Protein 6QSS (pdb70)

Structure (mmCIF, N/CA/C/O backbone):
data_6QSS
#
_entry.id   6QSS
#
_cell.length_a   78.486
_cell.length_b   109.017
_cell.length_c   151.910
_cell.angle_alpha   90.00
_cell.angle_beta   90.00
_cell.angle_gamma   90.00
#
_symmetry.space_group_name_H-M   'P 2 21 21'
#
loop_
_entity.id
_entity.type
_entity.pdbx_description
1 polymer 'Malate dehydrogenase'
2 non-polymer Tb-Xo4
3 non-polymer 'TERBIUM(III) ION'
4 non-polymer 'CHLORIDE ION'
5 water water
#
loop_
_atom_site.group_PDB
_atom_site.id
_atom_site.type_symbol
_atom_site.label_atom_id
_atom_site.label_alt_id
_atom_site.label_comp_id
_atom_site.label_asym_id
_atom_site.label_entity_id
_atom_site.label_seq_id
_atom_site.pdbx_PDB_ins_code
_atom_site.Cartn_x
_atom_site.Cartn_y
_atom_site.Cartn_z
_atom_site.occupancy
_atom_site.B_iso_or_equiv
_atom_site.auth_seq_id
_atom_site.auth_comp_id
_atom_site.auth_asym_id
_atom_site.auth_atom_id
_atom_site.pdbx_PDB_model_num
ATOM 1 N N . ALA A 1 2 ? 13.860 30.819 42.488 1.00 25.52 2 ALA A N 1
ATOM 2 C CA . ALA A 1 2 ? 13.108 29.860 41.690 1.00 26.20 2 ALA A CA 1
ATOM 3 C C . ALA A 1 2 ? 13.333 28.417 42.121 1.00 28.08 2 ALA A C 1
ATOM 4 O O . ALA A 1 2 ? 14.312 28.124 42.802 1.00 28.56 2 ALA A O 1
ATOM 6 N N . ARG A 1 3 ? 12.406 27.519 41.698 1.00 24.36 3 ARG A N 1
ATOM 7 C CA A ARG A 1 3 ? 12.469 26.076 41.924 0.52 22.93 3 ARG A CA 1
ATOM 8 C CA B ARG A 1 3 ? 12.473 26.076 41.920 0.48 22.84 3 ARG A CA 1
ATOM 9 C C . ARG A 1 3 ? 11.977 25.424 40.641 1.00 24.97 3 ARG A C 1
ATOM 10 O O . ARG A 1 3 ? 10.762 25.491 40.321 1.00 21.18 3 ARG A O 1
ATOM 25 N N . ILE A 1 4 ? 12.922 24.830 39.877 1.00 21.54 4 ILE A N 1
ATOM 26 C CA . ILE A 1 4 ? 12.614 24.204 38.594 1.00 20.31 4 ILE A CA 1
ATOM 27 C C . ILE A 1 4 ? 12.854 22.692 38.599 1.00 23.34 4 ILE A C 1
ATOM 28 O O . ILE A 1 4 ? 13.772 22.217 39.257 1.00 22.49 4 ILE A O 1
ATOM 33 N N . PRO A 1 5 ? 12.059 21.925 37.866 1.00 22.46 5 PRO A N 1
ATOM 34 C CA . PRO A 1 5 ? 12.231 20.473 37.882 1.00 22.51 5 PRO A CA 1
ATOM 35 C C . PRO A 1 5 ? 13.190 19.895 36.815 1.00 27.09 5 PRO A C 1
ATOM 36 O O . PRO A 1 5 ? 13.333 18.667 36.729 1.00 27.77 5 PRO A O 1
ATOM 40 N N . TYR A 1 6 ? 13.872 20.752 36.037 1.00 24.22 6 TYR A N 1
ATOM 41 C CA . TYR A 1 6 ? 14.737 20.374 34.911 1.00 24.95 6 TYR A CA 1
ATOM 42 C C . TYR A 1 6 ? 16.152 19.894 35.244 1.00 26.68 6 TYR A C 1
ATOM 43 O O . TYR A 1 6 ? 16.648 20.112 36.352 1.00 26.35 6 TYR A O 1
ATOM 52 N N . LYS A 1 7 ? 16.813 19.266 34.238 1.00 22.24 7 LYS A N 1
ATOM 53 C CA . LYS A 1 7 ? 18.176 18.716 34.360 1.00 20.61 7 LYS A CA 1
ATOM 54 C C . LYS A 1 7 ? 19.140 19.538 33.520 1.00 24.15 7 LYS A C 1
ATOM 55 O O . LYS A 1 7 ? 18.835 19.842 32.367 1.00 25.30 7 LYS A O 1
ATOM 61 N N . VAL A 1 8 ? 20.300 19.882 34.091 1.00 18.12 8 VAL A N 1
ATOM 62 C CA . VAL A 1 8 ? 21.342 20.668 33.440 1.00 16.64 8 VAL A CA 1
ATOM 63 C C . VAL A 1 8 ? 22.583 19.795 33.301 1.00 22.66 8 VAL A C 1
ATOM 64 O O . VAL A 1 8 ? 23.072 19.248 34.297 1.00 22.63 8 VAL A O 1
ATOM 68 N N . ALA A 1 9 ? 23.091 19.653 32.071 1.00 21.86 9 ALA A N 1
ATOM 69 C CA . ALA A 1 9 ? 24.340 18.928 31.833 1.00 22.36 9 ALA A CA 1
ATOM 70 C C . ALA A 1 9 ? 25.503 19.913 31.748 1.00 25.69 9 ALA A C 1
ATOM 71 O O . ALA A 1 9 ? 25.342 21.030 31.234 1.00 23.51 9 ALA A O 1
ATOM 73 N N . VAL A 1 10 ? 26.671 19.499 32.283 1.00 23.38 10 VAL A N 1
ATOM 74 C CA . VAL A 1 10 ? 27.919 20.251 32.270 1.00 24.42 10 VAL A CA 1
ATOM 75 C C . VAL A 1 10 ? 28.940 19.422 31.490 1.00 29.53 10 VAL A C 1
ATOM 76 O O . VAL A 1 10 ? 29.315 18.328 31.934 1.00 29.31 10 VAL A O 1
ATOM 80 N N . ILE A 1 11 ? 29.324 19.908 30.301 1.00 27.00 11 ILE A N 1
ATOM 81 C CA . ILE A 1 11 ? 30.299 19.241 29.448 1.00 26.85 11 ILE A CA 1
ATOM 82 C C . ILE A 1 11 ? 31.634 19.921 29.673 1.00 30.62 11 ILE A C 1
ATOM 83 O O . ILE A 1 11 ? 31.889 21.033 29.170 1.00 28.39 11 ILE A O 1
ATOM 88 N N . GLY A 1 12 ? 32.461 19.242 30.446 1.00 26.46 12 GLY A N 1
ATOM 89 C CA . GLY A 1 12 ? 33.775 19.736 30.828 1.00 27.64 12 GLY A CA 1
ATOM 90 C C . GLY A 1 12 ? 33.699 20.148 32.274 1.00 32.04 12 GLY A C 1
ATOM 91 O O . GLY A 1 12 ? 32.963 21.078 32.630 1.00 31.49 12 GLY A O 1
ATOM 92 N N . THR A 1 13 ? 34.386 19.400 33.127 1.00 28.41 13 THR A N 1
ATOM 93 C CA . THR A 1 13 ? 34.341 19.661 34.554 1.00 28.62 13 THR A CA 1
ATOM 94 C C . THR A 1 13 ? 35.708 20.038 35.092 1.00 35.22 13 THR A C 1
ATOM 95 O O . THR A 1 13 ? 36.114 19.565 36.150 1.00 36.12 13 THR A O 1
ATOM 99 N N . GLY A 1 14 ? 36.393 20.918 34.364 1.00 32.96 14 GLY A N 1
ATOM 100 C CA . GLY A 1 14 ? 37.652 21.505 34.799 1.00 32.32 14 GLY A CA 1
ATOM 101 C C . GLY A 1 14 ? 37.263 22.580 35.794 1.00 34.32 14 GLY A C 1
ATOM 102 O O . GLY A 1 14 ? 36.105 22.631 36.226 1.00 32.18 14 GLY A O 1
ATOM 103 N N . ARG A 1 15 ? 38.188 23.453 36.152 1.00 29.97 15 ARG A N 1
ATOM 104 C CA . ARG A 1 15 ? 37.923 24.517 37.119 1.00 28.97 15 ARG A CA 1
ATOM 105 C C . ARG A 1 15 ? 36.584 25.279 36.931 1.00 29.54 15 ARG A C 1
ATOM 106 O O . ARG A 1 15 ? 35.876 25.475 37.909 1.00 27.77 15 ARG A O 1
ATOM 114 N N . VAL A 1 16 ? 36.251 25.703 35.689 1.00 25.86 16 VAL A N 1
ATOM 115 C CA . VAL A 1 16 ? 35.046 26.484 35.371 1.00 25.19 16 VAL A CA 1
ATOM 116 C C . VAL A 1 16 ? 33.744 25.670 35.517 1.00 27.55 16 VAL A C 1
ATOM 117 O O . VAL A 1 16 ? 32.809 26.127 36.194 1.00 24.95 16 VAL A O 1
ATOM 121 N N . GLY A 1 17 ? 33.681 24.520 34.843 1.00 23.48 17 GLY A N 1
ATOM 122 C CA . GLY A 1 17 ? 32.518 23.644 34.897 1.00 22.90 17 GLY A CA 1
ATOM 123 C C . GLY A 1 17 ? 32.214 23.152 36.308 1.00 26.92 17 GLY A C 1
ATOM 124 O O . GLY A 1 17 ? 31.042 23.083 36.711 1.00 24.06 17 GLY A O 1
ATOM 125 N N . ALA A 1 18 ? 33.276 22.829 37.086 1.00 24.06 18 ALA A N 1
ATOM 126 C CA . ALA A 1 18 ? 33.124 22.350 38.464 1.00 23.95 18 ALA A CA 1
ATOM 127 C C . ALA A 1 18 ? 32.547 23.456 39.352 1.00 27.05 18 ALA A C 1
ATOM 128 O O . ALA A 1 18 ? 31.717 23.166 40.226 1.00 25.88 18 ALA A O 1
ATOM 130 N N . THR A 1 19 ? 32.977 24.720 39.127 1.00 23.11 19 THR A N 1
ATOM 131 C CA . THR A 1 19 ? 32.458 25.874 39.890 1.00 21.99 19 THR A CA 1
ATOM 132 C C . THR A 1 19 ? 30.988 26.062 39.552 1.00 24.68 19 THR A C 1
ATOM 133 O O . THR A 1 19 ? 30.184 26.315 40.451 1.00 23.95 19 THR A O 1
ATOM 137 N N . PHE A 1 20 ? 30.630 25.920 38.245 1.00 22.51 20 PHE A N 1
ATOM 138 C CA . PHE A 1 20 ? 29.228 26.016 37.834 1.00 20.99 20 PHE A CA 1
ATOM 139 C C . PHE A 1 20 ? 28.399 24.919 38.504 1.00 22.82 20 PHE A C 1
ATOM 140 O O . PHE A 1 20 ? 27.322 25.213 39.017 1.00 22.17 20 PHE A O 1
ATOM 148 N N . ALA A 1 21 ? 28.899 23.674 38.519 1.00 20.30 21 ALA A N 1
ATOM 149 C CA . ALA A 1 21 ? 28.204 22.550 39.147 1.00 20.91 21 ALA A CA 1
ATOM 150 C C . ALA A 1 21 ? 27.970 22.818 40.661 1.00 24.81 21 ALA A C 1
ATOM 151 O O . ALA A 1 21 ? 26.885 22.558 41.187 1.00 24.82 21 ALA A O 1
ATOM 153 N N . TYR A 1 22 ? 28.964 23.381 41.324 1.00 21.45 22 TYR A N 1
ATOM 154 C CA . TYR A 1 22 ? 28.880 23.745 42.741 1.00 20.97 22 TYR A CA 1
ATOM 155 C C . TYR A 1 22 ? 27.803 24.794 42.970 1.00 25.55 22 TYR A C 1
ATOM 156 O O . TYR A 1 22 ? 26.979 24.634 43.874 1.00 24.29 22 TYR A O 1
ATOM 165 N N . THR A 1 23 ? 27.804 25.857 42.131 1.00 23.27 23 THR A N 1
ATOM 166 C CA . THR A 1 23 ? 26.832 26.953 42.174 1.00 22.09 23 THR A CA 1
ATOM 167 C C . THR A 1 23 ? 25.418 26.344 42.133 1.00 22.88 23 THR A C 1
ATOM 168 O O . THR A 1 23 ? 24.627 26.602 43.034 1.00 21.58 23 THR A O 1
ATOM 172 N N . MET A 1 24 ? 25.157 25.450 41.171 1.00 19.10 24 MET A N 1
ATOM 173 C CA . MET A 1 24 ? 23.866 24.742 41.032 1.00 18.58 24 MET A CA 1
ATOM 174 C C . MET A 1 24 ? 23.492 23.900 42.271 1.00 24.34 24 MET A C 1
ATOM 175 O O . MET A 1 24 ? 22.307 23.816 42.633 1.00 22.65 24 MET A O 1
ATOM 180 N N . ALA A 1 25 ? 24.509 23.275 42.917 1.00 22.90 25 ALA A N 1
ATOM 181 C CA . ALA A 1 25 ? 24.295 22.446 44.111 1.00 23.64 25 ALA A CA 1
ATOM 182 C C . ALA A 1 25 ? 23.940 23.260 45.366 1.00 29.19 25 ALA A C 1
ATOM 183 O O . ALA A 1 25 ? 23.289 22.719 46.268 1.00 30.53 25 ALA A O 1
ATOM 185 N N . VAL A 1 26 ? 24.376 24.531 45.443 1.00 25.38 26 VAL A N 1
ATOM 186 C CA . VAL A 1 26 ? 24.253 25.312 46.681 1.00 23.40 26 VAL A CA 1
ATOM 187 C C . VAL A 1 26 ? 23.276 26.507 46.623 1.00 27.86 26 VAL A C 1
ATOM 188 O O . VAL A 1 26 ? 22.900 27.006 47.694 1.00 28.10 26 VAL A O 1
ATOM 192 N N . VAL A 1 27 ? 22.881 26.984 45.424 1.00 24.30 27 VAL A N 1
ATOM 193 C CA . VAL A 1 27 ? 21.947 28.119 45.362 1.00 24.30 27 VAL A CA 1
ATOM 194 C C . VAL A 1 27 ? 20.558 27.636 44.892 1.00 26.42 27 VAL A C 1
ATOM 195 O O . VAL A 1 27 ? 20.495 26.625 44.193 1.00 25.64 27 VAL A O 1
ATOM 199 N N . PRO A 1 28 ? 19.431 28.288 45.264 1.00 22.96 28 PRO A N 1
ATOM 200 C CA . PRO A 1 28 ? 18.127 27.771 44.819 1.00 22.59 28 PRO A CA 1
ATOM 201 C C . PRO A 1 28 ? 18.004 27.749 43.302 1.00 26.82 28 PRO A C 1
ATOM 202 O O . PRO A 1 28 ? 18.628 28.552 42.603 1.00 28.20 28 PRO A O 1
ATOM 206 N N . GLY A 1 29 ? 17.191 26.836 42.813 1.00 22.29 29 GLY A N 1
ATOM 207 C CA . GLY A 1 29 ? 16.919 26.718 41.390 1.00 21.97 29 GLY A CA 1
ATOM 208 C C . GLY A 1 29 ? 16.908 25.306 40.863 1.00 25.51 29 GLY A C 1
ATOM 209 O O . GLY A 1 29 ? 15.848 24.742 40.576 1.00 25.97 29 GLY A O 1
ATOM 210 N N . ILE A 1 30 ? 18.107 24.745 40.696 1.00 22.48 30 ILE A N 1
ATOM 211 C CA . ILE A 1 30 ? 18.322 23.453 40.041 1.00 21.93 30 ILE A CA 1
ATOM 212 C C . ILE A 1 30 ? 18.624 22.331 41.023 1.00 24.68 30 ILE A C 1
ATOM 213 O O . ILE A 1 30 ? 19.405 22.508 41.943 1.00 25.13 30 ILE A O 1
ATOM 218 N N . ALA A 1 31 ? 18.006 21.176 40.812 1.00 22.77 31 ALA A N 1
ATOM 219 C CA . ALA A 1 31 ? 18.228 20.008 41.652 1.00 23.65 31 ALA A CA 1
ATOM 220 C C . ALA A 1 31 ? 18.561 18.741 40.865 1.00 26.86 31 ALA A C 1
ATOM 221 O O . ALA A 1 31 ? 18.618 17.678 41.472 1.00 27.45 31 ALA A O 1
ATOM 223 N N . ARG A 1 32 ? 18.773 18.835 39.534 1.00 22.02 32 ARG A N 1
ATOM 224 C CA . ARG A 1 32 ? 19.155 17.684 38.733 1.00 22.46 32 ARG A CA 1
ATOM 225 C C . ARG A 1 32 ? 20.296 18.074 37.812 1.00 25.88 32 ARG A C 1
ATOM 226 O O . ARG A 1 32 ? 20.179 19.049 37.081 1.00 24.86 32 ARG A O 1
ATOM 234 N N . MET A 1 33 ? 21.429 17.368 37.890 1.00 25.01 33 MET A N 1
ATOM 235 C CA . MET A 1 33 ? 22.553 17.720 37.032 1.00 25.51 33 MET A CA 1
ATOM 236 C C . MET A 1 33 ? 23.354 16.491 36.573 1.00 26.36 33 MET A C 1
ATOM 237 O O . MET A 1 33 ? 23.304 15.433 37.208 1.00 24.01 33 MET A O 1
ATOM 242 N N . THR A 1 34 ? 24.007 16.631 35.410 1.00 24.45 34 THR A N 1
ATOM 243 C CA . THR A 1 34 ? 24.824 15.622 34.735 1.00 24.76 34 THR A CA 1
ATOM 244 C C . THR A 1 34 ? 26.193 16.248 34.473 1.00 27.47 34 THR A C 1
ATOM 245 O O . THR A 1 34 ? 26.289 17.286 33.825 1.00 26.53 34 THR A O 1
ATOM 249 N N . LEU A 1 35 ? 27.233 15.629 34.999 1.00 24.26 35 LEU A N 1
ATOM 250 C CA . LEU A 1 35 ? 28.609 16.092 34.870 1.00 23.64 35 LEU A CA 1
ATOM 251 C C . LEU A 1 35 ? 29.374 15.179 33.949 1.00 27.66 35 LEU A C 1
ATOM 252 O O . LEU A 1 35 ? 29.364 13.953 34.135 1.00 24.92 35 LEU A O 1
ATOM 257 N N . VAL A 1 36 ? 30.044 15.770 32.953 1.00 25.27 36 VAL A N 1
ATOM 258 C CA . VAL A 1 36 ? 30.820 15.013 31.975 1.00 26.64 36 VAL A CA 1
ATOM 259 C C . VAL A 1 36 ? 32.228 15.578 31.844 1.00 31.08 36 VAL A C 1
ATOM 260 O O . VAL A 1 36 ? 32.412 16.798 31.806 1.00 27.50 36 VAL A O 1
ATOM 264 N N . ASP A 1 37 ? 33.210 14.672 31.747 1.00 28.84 37 ASP A N 1
ATOM 265 C CA . ASP A 1 37 ? 34.608 14.959 31.456 1.00 29.53 37 ASP A CA 1
ATOM 266 C C . ASP A 1 37 ? 35.327 13.729 30.942 1.00 35.60 37 ASP A C 1
ATOM 267 O O . ASP A 1 37 ? 35.180 12.649 31.510 1.00 33.52 37 ASP A O 1
ATOM 272 N N . VAL A 1 38 ? 36.111 13.904 29.854 1.00 35.97 38 VAL A N 1
ATOM 273 C CA . VAL A 1 38 ? 36.876 12.821 29.223 1.00 37.14 38 VAL A CA 1
ATOM 274 C C . VAL A 1 38 ? 37.976 12.280 30.161 1.00 39.69 38 VAL A C 1
ATOM 275 O O . VAL A 1 38 ? 38.281 11.084 30.091 1.00 38.88 38 VAL A O 1
ATOM 279 N N . VAL A 1 39 ? 38.536 13.144 31.052 1.00 35.82 39 VAL A N 1
ATOM 280 C CA . VAL A 1 39 ? 39.587 12.771 32.022 1.00 35.42 39 VAL A CA 1
ATOM 281 C C . VAL A 1 39 ? 39.001 11.718 33.007 1.00 38.56 39 VAL A C 1
ATOM 282 O O . VAL A 1 39 ? 37.996 11.991 33.672 1.00 38.20 39 VAL A O 1
ATOM 286 N N . PRO A 1 40 ? 39.553 10.492 33.068 1.00 37.03 40 PRO A N 1
ATOM 287 C CA . PRO A 1 40 ? 38.966 9.480 33.971 1.00 36.27 40 PRO A CA 1
ATOM 288 C C . PRO A 1 40 ? 38.847 9.923 35.430 1.00 38.08 40 PRO A C 1
ATOM 289 O O . PRO A 1 40 ? 39.747 10.566 35.956 1.00 36.54 40 PRO A O 1
ATOM 293 N N . GLY A 1 41 ? 37.681 9.675 36.017 1.00 34.56 41 GLY A N 1
ATOM 294 C CA . GLY A 1 41 ? 37.383 9.978 37.414 1.00 33.39 41 GLY A CA 1
ATOM 295 C C . GLY A 1 41 ? 37.111 11.420 37.808 1.00 33.94 41 GLY A C 1
ATOM 296 O O . GLY A 1 41 ? 36.603 11.654 38.915 1.00 31.35 41 GLY A O 1
ATOM 297 N N . LEU A 1 42 ? 37.427 12.406 36.923 1.00 29.77 42 LEU A N 1
ATOM 298 C CA . LEU A 1 42 ? 37.259 13.826 37.221 1.00 28.09 42 LEU A CA 1
ATOM 299 C C . LEU A 1 42 ? 35.807 14.231 37.505 1.00 30.22 42 LEU A C 1
ATOM 300 O O . LEU A 1 42 ? 35.565 14.841 38.544 1.00 28.78 42 LEU A O 1
ATOM 305 N N . ALA A 1 43 ? 34.860 13.901 36.598 1.00 26.41 43 ALA A N 1
ATOM 306 C CA . ALA A 1 43 ? 33.444 14.240 36.775 1.00 26.55 43 ALA A CA 1
ATOM 307 C C . ALA A 1 43 ? 32.851 13.535 38.015 1.00 28.41 43 ALA A C 1
ATOM 308 O O . ALA A 1 43 ? 32.019 14.132 38.711 1.00 27.11 43 ALA A O 1
ATOM 310 N N . LYS A 1 44 ? 33.271 12.283 38.283 1.00 25.49 44 LYS A N 1
ATOM 311 C CA . LYS A 1 44 ? 32.804 11.542 39.457 1.00 24.62 44 LYS A CA 1
ATOM 312 C C . LYS A 1 44 ? 33.256 12.251 40.739 1.00 27.02 44 LYS A C 1
ATOM 313 O O . LYS A 1 44 ? 32.452 12.387 41.645 1.00 25.15 44 LYS A O 1
ATOM 319 N N . GLY A 1 45 ? 34.530 12.653 40.779 1.00 24.38 45 GLY A N 1
ATOM 320 C CA . GLY A 1 45 ? 35.160 13.366 41.883 1.00 24.54 45 GLY A CA 1
ATOM 321 C C . GLY A 1 45 ? 34.456 14.669 42.195 1.00 28.30 45 GLY A C 1
ATOM 322 O O . GLY A 1 45 ? 34.100 14.920 43.357 1.00 28.97 45 GLY A O 1
ATOM 323 N N . VAL A 1 46 ? 34.200 15.486 41.145 1.00 22.72 46 VAL A N 1
ATOM 324 C CA . VAL A 1 46 ? 33.453 16.741 41.254 1.00 22.10 46 VAL A CA 1
ATOM 325 C C . VAL A 1 46 ? 32.060 16.452 41.839 1.00 25.40 46 VAL A C 1
ATOM 326 O O . VAL A 1 46 ? 31.650 17.107 42.804 1.00 23.98 46 VAL A O 1
ATOM 330 N N . MET A 1 47 ? 31.392 15.409 41.327 1.00 22.69 47 MET A N 1
ATOM 331 C CA . MET A 1 47 ? 30.057 15.002 41.791 1.00 22.21 47 MET A CA 1
ATOM 332 C C . MET A 1 47 ? 30.024 14.642 43.277 1.00 22.04 47 MET A C 1
ATOM 333 O O . MET A 1 47 ? 29.130 15.103 43.971 1.00 20.78 47 MET A O 1
ATOM 338 N N . GLU A 1 48 ? 30.942 13.772 43.750 1.00 18.96 48 GLU A N 1
ATOM 339 C CA . GLU A 1 48 ? 30.936 13.368 45.163 1.00 19.75 48 GLU A CA 1
ATOM 340 C C . GLU A 1 48 ? 31.162 14.561 46.111 1.00 22.87 48 GLU A C 1
ATOM 341 O O . GLU A 1 48 ? 30.497 14.668 47.135 1.00 20.66 48 GLU A O 1
ATOM 347 N N . ASP A 1 49 ? 32.061 15.475 45.730 1.00 21.58 49 ASP A N 1
ATOM 348 C CA . ASP A 1 49 ? 32.370 16.675 46.511 1.00 21.45 49 ASP A CA 1
ATOM 349 C C . ASP A 1 49 ? 31.191 17.681 46.598 1.00 24.40 49 ASP A C 1
ATOM 350 O O . ASP A 1 49 ? 30.885 18.168 47.699 1.00 22.29 49 ASP A O 1
ATOM 355 N N . ILE A 1 50 ? 30.518 17.974 45.465 1.00 21.12 50 ILE A N 1
ATOM 356 C CA . ILE A 1 50 ? 29.377 18.901 45.481 1.00 21.85 50 ILE A CA 1
ATOM 357 C C . ILE A 1 50 ? 28.154 18.318 46.247 1.00 24.80 50 ILE A C 1
ATOM 358 O O . ILE A 1 50 ? 27.351 19.093 46.764 1.00 24.53 50 ILE A O 1
ATOM 363 N N . LYS A 1 51 ? 28.012 16.972 46.298 1.00 21.02 51 LYS A N 1
ATOM 364 C CA . LYS A 1 51 ? 26.960 16.262 47.041 1.00 18.50 51 LYS A CA 1
ATOM 365 C C . LYS A 1 51 ? 27.203 16.512 48.542 1.00 22.36 51 LYS A C 1
ATOM 366 O O . LYS A 1 51 ? 26.247 16.717 49.310 1.00 19.71 51 LYS A O 1
ATOM 372 N N . HIS A 1 52 ? 28.493 16.557 48.940 1.00 18.30 52 HIS A N 1
ATOM 373 C CA . HIS A 1 52 ? 28.890 16.871 50.310 1.00 17.81 52 HIS A CA 1
ATOM 374 C C . HIS A 1 52 ? 28.480 18.298 50.657 1.00 25.11 52 HIS A C 1
ATOM 375 O O . HIS A 1 52 ? 27.976 18.506 51.754 1.00 23.99 52 HIS A O 1
ATOM 382 N N . ALA A 1 53 ? 28.605 19.259 49.694 1.00 22.38 53 ALA A N 1
ATOM 383 C CA . ALA A 1 53 ? 28.176 20.655 49.881 1.00 21.84 53 ALA A CA 1
ATOM 384 C C . ALA A 1 53 ? 26.634 20.748 49.904 1.00 24.21 53 ALA A C 1
ATOM 385 O O . ALA A 1 53 ? 26.083 21.494 50.719 1.00 23.08 53 ALA A O 1
ATOM 387 N N . ALA A 1 54 ? 25.932 19.973 49.045 1.00 19.85 54 ALA A N 1
ATOM 388 C CA . ALA A 1 54 ? 24.461 19.984 49.066 1.00 18.73 54 ALA A CA 1
ATOM 389 C C . ALA A 1 54 ? 23.962 19.515 50.434 1.00 21.74 54 ALA A C 1
ATOM 390 O O . ALA A 1 54 ? 23.018 20.121 50.947 1.00 21.20 54 ALA A O 1
ATOM 392 N N . ALA A 1 55 ? 24.635 18.499 51.052 1.00 16.78 55 ALA A N 1
ATOM 393 C CA . ALA A 1 55 ? 24.292 18.020 52.400 1.00 18.22 55 ALA A CA 1
ATOM 394 C C . ALA A 1 55 ? 24.401 19.148 53.439 1.00 24.35 55 ALA A C 1
ATOM 395 O O . ALA A 1 55 ? 23.595 19.193 54.373 1.00 25.93 55 ALA A O 1
ATOM 397 N N . VAL A 1 56 ? 25.403 20.047 53.292 1.00 21.69 56 VAL A N 1
ATOM 398 C CA . VAL A 1 56 ? 25.581 21.181 54.234 1.00 22.34 56 VAL A CA 1
ATOM 399 C C . VAL A 1 56 ? 24.374 22.114 54.108 1.00 26.35 56 VAL A C 1
ATOM 400 O O . VAL A 1 56 ? 23.722 22.423 55.109 1.00 25.89 56 VAL A O 1
ATOM 404 N N . PHE A 1 57 ? 24.082 22.551 52.868 1.00 22.02 57 PHE A N 1
ATOM 405 C CA . PHE A 1 57 ? 22.987 23.456 52.546 1.00 21.82 57 PHE A CA 1
ATOM 406 C C . PHE A 1 57 ? 21.610 22.795 52.644 1.00 24.48 57 PHE A C 1
ATOM 407 O O . PHE A 1 57 ? 20.618 23.487 52.424 1.00 23.57 57 PHE A O 1
ATOM 415 N N . ARG A 1 58 ? 21.534 21.463 52.955 1.00 21.45 58 ARG A N 1
ATOM 416 C CA . ARG A 1 58 ? 20.248 20.739 53.089 1.00 20.56 58 ARG A CA 1
ATOM 417 C C . ARG A 1 58 ? 19.448 20.807 51.781 1.00 23.44 58 ARG A C 1
ATOM 418 O O . ARG A 1 58 ? 18.231 21.055 51.797 1.00 23.13 58 ARG A O 1
ATOM 426 N N . ARG A 1 59 ? 20.137 20.620 50.636 1.00 19.17 59 ARG A N 1
ATOM 427 C CA . ARG A 1 59 ? 19.481 20.650 49.332 1.00 19.85 59 ARG A CA 1
ATOM 428 C C . ARG A 1 59 ? 19.463 19.244 48.736 1.00 24.15 59 ARG A C 1
ATOM 429 O O . ARG A 1 59 ? 20.522 18.702 48.430 1.00 23.07 59 ARG A O 1
ATOM 437 N N . SER A 1 60 ? 18.269 18.661 48.599 1.00 21.61 60 SER A N 1
ATOM 438 C CA . SER A 1 60 ? 18.079 17.318 48.041 1.00 22.52 60 SER A CA 1
ATOM 439 C C . SER A 1 60 ? 18.267 17.411 46.527 1.00 26.58 60 SER A C 1
ATOM 440 O O . SER A 1 60 ? 17.387 17.937 45.846 1.00 27.43 60 SER A O 1
ATOM 443 N N . ILE A 1 61 ? 19.443 17.001 46.024 1.00 21.81 61 ILE A N 1
ATOM 444 C CA . ILE A 1 61 ? 19.763 17.043 44.589 1.00 21.90 61 ILE A CA 1
ATOM 445 C C . ILE A 1 61 ? 20.076 15.638 44.039 1.00 26.05 61 ILE A C 1
ATOM 446 O O . ILE A 1 61 ? 20.325 14.723 44.825 1.00 25.92 61 ILE A O 1
ATOM 451 N N . THR A 1 62 ? 20.092 15.492 42.694 1.00 21.70 62 THR A N 1
ATOM 452 C CA . THR A 1 62 ? 20.414 14.253 41.953 1.00 21.53 62 THR A CA 1
ATOM 453 C C . THR A 1 62 ? 21.504 14.624 40.982 1.00 26.02 62 THR A C 1
ATOM 454 O O . THR A 1 62 ? 21.306 15.514 40.151 1.00 26.71 62 THR A O 1
ATOM 458 N N . VAL A 1 63 ? 22.662 13.965 41.097 1.00 22.15 63 VAL A N 1
ATOM 459 C CA . VAL A 1 63 ? 23.786 14.210 40.203 1.00 22.21 63 VAL A CA 1
ATOM 460 C C . VAL A 1 63 ? 24.242 12.879 39.615 1.00 27.01 63 VAL A C 1
ATOM 461 O O . VAL A 1 63 ? 24.398 11.918 40.369 1.00 26.83 63 VAL A O 1
ATOM 465 N N . GLU A 1 64 ? 24.481 12.839 38.292 1.00 23.33 64 GLU A N 1
ATOM 466 C CA . GLU A 1 64 ? 25.082 11.692 37.584 1.00 23.78 64 GLU A CA 1
ATOM 467 C C . GLU A 1 64 ? 26.401 12.169 36.936 1.00 28.19 64 GLU A C 1
ATOM 468 O O . GLU A 1 64 ? 26.537 13.361 36.595 1.00 28.60 64 GLU A O 1
ATOM 474 N N . ALA A 1 65 ? 27.396 11.279 36.850 1.00 23.35 65 ALA A N 1
ATOM 475 C CA . ALA A 1 65 ? 28.681 11.645 36.248 1.00 23.86 65 ALA A CA 1
ATOM 476 C C . ALA A 1 65 ? 29.103 10.633 35.195 1.00 29.64 65 ALA A C 1
ATOM 477 O O . ALA A 1 65 ? 28.975 9.420 35.414 1.00 29.08 65 ALA A O 1
ATOM 479 N N . PHE A 1 66 ? 29.570 11.130 34.046 1.00 26.99 66 PHE A N 1
ATOM 480 C CA . PHE A 1 66 ? 29.982 10.293 32.918 1.00 28.11 66 PHE A CA 1
ATOM 481 C C . PHE A 1 66 ? 31.349 10.686 32.341 1.00 33.85 66 PHE A C 1
ATOM 482 O O . PHE A 1 66 ? 31.814 11.813 32.544 1.00 31.91 66 PHE A O 1
ATOM 490 N N . GLU A 1 67 ? 31.975 9.745 31.605 1.00 31.98 67 GLU A N 1
ATOM 491 C CA . GLU A 1 67 ? 33.244 9.952 30.895 1.00 33.55 67 GLU A CA 1
ATOM 492 C C . GLU A 1 67 ? 33.018 10.045 29.378 1.00 39.72 67 GLU A C 1
ATOM 493 O O . GLU A 1 67 ? 33.929 10.422 28.636 1.00 39.86 67 GLU A O 1
ATOM 499 N N . ASP A 1 68 ? 31.795 9.714 28.932 1.00 36.40 68 ASP A N 1
ATOM 500 C CA . ASP A 1 68 ? 31.384 9.762 27.536 1.00 36.45 68 ASP A CA 1
ATOM 501 C C . ASP A 1 68 ? 30.184 10.705 27.402 1.00 37.42 68 ASP A C 1
ATOM 502 O O . ASP A 1 68 ? 29.158 10.513 28.061 1.00 35.04 68 ASP A O 1
ATOM 507 N N . VAL A 1 69 ? 30.340 11.743 26.558 1.00 33.73 69 VAL A N 1
ATOM 508 C CA . VAL A 1 69 ? 29.325 12.757 26.276 1.00 33.44 69 VAL A CA 1
ATOM 509 C C . VAL A 1 69 ? 28.034 12.102 25.704 1.00 36.83 69 VAL A C 1
ATOM 510 O O . VAL A 1 69 ? 26.940 12.591 25.977 1.00 35.16 69 VAL A O 1
ATOM 514 N N . SER A 1 70 ? 28.168 10.943 25.007 1.00 34.44 70 SER A N 1
ATOM 515 C CA . SER A 1 70 ? 27.050 10.180 24.435 1.00 34.26 70 SER A CA 1
ATOM 516 C C . SER A 1 70 ? 26.052 9.652 25.486 1.00 37.90 70 SER A C 1
ATOM 517 O O . SER A 1 70 ? 24.949 9.245 25.119 1.00 39.75 70 SER A O 1
ATOM 520 N N . LYS A 1 71 ? 26.419 9.684 26.777 1.00 31.23 71 LYS A N 1
ATOM 521 C CA . LYS A 1 71 ? 25.566 9.202 27.866 1.00 30.45 71 LYS A CA 1
ATOM 522 C C . LYS A 1 71 ? 24.585 10.252 28.376 1.00 33.46 71 LYS A C 1
ATOM 523 O O . LYS A 1 71 ? 23.690 9.915 29.150 1.00 34.42 71 LYS A O 1
ATOM 529 N N . VAL A 1 72 ? 24.756 11.527 27.960 1.00 29.18 72 VAL A N 1
ATOM 530 C CA . VAL A 1 72 ? 23.867 12.627 28.342 1.00 27.91 72 VAL A CA 1
ATOM 531 C C . VAL A 1 72 ? 22.557 12.452 27.571 1.00 32.83 72 VAL A C 1
ATOM 532 O O . VAL A 1 72 ? 22.569 12.390 26.336 1.00 32.76 72 VAL A O 1
ATOM 536 N N . GLU A 1 73 ? 21.439 12.356 28.293 1.00 29.39 73 GLU A N 1
ATOM 537 C CA . GLU A 1 73 ? 20.123 12.173 27.676 1.00 30.31 73 GLU A CA 1
ATOM 538 C C . GLU A 1 73 ? 19.080 12.985 28.427 1.00 33.92 73 GLU A C 1
ATOM 539 O O . GLU A 1 73 ? 19.142 13.072 29.649 1.00 32.80 73 GLU A O 1
ATOM 545 N N . ASN A 1 74 ? 18.108 13.558 27.703 1.00 31.10 74 ASN A N 1
ATOM 546 C CA . ASN A 1 74 ? 16.985 14.316 28.271 1.00 30.65 74 ASN A CA 1
ATOM 547 C C . ASN A 1 74 ? 17.430 15.480 29.188 1.00 31.81 74 ASN A C 1
ATOM 548 O O . ASN A 1 74 ? 16.787 15.771 30.203 1.00 30.29 74 ASN A O 1
ATOM 553 N N . ALA A 1 75 ? 18.538 16.144 28.816 1.00 27.96 75 ALA A N 1
ATOM 554 C CA . ALA A 1 75 ? 19.002 17.309 29.545 1.00 27.50 75 ALA A CA 1
ATOM 555 C C . ALA A 1 75 ? 18.204 18.505 28.974 1.00 29.97 75 ALA A C 1
ATOM 556 O O . ALA A 1 75 ? 17.835 18.512 27.797 1.00 28.28 75 ALA A O 1
ATOM 558 N N . ASP A 1 76 ? 17.886 19.474 29.820 1.00 26.40 76 ASP A N 1
ATOM 559 C CA . ASP A 1 76 ? 17.111 20.634 29.395 1.00 25.58 76 ASP A CA 1
ATOM 560 C C . ASP A 1 76 ? 17.999 21.817 29.040 1.00 26.83 76 ASP A C 1
ATOM 561 O O . ASP A 1 76 ? 17.582 22.701 28.279 1.00 23.17 76 ASP A O 1
ATOM 566 N N . ALA A 1 77 ? 19.237 21.816 29.568 1.00 23.40 77 ALA A N 1
ATOM 567 C CA . ALA A 1 77 ? 20.263 22.818 29.276 1.00 22.02 77 ALA A CA 1
ATOM 568 C C . ALA A 1 77 ? 21.598 22.119 29.365 1.00 25.36 77 ALA A C 1
ATOM 569 O O . ALA A 1 77 ? 21.762 21.215 30.186 1.00 23.09 77 ALA A O 1
ATOM 571 N N . ILE A 1 78 ? 22.517 22.452 28.454 1.00 21.85 78 ILE A N 1
ATOM 572 C CA . ILE A 1 78 ? 23.831 21.813 28.374 1.00 21.53 78 ILE A CA 1
ATOM 573 C C . ILE A 1 78 ? 24.887 22.927 28.233 1.00 25.37 78 ILE A C 1
ATOM 574 O O . ILE A 1 78 ? 24.895 23.618 27.201 1.00 26.98 78 ILE A O 1
ATOM 579 N N . VAL A 1 79 ? 25.728 23.121 29.266 1.00 21.46 79 VAL A N 1
ATOM 580 C CA . VAL A 1 79 ? 26.805 24.134 29.281 1.00 21.72 79 VAL A CA 1
ATOM 581 C C . VAL A 1 79 ? 28.106 23.465 28.824 1.00 25.79 79 VAL A C 1
ATOM 582 O O . VAL A 1 79 ? 28.522 22.460 29.420 1.00 26.65 79 VAL A O 1
ATOM 586 N N . ILE A 1 80 ? 28.700 23.980 27.735 1.00 22.65 80 ILE A N 1
ATOM 587 C CA . ILE A 1 80 ? 29.885 23.394 27.130 1.00 23.55 80 ILE A CA 1
ATOM 588 C C . ILE A 1 80 ? 31.137 24.205 27.421 1.00 28.22 80 ILE A C 1
ATOM 589 O O . ILE A 1 80 ? 31.323 25.282 26.853 1.00 25.33 80 ILE A O 1
ATOM 594 N N . THR A 1 81 ? 32.018 23.661 28.270 1.00 26.62 81 THR A N 1
ATOM 595 C CA . THR A 1 81 ? 33.269 24.325 28.635 1.00 28.66 81 THR A CA 1
ATOM 596 C C . THR A 1 81 ? 34.493 23.668 27.971 1.00 38.14 81 THR A C 1
ATOM 597 O O . THR A 1 81 ? 35.614 24.149 28.144 1.00 37.96 81 THR A O 1
ATOM 601 N N . ALA A 1 82 ? 34.273 22.584 27.205 1.00 39.14 82 ALA A N 1
ATOM 602 C CA . ALA A 1 82 ? 35.316 21.805 26.521 1.00 41.33 82 ALA A CA 1
ATOM 603 C C . ALA A 1 82 ? 36.116 22.608 25.476 1.00 46.59 82 ALA A C 1
ATOM 604 O O . ALA A 1 82 ? 35.736 23.725 25.153 1.00 45.94 82 ALA A O 1
ATOM 606 N N . GLY A 1 83 ? 37.245 22.060 25.023 1.00 45.09 83 GLY A N 1
ATOM 607 C CA . GLY A 1 83 ? 38.124 22.703 24.047 1.00 45.39 83 GLY A CA 1
ATOM 608 C C . GLY A 1 83 ? 39.438 23.230 24.605 1.00 50.85 83 GLY A C 1
ATOM 609 O O . GLY A 1 83 ? 39.664 23.219 25.821 1.00 49.59 83 GLY A O 1
ATOM 610 N N . LYS A 1 84 ? 40.320 23.688 23.700 1.00 48.53 84 LYS A N 1
ATOM 611 C CA . LYS A 1 84 ? 41.636 24.266 24.012 1.00 49.42 84 LYS A CA 1
ATOM 612 C C . LYS A 1 84 ? 41.449 25.711 24.541 1.00 55.81 84 LYS A C 1
ATOM 613 O O . LYS A 1 84 ? 40.620 26.439 23.983 1.00 55.72 84 LYS A O 1
ATOM 619 N N . PRO A 1 85 ? 42.201 26.167 25.577 1.00 53.81 85 PRO A N 1
ATOM 620 C CA . PRO A 1 85 ? 42.016 27.554 26.051 1.00 58.53 85 PRO A CA 1
ATOM 621 C C . PRO A 1 85 ? 42.694 28.604 25.170 1.00 92.96 85 PRO A C 1
ATOM 622 O O . PRO A 1 85 ? 43.518 28.276 24.320 1.00 61.69 85 PRO A O 1
ATOM 626 N N . MET A 1 90 ? 48.422 32.378 20.354 1.00 72.82 90 MET A N 1
ATOM 627 C CA . MET A 1 90 ? 47.555 31.842 19.305 1.00 72.10 90 MET A CA 1
ATOM 628 C C . MET A 1 90 ? 46.564 32.900 18.795 1.00 71.84 90 MET A C 1
ATOM 629 O O . MET A 1 90 ? 46.078 33.728 19.571 1.00 71.99 90 MET A O 1
ATOM 634 N N . SER A 1 91 ? 46.257 32.852 17.491 1.00 64.45 91 SER A N 1
ATOM 635 C CA . SER A 1 91 ? 45.290 33.742 16.846 1.00 62.58 91 SER A CA 1
ATOM 636 C C . SER A 1 91 ? 43.893 33.113 16.869 1.00 63.21 91 SER A C 1
ATOM 637 O O . SER A 1 91 ? 43.762 31.888 16.969 1.00 62.36 91 SER A O 1
ATOM 640 N N . ARG A 1 92 ? 42.858 33.956 16.734 1.00 58.12 92 ARG A N 1
ATOM 641 C CA . ARG A 1 92 ? 41.440 33.571 16.716 1.00 57.42 92 ARG A CA 1
ATOM 642 C C . ARG A 1 92 ? 41.136 32.538 15.614 1.00 57.48 92 ARG A C 1
ATOM 643 O O . ARG A 1 92 ? 40.322 31.638 15.841 1.00 56.04 92 ARG A O 1
ATOM 651 N N . ARG A 1 93 ? 41.826 32.656 14.443 1.00 50.82 93 ARG A N 1
ATOM 652 C CA . ARG A 1 93 ? 41.718 31.752 13.289 1.00 49.77 93 ARG A CA 1
ATOM 653 C C . ARG A 1 93 ? 42.206 30.335 13.628 1.00 53.57 93 ARG A C 1
ATOM 654 O O . ARG A 1 93 ? 41.499 29.371 13.333 1.00 53.16 93 ARG A O 1
ATOM 662 N N . ASP A 1 94 ? 43.414 30.212 14.222 1.00 48.50 94 ASP A N 1
ATOM 663 C CA . ASP A 1 94 ? 43.986 28.916 14.591 1.00 47.25 94 ASP A CA 1
ATOM 664 C C . ASP A 1 94 ? 43.217 28.230 15.711 1.00 50.60 94 ASP A C 1
ATOM 665 O O . ASP A 1 94 ? 43.012 27.019 15.640 1.00 49.95 94 ASP A O 1
ATOM 670 N N . LEU A 1 95 ? 42.745 29.005 16.706 1.00 48.13 95 LEU A N 1
ATOM 671 C CA . LEU A 1 95 ? 41.939 28.487 17.818 1.00 47.97 95 LEU A CA 1
ATOM 672 C C . LEU A 1 95 ? 40.590 27.969 17.305 1.00 49.82 95 LEU A C 1
ATOM 673 O O . LEU A 1 95 ? 40.125 26.934 17.769 1.00 48.43 95 LEU A O 1
ATOM 678 N N . ALA A 1 96 ? 39.992 28.675 16.321 1.00 46.17 96 ALA A N 1
ATOM 679 C CA . ALA A 1 96 ? 38.722 28.311 15.688 1.00 45.76 96 ALA A CA 1
ATOM 680 C C . ALA A 1 96 ? 38.792 26.930 15.029 1.00 48.52 96 ALA A C 1
ATOM 681 O O . ALA A 1 96 ? 37.932 26.098 15.300 1.00 46.56 96 ALA A O 1
ATOM 683 N N . ASN A 1 97 ? 39.831 26.677 14.199 1.00 45.36 97 ASN A N 1
ATOM 684 C CA . ASN A 1 97 ? 39.996 25.402 13.494 1.00 45.54 97 ASN A CA 1
ATOM 685 C C . ASN A 1 97 ? 40.161 24.205 14.429 1.00 49.09 97 ASN A C 1
ATOM 686 O O . ASN A 1 97 ? 39.534 23.169 14.191 1.00 48.77 97 ASN A O 1
ATOM 691 N N . VAL A 1 98 ? 40.962 24.351 15.505 1.00 45.82 98 VAL A N 1
ATOM 692 C CA . VAL A 1 98 ? 41.184 23.255 16.453 1.00 45.35 98 VAL A CA 1
ATOM 693 C C . VAL A 1 98 ? 39.910 22.947 17.262 1.00 46.50 98 VAL A C 1
ATOM 694 O O . VAL A 1 98 ? 39.544 21.780 17.378 1.00 46.87 98 VAL A O 1
ATOM 698 N N . ASN A 1 99 ? 39.208 23.992 17.745 1.00 40.75 99 ASN A N 1
ATOM 699 C CA . ASN A 1 99 ? 38.009 23.875 18.585 1.00 38.88 99 ASN A CA 1
ATOM 700 C C . ASN A 1 99 ? 36.689 23.610 17.837 1.00 42.10 99 ASN A C 1
ATOM 701 O O . ASN A 1 99 ? 35.759 23.096 18.459 1.00 41.23 99 ASN A O 1
ATOM 706 N N . ALA A 1 100 ? 36.584 23.970 16.532 1.00 38.74 100 ALA A N 1
ATOM 707 C CA . ALA A 1 100 ? 35.362 23.739 15.733 1.00 38.46 100 ALA A CA 1
ATOM 708 C C . ALA A 1 100 ? 35.023 22.247 15.688 1.00 42.54 100 ALA A C 1
ATOM 709 O O . ALA A 1 100 ? 33.866 21.875 15.869 1.00 41.89 100 ALA A O 1
ATOM 711 N N . GLN A 1 101 ? 36.049 21.405 15.474 1.00 39.50 101 GLN A N 1
ATOM 712 C CA . GLN A 1 101 ? 35.930 19.952 15.414 1.00 39.91 101 GLN A CA 1
ATOM 713 C C . GLN A 1 101 ? 35.549 19.372 16.788 1.00 41.49 101 GLN A C 1
ATOM 714 O O . GLN A 1 101 ? 34.787 18.398 16.835 1.00 41.26 101 GLN A O 1
ATOM 720 N N . ILE A 1 102 ? 36.046 19.986 17.896 1.00 36.09 102 ILE A N 1
ATOM 721 C CA . ILE A 1 102 ? 35.722 19.572 19.274 1.00 36.23 102 ILE A CA 1
ATOM 722 C C . ILE A 1 102 ? 34.219 19.795 19.532 1.00 40.21 102 ILE A C 1
ATOM 723 O O . ILE A 1 102 ? 33.542 18.912 20.059 1.00 40.45 102 ILE A O 1
ATOM 728 N N . ILE A 1 103 ? 33.701 20.946 19.087 1.00 36.33 103 ILE A N 1
ATOM 729 C CA . ILE A 1 103 ? 32.302 21.337 19.231 1.00 36.29 103 ILE A CA 1
ATOM 730 C C . ILE A 1 103 ? 31.387 20.520 18.326 1.00 41.61 103 ILE A C 1
ATOM 731 O O . ILE A 1 103 ? 30.320 20.096 18.784 1.00 42.29 103 ILE A O 1
ATOM 736 N N . ARG A 1 104 ? 31.809 20.276 17.072 1.00 37.98 104 ARG A N 1
ATOM 737 C CA . ARG A 1 104 ? 31.059 19.462 16.115 1.00 38.12 104 ARG A CA 1
ATOM 738 C C . ARG A 1 104 ? 30.845 18.048 16.666 1.00 42.96 104 ARG A C 1
ATOM 739 O O . ARG A 1 104 ? 29.713 17.567 16.652 1.00 43.13 104 ARG A O 1
ATOM 747 N N . ASP A 1 105 ? 31.912 17.416 17.205 1.00 39.88 105 ASP A N 1
ATOM 748 C CA . ASP A 1 105 ? 31.845 16.073 17.801 1.00 39.98 105 ASP A CA 1
ATOM 749 C C . ASP A 1 105 ? 30.885 16.011 18.998 1.00 42.20 105 ASP A C 1
ATOM 750 O O . ASP A 1 105 ? 30.061 15.104 19.058 1.00 41.77 105 ASP A O 1
ATOM 755 N N . ILE A 1 106 ? 30.947 17.013 19.899 1.00 37.30 106 ILE A N 1
ATOM 756 C CA . ILE A 1 106 ? 30.061 17.148 21.061 1.00 36.44 106 ILE A CA 1
ATOM 757 C C . ILE A 1 106 ? 28.606 17.319 20.584 1.00 40.22 106 ILE A C 1
ATOM 758 O O . ILE A 1 106 ? 27.712 16.665 21.117 1.00 40.52 106 ILE A O 1
ATOM 763 N N . GLY A 1 107 ? 28.405 18.148 19.557 1.00 36.89 107 GLY A N 1
ATOM 764 C CA . GLY A 1 107 ? 27.095 18.395 18.967 1.00 36.06 107 GLY A CA 1
ATOM 765 C C . GLY A 1 107 ? 26.417 17.163 18.403 1.00 39.38 107 GLY A C 1
ATOM 766 O O . GLY A 1 107 ? 25.244 16.918 18.700 1.00 38.37 107 GLY A O 1
ATOM 767 N N . ASP A 1 108 ? 27.149 16.397 17.564 1.00 36.67 108 ASP A N 1
ATOM 768 C CA . ASP A 1 108 ? 26.660 15.164 16.929 1.00 37.32 108 ASP A CA 1
ATOM 769 C C . ASP A 1 108 ? 26.233 14.096 17.942 1.00 40.06 108 ASP A C 1
ATOM 770 O O . ASP A 1 108 ? 25.259 13.380 17.691 1.00 41.63 108 ASP A O 1
ATOM 775 N N . LYS A 1 109 ? 26.938 14.000 19.091 1.00 34.08 109 LYS A N 1
ATOM 776 C CA . LYS A 1 109 ? 26.649 13.003 20.136 1.00 33.30 109 LYS A CA 1
ATOM 777 C C . LYS A 1 109 ? 25.495 13.408 21.080 1.00 37.40 109 LYS A C 1
ATOM 778 O O . LYS A 1 109 ? 24.943 12.546 21.762 1.00 38.16 109 LYS A O 1
ATOM 784 N N . LEU A 1 110 ? 25.122 14.715 21.103 1.00 33.83 110 LEU A N 1
ATOM 785 C CA . LEU A 1 110 ? 24.069 15.241 21.976 1.00 32.85 110 LEU A CA 1
ATOM 786 C C . LEU A 1 110 ? 22.725 15.488 21.316 1.00 37.67 110 LEU A C 1
ATOM 787 O O . LEU A 1 110 ? 21.695 15.365 21.976 1.00 36.78 110 LEU A O 1
ATOM 792 N N . ARG A 1 111 ? 22.741 15.875 20.031 1.00 37.23 111 ARG A N 1
ATOM 793 C CA . ARG A 1 111 ? 21.587 16.264 19.220 1.00 37.52 111 ARG A CA 1
ATOM 794 C C . ARG A 1 111 ? 20.311 15.398 19.405 1.00 42.66 111 ARG A C 1
ATOM 795 O O . ARG A 1 111 ? 19.310 15.911 19.909 1.00 42.65 111 ARG A O 1
ATOM 803 N N . ASP A 1 112 ? 20.346 14.117 18.993 1.00 40.75 112 ASP A N 1
ATOM 804 C CA . ASP A 1 112 ? 19.178 13.232 19.004 1.00 42.25 112 ASP A CA 1
ATOM 805 C C . ASP A 1 112 ? 18.644 12.842 20.385 1.00 46.96 112 ASP A C 1
ATOM 806 O O . ASP A 1 112 ? 17.436 12.646 20.521 1.00 46.92 112 ASP A O 1
ATOM 811 N N . ARG A 1 113 ? 19.517 12.733 21.397 1.00 44.14 113 ARG A N 1
ATOM 812 C CA . ARG A 1 113 ? 19.124 12.294 22.746 1.00 44.08 113 ARG A CA 1
ATOM 813 C C . ARG A 1 113 ? 18.757 13.432 23.717 1.00 45.42 113 ARG A C 1
ATOM 814 O O . ARG A 1 113 ? 18.354 13.163 24.852 1.00 45.47 113 ARG A O 1
ATOM 822 N N . ASN A 1 114 ? 18.865 14.687 23.273 1.00 40.38 114 ASN A N 1
ATOM 823 C CA . ASN A 1 114 ? 18.517 15.849 24.094 1.00 39.18 114 ASN A CA 1
ATOM 824 C C . ASN A 1 114 ? 17.589 16.795 23.320 1.00 41.01 114 ASN A C 1
ATOM 825 O O . ASN A 1 114 ? 18.012 17.907 22.995 1.00 41.28 114 ASN A O 1
ATOM 830 N N . PRO A 1 115 ? 16.325 16.380 23.003 1.00 36.07 115 PRO A N 1
ATOM 831 C CA . PRO A 1 115 ? 15.433 17.265 22.216 1.00 35.35 115 PRO A CA 1
ATOM 832 C C . PRO A 1 115 ? 14.991 18.517 22.962 1.00 37.53 115 PRO A C 1
ATOM 833 O O . PRO A 1 115 ? 14.676 18.439 24.156 1.00 37.57 115 PRO A O 1
ATOM 837 N N . GLY A 1 116 ? 15.002 19.652 22.253 1.00 31.50 116 GLY A N 1
ATOM 838 C CA . GLY A 1 116 ? 14.637 20.956 22.790 1.00 30.21 116 GLY A CA 1
ATOM 839 C C . GLY A 1 116 ? 15.564 21.531 23.854 1.00 31.34 116 GLY A C 1
ATOM 840 O O . GLY A 1 116 ? 15.192 22.496 24.523 1.00 31.39 116 GLY A O 1
ATOM 841 N N . ALA A 1 117 ? 16.777 20.972 24.022 1.00 25.79 117 ALA A N 1
ATOM 842 C CA . ALA A 1 117 ? 17.734 21.475 25.015 1.00 25.21 117 ALA A CA 1
ATOM 843 C C . ALA A 1 117 ? 18.336 22.831 24.617 1.00 27.47 117 ALA A C 1
ATOM 844 O O . ALA A 1 117 ? 18.555 23.087 23.438 1.00 25.77 117 ALA A O 1
ATOM 846 N N . LEU A 1 118 ? 18.651 23.672 25.617 1.00 24.77 118 LEU A N 1
ATOM 847 C CA . LEU A 1 118 ? 19.352 24.929 25.385 1.00 23.83 118 LEU A CA 1
ATOM 848 C C . LEU A 1 118 ? 20.839 24.591 25.504 1.00 26.67 118 LEU A C 1
ATOM 849 O O . LEU A 1 118 ? 21.251 24.055 26.519 1.00 26.05 118 LEU A O 1
ATOM 854 N N . TYR A 1 119 ? 21.628 24.871 24.473 1.00 24.78 119 TYR A N 1
ATOM 855 C CA . TYR A 1 119 ? 23.073 24.622 24.461 1.00 24.25 119 TYR A CA 1
ATOM 856 C C . TYR A 1 119 ? 23.748 25.958 24.748 1.00 28.13 119 TYR A C 1
ATOM 857 O O . TYR A 1 119 ? 23.356 26.962 24.156 1.00 29.75 119 TYR A O 1
ATOM 866 N N . VAL A 1 120 ? 24.699 25.996 25.693 1.00 24.63 120 VAL A N 1
ATOM 867 C CA . VAL A 1 120 ? 25.397 27.228 26.069 1.00 23.69 120 VAL A CA 1
ATOM 868 C C . VAL A 1 120 ? 26.871 26.971 25.812 1.00 26.54 120 VAL A C 1
ATOM 869 O O . VAL A 1 120 ? 27.521 26.260 26.573 1.00 24.37 120 VAL A O 1
ATOM 873 N N . VAL A 1 121 ? 27.375 27.534 24.706 1.00 23.48 121 VAL A N 1
ATOM 874 C CA . VAL A 1 121 ? 28.749 27.368 24.258 1.00 23.84 121 VAL A CA 1
ATOM 875 C C . VAL A 1 121 ? 29.663 28.331 25.004 1.00 28.29 121 VAL A C 1
ATOM 876 O O . VAL A 1 121 ? 29.454 29.550 24.948 1.00 27.53 121 VAL A O 1
ATOM 880 N N . VAL A 1 122 ? 30.656 27.783 25.736 1.00 25.26 122 VAL A N 1
ATOM 881 C CA . VAL A 1 122 ? 31.629 28.634 26.441 1.00 26.25 122 VAL A CA 1
ATOM 882 C C . VAL A 1 122 ? 32.969 28.652 25.671 1.00 29.37 122 VAL A C 1
ATOM 883 O O . VAL A 1 122 ? 33.691 29.656 25.712 1.00 28.11 122 VAL A O 1
ATOM 887 N N . THR A 1 123 ? 33.273 27.540 24.959 1.00 26.13 123 THR A N 1
ATOM 888 C CA . THR A 1 123 ? 34.477 27.317 24.120 1.00 26.90 123 THR A CA 1
ATOM 889 C C . THR A 1 123 ? 34.806 28.556 23.263 1.00 30.39 123 THR A C 1
ATOM 890 O O . THR A 1 123 ? 33.900 29.137 22.673 1.00 28.09 123 THR A O 1
ATOM 894 N N . ASN A 1 124 ? 36.090 28.965 23.207 1.00 28.61 124 ASN A N 1
ATOM 895 C CA . ASN A 1 124 ? 36.480 30.148 22.426 1.00 29.12 124 ASN A CA 1
ATOM 896 C C . ASN A 1 124 ? 37.021 29.826 21.023 1.00 32.65 124 ASN A C 1
ATOM 897 O O . ASN A 1 124 ? 37.599 28.747 20.863 1.00 31.88 124 ASN A O 1
ATOM 902 N N . PRO A 1 125 ? 36.909 30.721 19.992 1.00 29.34 125 PRO A N 1
ATOM 903 C CA . PRO A 1 125 ? 36.219 32.038 19.926 1.00 28.31 125 PRO A CA 1
ATOM 904 C C . PRO A 1 125 ? 34.715 31.779 19.968 1.00 29.06 125 PRO A C 1
ATOM 905 O O . PRO A 1 125 ? 34.163 31.141 19.067 1.00 28.09 125 PRO A O 1
ATOM 909 N N . VAL A 1 126 ? 34.083 32.217 21.057 1.00 24.61 126 VAL A N 1
ATOM 910 C CA . VAL A 1 126 ? 32.706 31.879 21.452 1.00 23.07 126 VAL A CA 1
ATOM 911 C C . VAL A 1 126 ? 31.646 32.215 20.380 1.00 25.65 126 VAL A C 1
ATOM 912 O O . VAL A 1 126 ? 30.815 31.351 20.095 1.00 23.56 126 VAL A O 1
ATOM 916 N N . ASP A 1 127 ? 31.700 33.391 19.751 1.00 24.83 127 ASP A N 1
ATOM 917 C CA . ASP A 1 127 ? 30.714 33.722 18.725 1.00 25.81 127 ASP A CA 1
ATOM 918 C C . ASP A 1 127 ? 30.808 32.742 17.546 1.00 29.93 127 ASP A C 1
ATOM 919 O O . ASP A 1 127 ? 29.775 32.256 17.060 1.00 29.10 127 ASP A O 1
ATOM 924 N N . VAL A 1 128 ? 32.054 32.362 17.193 1.00 24.78 128 VAL A N 1
ATOM 925 C CA . VAL A 1 128 ? 32.356 31.428 16.113 1.00 24.83 128 VAL A CA 1
ATOM 926 C C . VAL A 1 128 ? 31.911 30.010 16.496 1.00 30.42 128 VAL A C 1
ATOM 927 O O . VAL A 1 128 ? 31.154 29.395 15.739 1.00 32.84 128 VAL A O 1
ATOM 931 N N . MET A 1 129 ? 32.312 29.528 17.679 1.00 25.50 129 MET A N 1
ATOM 932 C CA . MET A 1 129 ? 31.891 28.211 18.183 1.00 25.38 129 MET A CA 1
ATOM 933 C C . MET A 1 129 ? 30.363 28.110 18.302 1.00 28.50 129 MET A C 1
ATOM 934 O O . MET A 1 129 ? 29.802 27.050 18.018 1.00 27.86 129 MET A O 1
ATOM 939 N N . THR A 1 130 ? 29.683 29.230 18.640 1.00 25.87 130 THR A N 1
ATOM 940 C CA . THR A 1 130 ? 28.214 29.260 18.692 1.00 25.91 130 THR A CA 1
ATOM 941 C C . THR A 1 130 ? 27.614 28.918 17.315 1.00 29.95 130 THR A C 1
ATOM 942 O O . THR A 1 130 ? 26.692 28.099 17.248 1.00 29.33 130 THR A O 1
ATOM 946 N N . MET A 1 131 ? 28.166 29.514 16.229 1.00 27.08 131 MET A N 1
ATOM 947 C CA . MET A 1 131 ? 27.716 29.283 14.856 1.00 26.34 131 MET A CA 1
ATOM 948 C C . MET A 1 131 ? 27.926 27.839 14.458 1.00 30.85 131 MET A C 1
ATOM 949 O O . MET A 1 131 ? 27.017 27.253 13.874 1.00 30.34 131 MET A O 1
ATOM 954 N N . VAL A 1 132 ? 29.107 27.264 14.797 1.00 29.44 132 VAL A N 1
ATOM 955 C CA . VAL A 1 132 ? 29.493 25.865 14.513 1.00 29.86 132 VAL A CA 1
ATOM 956 C C . VAL A 1 132 ? 28.471 24.881 15.093 1.00 35.42 132 VAL A C 1
ATOM 957 O O . VAL A 1 132 ? 27.985 24.004 14.371 1.00 36.34 132 VAL A O 1
ATOM 961 N N . LEU A 1 133 ? 28.128 25.043 16.381 1.00 30.67 133 LEU A N 1
ATOM 962 C CA . LEU A 1 133 ? 27.178 24.153 17.029 1.00 30.00 133 LEU A CA 1
ATOM 963 C C . LEU A 1 133 ? 25.769 24.334 16.473 1.00 35.50 133 LEU A C 1
ATOM 964 O O . LEU A 1 133 ? 25.081 23.341 16.244 1.00 34.80 133 LEU A O 1
ATOM 969 N N . ASP A 1 134 ? 25.367 25.590 16.213 1.00 33.29 134 ASP A N 1
ATOM 970 C CA . ASP A 1 134 ? 24.053 25.930 15.665 1.00 33.91 134 ASP A CA 1
ATOM 971 C C . ASP A 1 134 ? 23.762 25.160 14.359 1.00 38.26 134 ASP A C 1
ATOM 972 O O . ASP A 1 134 ? 22.624 24.710 14.172 1.00 35.74 134 ASP A O 1
ATOM 977 N N . ASP A 1 135 ? 24.807 25.006 13.476 1.00 36.18 135 ASP A N 1
ATOM 978 C CA A ASP A 1 135 ? 24.718 24.277 12.201 0.50 36.12 135 ASP A CA 1
ATOM 979 C CA B ASP A 1 135 ? 24.700 24.273 12.213 0.50 35.67 135 ASP A CA 1
ATOM 980 C C . ASP A 1 135 ? 24.429 22.799 12.458 1.00 39.55 135 ASP A C 1
ATOM 981 O O . ASP A 1 135 ? 23.593 22.213 11.772 1.00 40.03 135 ASP A O 1
ATOM 990 N N . VAL A 1 136 ? 25.131 22.208 13.450 1.00 34.87 136 VAL A N 1
ATOM 991 C CA . VAL A 1 136 ? 25.015 20.803 13.848 1.00 34.40 136 VAL A CA 1
ATOM 992 C C . VAL A 1 136 ? 23.650 20.519 14.487 1.00 38.11 136 VAL A C 1
ATOM 993 O O . VAL A 1 136 ? 22.950 19.600 14.047 1.00 39.41 136 VAL A O 1
ATOM 997 N N . ILE A 1 137 ? 23.281 21.303 15.515 1.00 32.37 137 ILE A N 1
ATOM 998 C CA . ILE A 1 137 ? 22.034 21.148 16.261 1.00 32.70 137 ILE A CA 1
ATOM 999 C C . ILE A 1 137 ? 20.777 21.454 15.423 1.00 38.37 137 ILE A C 1
ATOM 1000 O O . ILE A 1 137 ? 19.826 20.665 15.465 1.00 37.58 137 ILE A O 1
ATOM 1005 N N . GLY A 1 138 ? 20.794 22.574 14.692 1.00 36.09 138 GLY A N 1
ATOM 1006 C CA . GLY A 1 138 ? 19.672 23.016 13.873 1.00 36.64 138 GLY A CA 1
ATOM 1007 C C . GLY A 1 138 ? 18.440 23.305 14.709 1.00 42.22 138 GLY A C 1
ATOM 1008 O O . GLY A 1 138 ? 18.531 23.952 15.760 1.00 41.19 138 GLY A O 1
ATOM 1009 N N . SER A 1 139 ? 17.296 22.765 14.283 1.00 40.64 139 SER A N 1
ATOM 1010 C CA . SER A 1 139 ? 16.013 22.953 14.960 1.00 40.80 139 SER A CA 1
ATOM 1011 C C . SER A 1 139 ? 15.745 21.971 16.130 1.00 44.76 139 SER A C 1
ATOM 1012 O O . SER A 1 139 ? 14.707 22.094 16.783 1.00 43.98 139 SER A O 1
ATOM 1015 N N . LYS A 1 140 ? 16.673 21.026 16.407 1.00 40.91 140 LYS A N 1
ATOM 1016 C CA . LYS A 1 140 ? 16.527 20.024 17.478 1.00 41.38 140 LYS A CA 1
ATOM 1017 C C . LYS A 1 140 ? 16.852 20.547 18.902 1.00 44.74 140 LYS A C 1
ATOM 1018 O O . LYS A 1 140 ? 16.789 19.786 19.872 1.00 45.92 140 LYS A O 1
ATOM 1024 N N . GLY A 1 141 ? 17.167 21.835 19.002 1.00 38.82 141 GLY A N 1
ATOM 1025 C CA . GLY A 1 141 ? 17.508 22.515 20.250 1.00 37.10 141 GLY A CA 1
ATOM 1026 C C . GLY A 1 141 ? 17.826 23.978 19.993 1.00 37.26 141 GLY A C 1
ATOM 1027 O O . GLY A 1 141 ? 17.792 24.424 18.844 1.00 34.86 141 GLY A O 1
ATOM 1028 N N . THR A 1 142 ? 18.101 24.750 21.053 1.00 31.30 142 THR A N 1
ATOM 1029 C CA . THR A 1 142 ? 18.426 26.164 20.878 1.00 29.66 142 THR A CA 1
ATOM 1030 C C . THR A 1 142 ? 19.884 26.364 21.231 1.00 30.08 142 THR A C 1
ATOM 1031 O O . THR A 1 142 ? 20.274 26.068 22.362 1.00 27.73 142 THR A O 1
ATOM 1035 N N . VAL A 1 143 ? 20.674 26.892 20.293 1.00 24.30 143 VAL A N 1
ATOM 1036 C CA . VAL A 1 143 ? 22.089 27.114 20.541 1.00 23.97 143 VAL A CA 1
ATOM 1037 C C . VAL A 1 143 ? 22.406 28.574 20.800 1.00 27.70 143 VAL A C 1
ATOM 1038 O O . VAL A 1 143 ? 22.040 29.452 20.001 1.00 26.53 143 VAL A O 1
ATOM 1042 N N . ILE A 1 144 ? 23.096 28.835 21.928 1.00 24.61 144 ILE A N 1
ATOM 1043 C CA . ILE A 1 144 ? 23.583 30.182 22.295 1.00 24.07 144 ILE A CA 1
ATOM 1044 C C . ILE A 1 144 ? 25.041 30.077 22.750 1.00 27.34 144 ILE A C 1
ATOM 1045 O O . ILE A 1 144 ? 25.565 28.973 22.911 1.00 25.91 144 ILE A O 1
ATOM 1050 N N . GLY A 1 145 ? 25.669 31.230 22.930 1.00 24.05 145 GLY A N 1
ATOM 1051 C CA . GLY A 1 145 ? 27.028 31.343 23.429 1.00 24.76 145 GLY A CA 1
ATOM 1052 C C . GLY A 1 145 ? 27.060 32.384 24.520 1.00 28.10 145 GLY A C 1
ATOM 1053 O O . GLY A 1 145 ? 26.221 33.284 24.516 1.00 27.58 145 GLY A O 1
ATOM 1054 N N . THR A 1 146 ? 28.016 32.278 25.466 1.00 23.25 146 THR A N 1
ATOM 1055 C CA . THR A 1 146 ? 28.095 33.251 26.565 1.00 22.56 146 THR A CA 1
ATOM 1056 C C . THR A 1 146 ? 28.347 34.691 26.063 1.00 23.54 146 THR A C 1
ATOM 1057 O O . THR A 1 146 ? 27.998 35.640 26.750 1.00 23.33 146 THR A O 1
ATOM 1061 N N . GLY A 1 147 ? 28.950 34.825 24.893 1.00 19.32 147 GLY A N 1
ATOM 1062 C CA . GLY A 1 147 ? 29.222 36.117 24.273 1.00 20.25 147 GLY A CA 1
ATOM 1063 C C . GLY A 1 147 ? 29.799 37.143 25.225 1.00 24.78 147 GLY A C 1
ATOM 1064 O O . GLY A 1 147 ? 30.772 36.853 25.913 1.00 25.32 147 GLY A O 1
ATOM 1065 N N . THR A 1 148 ? 29.165 38.317 25.321 1.00 20.85 148 THR A N 1
ATOM 1066 C CA . THR A 1 148 ? 29.644 39.405 26.181 1.00 19.92 148 THR A CA 1
ATOM 1067 C C . THR A 1 148 ? 28.905 39.516 27.510 1.00 21.65 148 THR A C 1
ATOM 1068 O O . THR A 1 148 ? 28.909 40.601 28.095 1.00 20.81 148 THR A O 1
ATOM 1072 N N . SER A 1 149 ? 28.296 38.409 28.008 1.00 17.69 149 SER A N 1
ATOM 1073 C CA . SER A 1 149 ? 27.563 38.441 29.281 1.00 17.37 149 SER A CA 1
ATOM 1074 C C . SER A 1 149 ? 28.499 38.736 30.444 1.00 21.89 149 SER A C 1
ATOM 1075 O O . SER A 1 149 ? 28.187 39.610 31.254 1.00 22.40 149 SER A O 1
ATOM 1078 N N . LEU A 1 150 ? 29.660 38.072 30.504 1.00 18.70 150 LEU A N 1
ATOM 1079 C CA . LEU A 1 150 ? 30.601 38.367 31.600 1.00 20.71 150 LEU A CA 1
ATOM 1080 C C . LEU A 1 150 ? 31.233 39.736 31.426 1.00 23.89 150 LEU A C 1
ATOM 1081 O O . LEU A 1 150 ? 31.295 40.509 32.381 1.00 23.88 150 LEU A O 1
ATOM 1086 N N . ASP A 1 151 ? 31.614 40.066 30.199 1.00 22.09 151 ASP A N 1
ATOM 1087 C CA . ASP A 1 151 ? 32.108 41.399 29.854 1.00 22.25 151 ASP A CA 1
ATOM 1088 C C . ASP A 1 151 ? 31.192 42.479 30.441 1.00 23.46 151 ASP A C 1
ATOM 1089 O O . ASP A 1 151 ? 31.693 43.439 31.034 1.00 21.50 151 ASP A O 1
ATOM 1094 N N . THR A 1 152 ? 29.848 42.267 30.348 1.00 19.12 152 THR A N 1
ATOM 1095 C CA . THR A 1 152 ? 28.795 43.176 30.820 1.00 18.33 152 THR A CA 1
ATOM 1096 C C . THR A 1 152 ? 28.884 43.361 32.354 1.00 22.45 152 THR A C 1
ATOM 1097 O O . THR A 1 152 ? 29.018 44.501 32.813 1.00 22.25 152 THR A O 1
ATOM 1101 N N . PHE A 1 153 ? 28.851 42.250 33.136 1.00 20.62 153 PHE A N 1
ATOM 1102 C CA . PHE A 1 153 ? 28.968 42.299 34.598 1.00 19.59 153 PHE A CA 1
ATOM 1103 C C . PHE A 1 153 ? 30.313 42.855 35.072 1.00 23.88 153 PHE A C 1
ATOM 1104 O O . PHE A 1 153 ? 30.327 43.586 36.064 1.00 23.82 153 PHE A O 1
ATOM 1112 N N . ARG A 1 154 ? 31.416 42.578 34.327 1.00 18.59 154 ARG A N 1
ATOM 1113 C CA . ARG A 1 154 ? 32.758 43.081 34.654 1.00 19.21 154 ARG A CA 1
ATOM 1114 C C . ARG A 1 154 ? 32.772 44.609 34.519 1.00 22.92 154 ARG A C 1
ATOM 1115 O O . ARG A 1 154 ? 33.367 45.318 35.340 1.00 22.47 154 ARG A O 1
ATOM 1123 N N . PHE A 1 155 ? 32.098 45.101 33.496 1.00 19.88 155 PHE A N 1
ATOM 1124 C CA . PHE A 1 155 ? 31.970 46.527 33.258 1.00 20.54 155 PHE A CA 1
ATOM 1125 C C . PHE A 1 155 ? 31.131 47.171 34.357 1.00 25.48 155 PHE A C 1
ATOM 1126 O O . PHE A 1 155 ? 31.550 48.200 34.881 1.00 26.43 155 PHE A O 1
ATOM 1134 N N . ARG A 1 156 ? 29.958 46.584 34.706 1.00 21.67 156 ARG A N 1
ATOM 1135 C CA . ARG A 1 156 ? 29.124 47.135 35.779 1.00 21.45 156 ARG A CA 1
ATOM 1136 C C . ARG A 1 156 ? 29.890 47.180 37.102 1.00 26.43 156 ARG A C 1
ATOM 1137 O O . ARG A 1 156 ? 29.779 48.183 37.822 1.00 25.50 156 ARG A O 1
ATOM 1145 N N . ALA A 1 157 ? 30.678 46.098 37.417 1.00 24.50 157 ALA A N 1
ATOM 1146 C CA . ALA A 1 157 ? 31.523 46.009 38.618 1.00 24.66 157 ALA A CA 1
ATOM 1147 C C . ALA A 1 157 ? 32.524 47.166 38.644 1.00 29.75 157 ALA A C 1
ATOM 1148 O O . ALA A 1 157 ? 32.729 47.758 39.707 1.00 30.42 157 ALA A O 1
ATOM 1150 N N . ALA A 1 158 ? 33.073 47.535 37.463 1.00 26.51 158 ALA A N 1
ATOM 1151 C CA . ALA A 1 158 ? 34.026 48.642 37.335 1.00 26.67 158 ALA A CA 1
ATOM 1152 C C . ALA A 1 158 ? 33.350 50.001 37.597 1.00 28.73 158 ALA A C 1
ATOM 1153 O O . ALA A 1 158 ? 33.864 50.815 38.359 1.00 28.10 158 ALA A O 1
ATOM 1155 N N . VAL A 1 159 ? 32.166 50.199 37.048 1.00 25.44 159 VAL A N 1
ATOM 1156 C CA . VAL A 1 159 ? 31.396 51.420 37.258 1.00 25.24 159 VAL A CA 1
ATOM 1157 C C . VAL A 1 159 ? 31.037 51.585 38.759 1.00 29.44 159 VAL A C 1
ATOM 1158 O O . VAL A 1 159 ? 31.230 52.677 39.314 1.00 31.02 159 VAL A O 1
ATOM 1162 N N . SER A 1 160 ? 30.540 50.502 39.401 1.00 23.83 160 SER A N 1
ATOM 1163 C CA . SER A 1 160 ? 30.151 50.485 40.814 1.00 23.72 160 SER A CA 1
ATOM 1164 C C . SER A 1 160 ? 31.329 50.890 41.704 1.00 28.41 160 SER A C 1
ATOM 1165 O O . SER A 1 160 ? 31.150 51.660 42.645 1.00 25.32 160 SER A O 1
ATOM 1168 N N . GLU A 1 161 ? 32.534 50.385 41.379 1.00 28.06 161 GLU A N 1
ATOM 1169 C CA . GLU A 1 161 ? 33.734 50.690 42.142 1.00 29.77 161 GLU A CA 1
ATOM 1170 C C . GLU A 1 161 ? 34.224 52.126 41.901 1.00 34.05 161 GLU A C 1
ATOM 1171 O O . GLU A 1 161 ? 34.502 52.826 42.874 1.00 34.89 161 GLU A O 1
ATOM 1177 N N . LEU A 1 162 ? 34.334 52.573 40.628 1.00 30.78 162 LEU A N 1
ATOM 1178 C CA . LEU A 1 162 ? 34.820 53.932 40.307 1.00 30.37 162 LEU A CA 1
ATOM 1179 C C . LEU A 1 162 ? 33.882 55.042 40.721 1.00 31.31 162 LEU A C 1
ATOM 1180 O O . LEU A 1 162 ? 34.333 56.093 41.167 1.00 30.06 162 LEU A O 1
ATOM 1185 N N . LEU A 1 163 ? 32.585 54.842 40.529 1.00 27.40 163 LEU A N 1
ATOM 1186 C CA . LEU A 1 163 ? 31.636 55.884 40.867 1.00 28.14 163 LEU A CA 1
ATOM 1187 C C . LEU A 1 163 ? 31.260 55.836 42.342 1.00 31.45 163 LEU A C 1
ATOM 1188 O O . LEU A 1 163 ? 30.655 56.784 42.812 1.00 31.41 163 LEU A O 1
ATOM 1193 N N . ASN A 1 164 ? 31.660 54.762 43.078 1.00 27.38 164 ASN A N 1
ATOM 1194 C CA . ASN A 1 164 ? 31.321 54.523 44.491 1.00 27.50 164 ASN A CA 1
ATOM 1195 C C . ASN A 1 164 ? 29.796 54.500 44.679 1.00 30.54 164 ASN A C 1
ATOM 1196 O O . ASN A 1 164 ? 29.234 55.260 45.487 1.00 29.26 164 ASN A O 1
ATOM 1201 N N . VAL A 1 165 ? 29.137 53.686 43.834 1.00 26.80 165 VAL A N 1
ATOM 1202 C CA . VAL A 1 165 ? 27.690 53.454 43.831 1.00 25.58 165 VAL A CA 1
ATOM 1203 C C . VAL A 1 165 ? 27.414 51.990 44.125 1.00 29.33 165 VAL A C 1
ATOM 1204 O O . VAL A 1 165 ? 28.236 51.170 43.732 1.00 29.12 165 VAL A O 1
ATOM 1208 N N . PRO A 1 166 ? 26.288 51.591 44.765 1.00 27.55 166 PRO A N 1
ATOM 1209 C CA . PRO A 1 166 ? 26.037 50.141 44.944 1.00 27.33 166 PRO A CA 1
ATOM 1210 C C . PRO A 1 166 ? 25.938 49.375 43.602 1.00 27.40 166 PRO A C 1
ATOM 1211 O O . PRO A 1 166 ? 25.523 49.947 42.590 1.00 25.60 166 PRO A O 1
ATOM 1215 N N . ILE A 1 167 ? 26.363 48.091 43.572 1.00 24.03 167 ILE A N 1
ATOM 1216 C CA . ILE A 1 167 ? 26.342 47.301 42.340 1.00 23.54 167 ILE A CA 1
ATOM 1217 C C . ILE A 1 167 ? 24.923 47.236 41.746 1.00 25.58 167 ILE A C 1
ATOM 1218 O O . ILE A 1 167 ? 24.792 47.367 40.537 1.00 24.91 167 ILE A O 1
ATOM 1223 N N . VAL A 1 168 ? 23.875 47.179 42.603 1.00 24.18 168 VAL A N 1
ATOM 1224 C CA . VAL A 1 168 ? 22.477 47.048 42.159 1.00 26.56 168 VAL A CA 1
ATOM 1225 C C . VAL A 1 168 ? 21.933 48.311 41.435 1.00 29.90 168 VAL A C 1
ATOM 1226 O O . VAL A 1 168 ? 20.898 48.228 40.769 1.00 27.59 168 VAL A O 1
ATOM 1230 N N . ALA A 1 169 ? 22.652 49.442 41.534 1.00 25.82 169 ALA A N 1
ATOM 1231 C CA . ALA A 1 169 ? 22.302 50.717 40.906 1.00 26.08 169 ALA A CA 1
ATOM 1232 C C . ALA A 1 169 ? 22.728 50.833 39.451 1.00 28.43 169 ALA A C 1
ATOM 1233 O O . ALA A 1 169 ? 22.212 51.688 38.731 1.00 27.95 169 ALA A O 1
ATOM 1235 N N . VAL A 1 170 ? 23.655 49.970 39.006 1.00 25.04 170 VAL A N 1
ATOM 1236 C CA . VAL A 1 170 ? 24.269 50.066 37.682 1.00 23.01 170 VAL A CA 1
ATOM 1237 C C . VAL A 1 170 ? 23.572 49.216 36.653 1.00 24.68 170 VAL A C 1
ATOM 1238 O O . VAL A 1 170 ? 23.284 48.049 36.911 1.00 23.40 170 VAL A O 1
ATOM 1242 N N . ASP A 1 171 ? 23.334 49.812 35.473 1.00 20.62 171 ASP A N 1
ATOM 1243 C CA . ASP A 1 171 ? 22.806 49.158 34.293 1.00 20.04 171 ASP A CA 1
ATOM 1244 C C . ASP A 1 171 ? 23.708 49.519 33.112 1.00 24.41 171 ASP A C 1
ATOM 1245 O O . ASP A 1 171 ? 24.483 50.477 33.190 1.00 25.02 171 ASP A O 1
ATOM 1250 N N . GLY A 1 172 ? 23.649 48.732 32.050 1.00 20.38 172 GLY A N 1
ATOM 1251 C CA . GLY A 1 172 ? 24.498 48.952 30.883 1.00 19.04 172 GLY A CA 1
ATOM 1252 C C . GLY A 1 172 ? 24.959 47.645 30.276 1.00 22.63 172 GLY A C 1
ATOM 1253 O O . GLY A 1 172 ? 24.914 46.598 30.936 1.00 22.67 172 GLY A O 1
ATOM 1254 N N . TYR A 1 173 ? 25.379 47.681 28.997 1.00 18.48 173 TYR A N 1
ATOM 1255 C CA . TYR A 1 173 ? 25.738 46.466 28.274 1.00 18.80 173 TYR A CA 1
ATOM 1256 C C . TYR A 1 173 ? 27.002 46.562 27.471 1.00 21.39 173 TYR A C 1
ATOM 1257 O O . TYR A 1 173 ? 27.233 47.572 26.821 1.00 21.90 173 TYR A O 1
ATOM 1266 N N . VAL A 1 174 ? 27.783 45.475 27.457 1.00 15.94 174 VAL A N 1
ATOM 1267 C CA . VAL A 1 174 ? 28.953 45.351 26.593 1.00 17.11 174 VAL A CA 1
ATOM 1268 C C . VAL A 1 174 ? 28.427 44.464 25.475 1.00 22.13 174 VAL A C 1
ATOM 1269 O O . VAL A 1 174 ? 27.724 43.508 25.772 1.00 22.11 174 VAL A O 1
ATOM 1273 N N . VAL A 1 175 ? 28.698 44.814 24.207 1.00 19.56 175 VAL A N 1
ATOM 1274 C CA . VAL A 1 175 ? 28.156 44.108 23.032 1.00 18.79 175 VAL A CA 1
ATOM 1275 C C . VAL A 1 175 ? 29.182 43.752 21.961 1.00 23.29 175 VAL A C 1
ATOM 1276 O O . VAL A 1 175 ? 30.320 44.195 22.015 1.00 25.00 175 VAL A O 1
ATOM 1280 N N . GLY A 1 176 ? 28.727 43.031 20.945 1.00 22.08 176 GLY A N 1
ATOM 1281 C CA . GLY A 1 176 ? 29.527 42.697 19.775 1.00 22.86 176 GLY A CA 1
ATOM 1282 C C . GLY A 1 176 ? 30.258 41.374 19.838 1.00 27.98 176 GLY A C 1
ATOM 1283 O O . GLY A 1 176 ? 29.652 40.338 20.077 1.00 27.82 176 GLY A O 1
ATOM 1284 N N . GLU A 1 177 ? 31.568 41.406 19.569 1.00 25.25 177 GLU A N 1
ATOM 1285 C CA . GLU A 1 177 ? 32.411 40.222 19.534 1.00 24.90 177 GLU A CA 1
ATOM 1286 C C . GLU A 1 177 ? 33.138 40.080 20.862 1.00 29.88 177 GLU A C 1
ATOM 1287 O O . GLU A 1 177 ? 33.932 40.953 21.222 1.00 30.54 177 GLU A O 1
ATOM 1293 N N . HIS A 1 178 ? 32.901 38.963 21.570 1.00 26.71 178 HIS A N 1
ATOM 1294 C CA . HIS A 1 178 ? 33.591 38.673 22.823 1.00 26.88 178 HIS A CA 1
ATOM 1295 C C . HIS A 1 178 ? 35.092 38.645 22.531 1.00 33.41 178 HIS A C 1
ATOM 1296 O O . HIS A 1 178 ? 35.526 38.000 21.577 1.00 33.24 178 HIS A O 1
ATOM 1303 N N . GLY A 1 179 ? 35.844 39.397 23.319 1.00 30.48 179 GLY A N 1
ATOM 1304 C CA . GLY A 1 179 ? 37.285 39.536 23.178 1.00 30.52 179 GLY A CA 1
ATOM 1305 C C . GLY A 1 179 ? 37.710 40.993 23.174 1.00 36.21 179 GLY A C 1
ATOM 1306 O O . GLY A 1 179 ? 36.997 41.865 23.686 1.00 33.79 179 GLY A O 1
ATOM 1307 N N . GLU A 1 180 ? 38.865 41.272 22.571 1.00 36.98 180 GLU A N 1
ATOM 1308 C CA . GLU A 1 180 ? 39.416 42.624 22.510 1.00 38.34 180 GLU A CA 1
ATOM 1309 C C . GLU A 1 180 ? 38.511 43.674 21.839 1.00 43.61 180 GLU A C 1
ATOM 1310 O O . GLU A 1 180 ? 38.608 44.850 22.205 1.00 44.68 180 GLU A O 1
ATOM 1316 N N . GLU A 1 181 ? 37.641 43.275 20.877 1.00 38.84 181 GLU A N 1
ATOM 1317 C CA . GLU A 1 181 ? 36.774 44.238 20.155 1.00 36.65 181 GLU A CA 1
ATOM 1318 C C . GLU A 1 181 ? 35.404 44.474 20.805 1.00 34.95 181 GLU A C 1
ATOM 1319 O O . GLU A 1 181 ? 34.615 45.268 20.283 1.00 33.26 181 GLU A O 1
ATOM 1325 N N . ALA A 1 182 ? 35.128 43.808 21.942 1.00 27.41 182 ALA A N 1
ATOM 1326 C CA . ALA A 1 182 ? 33.867 43.953 22.692 1.00 26.42 182 ALA A CA 1
ATOM 1327 C C . ALA A 1 182 ? 33.730 45.417 23.086 1.00 28.39 182 ALA A C 1
ATOM 1328 O O . ALA A 1 182 ? 34.735 46.020 23.480 1.00 27.70 182 ALA A O 1
ATOM 1330 N N . PHE A 1 183 ? 32.545 46.022 22.891 1.00 22.80 183 PHE A N 1
ATOM 1331 C CA . PHE A 1 183 ? 32.452 47.448 23.185 1.00 21.42 183 PHE A CA 1
ATOM 1332 C C . PHE A 1 183 ? 31.286 47.816 24.063 1.00 25.32 183 PHE A C 1
ATOM 1333 O O . PHE A 1 183 ? 30.209 47.202 23.978 1.00 24.15 183 PHE A O 1
ATOM 1341 N N . VAL A 1 184 ? 31.488 48.870 24.879 1.00 23.04 184 VAL A N 1
ATOM 1342 C CA . VAL A 1 184 ? 30.456 49.374 25.792 1.00 22.51 184 VAL A CA 1
ATOM 1343 C C . VAL A 1 184 ? 29.415 50.110 24.975 1.00 27.53 184 VAL A C 1
ATOM 1344 O O . VAL A 1 184 ? 29.760 51.045 24.270 1.00 26.98 184 VAL A O 1
ATOM 1348 N N . ALA A 1 185 ? 28.145 49.743 25.129 1.00 24.97 185 ALA A N 1
ATOM 1349 C CA . ALA A 1 185 ? 27.055 50.460 24.494 1.00 22.74 185 ALA A CA 1
ATOM 1350 C C . ALA A 1 185 ? 26.731 51.583 25.480 1.00 25.04 185 ALA A C 1
ATOM 1351 O O . ALA A 1 185 ? 25.828 51.443 26.294 1.00 23.43 185 ALA A O 1
ATOM 1353 N N . TRP A 1 186 ? 27.506 52.702 25.428 1.00 22.60 186 TRP A N 1
ATOM 1354 C CA . TRP A 1 186 ? 27.391 53.828 26.368 1.00 22.94 186 TRP A CA 1
ATOM 1355 C C . TRP A 1 186 ? 25.992 54.461 26.495 1.00 28.10 186 TRP A C 1
ATOM 1356 O O . TRP A 1 186 ? 25.698 55.028 27.552 1.00 28.79 186 TRP A O 1
ATOM 1367 N N . SER A 1 187 ? 25.128 54.346 25.455 1.00 24.33 187 SER A N 1
ATOM 1368 C CA . SER A 1 187 ? 23.762 54.881 25.494 1.00 23.38 187 SER A CA 1
ATOM 1369 C C . SER A 1 187 ? 22.880 54.123 26.529 1.00 26.46 187 SER A C 1
ATOM 1370 O O . SER A 1 187 ? 21.923 54.698 27.054 1.00 25.60 187 SER A O 1
ATOM 1373 N N . THR A 1 188 ? 23.240 52.847 26.843 1.00 22.92 188 THR A N 1
ATOM 1374 C CA . THR A 1 188 ? 22.516 51.966 27.773 1.00 22.79 188 THR A CA 1
ATOM 1375 C C . THR A 1 188 ? 23.035 52.056 29.222 1.00 26.12 188 THR A C 1
ATOM 1376 O O . THR A 1 188 ? 22.416 51.489 30.122 1.00 25.67 188 THR A O 1
ATOM 1380 N N . VAL A 1 189 ? 24.153 52.755 29.452 1.00 22.10 189 VAL A N 1
ATOM 1381 C CA . VAL A 1 189 ? 24.781 52.803 30.788 1.00 21.00 189 VAL A CA 1
ATOM 1382 C C . VAL A 1 189 ? 24.085 53.825 31.688 1.00 25.04 189 VAL A C 1
ATOM 1383 O O . VAL A 1 189 ? 24.063 55.007 31.354 1.00 25.31 189 VAL A O 1
ATOM 1387 N N . THR A 1 190 ? 23.467 53.349 32.800 1.00 22.01 190 THR A N 1
ATOM 1388 C CA . THR A 1 190 ? 22.726 54.191 33.745 1.00 22.07 190 THR A CA 1
ATOM 1389 C C . THR A 1 190 ? 23.036 53.897 35.218 1.00 25.42 190 THR A C 1
ATOM 1390 O O . THR A 1 190 ? 23.342 52.755 35.583 1.00 26.02 190 THR A O 1
ATOM 1394 N N . ILE A 1 191 ? 22.903 54.928 36.071 1.00 22.67 191 ILE A N 1
ATOM 1395 C CA . ILE A 1 191 ? 23.077 54.813 37.529 1.00 23.34 191 ILE A CA 1
ATOM 1396 C C . ILE A 1 191 ? 21.723 55.196 38.122 1.00 27.10 191 ILE A C 1
ATOM 1397 O O . ILE A 1 191 ? 21.342 56.376 38.077 1.00 25.78 191 ILE A O 1
ATOM 1402 N N . LYS A 1 192 ? 21.006 54.212 38.665 1.00 22.26 192 LYS A N 1
ATOM 1403 C CA . LYS A 1 192 ? 19.667 54.385 39.240 1.00 23.02 192 LYS A CA 1
ATOM 1404 C C . LYS A 1 192 ? 18.741 55.123 38.225 1.00 25.93 192 LYS A C 1
ATOM 1405 O O . LYS A 1 192 ? 18.144 56.165 38.539 1.00 25.28 192 LYS A O 1
ATOM 1411 N N . GLY A 1 193 ? 18.728 54.614 36.994 1.00 21.79 193 GLY A N 1
ATOM 1412 C CA . GLY A 1 193 ? 17.953 55.181 35.885 1.00 22.73 193 GLY A CA 1
ATOM 1413 C C . GLY A 1 193 ? 18.413 56.504 35.299 1.00 28.45 193 GLY A C 1
ATOM 1414 O O . GLY A 1 193 ? 17.745 57.034 34.407 1.00 29.89 193 GLY A O 1
ATOM 1415 N N . ILE A 1 194 ? 19.541 57.057 35.775 1.00 25.44 194 ILE A N 1
ATOM 1416 C CA . ILE A 1 194 ? 20.095 58.316 35.255 1.00 24.56 194 ILE A CA 1
ATOM 1417 C C . ILE A 1 194 ? 21.246 57.978 34.320 1.00 27.25 194 ILE A C 1
ATOM 1418 O O . ILE A 1 194 ? 22.158 57.252 34.732 1.00 25.89 194 ILE A O 1
ATOM 1423 N N . HIS A 1 195 ? 21.234 58.519 33.080 1.00 23.41 195 HIS A N 1
ATOM 1424 C CA . HIS A 1 195 ? 22.329 58.268 32.145 1.00 24.26 195 HIS A CA 1
ATOM 1425 C C . HIS A 1 195 ? 23.681 58.630 32.788 1.00 26.24 195 HIS A C 1
ATOM 1426 O O . HIS A 1 195 ? 23.776 59.647 33.481 1.00 24.78 195 HIS A O 1
ATOM 1433 N N . ILE A 1 196 ? 24.675 57.757 32.634 1.00 23.95 196 ILE A N 1
ATOM 1434 C CA . ILE A 1 196 ? 25.986 57.871 33.300 1.00 25.15 196 ILE A CA 1
ATOM 1435 C C . ILE A 1 196 ? 26.684 59.249 33.081 1.00 32.57 196 ILE A C 1
ATOM 1436 O O . ILE A 1 196 ? 27.155 59.825 34.068 1.00 32.52 196 ILE A O 1
ATOM 1441 N N . ASP A 1 197 ? 26.707 59.792 31.837 1.00 30.82 197 ASP A N 1
ATOM 1442 C CA . ASP A 1 197 ? 27.329 61.089 31.543 1.00 30.73 197 ASP A CA 1
ATOM 1443 C C . ASP A 1 197 ? 26.751 62.207 32.416 1.00 33.30 197 ASP A C 1
ATOM 1444 O O . ASP A 1 197 ? 27.510 62.936 33.070 1.00 30.48 197 ASP A O 1
ATOM 1449 N N . GLN A 1 198 ? 25.404 62.261 32.497 1.00 29.98 198 GLN A N 1
ATOM 1450 C CA . GLN A 1 198 ? 24.653 63.210 33.305 1.00 30.09 198 GLN A CA 1
ATOM 1451 C C . GLN A 1 198 ? 24.948 62.990 34.803 1.00 34.36 198 GLN A C 1
ATOM 1452 O O . GLN A 1 198 ? 25.184 63.966 35.522 1.00 33.95 198 GLN A O 1
ATOM 1458 N N . TYR A 1 199 ? 24.952 61.706 35.258 1.00 29.36 199 TYR A N 1
ATOM 1459 C CA . TYR A 1 199 ? 25.234 61.317 36.636 1.00 28.03 199 TYR A CA 1
ATOM 1460 C C . TYR A 1 199 ? 26.609 61.846 37.075 1.00 32.50 199 TYR A C 1
ATOM 1461 O O . TYR A 1 199 ? 26.701 62.473 38.128 1.00 33.35 199 TYR A O 1
ATOM 1470 N N . ILE A 1 200 ? 27.661 61.581 36.288 1.00 28.20 200 ILE A N 1
ATOM 1471 C CA . ILE A 1 200 ? 29.035 62.015 36.583 1.00 29.07 200 ILE A CA 1
ATOM 1472 C C . ILE A 1 200 ? 29.147 63.558 36.630 1.00 36.23 200 ILE A C 1
ATOM 1473 O O . ILE A 1 200 ? 29.723 64.099 37.574 1.00 36.25 200 ILE A O 1
ATOM 1478 N N . LYS A 1 201 ? 28.566 64.247 35.638 1.00 35.41 201 LYS A N 1
ATOM 1479 C CA . LYS A 1 201 ? 28.627 65.715 35.524 1.00 36.65 201 LYS A CA 1
ATOM 1480 C C . LYS A 1 201 ? 27.886 66.455 36.654 1.00 44.09 201 LYS A C 1
ATOM 1481 O O . LYS A 1 201 ? 28.396 67.458 37.162 1.00 44.97 201 LYS A O 1
ATOM 1487 N N . GLU A 1 202 ? 26.687 65.981 37.029 1.00 40.41 202 GLU A N 1
ATOM 1488 C CA . GLU A 1 202 ? 25.897 66.623 38.081 1.00 40.89 202 GLU A CA 1
ATOM 1489 C C . GLU A 1 202 ? 26.556 66.473 39.430 1.00 44.59 202 GLU A C 1
ATOM 1490 O O . GLU A 1 202 ? 26.345 67.310 40.307 1.00 44.73 202 GLU A O 1
ATOM 1496 N N . ARG A 1 203 ? 27.364 65.413 39.596 1.00 41.04 203 ARG A N 1
ATOM 1497 C CA . ARG A 1 203 ? 28.023 65.102 40.867 1.00 39.96 203 ARG A CA 1
ATOM 1498 C C . ARG A 1 203 ? 29.538 65.398 40.919 1.00 42.06 203 ARG A C 1
ATOM 1499 O O . ARG A 1 203 ? 30.158 65.135 41.957 1.00 42.39 203 ARG A O 1
ATOM 1507 N N . ASN A 1 204 ? 30.119 65.972 39.833 1.00 37.17 204 ASN A N 1
ATOM 1508 C CA . ASN A 1 204 ? 31.548 66.328 39.706 1.00 36.50 204 ASN A CA 1
ATOM 1509 C C . ASN A 1 204 ? 32.500 65.146 39.996 1.00 39.46 204 ASN A C 1
ATOM 1510 O O . ASN A 1 204 ? 33.570 65.329 40.584 1.00 38.14 204 ASN A O 1
ATOM 1515 N N . ILE A 1 205 ? 32.124 63.946 39.512 1.00 35.42 205 ILE A N 1
ATOM 1516 C CA . ILE A 1 205 ? 32.862 62.697 39.706 1.00 34.66 205 ILE A CA 1
ATOM 1517 C C . ILE A 1 205 ? 34.185 62.703 38.909 1.00 36.77 205 ILE A C 1
ATOM 1518 O O . ILE A 1 205 ? 35.167 62.095 39.360 1.00 34.51 205 ILE A O 1
ATOM 1523 N N . ASN A 1 206 ? 34.233 63.469 37.799 1.00 33.01 206 ASN A N 1
ATOM 1524 C CA . ASN A 1 206 ? 35.443 63.725 36.992 1.00 32.48 206 ASN A CA 1
ATOM 1525 C C . ASN A 1 206 ? 36.166 62.470 36.509 1.00 36.82 206 ASN A C 1
ATOM 1526 O O . ASN A 1 206 ? 37.397 62.390 36.525 1.00 37.33 206 ASN A O 1
ATOM 1531 N N . ILE A 1 207 ? 35.382 61.507 36.047 1.00 32.30 207 ILE A N 1
ATOM 1532 C CA . ILE A 1 207 ? 35.875 60.252 35.507 1.00 31.60 207 ILE A CA 1
ATOM 1533 C C . ILE A 1 207 ? 35.483 60.195 34.040 1.00 32.97 207 ILE A C 1
ATOM 1534 O O . ILE A 1 207 ? 34.365 60.572 33.709 1.00 30.99 207 ILE A O 1
ATOM 1539 N N . SER A 1 208 ? 36.412 59.774 33.158 1.00 29.43 208 SER A N 1
ATOM 1540 C CA . SER A 1 208 ? 36.127 59.653 31.725 1.00 28.18 208 SER A CA 1
ATOM 1541 C C . SER A 1 208 ? 35.677 58.222 31.396 1.00 30.43 208 SER A C 1
ATOM 1542 O O . SER A 1 208 ? 35.952 57.278 32.160 1.00 28.43 208 SER A O 1
ATOM 1545 N N . ARG A 1 209 ? 34.978 58.067 30.254 1.00 27.11 209 ARG A N 1
ATOM 1546 C CA . ARG A 1 209 ? 34.530 56.770 29.736 1.00 26.70 209 ARG A CA 1
ATOM 1547 C C . ARG A 1 209 ? 35.808 55.928 29.515 1.00 29.32 209 ARG A C 1
ATOM 1548 O O . ARG A 1 209 ? 35.852 54.735 29.806 1.00 28.30 209 ARG A O 1
ATOM 1556 N N . GLU A 1 210 ? 36.871 56.601 29.041 1.00 26.29 210 GLU A N 1
ATOM 1557 C CA . GLU A 1 210 ? 38.185 56.035 28.768 1.00 25.76 210 GLU A CA 1
ATOM 1558 C C . GLU A 1 210 ? 38.849 55.475 30.038 1.00 31.15 210 GLU A C 1
ATOM 1559 O O . GLU A 1 210 ? 39.419 54.383 29.968 1.00 31.37 210 GLU A O 1
ATOM 1565 N N . GLN A 1 211 ? 38.742 56.175 31.200 1.00 26.65 211 GLN A N 1
ATOM 1566 C CA . GLN A 1 211 ? 39.317 55.675 32.469 1.00 26.19 211 GLN A CA 1
ATOM 1567 C C . GLN A 1 211 ? 38.580 54.406 32.920 1.00 29.46 211 GLN A C 1
ATOM 1568 O O . GLN A 1 211 ? 39.226 53.470 33.402 1.00 28.15 211 GLN A O 1
ATOM 1574 N N . ILE A 1 212 ? 37.234 54.355 32.736 1.00 25.04 212 ILE A N 1
ATOM 1575 C CA . ILE A 1 212 ? 36.447 53.161 33.098 1.00 24.70 212 ILE A CA 1
ATOM 1576 C C . ILE A 1 212 ? 36.877 51.952 32.250 1.00 28.49 212 ILE A C 1
ATOM 1577 O O . ILE A 1 212 ? 37.168 50.877 32.797 1.00 27.10 212 ILE A O 1
ATOM 1582 N N . GLU A 1 213 ? 36.936 52.141 30.929 1.00 27.27 213 GLU A N 1
ATOM 1583 C CA . GLU A 1 213 ? 37.354 51.116 29.973 1.00 28.09 213 GLU A CA 1
ATOM 1584 C C . GLU A 1 213 ? 38.774 50.610 30.278 1.00 30.11 213 GLU A C 1
ATOM 1585 O O . GLU A 1 213 ? 38.997 49.403 30.234 1.00 28.45 213 GLU A O 1
ATOM 1591 N N . LYS A 1 214 ? 39.713 51.522 30.615 1.00 24.20 214 LYS A N 1
ATOM 1592 C CA . LYS A 1 214 ? 41.085 51.141 30.991 1.00 24.69 214 LYS A CA 1
ATOM 1593 C C . LYS A 1 214 ? 41.059 50.315 32.284 1.00 29.68 214 LYS A C 1
ATOM 1594 O O . LYS A 1 214 ? 41.729 49.279 32.369 1.00 28.65 214 LYS A O 1
ATOM 1600 N N . TYR A 1 215 ? 40.252 50.750 33.273 1.00 28.50 215 TYR A N 1
ATOM 1601 C CA . TYR A 1 215 ? 40.122 50.047 34.560 1.00 28.59 215 TYR A CA 1
ATOM 1602 C C . TYR A 1 215 ? 39.649 48.595 34.353 1.00 29.65 215 TYR A C 1
ATOM 1603 O O . TYR A 1 215 ? 40.201 47.698 34.978 1.00 29.08 215 TYR A O 1
ATOM 1612 N N . VAL A 1 216 ? 38.651 48.370 33.462 1.00 24.48 216 VAL A N 1
ATOM 1613 C CA . VAL A 1 216 ? 38.124 47.037 33.145 1.00 24.72 216 VAL A CA 1
ATOM 1614 C C . VAL A 1 216 ? 39.254 46.130 32.638 1.00 28.84 216 VAL A C 1
ATOM 1615 O O . VAL A 1 216 ? 39.377 44.979 33.090 1.00 28.53 216 VAL A O 1
ATOM 1619 N N . LYS A 1 217 ? 40.046 46.640 31.688 1.00 26.35 217 LYS A N 1
ATOM 1620 C CA . LYS A 1 217 ? 41.157 45.891 31.106 1.00 27.04 217 LYS A CA 1
ATOM 1621 C C . LYS A 1 217 ? 42.225 45.560 32.136 1.00 31.07 217 LYS A C 1
ATOM 1622 O O . LYS A 1 217 ? 42.684 44.425 32.149 1.00 30.92 217 LYS A O 1
ATOM 1628 N N . ASP A 1 218 ? 42.613 46.531 33.002 1.00 27.14 218 ASP A N 1
ATOM 1629 C CA . ASP A 1 218 ? 43.608 46.301 34.063 1.00 27.05 218 ASP A CA 1
ATOM 1630 C C . ASP A 1 218 ? 43.123 45.248 35.085 1.00 30.55 218 ASP A C 1
ATOM 1631 O O . ASP A 1 218 ? 43.914 44.408 35.537 1.00 29.38 218 ASP A O 1
ATOM 1636 N N . VAL A 1 219 ? 41.819 45.285 35.433 1.00 28.75 219 VAL A N 1
ATOM 1637 C CA . VAL A 1 219 ? 41.238 44.313 36.367 1.00 28.62 219 VAL A CA 1
ATOM 1638 C C . VAL A 1 219 ? 41.283 42.917 35.740 1.00 33.57 219 VAL A C 1
ATOM 1639 O O . VAL A 1 219 ? 41.770 41.981 36.384 1.00 33.35 219 VAL A O 1
ATOM 1643 N N . ALA A 1 220 ? 40.839 42.797 34.467 1.00 30.68 220 ALA A N 1
ATOM 1644 C CA . ALA A 1 220 ? 40.849 41.534 33.716 1.00 30.95 220 ALA A CA 1
ATOM 1645 C C . ALA A 1 220 ? 42.263 40.943 33.625 1.00 35.09 220 ALA A C 1
ATOM 1646 O O . ALA A 1 220 ? 42.421 39.732 33.863 1.00 35.09 220 ALA A O 1
ATOM 1648 N N . ALA A 1 221 ? 43.283 41.808 33.350 1.00 29.98 221 ALA A N 1
ATOM 1649 C CA . ALA A 1 221 ? 44.701 41.422 33.287 1.00 30.77 221 ALA A CA 1
ATOM 1650 C C . ALA A 1 221 ? 45.184 40.874 34.620 1.00 35.98 221 ALA A C 1
ATOM 1651 O O . ALA A 1 221 ? 45.930 39.891 34.625 1.00 36.10 221 ALA A O 1
ATOM 1653 N N . SER A 1 222 ? 44.767 41.498 35.754 1.00 32.74 222 SER A N 1
ATOM 1654 C CA . SER A 1 222 ? 45.177 41.045 37.097 1.00 33.04 222 SER A CA 1
ATOM 1655 C C . SER A 1 222 ? 44.692 39.634 37.392 1.00 36.43 222 SER A C 1
ATOM 1656 O O . SER A 1 222 ? 45.391 38.898 38.079 1.00 37.93 222 SER A O 1
ATOM 1659 N N . ILE A 1 223 ? 43.496 39.265 36.891 1.00 31.64 223 ILE A N 1
ATOM 1660 C CA . ILE A 1 223 ? 42.905 37.933 37.098 1.00 30.53 223 ILE A CA 1
ATOM 1661 C C . ILE A 1 223 ? 43.712 36.847 36.357 1.00 34.92 223 ILE A C 1
ATOM 1662 O O . ILE A 1 223 ? 43.946 35.767 36.911 1.00 32.32 223 ILE A O 1
ATOM 1667 N N . ILE A 1 224 ? 44.136 37.146 35.118 1.00 33.91 224 ILE A N 1
ATOM 1668 C CA . ILE A 1 224 ? 44.926 36.244 34.267 1.00 35.10 224 ILE A CA 1
ATOM 1669 C C . ILE A 1 224 ? 46.315 35.972 34.848 1.00 38.43 224 ILE A C 1
ATOM 1670 O O . ILE A 1 224 ? 46.696 34.814 34.971 1.00 37.26 224 ILE A O 1
ATOM 1675 N N . ALA A 1 225 ? 47.063 37.031 35.188 1.00 35.02 225 ALA A N 1
ATOM 1676 C CA . ALA A 1 225 ? 48.426 36.932 35.721 1.00 35.24 225 ALA A CA 1
ATOM 1677 C C . ALA A 1 225 ? 48.523 36.146 37.030 1.00 39.43 225 ALA A C 1
ATOM 1678 O O . ALA A 1 225 ? 49.557 35.521 37.274 1.00 39.95 225 ALA A O 1
ATOM 1680 N N . SER A 1 226 ? 47.440 36.140 37.841 1.00 36.84 226 SER A N 1
ATOM 1681 C CA . SER A 1 226 ? 47.381 35.427 39.124 1.00 37.37 226 SER A CA 1
ATOM 1682 C C . SER A 1 226 ? 46.763 33.997 39.061 1.00 43.40 226 SER A C 1
ATOM 1683 O O . SER A 1 226 ? 47.341 33.090 39.665 1.00 43.67 226 SER A O 1
ATOM 1686 N N . GLN A 1 227 ? 45.610 33.789 38.378 1.00 39.92 227 GLN A N 1
ATOM 1687 C CA . GLN A 1 227 ? 45.028 32.439 38.357 1.00 40.77 227 GLN A CA 1
ATOM 1688 C C . GLN A 1 227 ? 44.925 31.798 36.943 1.00 46.93 227 GLN A C 1
ATOM 1689 O O . GLN A 1 227 ? 44.482 30.652 36.830 1.00 47.90 227 GLN A O 1
ATOM 1695 N N . GLY A 1 228 ? 45.431 32.473 35.918 1.00 44.02 228 GLY A N 1
ATOM 1696 C CA . GLY A 1 228 ? 45.442 31.937 34.555 1.00 44.05 228 GLY A CA 1
ATOM 1697 C C . GLY A 1 228 ? 44.200 32.186 33.724 1.00 47.85 228 GLY A C 1
ATOM 1698 O O . GLY A 1 228 ? 44.289 32.324 32.502 1.00 49.29 228 GLY A O 1
ATOM 1699 N N . ALA A 1 229 ? 43.032 32.226 34.371 1.00 42.12 229 ALA A N 1
ATOM 1700 C CA . ALA A 1 229 ? 41.734 32.472 33.731 1.00 40.40 229 ALA A CA 1
ATOM 1701 C C . ALA A 1 229 ? 40.721 32.891 34.790 1.00 39.22 229 ALA A C 1
ATOM 1702 O O . ALA A 1 229 ? 40.981 32.733 35.986 1.00 37.80 229 ALA A O 1
ATOM 1704 N N . THR A 1 230 ? 39.576 33.428 34.347 1.00 33.45 230 THR A N 1
ATOM 1705 C CA . THR A 1 230 ? 38.439 33.793 35.202 1.00 32.16 230 THR A CA 1
ATOM 1706 C C . THR A 1 230 ? 37.695 32.498 35.533 1.00 34.48 230 THR A C 1
ATOM 1707 O O . THR A 1 230 ? 37.616 31.607 34.684 1.00 34.44 230 THR A O 1
ATOM 1711 N N . ILE A 1 231 ? 37.157 32.386 36.758 1.00 30.14 231 ILE A N 1
ATOM 1712 C CA . ILE A 1 231 ? 36.495 31.168 37.239 1.00 29.63 231 ILE A CA 1
ATOM 1713 C C . ILE A 1 231 ? 35.159 31.452 37.864 1.00 30.78 231 ILE A C 1
ATOM 1714 O O . ILE A 1 231 ? 34.142 30.893 37.449 1.00 31.49 231 ILE A O 1
ATOM 1719 N N . TRP A 1 232 ? 35.172 32.299 38.882 1.00 24.74 232 TRP A N 1
ATOM 1720 C CA . TRP A 1 232 ? 34.009 32.653 39.692 1.00 23.19 232 TRP A CA 1
ATOM 1721 C C . TRP A 1 232 ? 32.978 33.453 38.917 1.00 24.40 232 TRP A C 1
ATOM 1722 O O . TRP A 1 232 ? 31.814 33.064 38.921 1.00 22.14 232 TRP A O 1
ATOM 1733 N N . GLY A 1 233 ? 33.400 34.561 38.276 1.00 21.50 233 GLY A N 1
ATOM 1734 C CA . GLY A 1 233 ? 32.535 35.357 37.418 1.00 20.04 233 GLY A CA 1
ATOM 1735 C C . GLY A 1 233 ? 31.848 34.530 36.331 1.00 22.61 233 GLY A C 1
ATOM 1736 O O . GLY A 1 233 ? 30.609 34.528 36.267 1.00 20.46 233 GLY A O 1
ATOM 1737 N N . PRO A 1 234 ? 32.584 33.737 35.502 1.00 21.68 234 PRO A N 1
ATOM 1738 C CA . PRO A 1 234 ? 31.904 32.945 34.444 1.00 22.58 234 PRO A CA 1
ATOM 1739 C C . PRO A 1 234 ? 30.877 31.935 34.985 1.00 24.57 234 PRO A C 1
ATOM 1740 O O . PRO A 1 234 ? 29.753 31.848 34.480 1.00 23.96 234 PRO A O 1
ATOM 1744 N N . ALA A 1 235 ? 31.236 31.205 36.037 1.00 21.23 235 ALA A N 1
ATOM 1745 C CA . ALA A 1 235 ? 30.297 30.231 36.624 1.00 19.87 235 ALA A CA 1
ATOM 1746 C C . ALA A 1 235 ? 28.978 30.877 37.069 1.00 23.97 235 ALA A C 1
ATOM 1747 O O . ALA A 1 235 ? 27.909 30.326 36.774 1.00 24.34 235 ALA A O 1
ATOM 1749 N N . ALA A 1 236 ? 29.047 32.053 37.740 1.00 19.55 236 ALA A N 1
ATOM 1750 C CA . ALA A 1 236 ? 27.841 32.807 38.146 1.00 19.89 236 ALA A CA 1
ATOM 1751 C C . ALA A 1 236 ? 26.966 33.160 36.927 1.00 24.66 236 ALA A C 1
ATOM 1752 O O . ALA A 1 236 ? 25.734 33.096 37.024 1.00 23.65 236 ALA A O 1
ATOM 1754 N N . THR A 1 237 ? 27.606 33.551 35.781 1.00 22.21 237 THR A N 1
ATOM 1755 C CA . THR A 1 237 ? 26.886 33.920 34.552 1.00 21.66 237 THR A CA 1
ATOM 1756 C C . THR A 1 237 ? 26.165 32.743 33.925 1.00 23.79 237 THR A C 1
ATOM 1757 O O . THR A 1 237 ? 25.071 32.950 33.418 1.00 23.64 237 THR A O 1
ATOM 1761 N N . PHE A 1 238 ? 26.731 31.511 33.987 1.00 21.13 238 PHE A N 1
ATOM 1762 C CA . PHE A 1 238 ? 26.057 30.323 33.443 1.00 20.76 238 PHE A CA 1
ATOM 1763 C C . PHE A 1 238 ? 24.785 30.060 34.218 1.00 24.60 238 PHE A C 1
ATOM 1764 O O . PHE A 1 238 ? 23.772 29.704 33.610 1.00 23.38 238 PHE A O 1
ATOM 1772 N N . GLN A 1 239 ? 24.845 30.228 35.570 1.00 21.26 239 GLN A N 1
ATOM 1773 C CA . GLN A 1 239 ? 23.691 30.032 36.455 1.00 20.75 239 GLN A CA 1
ATOM 1774 C C . GLN A 1 239 ? 22.594 31.031 36.040 1.00 23.59 239 GLN A C 1
ATOM 1775 O O . GLN A 1 239 ? 21.448 30.632 35.818 1.00 24.17 239 GLN A O 1
ATOM 1781 N N . GLU A 1 240 ? 22.969 32.305 35.905 1.00 21.03 240 GLU A N 1
ATOM 1782 C CA . GLU A 1 240 ? 22.045 33.366 35.525 1.00 20.80 240 GLU A CA 1
ATOM 1783 C C . GLU A 1 240 ? 21.317 33.071 34.230 1.00 22.92 240 GLU A C 1
ATOM 1784 O O . GLU A 1 240 ? 20.088 33.156 34.189 1.00 22.26 240 GLU A O 1
ATOM 1790 N N . ILE A 1 241 ? 22.079 32.704 33.192 1.00 18.71 241 ILE A N 1
ATOM 1791 C CA . ILE A 1 241 ? 21.577 32.432 31.843 1.00 18.94 241 ILE A CA 1
ATOM 1792 C C . ILE A 1 241 ? 20.657 31.208 31.811 1.00 21.53 241 ILE A C 1
ATOM 1793 O O . ILE A 1 241 ? 19.507 31.320 31.372 1.00 20.25 241 ILE A O 1
ATOM 1798 N N . VAL A 1 242 ? 21.150 30.046 32.282 1.00 20.24 242 VAL A N 1
ATOM 1799 C CA . VAL A 1 242 ? 20.408 28.795 32.286 1.00 18.69 242 VAL A CA 1
ATOM 1800 C C . VAL A 1 242 ? 19.056 28.900 33.039 1.00 22.37 242 VAL A C 1
ATOM 1801 O O . VAL A 1 242 ? 18.023 28.451 32.514 1.00 20.82 242 VAL A O 1
ATOM 1805 N N . VAL A 1 243 ? 19.066 29.523 34.231 1.00 19.13 243 VAL A N 1
ATOM 1806 C CA . VAL A 1 243 ? 17.885 29.684 35.059 1.00 20.06 243 VAL A CA 1
ATOM 1807 C C . VAL A 1 243 ? 16.899 30.645 34.398 1.00 25.05 243 VAL A C 1
ATOM 1808 O O . VAL A 1 243 ? 15.716 30.304 34.329 1.00 24.50 243 VAL A O 1
ATOM 1812 N N . SER A 1 244 ? 17.390 31.803 33.850 1.00 19.94 244 SER A N 1
ATOM 1813 C CA . SER A 1 244 ? 16.496 32.725 33.152 1.00 20.42 244 SER A CA 1
ATOM 1814 C C . SER A 1 244 ? 15.786 32.018 32.012 1.00 24.32 244 SER A C 1
ATOM 1815 O O . SER A 1 244 ? 14.591 32.206 31.856 1.00 24.98 244 SER A O 1
ATOM 1818 N N . HIS A 1 245 ? 16.483 31.115 31.301 1.00 21.67 245 HIS A N 1
ATOM 1819 C CA . HIS A 1 245 ? 15.862 30.358 30.214 1.00 21.70 245 HIS A CA 1
ATOM 1820 C C . HIS A 1 245 ? 14.829 29.323 30.724 1.00 25.49 245 HIS A C 1
ATOM 1821 O O . HIS A 1 245 ? 13.668 29.388 30.310 1.00 26.74 245 HIS A O 1
ATOM 1828 N N . LEU A 1 246 ? 15.258 28.378 31.602 1.00 23.45 246 LEU A N 1
ATOM 1829 C CA . LEU A 1 246 ? 14.423 27.285 32.119 1.00 22.36 246 LEU A CA 1
ATOM 1830 C C . LEU A 1 246 ? 13.277 27.740 33.041 1.00 26.79 246 LEU A C 1
ATOM 1831 O O . LEU A 1 246 ? 12.285 27.016 33.144 1.00 27.67 246 LEU A O 1
ATOM 1836 N N . ALA A 1 247 ? 13.379 28.929 33.671 1.00 23.57 247 ALA A N 1
ATOM 1837 C CA . ALA A 1 247 ? 12.292 29.436 34.522 1.00 24.26 247 ALA A CA 1
ATOM 1838 C C . ALA A 1 247 ? 11.516 30.536 33.812 1.00 27.33 247 ALA A C 1
ATOM 1839 O O . ALA A 1 247 ? 10.687 31.195 34.441 1.00 27.28 247 ALA A O 1
ATOM 1841 N N . ASN A 1 248 ? 11.769 30.727 32.505 1.00 22.67 248 ASN A N 1
ATOM 1842 C CA . ASN A 1 248 ? 11.120 31.775 31.673 1.00 22.71 248 ASN A CA 1
ATOM 1843 C C . ASN A 1 248 ? 11.098 33.155 32.374 1.00 26.09 248 ASN A C 1
ATOM 1844 O O . ASN A 1 248 ? 10.045 33.812 32.459 1.00 24.16 248 ASN A O 1
ATOM 1849 N N . GLU A 1 249 ? 12.250 33.551 32.939 1.00 23.80 249 GLU A N 1
ATOM 1850 C CA . GLU A 1 249 ? 12.386 34.816 33.685 1.00 24.24 249 GLU A CA 1
ATOM 1851 C C . GLU A 1 249 ? 12.383 36.057 32.840 1.00 28.67 249 GLU A C 1
ATOM 1852 O O . GLU A 1 249 ? 12.120 37.142 33.372 1.00 29.06 249 GLU A O 1
ATOM 1858 N N . SER A 1 250 ? 12.719 35.934 31.540 1.00 24.38 250 SER A N 1
ATOM 1859 C CA . SER A 1 250 ? 12.812 37.065 30.614 1.00 22.70 250 SER A CA 1
ATOM 1860 C C . SER A 1 250 ? 13.729 38.190 31.115 1.00 25.98 250 SER A C 1
ATOM 1861 O O . SER A 1 250 ? 13.385 39.372 31.055 1.00 24.52 250 SER A O 1
ATOM 1864 N N . LYS A 1 251 ? 14.907 37.819 31.592 1.00 25.01 251 LYS A N 1
ATOM 1865 C CA . LYS A 1 251 ? 15.957 38.799 31.965 1.00 24.42 251 LYS A CA 1
ATOM 1866 C C . LYS A 1 251 ? 16.706 39.257 30.701 1.00 25.56 251 LYS A C 1
ATOM 1867 O O . LYS A 1 251 ? 16.899 38.445 29.817 1.00 23.74 251 LYS A O 1
ATOM 1873 N N . ILE A 1 252 ? 17.171 40.501 30.676 1.00 19.07 252 ILE A N 1
ATOM 1874 C CA . ILE A 1 252 ? 17.936 40.986 29.534 1.00 19.02 252 ILE A CA 1
ATOM 1875 C C . ILE A 1 252 ? 19.408 40.765 29.799 1.00 23.07 252 ILE A C 1
ATOM 1876 O O . ILE A 1 252 ? 19.974 41.396 30.694 1.00 24.53 252 ILE A O 1
ATOM 1881 N N . ILE A 1 253 ? 20.032 39.871 29.027 1.00 19.31 253 ILE A N 1
ATOM 1882 C CA . ILE A 1 253 ? 21.464 39.598 29.129 1.00 19.25 253 ILE A CA 1
ATOM 1883 C C . ILE A 1 253 ? 22.095 39.542 27.717 1.00 25.08 253 ILE A C 1
ATOM 1884 O O . ILE A 1 253 ? 21.581 38.814 26.865 1.00 25.98 253 ILE A O 1
ATOM 1889 N N . PRO A 1 254 ? 23.205 40.273 27.440 1.00 22.09 254 PRO A N 1
ATOM 1890 C CA . PRO A 1 254 ? 23.858 40.134 26.121 1.00 22.16 254 PRO A CA 1
ATOM 1891 C C . PRO A 1 254 ? 24.488 38.744 26.043 1.00 27.41 254 PRO A C 1
ATOM 1892 O O . PRO A 1 254 ? 25.244 38.343 26.937 1.00 29.87 254 PRO A O 1
ATOM 1896 N N . ILE A 1 255 ? 24.09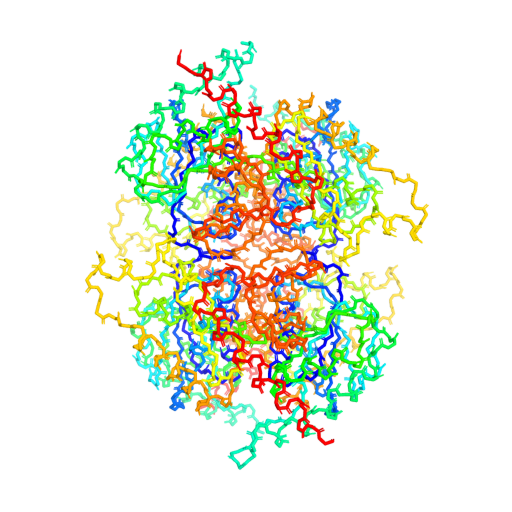7 37.975 25.043 1.00 21.16 255 ILE A N 1
ATOM 1897 C CA . ILE A 1 255 ? 24.600 36.615 24.827 1.00 20.11 255 ILE A CA 1
ATOM 1898 C C . ILE A 1 255 ? 24.864 36.486 23.332 1.00 22.63 255 ILE A C 1
ATOM 1899 O O . ILE A 1 255 ? 24.282 37.249 22.577 1.00 21.35 255 ILE A O 1
ATOM 1904 N N . SER A 1 256 ? 25.705 35.521 22.919 1.00 21.15 256 SER A N 1
ATOM 1905 C CA . SER A 1 256 ? 26.027 35.218 21.516 1.00 21.65 256 SER A CA 1
ATOM 1906 C C . SER A 1 256 ? 24.845 34.421 20.924 1.00 26.59 256 SER A C 1
ATOM 1907 O O . SER A 1 256 ? 24.595 33.284 21.330 1.00 23.71 256 SER A O 1
ATOM 1910 N N . LEU A 1 257 ? 24.084 35.045 20.003 1.00 25.46 257 LEU A N 1
ATOM 1911 C CA . LEU A 1 257 ? 22.910 34.407 19.406 1.00 24.51 257 LEU A CA 1
ATOM 1912 C C . LEU A 1 257 ? 22.927 34.440 17.885 1.00 28.84 257 LEU A C 1
ATOM 1913 O O . LEU A 1 257 ? 23.051 35.532 17.324 1.00 28.10 257 LEU A O 1
ATOM 1918 N N . PRO A 1 258 ? 22.787 33.279 17.192 1.00 26.22 258 PRO A N 1
ATOM 1919 C CA . PRO A 1 258 ? 22.705 33.308 15.725 1.00 26.70 258 PRO A CA 1
ATOM 1920 C C . PRO A 1 258 ? 21.468 34.106 15.331 1.00 32.10 258 PRO A C 1
ATOM 1921 O O . PRO A 1 258 ? 20.344 33.809 15.766 1.00 32.08 258 PRO A O 1
ATOM 1925 N N . GLN A 1 259 ? 21.717 35.228 14.658 1.00 27.26 259 GLN A N 1
ATOM 1926 C CA . GLN A 1 259 ? 20.662 36.136 14.257 1.00 27.93 259 GLN A CA 1
ATOM 1927 C C . GLN A 1 259 ? 20.928 36.714 12.873 1.00 35.63 259 GLN A C 1
ATOM 1928 O O . GLN A 1 259 ? 22.084 36.759 12.433 1.00 35.30 259 GLN A O 1
ATOM 1934 N N . ASN A 1 260 ? 19.863 37.173 12.189 1.00 35.52 260 ASN A N 1
ATOM 1935 C CA . ASN A 1 260 ? 20.030 37.817 10.894 1.00 36.89 260 ASN A CA 1
ATOM 1936 C C . ASN A 1 260 ? 20.416 39.269 11.152 1.00 42.13 260 ASN A C 1
ATOM 1937 O O . ASN A 1 260 ? 19.683 40.001 11.828 1.00 42.01 260 ASN A O 1
ATOM 1942 N N . ILE A 1 261 ? 21.605 39.655 10.664 1.00 38.79 261 ILE A N 1
ATOM 1943 C CA . ILE A 1 261 ? 22.163 40.992 10.817 1.00 38.65 261 ILE A CA 1
ATOM 1944 C C . ILE A 1 261 ? 22.145 41.652 9.447 1.00 43.80 261 ILE A C 1
ATOM 1945 O O . ILE A 1 261 ? 22.771 41.147 8.514 1.00 42.05 261 ILE A O 1
ATOM 1950 N N . GLU A 1 262 ? 21.392 42.759 9.334 1.00 43.66 262 GLU A N 1
ATOM 1951 C CA . GLU A 1 262 ? 21.211 43.558 8.117 1.00 44.99 262 GLU A CA 1
ATOM 1952 C C . GLU A 1 262 ? 22.544 43.838 7.397 1.00 50.19 262 GLU A C 1
ATOM 1953 O O . GLU A 1 262 ? 23.456 44.416 7.987 1.00 49.35 262 GLU A O 1
ATOM 1959 N N . GLY A 1 263 ? 22.653 43.354 6.162 1.00 49.19 263 GLY A N 1
ATOM 1960 C CA . GLY A 1 263 ? 23.827 43.533 5.309 1.00 49.80 263 GLY A CA 1
ATOM 1961 C C . GLY A 1 263 ? 25.018 42.641 5.612 1.00 54.03 263 GLY A C 1
ATOM 1962 O O . GLY A 1 263 ? 26.093 42.845 5.040 1.00 54.10 263 GLY A O 1
ATOM 1963 N N . VAL A 1 264 ? 24.847 41.655 6.521 1.00 49.82 264 VAL A N 1
ATOM 1964 C CA . VAL A 1 264 ? 25.896 40.695 6.911 1.00 49.16 264 VAL A CA 1
ATOM 1965 C C . VAL A 1 264 ? 25.380 39.256 6.762 1.00 51.13 264 VAL A C 1
ATOM 1966 O O . VAL A 1 264 ? 26.134 38.382 6.332 1.00 52.60 264 VAL A O 1
ATOM 1970 N N . GLY A 1 265 ? 24.118 39.031 7.121 1.00 44.39 265 GLY A N 1
ATOM 1971 C CA . GLY A 1 265 ? 23.490 37.711 7.100 1.00 43.39 265 GLY A CA 1
ATOM 1972 C C . GLY A 1 265 ? 23.354 37.103 8.493 1.00 44.52 265 GLY A C 1
ATOM 1973 O O . GLY A 1 265 ? 23.415 37.825 9.495 1.00 42.19 265 GLY A O 1
ATOM 1974 N N . ARG A 1 266 ? 23.179 35.763 8.565 1.00 40.43 266 ARG A N 1
ATOM 1975 C CA . ARG A 1 266 ? 23.048 35.026 9.808 1.00 40.65 266 ARG A CA 1
ATOM 1976 C C . ARG A 1 266 ? 24.405 34.854 10.521 1.00 42.60 266 ARG A C 1
ATOM 1977 O O . ARG A 1 266 ? 25.309 34.197 10.003 1.00 43.65 266 ARG A O 1
ATOM 1985 N N . VAL A 1 267 ? 24.534 35.455 11.711 1.00 36.49 267 VAL A N 1
ATOM 1986 C CA . VAL A 1 267 ? 25.754 35.413 12.522 1.00 35.23 267 VAL A CA 1
ATOM 1987 C C . VAL A 1 267 ? 25.423 35.435 14.027 1.00 35.56 267 VAL A C 1
ATOM 1988 O O . VAL A 1 267 ? 24.424 36.038 14.433 1.00 34.59 267 VAL A O 1
ATOM 1992 N N . ALA A 1 268 ? 26.250 34.753 14.839 1.00 29.07 268 ALA A N 1
ATOM 1993 C CA . ALA A 1 268 ? 26.121 34.757 16.289 1.00 28.71 268 ALA A CA 1
ATOM 1994 C C . ALA A 1 268 ? 26.969 35.918 16.778 1.00 34.55 268 ALA A C 1
ATOM 1995 O O . ALA A 1 268 ? 28.175 35.965 16.514 1.00 37.10 268 ALA A O 1
ATOM 1997 N N . VAL A 1 269 ? 26.318 36.916 17.362 1.00 27.66 269 VAL A N 1
ATOM 1998 C CA . VAL A 1 269 ? 26.949 38.140 17.862 1.00 25.33 269 VAL A CA 1
ATOM 1999 C C . VAL A 1 269 ? 26.234 38.494 19.153 1.00 26.64 269 VAL A C 1
ATOM 2000 O O . VAL A 1 269 ? 25.081 38.078 19.344 1.00 26.42 269 VAL A O 1
ATOM 2004 N N . SER A 1 270 ? 26.875 39.283 20.025 1.00 23.59 270 SER A N 1
ATOM 2005 C CA . SER A 1 270 ? 26.202 39.698 21.268 1.00 24.14 270 SER A CA 1
ATOM 2006 C C . SER A 1 270 ? 25.486 41.046 21.185 1.00 29.24 270 SER A C 1
ATOM 2007 O O . SER A 1 270 ? 26.091 42.047 20.803 1.00 29.89 270 SER A O 1
ATOM 2010 N N . VAL A 1 271 ? 24.199 41.059 21.572 1.00 26.81 271 VAL A N 1
ATOM 2011 C CA . VAL A 1 271 ? 23.329 42.234 21.745 1.00 25.68 271 VAL A CA 1
ATOM 2012 C C . VAL A 1 271 ? 22.466 41.975 22.982 1.00 28.35 271 VAL A C 1
ATOM 2013 O O . VAL A 1 271 ? 22.187 40.798 23.222 1.00 28.37 271 VAL A O 1
ATOM 2017 N N . PRO A 1 272 ? 21.953 42.992 23.743 1.00 25.01 272 PRO A N 1
ATOM 2018 C CA . PRO A 1 272 ? 21.063 42.662 24.887 1.00 24.59 272 PRO A CA 1
ATOM 2019 C C . PRO A 1 272 ? 19.869 41.840 24.403 1.00 26.58 272 PRO A C 1
ATOM 2020 O O . PRO A 1 272 ? 19.172 42.229 23.462 1.00 26.81 272 PRO A O 1
ATOM 2024 N N . THR A 1 273 ? 19.744 40.630 24.950 1.00 23.78 273 THR A N 1
ATOM 2025 C CA . THR A 1 273 ? 18.776 39.631 24.529 1.00 23.21 273 THR A CA 1
ATOM 2026 C C . THR A 1 273 ? 17.833 39.250 25.643 1.00 23.89 273 THR A C 1
ATOM 2027 O O . THR A 1 273 ? 18.282 39.065 26.773 1.00 22.65 273 THR A O 1
ATOM 2031 N N . ILE A 1 274 ? 16.530 39.095 25.317 1.00 19.27 274 ILE A N 1
ATOM 2032 C CA . ILE A 1 274 ? 15.560 38.581 26.294 1.00 19.01 274 ILE A CA 1
ATOM 2033 C C . ILE A 1 274 ? 15.868 37.070 26.462 1.00 22.52 274 ILE A C 1
ATOM 2034 O O . ILE A 1 274 ? 15.769 36.313 25.485 1.00 23.06 274 ILE A O 1
ATOM 2039 N N . ILE A 1 275 ? 16.201 36.649 27.686 1.00 18.49 275 ILE A N 1
ATOM 2040 C CA . ILE A 1 275 ? 16.488 35.244 28.014 1.00 18.53 275 ILE A CA 1
ATOM 2041 C C . ILE A 1 275 ? 15.243 34.603 28.612 1.00 22.39 275 ILE A C 1
ATOM 2042 O O . ILE A 1 275 ? 14.998 34.753 29.804 1.00 23.68 275 ILE A O 1
ATOM 2047 N N . SER A 1 276 ? 14.458 33.908 27.783 1.00 17.92 276 SER A N 1
ATOM 2048 C CA . SER A 1 276 ? 13.274 33.166 28.215 1.00 17.53 276 SER A CA 1
ATOM 2049 C C . SER A 1 276 ? 13.230 31.812 27.494 1.00 23.13 276 SER A C 1
ATOM 2050 O O . SER A 1 276 ? 14.269 31.380 26.998 1.00 23.78 276 SER A O 1
ATOM 2053 N N . GLY A 1 277 ? 12.067 31.137 27.466 1.00 21.05 277 GLY A N 1
ATOM 2054 C CA . GLY A 1 277 ? 11.895 29.896 26.711 1.00 21.42 277 GLY A CA 1
ATOM 2055 C C . GLY A 1 277 ? 12.363 30.109 25.276 1.00 25.96 277 GLY A C 1
ATOM 2056 O O . GLY A 1 277 ? 13.148 29.306 24.761 1.00 24.77 277 GLY A O 1
ATOM 2057 N N . ARG A 1 278 ? 11.926 31.228 24.637 1.00 23.34 278 ARG A N 1
ATOM 2058 C CA . ARG A 1 278 ? 12.465 31.651 23.339 1.00 24.39 278 ARG A CA 1
ATOM 2059 C C . ARG A 1 278 ? 13.434 32.802 23.634 1.00 30.17 278 ARG A C 1
ATOM 2060 O O . ARG A 1 278 ? 13.244 33.531 24.619 1.00 28.80 278 ARG A O 1
ATOM 2068 N N . LEU A 1 279 ? 14.484 32.944 22.815 1.00 29.29 279 LEU A N 1
ATOM 2069 C CA . LEU A 1 279 ? 15.459 34.027 22.956 1.00 29.85 279 LEU A CA 1
ATOM 2070 C C . LEU A 1 279 ? 15.224 35.052 21.869 1.00 33.09 279 LEU A C 1
ATOM 2071 O O . LEU A 1 279 ? 15.064 34.693 20.694 1.00 33.75 279 LEU A O 1
ATOM 2076 N N . LYS A 1 280 ? 15.164 36.326 22.277 1.00 27.63 280 LYS A N 1
ATOM 2077 C CA . LYS A 1 280 ? 14.886 37.441 21.373 1.00 26.72 280 LYS A CA 1
ATOM 2078 C C . LYS A 1 280 ? 15.946 38.541 21.476 1.00 29.96 280 LYS A C 1
ATOM 2079 O O . LYS A 1 280 ? 16.061 39.186 22.527 1.00 28.25 280 LYS A O 1
ATOM 2085 N N . PRO A 1 281 ? 16.734 38.760 20.392 1.00 26.05 281 PRO A N 1
ATOM 2086 C CA . PRO A 1 281 ? 17.747 39.819 20.446 1.00 25.99 281 PRO A CA 1
ATOM 2087 C C . PRO A 1 281 ? 17.050 41.178 20.313 1.00 27.95 281 PRO A C 1
ATOM 2088 O O . PRO A 1 281 ? 16.034 41.277 19.629 1.00 27.60 281 PRO A O 1
ATOM 2092 N N . LEU A 1 282 ? 17.555 42.195 21.013 1.00 23.49 282 LEU A N 1
ATOM 2093 C CA . LEU A 1 282 ? 16.980 43.528 20.982 1.00 23.95 282 LEU A CA 1
ATOM 2094 C C . LEU A 1 282 ? 17.998 44.545 20.467 1.00 27.12 282 LEU A C 1
ATOM 2095 O O . LEU A 1 282 ? 18.447 45.414 21.219 1.00 25.42 282 LEU A O 1
ATOM 2100 N N . VAL A 1 283 ? 18.338 44.456 19.162 1.00 25.42 283 VAL A N 1
ATOM 2101 C CA . VAL A 1 283 ? 19.278 45.395 18.514 1.00 26.49 283 VAL A CA 1
ATOM 2102 C C . VAL A 1 283 ? 18.840 46.885 18.700 1.00 30.30 283 VAL A C 1
ATOM 2103 O O . VAL A 1 283 ? 19.700 47.774 18.758 1.00 30.30 283 VAL A O 1
ATOM 2107 N N . GLN A 1 284 ? 17.508 47.137 18.808 1.00 25.76 284 GLN A N 1
ATOM 2108 C CA . GLN A 1 284 ? 16.906 48.462 18.987 1.00 26.30 284 GLN A CA 1
ATOM 2109 C C . GLN A 1 284 ? 17.271 49.116 20.343 1.00 29.63 284 GLN A C 1
ATOM 2110 O O . GLN A 1 284 ? 17.072 50.321 20.495 1.00 30.80 284 GLN A O 1
ATOM 2116 N N . LEU A 1 285 ? 17.834 48.354 21.299 1.00 23.80 285 LEU A N 1
ATOM 2117 C CA . LEU A 1 285 ? 18.311 48.945 22.558 1.00 24.57 285 LEU A CA 1
ATOM 2118 C C . LEU A 1 285 ? 19.596 49.766 22.315 1.00 30.04 285 LEU A C 1
ATOM 2119 O O . LEU A 1 285 ? 19.957 50.631 23.122 1.00 29.81 285 LEU A O 1
ATOM 2124 N N . LEU A 1 286 ? 20.270 49.492 21.192 1.00 26.96 286 LEU A N 1
ATOM 2125 C CA . LEU A 1 286 ? 21.469 50.210 20.777 1.00 27.11 286 LEU A CA 1
ATOM 2126 C C . LEU A 1 286 ? 21.095 51.416 19.917 1.00 31.04 286 LEU A C 1
ATOM 2127 O O . LEU A 1 286 ? 20.128 51.350 19.145 1.00 31.05 286 LEU A O 1
ATOM 2132 N N . ASN A 1 287 ? 21.872 52.513 20.018 1.00 26.88 287 ASN A N 1
ATOM 2133 C CA . ASN A 1 287 ? 21.607 53.703 19.197 1.00 25.52 287 ASN A CA 1
ATOM 2134 C C . ASN A 1 287 ? 22.142 53.472 17.776 1.00 30.02 287 ASN A C 1
ATOM 2135 O O . ASN A 1 287 ? 22.760 52.431 17.532 1.00 29.60 287 ASN A O 1
ATOM 2140 N N . GLU A 1 288 ? 21.939 54.440 16.854 1.00 26.33 288 GLU A N 1
ATOM 2141 C CA . GLU A 1 288 ? 22.394 54.355 15.459 1.00 27.42 288 GLU A CA 1
ATOM 2142 C C . GLU A 1 288 ? 23.873 53.979 15.310 1.00 33.53 288 GLU A C 1
ATOM 2143 O O . GLU A 1 288 ? 24.177 53.044 14.582 1.00 35.02 288 GLU A O 1
ATOM 2149 N N . GLU A 1 289 ? 24.776 54.702 15.992 1.00 30.44 289 GLU A N 1
ATOM 2150 C CA . GLU A 1 289 ? 26.223 54.504 15.922 1.00 31.00 289 GLU A CA 1
ATOM 2151 C C . GLU A 1 289 ? 26.653 53.160 16.539 1.00 33.16 289 GLU A C 1
ATOM 2152 O O . GLU A 1 289 ? 27.573 52.521 16.021 1.00 33.67 289 GLU A O 1
ATOM 2158 N N . GLU A 1 290 ? 26.014 52.737 17.641 1.00 27.53 290 GLU A N 1
ATOM 2159 C CA . GLU A 1 290 ? 26.349 51.443 18.276 1.00 26.57 290 GLU A CA 1
ATOM 2160 C C . GLU A 1 290 ? 25.979 50.293 17.337 1.00 32.27 290 GLU A C 1
ATOM 2161 O O . GLU A 1 290 ? 26.685 49.284 17.275 1.00 33.07 290 GLU A O 1
ATOM 2167 N N . GLN A 1 291 ? 24.882 50.474 16.589 1.00 29.50 291 GLN A N 1
ATOM 2168 C CA . GLN A 1 291 ? 24.396 49.532 15.581 1.00 28.86 291 GLN A CA 1
ATOM 2169 C C . GLN A 1 291 ? 25.345 49.384 14.414 1.00 32.18 291 GLN A C 1
ATOM 2170 O O . GLN A 1 291 ? 25.478 48.272 13.918 1.00 31.35 291 GLN A O 1
ATOM 2176 N N . GLU A 1 292 ? 26.041 50.477 14.002 1.00 29.25 292 GLU A N 1
ATOM 2177 C CA . GLU A 1 292 ? 27.025 50.392 12.916 1.00 30.21 292 GLU A CA 1
ATOM 2178 C C . GLU A 1 292 ? 28.248 49.583 13.361 1.00 33.10 292 GLU A C 1
ATOM 2179 O O . GLU A 1 292 ? 28.729 48.730 12.615 1.00 32.94 292 GLU A O 1
ATOM 2185 N N . ARG A 1 293 ? 28.689 49.784 14.606 1.00 28.88 293 ARG A N 1
ATOM 2186 C CA . ARG A 1 293 ? 29.797 49.017 15.187 1.00 27.89 293 ARG A CA 1
ATOM 2187 C C . ARG A 1 293 ? 29.424 47.553 15.356 1.00 32.11 293 ARG A C 1
ATOM 2188 O O . ARG A 1 293 ? 30.283 46.676 15.252 1.00 31.87 293 ARG A O 1
ATOM 2196 N N . LEU A 1 294 ? 28.132 47.285 15.603 1.00 28.70 294 LEU A N 1
ATOM 2197 C CA . LEU A 1 294 ? 27.650 45.912 15.774 1.00 27.57 294 LEU A CA 1
ATOM 2198 C C . LEU A 1 294 ? 27.724 45.168 14.430 1.00 31.41 294 LEU A C 1
ATOM 2199 O O . LEU A 1 294 ? 28.156 44.011 14.386 1.00 31.45 294 LEU A O 1
ATOM 2204 N N . LYS A 1 295 ? 27.341 45.847 13.343 1.00 29.81 295 LYS A N 1
ATOM 2205 C CA . LYS A 1 295 ? 27.418 45.306 11.984 1.00 30.15 295 LYS A CA 1
ATOM 2206 C C . LYS A 1 295 ? 28.878 44.932 11.692 1.00 35.78 295 LYS A C 1
ATOM 2207 O O . LYS A 1 295 ? 29.134 43.852 11.155 1.00 37.04 295 LYS A O 1
ATOM 2213 N N . ARG A 1 296 ? 29.827 45.814 12.090 1.00 31.58 296 ARG A N 1
ATOM 2214 C CA . ARG A 1 296 ? 31.275 45.635 11.936 1.00 31.04 296 ARG A CA 1
ATOM 2215 C C . ARG A 1 296 ? 31.797 44.453 12.754 1.00 34.07 296 ARG A C 1
ATOM 2216 O O . ARG A 1 296 ? 32.621 43.695 12.242 1.00 33.21 296 ARG A O 1
ATOM 2224 N N . ALA A 1 297 ? 31.284 44.261 14.006 1.00 31.41 297 ALA A N 1
ATOM 2225 C CA . ALA A 1 297 ? 31.635 43.115 14.860 1.00 29.87 297 ALA A CA 1
ATOM 2226 C C . ALA A 1 297 ? 31.090 41.830 14.237 1.00 33.04 297 ALA A C 1
ATOM 2227 O O . ALA A 1 297 ? 31.784 40.815 14.228 1.00 32.12 297 ALA A O 1
ATOM 2229 N N . ALA A 1 298 ? 29.857 41.887 13.698 1.00 29.97 298 ALA A N 1
ATOM 2230 C CA . ALA A 1 298 ? 29.194 40.765 13.036 1.00 30.32 298 ALA A CA 1
ATOM 2231 C C . ALA A 1 298 ? 29.985 40.276 11.805 1.00 34.11 298 ALA A C 1
ATOM 2232 O O . ALA A 1 298 ? 30.097 39.065 11.606 1.00 34.77 298 ALA A O 1
ATOM 2234 N N . LYS A 1 299 ? 30.585 41.210 11.024 1.00 30.33 299 LYS A N 1
ATOM 2235 C CA . LYS A 1 299 ? 31.412 40.882 9.854 1.00 29.80 299 LYS A CA 1
ATOM 2236 C C . LYS A 1 299 ? 32.688 40.157 10.281 1.00 34.20 299 LYS A C 1
ATOM 2237 O O . LYS A 1 299 ? 33.044 39.148 9.670 1.00 33.24 299 LYS A O 1
ATOM 2243 N N . ALA A 1 300 ? 33.336 40.653 11.362 1.00 30.83 300 ALA A N 1
ATOM 2244 C CA . ALA A 1 300 ? 34.569 40.124 11.955 1.00 29.80 300 ALA A CA 1
ATOM 2245 C C . ALA A 1 300 ? 34.410 38.662 12.413 1.00 30.89 300 ALA A C 1
ATOM 2246 O O . ALA A 1 300 ? 35.320 37.856 12.226 1.00 28.56 300 ALA A O 1
ATOM 2248 N N . ILE A 1 301 ? 33.236 38.320 12.982 1.00 27.27 301 ILE A N 1
ATOM 2249 C CA . ILE A 1 301 ? 32.919 36.969 13.447 1.00 26.43 301 ILE A CA 1
ATOM 2250 C C . ILE A 1 301 ? 32.716 36.067 12.231 1.00 31.03 301 ILE A C 1
ATOM 2251 O O . ILE A 1 301 ? 33.243 34.955 12.192 1.00 29.66 301 ILE A O 1
ATOM 2256 N N . ARG A 1 302 ? 31.970 36.561 11.235 1.00 29.38 302 ARG A N 1
ATOM 2257 C CA . ARG A 1 302 ? 31.693 35.851 9.990 1.00 30.28 302 ARG A CA 1
ATOM 2258 C C . ARG A 1 302 ? 33.024 35.523 9.272 1.00 33.41 302 ARG A C 1
ATOM 2259 O O . ARG A 1 302 ? 33.204 34.393 8.818 1.00 32.17 302 ARG A O 1
ATOM 2267 N N . ASN A 1 303 ? 33.968 36.480 9.244 1.00 29.82 303 ASN A N 1
ATOM 2268 C CA . ASN A 1 303 ? 35.287 36.275 8.626 1.00 30.23 303 ASN A CA 1
ATOM 2269 C C . ASN A 1 303 ? 36.051 35.120 9.259 1.00 32.07 303 ASN A C 1
ATOM 2270 O O . ASN A 1 303 ? 36.535 34.255 8.531 1.00 29.68 303 ASN A O 1
ATOM 2275 N N . VAL A 1 304 ? 36.088 35.070 10.611 1.00 30.32 304 VAL A N 1
ATOM 2276 C CA . VAL A 1 304 ? 36.748 34.006 11.386 1.00 31.21 304 VAL A CA 1
ATOM 2277 C C . VAL A 1 304 ? 36.034 32.681 11.115 1.00 35.12 304 VAL A C 1
ATOM 2278 O O . VAL A 1 304 ? 36.702 31.684 10.842 1.00 35.30 304 VAL A O 1
ATOM 2282 N N . TYR A 1 305 ? 34.690 32.697 11.100 1.00 31.19 305 TYR A N 1
ATOM 2283 C CA . TYR A 1 305 ? 33.869 31.514 10.819 1.00 31.50 305 TYR A CA 1
ATOM 2284 C C . TYR A 1 305 ? 34.195 30.952 9.435 1.00 35.05 305 TYR A C 1
ATOM 2285 O O . TYR A 1 305 ? 34.287 29.741 9.266 1.00 33.58 305 TYR A O 1
ATOM 2294 N N . GLU A 1 306 ? 34.353 31.842 8.450 1.00 32.37 306 GLU A N 1
ATOM 2295 C CA . GLU A 1 306 ? 34.664 31.476 7.067 1.00 31.98 306 GLU A CA 1
ATOM 2296 C C . GLU A 1 306 ? 36.041 30.858 6.868 1.00 37.33 306 GLU A C 1
ATOM 2297 O O . GLU A 1 306 ? 36.258 30.220 5.836 1.00 38.19 306 GLU A O 1
ATOM 2303 N N . SER A 1 307 ? 36.959 31.040 7.839 1.00 34.13 307 SER A N 1
ATOM 2304 C CA . SER A 1 307 ? 38.330 30.519 7.782 1.00 35.14 307 SER A CA 1
ATOM 2305 C C . SER A 1 307 ? 38.486 29.059 8.266 1.00 41.66 307 SER A C 1
ATOM 2306 O O . SER A 1 307 ? 39.583 28.514 8.150 1.00 43.13 307 SER A O 1
ATOM 2309 N N . ILE A 1 308 ? 37.414 28.431 8.799 1.00 39.06 308 ILE A N 1
ATOM 2310 C CA . ILE A 1 308 ? 37.440 27.039 9.277 1.00 41.20 308 ILE A CA 1
ATOM 2311 C C . ILE A 1 308 ? 37.319 26.116 8.061 1.00 71.76 308 ILE A C 1
ATOM 2312 O O . ILE A 1 308 ? 36.320 26.190 7.343 1.00 43.11 308 ILE A O 1
ATOM 2317 N N . ARG B 1 3 ? 21.344 38.492 56.181 1.00 61.02 3 ARG B N 1
ATOM 2318 C CA . ARG B 1 3 ? 21.878 39.857 56.210 1.00 60.64 3 ARG B CA 1
ATOM 2319 C C . ARG B 1 3 ? 22.784 40.094 57.443 1.00 63.46 3 ARG B C 1
ATOM 2320 O O . ARG B 1 3 ? 22.283 40.478 58.507 1.00 63.25 3 ARG B O 1
ATOM 2328 N N . ILE B 1 4 ? 24.111 39.853 57.316 1.00 58.86 4 ILE B N 1
ATOM 2329 C CA . ILE B 1 4 ? 24.999 40.052 58.468 1.00 57.92 4 ILE B CA 1
ATOM 2330 C C . ILE B 1 4 ? 26.088 41.116 58.157 1.00 57.25 4 ILE B C 1
ATOM 2331 O O . ILE B 1 4 ? 26.819 41.003 57.164 1.00 56.00 4 ILE B O 1
ATOM 2336 N N . PRO B 1 5 ? 26.154 42.188 58.999 1.00 50.99 5 PRO B N 1
ATOM 2337 C CA . PRO B 1 5 ? 27.098 43.286 58.732 1.00 49.71 5 PRO B CA 1
ATOM 2338 C C . PRO B 1 5 ? 28.525 43.081 59.253 1.00 50.80 5 PRO B C 1
ATOM 2339 O O . PRO B 1 5 ? 29.198 44.052 59.556 1.00 52.05 5 PRO B O 1
ATOM 2343 N N . TYR B 1 6 ? 28.999 41.837 59.334 1.00 45.31 6 TYR B N 1
ATOM 2344 C CA . TYR B 1 6 ? 30.343 41.543 59.825 1.00 43.43 6 TYR B CA 1
ATOM 2345 C C . TYR B 1 6 ? 31.386 41.390 58.709 1.00 47.15 6 TYR B C 1
ATOM 2346 O O . TYR B 1 6 ? 31.071 41.538 57.525 1.00 46.29 6 TYR B O 1
ATOM 2355 N N . LYS B 1 7 ? 32.639 41.133 59.104 1.00 43.19 7 LYS B N 1
ATOM 2356 C CA . LYS B 1 7 ? 33.763 40.949 58.199 1.00 42.04 7 LYS B CA 1
ATOM 2357 C C . LYS B 1 7 ? 34.370 39.590 58.473 1.00 44.32 7 LYS B C 1
ATOM 2358 O O . LYS B 1 7 ? 34.581 39.236 59.638 1.00 43.60 7 LYS B O 1
ATOM 2364 N N . VAL B 1 8 ? 34.657 38.830 57.395 1.00 39.55 8 VAL B N 1
ATOM 2365 C CA . VAL B 1 8 ? 35.296 37.519 57.475 1.00 38.51 8 VAL B CA 1
ATOM 2366 C C . VAL B 1 8 ? 36.613 37.562 56.708 1.00 41.60 8 VAL B C 1
ATOM 2367 O O . VAL B 1 8 ? 36.636 37.980 55.554 1.00 41.25 8 VAL B O 1
ATOM 2371 N N . ALA B 1 9 ? 37.705 37.168 57.374 1.00 38.78 9 ALA B N 1
ATOM 2372 C CA . ALA B 1 9 ? 39.060 37.107 56.827 1.00 38.42 9 ALA B CA 1
ATOM 2373 C C . ALA B 1 9 ? 39.385 35.671 56.424 1.00 43.53 9 ALA B C 1
ATOM 2374 O O . ALA B 1 9 ? 38.942 34.719 57.078 1.00 45.26 9 ALA B O 1
ATOM 2376 N N . VAL B 1 10 ? 40.125 35.516 55.310 1.00 37.22 10 VAL B N 1
ATOM 2377 C CA . VAL B 1 10 ? 40.517 34.218 54.773 1.00 34.77 10 VAL B CA 1
ATOM 2378 C C . VAL B 1 10 ? 42.040 34.207 54.668 1.00 37.80 10 VAL B C 1
ATOM 2379 O O . VAL B 1 10 ? 42.616 35.020 53.941 1.00 38.29 10 VAL B O 1
ATOM 2383 N N . ILE B 1 11 ? 42.683 33.293 55.406 1.00 33.43 11 ILE B N 1
ATOM 2384 C CA . ILE B 1 11 ? 44.136 33.165 55.438 1.00 33.30 11 ILE B CA 1
ATOM 2385 C C . ILE B 1 11 ? 44.551 31.978 54.604 1.00 36.85 11 ILE B C 1
ATOM 2386 O O . ILE B 1 11 ? 44.498 30.832 55.060 1.00 36.37 11 ILE B O 1
ATOM 2391 N N . GLY B 1 12 ? 44.959 32.283 53.379 1.00 34.01 12 GLY B N 1
ATOM 2392 C CA . GLY B 1 12 ? 45.330 31.317 52.358 1.00 33.60 12 GLY B CA 1
ATOM 2393 C C . GLY B 1 12 ? 44.194 31.272 51.363 1.00 40.19 12 GLY B C 1
ATOM 2394 O O . GLY B 1 12 ? 43.104 30.797 51.697 1.00 40.33 12 GLY B O 1
ATOM 2395 N N . THR B 1 13 ? 44.407 31.842 50.166 1.00 37.42 13 THR B N 1
ATOM 2396 C CA . THR B 1 13 ? 43.359 31.873 49.146 1.00 36.89 13 THR B CA 1
ATOM 2397 C C . THR B 1 13 ? 43.693 30.922 48.029 1.00 40.45 13 THR B C 1
ATOM 2398 O O . THR B 1 13 ? 43.616 31.289 46.849 1.00 40.78 13 THR B O 1
ATOM 2402 N N . GLY B 1 14 ? 44.034 29.686 48.405 1.00 36.42 14 GLY B N 1
ATOM 2403 C CA . GLY B 1 14 ? 44.265 28.594 47.455 1.00 35.48 14 GLY B CA 1
ATOM 2404 C C . GLY B 1 14 ? 42.910 28.097 46.982 1.00 37.43 14 GLY B C 1
ATOM 2405 O O . GLY B 1 14 ? 41.933 28.839 47.089 1.00 36.61 14 GLY B O 1
ATOM 2406 N N . ARG B 1 15 ? 42.804 26.848 46.501 1.00 33.75 15 ARG B N 1
ATOM 2407 C CA . ARG B 1 15 ? 41.514 26.300 46.034 1.00 33.00 15 ARG B CA 1
ATOM 2408 C C . ARG B 1 15 ? 40.392 26.374 47.089 1.00 35.71 15 ARG B C 1
ATOM 2409 O O . ARG B 1 15 ? 39.349 26.971 46.820 1.00 35.64 15 ARG B O 1
ATOM 2417 N N . VAL B 1 16 ? 40.641 25.836 48.298 1.00 31.46 16 VAL B N 1
ATOM 2418 C CA . VAL B 1 16 ? 39.695 25.847 49.431 1.00 31.03 16 VAL B CA 1
ATOM 2419 C C . VAL B 1 16 ? 39.348 27.291 49.873 1.00 31.64 16 VAL B C 1
ATOM 2420 O O . VAL B 1 16 ? 38.168 27.616 49.996 1.00 27.64 16 VAL B O 1
ATOM 2424 N N . GLY B 1 17 ? 40.364 28.135 50.044 1.00 30.07 17 GLY B N 1
ATOM 2425 C CA . GLY B 1 17 ? 40.206 29.528 50.457 1.00 30.35 17 GLY B CA 1
ATOM 2426 C C . GLY B 1 17 ? 39.379 30.358 49.495 1.00 33.39 17 GLY B C 1
ATOM 2427 O O . GLY B 1 17 ? 38.458 31.069 49.921 1.00 32.81 17 GLY B O 1
ATOM 2428 N N . ALA B 1 18 ? 39.705 30.272 48.189 1.00 29.86 18 ALA B N 1
ATOM 2429 C CA . ALA B 1 18 ? 38.989 30.997 47.133 1.00 28.89 18 ALA B CA 1
ATOM 2430 C C . ALA B 1 18 ? 37.537 30.503 46.962 1.00 30.70 18 ALA B C 1
ATOM 2431 O O . ALA B 1 18 ? 36.640 31.337 46.790 1.00 29.29 18 ALA B O 1
ATOM 2433 N N . THR B 1 19 ? 37.302 29.166 47.071 1.00 26.31 19 THR B N 1
ATOM 2434 C CA . THR B 1 19 ? 35.956 28.566 46.985 1.00 25.15 19 THR B CA 1
ATOM 2435 C C . THR B 1 19 ? 35.126 29.056 48.184 1.00 25.73 19 THR B C 1
ATOM 2436 O O . THR B 1 19 ? 33.960 29.424 48.019 1.00 22.25 19 THR B O 1
ATOM 2440 N N . PHE B 1 20 ? 35.749 29.102 49.377 1.00 23.54 20 PHE B N 1
ATOM 2441 C CA . PHE B 1 20 ? 35.074 29.621 50.567 1.00 23.82 20 PHE B CA 1
ATOM 2442 C C . PHE B 1 20 ? 34.679 31.091 50.397 1.00 28.75 20 PHE B C 1
ATOM 2443 O O . PHE B 1 20 ? 33.544 31.441 50.717 1.00 27.09 20 PHE B O 1
ATOM 2451 N N . ALA B 1 21 ? 35.570 31.912 49.813 1.00 27.49 21 ALA B N 1
ATOM 2452 C CA . ALA B 1 21 ? 35.336 33.335 49.557 1.00 27.78 21 ALA B CA 1
ATOM 2453 C C . ALA B 1 21 ? 34.180 33.517 48.547 1.00 30.70 21 ALA B C 1
ATOM 2454 O O . ALA B 1 21 ? 33.315 34.378 48.750 1.00 30.90 21 ALA B O 1
ATOM 2456 N N . TYR B 1 22 ? 34.122 32.656 47.524 1.00 27.05 22 TYR B N 1
ATOM 2457 C CA . TYR B 1 22 ? 33.044 32.646 46.527 1.00 25.81 22 TYR B CA 1
ATOM 2458 C C . TYR B 1 22 ? 31.695 32.327 47.160 1.00 30.60 22 TYR B C 1
ATOM 2459 O O . TYR B 1 22 ? 30.687 32.915 46.766 1.00 28.91 22 TYR B O 1
ATOM 2468 N N . THR B 1 23 ? 31.679 31.347 48.093 1.00 29.02 23 THR B N 1
ATOM 2469 C CA . THR B 1 23 ? 30.480 30.870 48.795 1.00 28.46 23 THR B CA 1
ATOM 2470 C C . THR B 1 23 ? 29.874 32.030 49.589 1.00 32.89 23 THR B C 1
ATOM 2471 O O . THR B 1 23 ? 28.657 32.244 49.567 1.00 30.89 23 THR B O 1
ATOM 2475 N N . MET B 1 24 ? 30.759 32.788 50.258 1.00 30.86 24 MET B N 1
ATOM 2476 C CA A MET B 1 24 ? 30.379 33.942 51.073 0.50 31.35 24 MET B CA 1
ATOM 2477 C CA B MET B 1 24 ? 30.422 33.957 51.068 0.50 31.45 24 MET B CA 1
ATOM 2478 C C . MET B 1 24 ? 29.771 35.056 50.219 1.00 37.04 24 MET B C 1
ATOM 2479 O O . MET B 1 24 ? 28.790 35.668 50.633 1.00 37.61 24 MET B O 1
ATOM 2488 N N . ALA B 1 25 ? 30.324 35.284 49.028 1.00 37.52 25 ALA B N 1
ATOM 2489 C CA . ALA B 1 25 ? 29.907 36.285 48.052 1.00 39.86 25 ALA B CA 1
ATOM 2490 C C . ALA B 1 25 ? 28.551 36.062 47.398 1.00 47.20 25 ALA B C 1
ATOM 2491 O O . ALA B 1 25 ? 27.867 37.051 47.112 1.00 49.28 25 ALA B O 1
ATOM 2493 N N . VAL B 1 26 ? 28.201 34.796 47.086 1.00 42.81 26 VAL B N 1
ATOM 2494 C CA . VAL B 1 26 ? 27.007 34.424 46.317 1.00 43.40 26 VAL B CA 1
ATOM 2495 C C . VAL B 1 26 ? 25.853 33.832 47.138 1.00 47.11 26 VAL B C 1
ATOM 2496 O O . VAL B 1 26 ? 24.740 33.771 46.616 1.00 46.88 26 VAL B O 1
ATOM 2500 N N . VAL B 1 27 ? 26.127 33.316 48.350 1.00 42.56 27 VAL B N 1
ATOM 2501 C CA . VAL B 1 27 ? 25.106 32.709 49.206 1.00 42.92 27 VAL B CA 1
ATOM 2502 C C . VAL B 1 27 ? 24.678 33.769 50.231 1.00 47.49 27 VAL B C 1
ATOM 2503 O O . VAL B 1 27 ? 25.545 34.502 50.695 1.00 48.39 27 VAL B O 1
ATOM 2507 N N . PRO B 1 28 ? 23.370 33.936 50.543 0.71 44.88 28 PRO B N 1
ATOM 2508 C CA . PRO B 1 28 ? 22.974 34.982 51.501 0.71 45.37 28 PRO B CA 1
ATOM 2509 C C . PRO B 1 28 ? 23.736 34.971 52.827 0.71 50.75 28 PRO B C 1
ATOM 2510 O O . PRO B 1 28 ? 24.050 33.903 53.360 0.71 50.81 28 PRO B O 1
ATOM 2514 N N . GLY B 1 29 ? 24.081 36.161 53.299 1.00 47.33 29 GLY B N 1
ATOM 2515 C CA . GLY B 1 29 ? 24.782 36.325 54.567 1.00 48.23 29 GLY B CA 1
ATOM 2516 C C . GLY B 1 29 ? 25.718 37.509 54.698 1.00 53.75 29 GLY B C 1
ATOM 2517 O O . GLY B 1 29 ? 25.298 38.601 55.101 1.00 54.66 29 GLY B O 1
ATOM 2518 N N . ILE B 1 30 ? 27.003 37.267 54.392 1.00 50.81 30 ILE B N 1
ATOM 2519 C CA . ILE B 1 30 ? 28.157 38.162 54.543 1.00 51.77 30 ILE B CA 1
ATOM 2520 C C . ILE B 1 30 ? 28.190 39.353 53.581 1.00 56.52 30 ILE B C 1
ATOM 2521 O O . ILE B 1 30 ? 27.814 39.234 52.414 1.00 56.09 30 ILE B O 1
ATOM 2526 N N . ALA B 1 31 ? 28.722 40.483 54.103 1.00 53.61 31 ALA B N 1
ATOM 2527 C CA . ALA B 1 31 ? 28.883 41.781 53.464 1.00 53.74 31 ALA B CA 1
ATOM 2528 C C . ALA B 1 31 ? 30.353 42.167 53.245 1.00 56.09 31 ALA B C 1
ATOM 2529 O O . ALA B 1 31 ? 30.666 42.661 52.169 1.00 56.93 31 ALA B O 1
ATOM 2531 N N . ARG B 1 32 ? 31.233 42.017 54.271 1.00 49.47 32 ARG B N 1
ATOM 2532 C CA . ARG B 1 32 ? 32.654 42.371 54.155 1.00 47.04 32 ARG B CA 1
ATOM 2533 C C . ARG B 1 32 ? 33.588 41.161 54.173 1.00 45.13 32 ARG B C 1
ATOM 2534 O O . ARG B 1 32 ? 33.375 40.214 54.932 1.00 41.66 32 ARG B O 1
ATOM 2542 N N . MET B 1 33 ? 34.649 41.229 53.348 1.00 40.85 33 MET B N 1
ATOM 2543 C CA . MET B 1 33 ? 35.633 40.165 53.181 1.00 40.31 33 MET B CA 1
ATOM 2544 C C . MET B 1 33 ? 37.060 40.669 53.084 1.00 42.59 33 MET B C 1
ATOM 2545 O O . MET B 1 33 ? 37.308 41.702 52.454 1.00 43.77 33 MET B O 1
ATOM 2550 N N . THR B 1 34 ? 38.003 39.906 53.671 1.00 37.25 34 THR B N 1
ATOM 2551 C CA . THR B 1 34 ? 39.447 40.168 53.639 1.00 36.41 34 THR B CA 1
ATOM 2552 C C . THR B 1 34 ? 40.114 38.899 53.146 1.00 38.97 34 THR B C 1
ATOM 2553 O O . THR B 1 34 ? 39.941 37.848 53.752 1.00 37.98 34 THR B O 1
ATOM 2557 N N . LEU B 1 35 ? 40.868 38.995 52.050 1.00 35.32 35 LEU B N 1
ATOM 2558 C CA . LEU B 1 35 ? 41.537 37.847 51.451 1.00 35.35 35 LEU B CA 1
ATOM 2559 C C . LEU B 1 35 ? 43.049 38.030 51.566 1.00 38.60 35 LEU B C 1
ATOM 2560 O O . LEU B 1 35 ? 43.566 39.088 51.209 1.00 37.62 35 LEU B O 1
ATOM 2565 N N . VAL B 1 36 ? 43.747 37.027 52.122 1.00 35.69 36 VAL B N 1
ATOM 2566 C CA . VAL B 1 36 ? 45.199 37.094 52.319 1.00 35.56 36 VAL B CA 1
ATOM 2567 C C . VAL B 1 36 ? 45.864 35.815 51.798 1.00 41.31 36 VAL B C 1
ATOM 2568 O O . VAL B 1 36 ? 45.376 34.721 52.057 1.00 40.30 36 VAL B O 1
ATOM 2572 N N . ASP B 1 37 ? 46.988 35.968 51.080 1.00 40.52 37 ASP B N 1
ATOM 2573 C CA . ASP B 1 37 ? 47.847 34.890 50.576 1.00 41.21 37 ASP B CA 1
ATOM 2574 C C . ASP B 1 37 ? 49.251 35.440 50.345 1.00 46.10 37 ASP B C 1
ATOM 2575 O O . ASP B 1 37 ? 49.390 36.549 49.826 1.00 44.90 37 ASP B O 1
ATOM 2580 N N . VAL B 1 38 ? 50.285 34.665 50.731 1.00 45.00 38 VAL B N 1
ATOM 2581 C CA . VAL B 1 38 ? 51.709 35.030 50.617 1.00 45.61 38 VAL B CA 1
ATOM 2582 C C . VAL B 1 38 ? 52.142 35.219 49.137 1.00 51.81 38 VAL B C 1
ATOM 2583 O O . VAL B 1 38 ? 52.903 36.147 48.848 1.00 51.62 38 VAL B O 1
ATOM 2587 N N . VAL B 1 39 ? 51.604 34.378 48.214 1.00 49.33 39 VAL B N 1
ATOM 2588 C CA . VAL B 1 39 ? 51.874 34.403 46.770 1.00 49.67 39 VAL B CA 1
ATOM 2589 C C . VAL B 1 39 ? 51.486 35.784 46.191 1.00 53.96 39 VAL B C 1
ATOM 2590 O O . VAL B 1 39 ? 50.303 36.134 46.232 1.00 52.57 39 VAL B O 1
ATOM 2594 N N . PRO B 1 40 ? 52.465 36.590 45.692 1.00 51.42 40 PRO B N 1
ATOM 2595 C CA . PRO B 1 40 ? 52.125 37.922 45.152 1.00 51.16 40 PRO B CA 1
ATOM 2596 C C . PRO B 1 40 ? 51.100 37.921 44.018 1.00 53.25 40 PRO B C 1
ATOM 2597 O O . PRO B 1 40 ? 51.241 37.163 43.054 1.00 53.43 40 PRO B O 1
ATOM 2601 N N . GLY B 1 41 ? 50.063 38.744 44.184 1.00 47.33 41 GLY B N 1
ATOM 2602 C CA . GLY B 1 41 ? 48.975 38.926 43.228 1.00 45.75 41 GLY B CA 1
ATOM 2603 C C . GLY B 1 41 ? 47.812 37.957 43.306 1.00 46.49 41 GLY B C 1
ATOM 2604 O O . GLY B 1 41 ? 46.741 38.261 42.767 1.00 44.60 41 GLY B O 1
ATOM 2605 N N . LEU B 1 42 ? 48.005 36.784 43.962 1.00 42.36 42 LEU B N 1
ATOM 2606 C CA . LEU B 1 42 ? 46.987 35.726 44.072 1.00 42.10 42 LEU B CA 1
ATOM 2607 C C . LEU B 1 42 ? 45.688 36.168 44.760 1.00 44.80 42 LEU B C 1
ATOM 2608 O O . LEU B 1 42 ? 44.623 35.953 44.178 1.00 43.86 42 LEU B O 1
ATOM 2613 N N . ALA B 1 43 ? 45.761 36.761 45.983 1.00 40.44 43 ALA B N 1
ATOM 2614 C CA . ALA B 1 43 ? 44.558 37.215 46.698 1.00 39.87 43 ALA B CA 1
ATOM 2615 C C . ALA B 1 43 ? 43.801 38.293 45.922 1.00 42.68 43 ALA B C 1
ATOM 2616 O O . ALA B 1 43 ? 42.563 38.265 45.889 1.00 41.10 43 ALA B O 1
ATOM 2618 N N . LYS B 1 44 ? 44.548 39.213 45.266 1.00 39.32 44 LYS B N 1
ATOM 2619 C CA . LYS B 1 44 ? 43.979 40.295 44.459 1.00 38.98 44 LYS B CA 1
ATOM 2620 C C . LYS B 1 44 ? 43.143 39.753 43.298 1.00 39.97 44 LYS B C 1
ATOM 2621 O O . LYS B 1 44 ? 42.000 40.175 43.146 1.00 39.12 44 LYS B O 1
ATOM 2627 N N . GLY B 1 45 ? 43.694 38.805 42.535 1.00 35.14 45 GLY B N 1
ATOM 2628 C CA . GLY B 1 45 ? 43.005 38.172 41.407 1.00 33.30 45 GLY B CA 1
ATOM 2629 C C . GLY B 1 45 ? 41.745 37.418 41.798 1.00 34.36 45 GLY B C 1
ATOM 2630 O O . GLY B 1 45 ? 40.720 37.498 41.106 1.00 31.74 45 GLY B O 1
ATOM 2631 N N . VAL B 1 46 ? 41.821 36.673 42.919 1.00 31.60 46 VAL B N 1
ATOM 2632 C CA . VAL B 1 46 ? 40.706 35.904 43.500 1.00 32.41 46 VAL B CA 1
ATOM 2633 C C . VAL B 1 46 ? 39.571 36.885 43.922 1.00 35.29 46 VAL B C 1
ATOM 2634 O O . VAL B 1 46 ? 38.383 36.602 43.732 1.00 33.53 46 VAL B O 1
ATOM 2638 N N . MET B 1 47 ? 39.962 38.047 44.451 1.00 32.41 47 MET B N 1
ATOM 2639 C CA . MET B 1 47 ? 39.056 39.108 44.877 1.00 31.57 47 MET B CA 1
ATOM 2640 C C . MET B 1 47 ? 38.309 39.713 43.685 1.00 31.53 47 MET B C 1
ATOM 2641 O O . MET B 1 47 ? 37.089 39.845 43.756 1.00 29.29 47 MET B O 1
ATOM 2646 N N . GLU B 1 48 ? 39.042 40.102 42.612 1.00 27.59 48 GLU B N 1
ATOM 2647 C CA . GLU B 1 48 ? 38.459 40.750 41.427 1.00 27.35 48 GLU B CA 1
ATOM 2648 C C . GLU B 1 48 ? 37.432 39.860 40.722 1.00 30.13 48 GLU B C 1
ATOM 2649 O O . GLU B 1 48 ? 36.386 40.355 40.286 1.00 29.82 48 GLU B O 1
ATOM 2655 N N . ASP B 1 49 ? 37.727 38.551 40.628 1.00 25.32 49 ASP B N 1
ATOM 2656 C CA . ASP B 1 49 ? 36.847 37.558 40.003 1.00 23.79 49 ASP B CA 1
ATOM 2657 C C . ASP 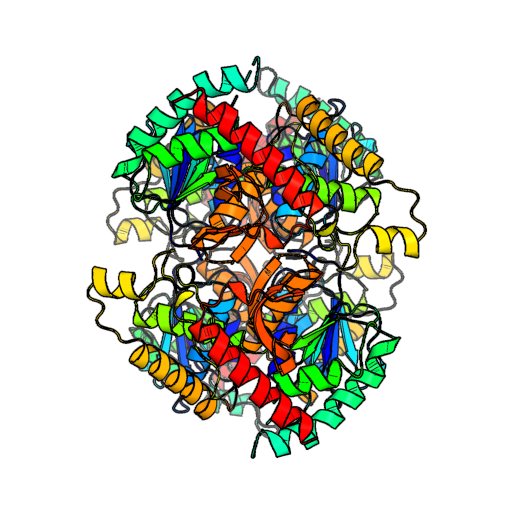B 1 49 ? 35.546 37.386 40.800 1.00 29.32 49 ASP B C 1
ATOM 2658 O O . ASP B 1 49 ? 34.466 37.313 40.207 1.00 29.48 49 ASP B O 1
ATOM 2663 N N . ILE B 1 50 ? 35.660 37.288 42.145 1.00 28.47 50 ILE B N 1
ATOM 2664 C CA . ILE B 1 50 ? 34.538 37.138 43.077 1.00 29.82 50 ILE B CA 1
ATOM 2665 C C . ILE B 1 50 ? 33.639 38.393 43.030 1.00 32.01 50 ILE B C 1
ATOM 2666 O O . ILE B 1 50 ? 32.422 38.270 43.115 1.00 31.62 50 ILE B O 1
ATOM 2671 N N . LYS B 1 51 ? 34.240 39.583 42.823 1.00 27.13 51 LYS B N 1
ATOM 2672 C CA . LYS B 1 51 ? 33.493 40.840 42.675 1.00 26.48 51 LYS B CA 1
ATOM 2673 C C . LYS B 1 51 ? 32.626 40.756 41.422 1.00 27.16 51 LYS B C 1
ATOM 2674 O O . LYS B 1 51 ? 31.466 41.150 41.458 1.00 26.22 51 LYS B O 1
ATOM 2680 N N . HIS B 1 52 ? 33.160 40.170 40.331 1.00 24.50 52 HIS B N 1
ATOM 2681 C CA . HIS B 1 52 ? 32.399 39.998 39.109 1.00 23.85 52 HIS B CA 1
ATOM 2682 C C . HIS B 1 52 ? 31.223 39.047 39.361 1.00 26.23 52 HIS B C 1
ATOM 2683 O O . HIS B 1 52 ? 30.107 39.352 38.944 1.00 24.71 52 HIS B O 1
ATOM 2690 N N . ALA B 1 53 ? 31.451 37.945 40.118 1.00 24.40 53 ALA B N 1
ATOM 2691 C CA . ALA B 1 53 ? 30.389 36.985 40.464 1.00 24.48 53 ALA B CA 1
ATOM 2692 C C . ALA B 1 53 ? 29.322 37.658 41.344 1.00 29.13 53 ALA B C 1
ATOM 2693 O O . ALA B 1 53 ? 28.146 37.389 41.143 1.00 29.67 53 ALA B O 1
ATOM 2695 N N . ALA B 1 54 ? 29.716 38.552 42.278 1.00 27.80 54 ALA B N 1
ATOM 2696 C CA . ALA B 1 54 ? 28.742 39.269 43.124 1.00 27.91 54 ALA B CA 1
ATOM 2697 C C . ALA B 1 54 ? 27.897 40.224 42.290 1.00 30.40 54 ALA B C 1
ATOM 2698 O O . ALA B 1 54 ? 26.712 40.365 42.570 1.00 30.07 54 ALA B O 1
ATOM 2700 N N . ALA B 1 55 ? 28.495 40.836 41.236 1.00 26.67 55 ALA B N 1
ATOM 2701 C CA . ALA B 1 55 ? 27.807 41.699 40.273 1.00 26.55 55 ALA B CA 1
ATOM 2702 C C . ALA B 1 55 ? 26.672 40.912 39.602 1.00 30.32 55 ALA B C 1
ATOM 2703 O O . ALA B 1 55 ? 25.568 41.446 39.461 1.00 30.07 55 ALA B O 1
ATOM 2705 N N . VAL B 1 56 ? 26.931 39.616 39.256 1.00 24.92 56 VAL B N 1
ATOM 2706 C CA . VAL B 1 56 ? 25.958 38.700 38.654 1.00 24.01 56 VAL B CA 1
ATOM 2707 C C . VAL B 1 56 ? 24.781 38.439 39.605 1.00 26.42 56 VAL B C 1
ATOM 2708 O O . VAL B 1 56 ? 23.637 38.543 39.171 1.00 25.38 56 VAL B O 1
ATOM 2712 N N . PHE B 1 57 ? 25.041 38.101 40.878 1.00 22.97 57 PHE B N 1
ATOM 2713 C CA . PHE B 1 57 ? 23.927 37.818 41.790 1.00 25.05 57 PHE B CA 1
ATOM 2714 C C . PHE B 1 57 ? 23.331 39.079 42.426 1.00 30.28 57 PHE B C 1
ATOM 2715 O O . PHE B 1 57 ? 22.345 38.990 43.183 1.00 29.95 57 PHE B O 1
ATOM 2723 N N . ARG B 1 58 ? 23.874 40.260 42.038 1.00 29.12 58 ARG B N 1
ATOM 2724 C CA . ARG B 1 58 ? 23.511 41.593 42.539 1.00 30.62 58 ARG B CA 1
ATOM 2725 C C . ARG B 1 58 ? 23.626 41.664 44.042 1.00 37.51 58 ARG B C 1
ATOM 2726 O O . ARG B 1 58 ? 22.706 42.093 44.746 1.00 36.87 58 ARG B O 1
ATOM 2734 N N . ARG B 1 59 ? 24.762 41.192 44.527 1.00 37.03 59 ARG B N 1
ATOM 2735 C CA . ARG B 1 59 ? 25.074 41.180 45.933 1.00 38.80 59 ARG B CA 1
ATOM 2736 C C . ARG B 1 59 ? 26.103 42.267 46.162 1.00 43.24 59 ARG B C 1
ATOM 2737 O O . ARG B 1 59 ? 27.161 42.255 45.539 1.00 41.71 59 ARG B O 1
ATOM 2745 N N . SER B 1 60 ? 25.748 43.265 46.977 1.00 41.76 60 SER B N 1
ATOM 2746 C CA . SER B 1 60 ? 26.651 44.366 47.291 1.00 42.37 60 SER B CA 1
ATOM 2747 C C . SER B 1 60 ? 27.614 43.881 48.379 1.00 47.14 60 SER B C 1
ATOM 2748 O O . SER B 1 60 ? 27.194 43.627 49.507 1.00 47.95 60 SER B O 1
ATOM 2751 N N . ILE B 1 61 ? 28.878 43.643 48.003 1.00 44.15 61 ILE B N 1
ATOM 2752 C CA . ILE B 1 61 ? 29.926 43.178 48.921 1.00 44.67 61 ILE B CA 1
ATOM 2753 C C . ILE B 1 61 ? 31.157 44.081 48.852 1.00 47.85 61 ILE B C 1
ATOM 2754 O O . ILE B 1 61 ? 31.394 44.722 47.826 1.00 47.62 61 ILE B O 1
ATOM 2759 N N . THR B 1 62 ? 31.937 44.123 49.940 1.00 43.98 62 THR B N 1
ATOM 2760 C CA . THR B 1 62 ? 33.166 44.902 50.005 1.00 43.72 62 THR B CA 1
ATOM 2761 C C . THR B 1 62 ? 34.316 43.951 50.266 1.00 47.38 62 THR B C 1
ATOM 2762 O O . THR B 1 62 ? 34.334 43.265 51.290 1.00 47.90 62 THR B O 1
ATOM 2766 N N . VAL B 1 63 ? 35.265 43.897 49.326 1.00 42.98 63 VAL B N 1
ATOM 2767 C CA . VAL B 1 63 ? 36.408 42.991 49.419 1.00 42.28 63 VAL B CA 1
ATOM 2768 C C . VAL B 1 63 ? 37.729 43.732 49.475 1.00 44.88 63 VAL B C 1
ATOM 2769 O O . VAL B 1 63 ? 37.929 44.707 48.748 1.00 45.20 63 VAL B O 1
ATOM 2773 N N . GLU B 1 64 ? 38.643 43.223 50.310 1.00 40.66 64 GLU B N 1
ATOM 2774 C CA . GLU B 1 64 ? 40.006 43.725 50.470 1.00 40.30 64 GLU B CA 1
ATOM 2775 C C . GLU B 1 64 ? 40.959 42.562 50.278 1.00 44.97 64 GLU B C 1
ATOM 2776 O O . GLU B 1 64 ? 40.686 41.452 50.742 1.00 45.60 64 GLU B O 1
ATOM 2782 N N . ALA B 1 65 ? 42.056 42.795 49.573 1.00 42.00 65 ALA B N 1
ATOM 2783 C CA . ALA B 1 65 ? 43.047 41.749 49.355 1.00 42.57 65 ALA B CA 1
ATOM 2784 C C . ALA B 1 65 ? 44.426 42.237 49.752 1.00 48.84 65 ALA B C 1
ATOM 2785 O O . ALA B 1 65 ? 44.780 43.381 49.461 1.00 48.15 65 ALA B O 1
ATOM 2787 N N . PHE B 1 66 ? 45.179 41.381 50.460 1.00 47.25 66 PHE B N 1
ATOM 2788 C CA . PHE B 1 66 ? 46.526 41.695 50.945 1.00 47.93 66 PHE B CA 1
ATOM 2789 C C . PHE B 1 66 ? 47.468 40.490 50.747 1.00 53.43 66 PHE B C 1
ATOM 2790 O O . PHE B 1 66 ? 47.011 39.378 50.460 1.00 52.25 66 PHE B O 1
ATOM 2798 N N . GLU B 1 67 ? 48.781 40.732 50.893 1.00 50.59 67 GLU B N 1
ATOM 2799 C CA . GLU B 1 67 ? 49.844 39.732 50.804 1.00 50.78 67 GLU B CA 1
ATOM 2800 C C . GLU B 1 67 ? 50.460 39.486 52.194 1.00 54.83 67 GLU B C 1
ATOM 2801 O O . GLU B 1 67 ? 51.273 38.573 52.359 1.00 54.74 67 GLU B O 1
ATOM 2807 N N . ASP B 1 68 ? 50.067 40.302 53.186 1.00 50.55 68 ASP B N 1
ATOM 2808 C CA . ASP B 1 68 ? 50.550 40.193 54.557 1.00 50.73 68 ASP B CA 1
ATOM 2809 C C . ASP B 1 68 ? 49.395 39.995 55.529 1.00 53.61 68 ASP B C 1
ATOM 2810 O O . ASP B 1 68 ? 48.438 40.769 55.524 1.00 52.65 68 ASP B O 1
ATOM 2815 N N . VAL B 1 69 ? 49.517 38.969 56.383 1.00 50.58 69 VAL B N 1
ATOM 2816 C CA . VAL B 1 69 ? 48.571 38.603 57.441 1.00 51.00 69 VAL B CA 1
ATOM 2817 C C . VAL B 1 69 ? 48.370 39.762 58.446 1.00 54.95 69 VAL B C 1
ATOM 2818 O O . VAL B 1 69 ? 47.245 39.982 58.904 1.00 53.87 69 VAL B O 1
ATOM 2822 N N . SER B 1 70 ? 49.446 40.545 58.723 1.00 52.60 70 SER B N 1
ATOM 2823 C CA . SER B 1 70 ? 49.434 41.693 59.644 1.00 52.52 70 SER B CA 1
ATOM 2824 C C . SER B 1 70 ? 48.451 42.803 59.235 1.00 57.66 70 SER B C 1
ATOM 2825 O O . SER B 1 70 ? 48.088 43.632 60.066 1.00 57.74 70 SER B O 1
ATOM 2828 N N . LYS B 1 71 ? 48.023 42.814 57.962 1.00 55.03 71 LYS B N 1
ATOM 2829 C CA . LYS B 1 71 ? 47.087 43.802 57.420 1.00 54.50 71 LYS B CA 1
ATOM 2830 C C . LYS B 1 71 ? 45.630 43.516 57.835 1.00 56.63 71 LYS B C 1
ATOM 2831 O O . LYS B 1 71 ? 44.770 44.386 57.671 1.00 55.77 71 LYS B O 1
ATOM 2837 N N . VAL B 1 72 ? 45.355 42.304 58.374 1.00 52.17 72 VAL B N 1
ATOM 2838 C CA . VAL B 1 72 ? 44.021 41.915 58.847 1.00 51.24 72 VAL B CA 1
ATOM 2839 C C . VAL B 1 72 ? 43.725 42.585 60.205 1.00 55.17 72 VAL B C 1
ATOM 2840 O O . VAL B 1 72 ? 44.434 42.360 61.193 1.00 55.51 72 VAL B O 1
ATOM 2844 N N . GLU B 1 73 ? 42.653 43.382 60.245 1.00 50.97 73 GLU B N 1
ATOM 2845 C CA . GLU B 1 73 ? 42.185 44.068 61.446 1.00 49.98 73 GLU B CA 1
ATOM 2846 C C . GLU B 1 73 ? 40.668 44.211 61.460 1.00 51.87 73 GLU B C 1
ATOM 2847 O O . GLU B 1 73 ? 40.050 44.365 60.405 1.00 52.08 73 GLU B O 1
ATOM 2853 N N . ASN B 1 74 ? 40.071 44.125 62.662 1.00 46.06 74 ASN B N 1
ATOM 2854 C CA . ASN B 1 74 ? 38.629 44.194 62.932 1.00 44.33 74 ASN B CA 1
ATOM 2855 C C . ASN B 1 74 ? 37.826 43.073 62.260 1.00 44.18 74 ASN B C 1
ATOM 2856 O O . ASN B 1 74 ? 36.641 43.265 61.962 1.00 44.23 74 ASN B O 1
ATOM 2861 N N . ALA B 1 75 ? 38.444 41.898 62.049 1.00 37.83 75 ALA B N 1
ATOM 2862 C CA . ALA B 1 75 ? 37.707 40.763 61.469 1.00 36.78 75 ALA B CA 1
ATOM 2863 C C . ALA B 1 75 ? 36.873 40.078 62.552 1.00 37.48 75 ALA B C 1
ATOM 2864 O O . ALA B 1 75 ? 37.329 39.918 63.680 1.00 34.74 75 ALA B O 1
ATOM 2866 N N . ASP B 1 76 ? 35.647 39.690 62.206 1.00 35.08 76 ASP B N 1
ATOM 2867 C CA . ASP B 1 76 ? 34.708 39.031 63.117 1.00 34.42 76 ASP B CA 1
ATOM 2868 C C . ASP B 1 76 ? 34.823 37.507 63.055 1.00 36.73 76 ASP B C 1
ATOM 2869 O O . ASP B 1 76 ? 34.470 36.806 64.007 1.00 35.58 76 ASP B O 1
ATOM 2874 N N . ALA B 1 77 ? 35.358 37.004 61.939 1.00 32.04 77 ALA B N 1
ATOM 2875 C CA . ALA B 1 77 ? 35.613 35.586 61.701 1.00 31.76 77 ALA B CA 1
ATOM 2876 C C . ALA B 1 77 ? 36.848 35.458 60.824 1.00 32.97 77 ALA B C 1
ATOM 2877 O O . ALA B 1 77 ? 37.014 36.222 59.876 1.00 30.16 77 ALA B O 1
ATOM 2879 N N . ILE B 1 78 ? 37.767 34.576 61.206 1.00 31.50 78 ILE B N 1
ATOM 2880 C CA . ILE B 1 78 ? 39.023 34.389 60.476 1.00 32.33 78 ILE B CA 1
ATOM 2881 C C . ILE B 1 78 ? 39.198 32.901 60.174 1.00 35.24 78 ILE B C 1
ATOM 2882 O O . ILE B 1 78 ? 39.414 32.125 61.104 1.00 35.34 78 ILE B O 1
ATOM 2887 N N . VAL B 1 79 ? 39.146 32.517 58.890 1.00 31.50 79 VAL B N 1
ATOM 2888 C CA . VAL B 1 79 ? 39.295 31.101 58.471 1.00 31.78 79 VAL B CA 1
ATOM 2889 C C . VAL B 1 79 ? 40.707 30.864 57.931 1.00 36.88 79 VAL B C 1
ATOM 2890 O O . VAL B 1 79 ? 41.164 31.585 57.044 1.00 38.01 79 VAL B O 1
ATOM 2894 N N . ILE B 1 80 ? 41.427 29.927 58.545 1.00 33.86 80 ILE B N 1
ATOM 2895 C CA . ILE B 1 80 ? 42.830 29.673 58.222 1.00 34.62 80 ILE B CA 1
ATOM 2896 C C . ILE B 1 80 ? 43.011 28.354 57.515 1.00 40.90 80 ILE B C 1
ATOM 2897 O O . ILE B 1 80 ? 42.893 27.290 58.126 1.00 38.95 80 ILE B O 1
ATOM 2902 N N . THR B 1 81 ? 43.333 28.445 56.221 1.00 41.54 81 THR B N 1
ATOM 2903 C CA . THR B 1 81 ? 43.564 27.310 55.332 1.00 42.22 81 THR B CA 1
ATOM 2904 C C . THR B 1 81 ? 45.058 27.133 55.039 1.00 50.71 81 THR B C 1
ATOM 2905 O O . THR B 1 81 ? 45.441 26.124 54.449 1.00 52.29 81 THR B O 1
ATOM 2909 N N . ALA B 1 82 ? 45.902 28.076 55.508 1.00 50.00 82 ALA B N 1
ATOM 2910 C CA . ALA B 1 82 ? 47.362 28.042 55.370 1.00 51.45 82 ALA B CA 1
ATOM 2911 C C . ALA B 1 82 ? 47.947 26.784 56.032 1.00 59.23 82 ALA B C 1
ATOM 2912 O O . ALA B 1 82 ? 47.288 26.156 56.857 1.00 59.40 82 ALA B O 1
ATOM 2914 N N . GLY B 1 83 ? 49.162 26.423 55.648 1.00 57.56 83 GLY B N 1
ATOM 2915 C CA . GLY B 1 83 ? 49.833 25.240 56.167 1.00 57.92 83 GLY B CA 1
ATOM 2916 C C . GLY B 1 83 ? 50.328 24.344 55.058 1.00 62.78 83 GLY B C 1
ATOM 2917 O O . GLY B 1 83 ? 49.953 24.523 53.897 1.00 62.36 83 GLY B O 1
ATOM 2918 N N . LYS B 1 84 ? 51.184 23.385 55.407 1.00 60.67 84 LYS B N 1
ATOM 2919 C CA . LYS B 1 84 ? 51.762 22.453 54.442 1.00 61.42 84 LYS B CA 1
ATOM 2920 C C . LYS B 1 84 ? 50.956 21.146 54.401 1.00 65.89 84 LYS B C 1
ATOM 2921 O O . LYS B 1 84 ? 50.467 20.713 55.447 1.00 64.82 84 LYS B O 1
ATOM 2927 N N . PRO B 1 85 ? 50.782 20.498 53.225 1.00 64.31 85 PRO B N 1
ATOM 2928 C CA . PRO B 1 85 ? 50.035 19.229 53.211 1.00 64.49 85 PRO B CA 1
ATOM 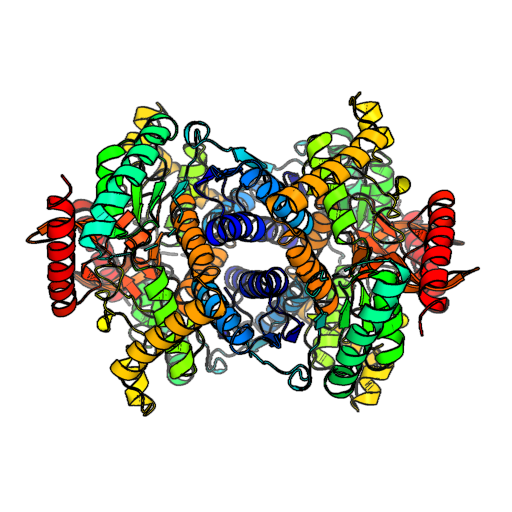2929 C C . PRO B 1 85 ? 50.888 18.084 53.758 1.00 69.63 85 PRO B C 1
ATOM 2930 O O . PRO B 1 85 ? 52.118 18.185 53.763 1.00 68.80 85 PRO B O 1
ATOM 2934 N N . ARG B 1 86 ? 50.245 17.004 54.226 1.00 67.83 86 ARG B N 1
ATOM 2935 C CA . ARG B 1 86 ? 50.971 15.842 54.730 1.00 68.45 86 ARG B CA 1
ATOM 2936 C C . ARG B 1 86 ? 51.560 15.051 53.561 1.00 75.67 86 ARG B C 1
ATOM 2937 O O . ARG B 1 86 ? 50.824 14.625 52.662 1.00 75.73 86 ARG B O 1
ATOM 2945 N N . LYS B 1 87 ? 52.896 14.897 53.561 1.00 74.11 87 LYS B N 1
ATOM 2946 C CA . LYS B 1 87 ? 53.618 14.119 52.554 1.00 74.79 87 LYS B CA 1
ATOM 2947 C C . LYS B 1 87 ? 53.553 12.650 52.981 1.00 81.29 87 LYS B C 1
ATOM 2948 O O . LYS B 1 87 ? 53.470 12.368 54.181 1.00 81.12 87 LYS B O 1
ATOM 2954 N N . ALA B 1 88 ? 53.585 11.725 52.007 1.00 79.85 88 ALA B N 1
ATOM 2955 C CA . ALA B 1 88 ? 53.510 10.269 52.209 1.00 80.66 88 ALA B CA 1
ATOM 2956 C C . ALA B 1 88 ? 54.492 9.708 53.252 1.00 86.83 88 ALA B C 1
ATOM 2957 O O . ALA B 1 88 ? 54.139 8.769 53.969 1.00 86.87 88 ALA B O 1
ATOM 2959 N N . ASP B 1 89 ? 55.706 10.290 53.337 1.00 84.48 89 ASP B N 1
ATOM 2960 C CA . ASP B 1 89 ? 56.770 9.890 54.266 1.00 84.48 89 ASP B CA 1
ATOM 2961 C C . ASP B 1 89 ? 56.552 10.392 55.700 1.00 87.39 89 ASP B C 1
ATOM 2962 O O . ASP B 1 89 ? 56.840 9.661 56.650 1.00 87.44 89 ASP B O 1
ATOM 2967 N N . MET B 1 90 ? 56.076 11.643 55.848 1.00 82.21 90 MET B N 1
ATOM 2968 C CA . MET B 1 90 ? 55.851 12.328 57.125 1.00 81.03 90 MET B CA 1
ATOM 2969 C C . MET B 1 90 ? 54.846 11.657 58.060 1.00 81.67 90 MET B C 1
ATOM 2970 O O . MET B 1 90 ? 53.789 11.197 57.618 1.00 81.22 90 MET B O 1
ATOM 2975 N N . SER B 1 91 ? 55.167 11.669 59.368 1.00 75.54 91 SER B N 1
ATOM 2976 C CA . SER B 1 91 ? 54.325 11.167 60.456 1.00 73.89 91 SER B CA 1
ATOM 2977 C C . SER B 1 91 ? 53.381 12.299 60.892 1.00 73.90 91 SER B C 1
ATOM 2978 O O . SER B 1 91 ? 53.620 13.461 60.547 1.00 72.83 91 SER B O 1
ATOM 2981 N N . ARG B 1 92 ? 52.325 11.961 61.664 1.00 68.31 92 ARG B N 1
ATOM 2982 C CA . ARG B 1 92 ? 51.368 12.926 62.215 1.00 67.24 92 ARG B CA 1
ATOM 2983 C C . ARG B 1 92 ? 52.086 13.912 63.152 1.00 68.08 92 ARG B C 1
ATOM 2984 O O . ARG B 1 92 ? 51.624 15.042 63.329 1.00 67.25 92 ARG B O 1
ATOM 2992 N N . ARG B 1 93 ? 53.226 13.472 63.728 1.00 62.22 93 ARG B N 1
ATOM 2993 C CA . ARG B 1 93 ? 54.084 14.263 64.605 1.00 61.22 93 ARG B CA 1
ATOM 2994 C C . ARG B 1 93 ? 54.889 15.253 63.774 1.00 61.78 93 ARG B C 1
ATOM 2995 O O . ARG B 1 93 ? 55.021 16.412 64.168 1.00 61.13 93 ARG B O 1
ATOM 3003 N N . ASP B 1 94 ? 55.406 14.798 62.618 1.00 56.28 94 ASP B N 1
ATOM 3004 C CA . ASP B 1 94 ? 56.198 15.607 61.692 1.00 55.59 94 ASP B CA 1
ATOM 3005 C C . ASP B 1 94 ? 55.388 16.767 61.123 1.00 57.47 94 ASP B C 1
ATOM 3006 O O . ASP B 1 94 ? 55.910 17.879 61.041 1.00 57.15 94 ASP B O 1
ATOM 3011 N N . LEU B 1 95 ? 54.107 16.520 60.766 1.00 52.93 95 LEU B N 1
ATOM 3012 C CA . LEU B 1 95 ? 53.196 17.549 60.253 1.00 52.24 95 LEU B CA 1
ATOM 3013 C C . LEU B 1 95 ? 52.838 18.531 61.371 1.00 55.19 95 LEU B C 1
ATOM 3014 O O . LEU B 1 95 ? 52.818 19.742 61.135 1.00 55.10 95 LEU B O 1
ATOM 3019 N N . ALA B 1 96 ? 52.584 18.008 62.590 1.00 50.64 96 ALA B N 1
ATOM 3020 C CA . ALA B 1 96 ? 52.273 18.822 63.766 1.00 50.07 96 ALA B CA 1
ATOM 3021 C C . ALA B 1 96 ? 53.415 19.798 64.032 1.00 52.74 96 ALA B C 1
ATOM 3022 O O . ALA B 1 96 ? 53.148 20.977 64.229 1.00 51.69 96 ALA B O 1
ATOM 3024 N N . ASN B 1 97 ? 54.678 19.331 63.932 1.00 49.73 97 ASN B N 1
ATOM 3025 C CA . ASN B 1 97 ? 55.871 20.163 64.129 1.00 50.07 97 ASN B CA 1
ATOM 3026 C C . ASN B 1 97 ? 56.013 21.266 63.069 1.00 55.22 97 ASN B C 1
ATOM 3027 O O . ASN B 1 97 ? 56.347 22.397 63.420 1.00 56.16 97 ASN B O 1
ATOM 3032 N N . VAL B 1 98 ? 55.749 20.943 61.789 1.00 52.03 98 VAL B N 1
ATOM 3033 C CA . VAL B 1 98 ? 55.852 21.890 60.670 1.00 51.77 98 VAL B CA 1
ATOM 3034 C C . VAL B 1 98 ? 54.748 22.962 60.753 1.00 53.58 98 VAL B C 1
ATOM 3035 O O . VAL B 1 98 ? 55.054 24.156 60.761 1.00 52.46 98 VAL B O 1
ATOM 3039 N N . ASN B 1 99 ? 53.477 22.531 60.833 1.00 48.99 99 ASN B N 1
ATOM 3040 C CA . ASN B 1 99 ? 52.334 23.436 60.877 1.00 48.39 99 ASN B CA 1
ATOM 3041 C C . ASN B 1 99 ? 52.157 24.185 62.209 1.00 51.81 99 ASN B C 1
ATOM 3042 O O . ASN B 1 99 ? 51.533 25.251 62.202 1.00 50.56 99 ASN B O 1
ATOM 3047 N N . ALA B 1 100 ? 52.710 23.662 63.331 1.00 49.16 100 ALA B N 1
ATOM 3048 C CA . ALA B 1 100 ? 52.610 24.331 64.640 1.00 49.42 100 ALA B CA 1
ATOM 3049 C C . ALA B 1 100 ? 53.208 25.743 64.628 1.00 51.84 100 ALA B C 1
ATOM 3050 O O . ALA B 1 100 ? 52.601 26.657 65.181 1.00 49.74 100 ALA B O 1
ATOM 3052 N N . GLN B 1 101 ? 54.377 25.915 63.975 1.00 49.68 101 GLN B N 1
ATOM 3053 C CA . GLN B 1 101 ? 55.074 27.197 63.850 1.00 50.24 101 GLN B CA 1
ATOM 3054 C C . GLN B 1 101 ? 54.283 28.135 62.931 1.00 53.56 101 GLN B C 1
ATOM 3055 O O . GLN B 1 101 ? 54.131 29.318 63.251 1.00 52.92 101 GLN B O 1
ATOM 3061 N N . ILE B 1 102 ? 53.750 27.592 61.811 1.00 49.65 102 ILE B N 1
ATOM 3062 C CA . ILE B 1 102 ? 52.945 28.327 60.831 1.00 49.28 102 ILE B CA 1
ATOM 3063 C C . ILE B 1 102 ? 51.716 28.957 61.514 1.00 51.69 102 ILE B C 1
ATOM 3064 O O . ILE B 1 102 ? 51.517 30.165 61.399 1.00 50.36 102 ILE B O 1
ATOM 3069 N N . ILE B 1 103 ? 50.948 28.142 62.270 1.00 48.06 103 ILE B N 1
ATOM 3070 C CA . ILE B 1 103 ? 49.763 28.540 63.040 1.00 47.83 103 ILE B CA 1
ATOM 3071 C C . ILE B 1 103 ? 50.139 29.547 64.146 1.00 52.76 103 ILE B C 1
ATOM 3072 O O . ILE B 1 103 ? 49.389 30.497 64.401 1.00 52.61 103 ILE B O 1
ATOM 3077 N N . ARG B 1 104 ? 51.307 29.343 64.784 1.00 49.22 104 ARG B N 1
ATOM 3078 C CA . ARG B 1 104 ? 51.804 30.240 65.821 1.00 48.95 104 ARG B CA 1
ATOM 3079 C C . ARG B 1 104 ? 52.132 31.612 65.244 1.00 52.76 104 ARG B C 1
ATOM 3080 O O . ARG B 1 104 ? 51.701 32.615 65.811 1.00 51.89 104 ARG B O 1
ATOM 3088 N N . ASP B 1 105 ? 52.828 31.657 64.083 1.00 49.72 105 ASP B N 1
ATOM 3089 C CA . ASP B 1 105 ? 53.210 32.918 63.440 1.00 49.94 105 ASP B CA 1
ATOM 3090 C C . ASP B 1 105 ? 52.008 33.696 62.925 1.00 53.12 105 ASP B C 1
ATOM 3091 O O . ASP B 1 105 ? 51.971 34.916 63.091 1.00 53.8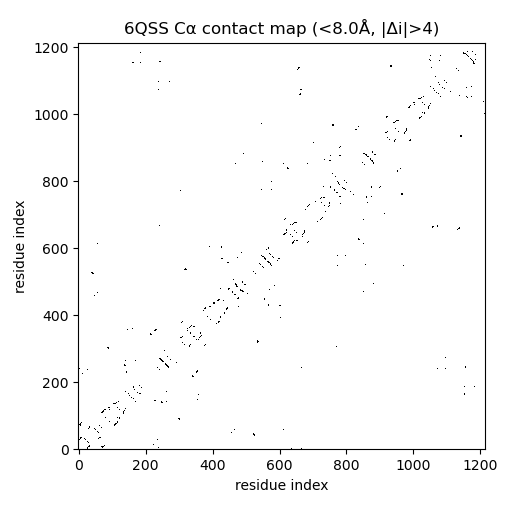2 105 ASP B O 1
ATOM 3096 N N . ILE B 1 106 ? 50.986 32.988 62.404 1.00 47.61 106 ILE B N 1
ATOM 3097 C CA . ILE B 1 106 ? 49.745 33.615 61.950 1.00 46.76 106 ILE B CA 1
ATOM 3098 C C . ILE B 1 106 ? 48.978 34.187 63.170 1.00 50.85 106 ILE B C 1
ATOM 3099 O O . ILE B 1 106 ? 48.565 35.350 63.146 1.00 49.97 106 ILE B O 1
ATOM 3104 N N . GLY B 1 107 ? 48.865 33.390 64.235 1.00 48.43 107 GLY B N 1
ATOM 3105 C CA . GLY B 1 107 ? 48.209 33.798 65.472 1.00 49.51 107 GLY B CA 1
ATOM 3106 C C . GLY B 1 107 ? 48.836 35.024 66.102 1.00 55.83 107 GLY B C 1
ATOM 3107 O O . GLY B 1 107 ? 48.123 35.928 66.544 1.00 55.66 107 GLY B O 1
ATOM 3108 N N . ASP B 1 108 ? 50.178 35.080 66.096 1.00 53.65 108 ASP B N 1
ATOM 3109 C CA . ASP B 1 108 ? 50.962 36.189 66.633 1.00 54.00 108 ASP B CA 1
ATOM 3110 C C . ASP B 1 108 ? 50.724 37.519 65.891 1.00 58.74 108 ASP B C 1
ATOM 3111 O O . ASP B 1 108 ? 50.708 38.571 66.533 1.00 59.29 108 ASP B O 1
ATOM 3116 N N . LYS B 1 109 ? 50.512 37.462 64.556 1.00 54.93 109 LYS B N 1
ATOM 3117 C CA . LYS B 1 109 ? 50.266 38.627 63.688 1.00 53.98 109 LYS B CA 1
ATOM 3118 C C . LYS B 1 109 ? 48.806 39.104 63.712 1.00 56.73 109 LYS B C 1
ATOM 3119 O O . LYS B 1 109 ? 48.548 40.280 63.434 1.00 56.86 109 LYS B O 1
ATOM 3125 N N . LEU B 1 110 ? 47.856 38.194 64.027 1.00 50.98 110 LEU B N 1
ATOM 3126 C CA . LEU B 1 110 ? 46.427 38.510 64.102 1.00 49.58 110 LEU B CA 1
ATOM 3127 C C . LEU B 1 110 ? 45.917 38.904 65.490 1.00 54.34 110 LEU B C 1
ATOM 3128 O O . LEU B 1 110 ? 44.955 39.664 65.572 1.00 54.16 110 LEU B O 1
ATOM 3133 N N . ARG B 1 111 ? 46.498 38.307 66.554 1.00 51.45 111 ARG B N 1
ATOM 3134 C CA . ARG B 1 111 ? 46.143 38.418 67.974 1.00 51.66 111 ARG B CA 1
ATOM 3135 C C . ARG B 1 111 ? 45.591 39.784 68.398 1.00 56.56 111 ARG B C 1
ATOM 3136 O O . ARG B 1 111 ? 44.408 39.890 68.720 1.00 55.31 111 ARG B O 1
ATOM 3144 N N . ASP B 1 112 ? 46.441 40.815 68.365 1.00 55.62 112 ASP B N 1
ATOM 3145 C CA . ASP B 1 112 ? 46.160 42.179 68.820 1.00 56.97 112 ASP B CA 1
ATOM 3146 C C . ASP B 1 112 ? 45.161 42.989 67.983 1.00 61.49 112 ASP B C 1
ATOM 3147 O O . ASP B 1 112 ? 44.453 43.835 68.540 1.00 62.08 112 ASP B O 1
ATOM 3152 N N . ARG B 1 113 ? 45.135 42.767 66.660 1.00 56.97 113 ARG B N 1
ATOM 3153 C CA . ARG B 1 113 ? 44.281 43.514 65.732 1.00 55.97 113 ARG B CA 1
ATOM 3154 C C . ARG B 1 113 ? 42.875 42.969 65.567 1.00 57.03 113 ARG B C 1
ATOM 3155 O O . ARG B 1 113 ? 42.016 43.672 65.025 1.00 57.09 113 ARG B O 1
ATOM 3163 N N . ASN B 1 114 ? 42.626 41.727 66.001 1.00 51.50 114 ASN B N 1
ATOM 3164 C CA . ASN B 1 114 ? 41.315 41.098 65.787 1.00 50.60 114 ASN B CA 1
ATOM 3165 C C . ASN B 1 114 ? 40.679 40.592 67.096 1.00 54.03 114 ASN B C 1
ATOM 3166 O O . ASN B 1 114 ? 40.556 39.372 67.290 1.00 53.23 114 ASN B O 1
ATOM 3171 N N . PRO B 1 115 ? 40.274 41.514 68.012 1.00 50.23 115 PRO B N 1
ATOM 3172 C CA . PRO B 1 115 ? 39.670 41.060 69.271 1.00 49.71 115 PRO B CA 1
ATOM 3173 C C . PRO B 1 115 ? 38.220 40.631 69.111 1.00 54.03 115 PRO B C 1
ATOM 3174 O O . PRO B 1 115 ? 37.462 41.243 68.352 1.00 54.13 115 PRO B O 1
ATOM 3178 N N . GLY B 1 116 ? 37.874 39.543 69.796 1.00 49.76 116 GLY B N 1
ATOM 3179 C CA . GLY B 1 116 ? 36.536 38.972 69.802 1.00 48.85 116 GLY B CA 1
ATOM 3180 C C . GLY B 1 116 ? 36.179 38.161 68.573 1.00 51.14 116 GLY B C 1
ATOM 3181 O O . GLY B 1 116 ? 35.016 37.781 68.418 1.00 50.57 116 GLY B O 1
ATOM 3182 N N . ALA B 1 117 ? 37.174 37.881 67.703 1.00 45.88 117 ALA B N 1
ATOM 3183 C CA . ALA B 1 117 ? 36.994 37.115 66.469 1.00 45.05 117 ALA B CA 1
ATOM 3184 C C . ALA B 1 117 ? 37.042 35.628 66.701 1.00 45.26 117 ALA B C 1
ATOM 3185 O O . ALA B 1 117 ? 37.776 35.140 67.574 1.00 43.78 117 ALA B O 1
ATOM 3187 N N . LEU B 1 118 ? 36.258 34.907 65.892 1.00 39.60 118 LEU B N 1
ATOM 3188 C CA . LEU B 1 118 ? 36.222 33.465 65.883 1.00 38.15 118 LEU B CA 1
ATOM 3189 C C . LEU B 1 118 ? 37.287 33.023 64.874 1.00 41.82 118 LEU B C 1
ATOM 3190 O O . LEU B 1 118 ? 37.193 33.337 63.681 1.00 43.05 118 LEU B O 1
ATOM 3195 N N . TYR B 1 119 ? 38.314 32.333 65.367 1.00 36.11 119 TYR B N 1
ATOM 3196 C CA . TYR B 1 119 ? 39.391 31.789 64.550 1.00 35.85 119 TYR B CA 1
ATOM 3197 C C . TYR B 1 119 ? 38.975 30.358 64.249 1.00 38.45 119 TYR B C 1
ATOM 3198 O O . TYR B 1 119 ? 38.645 29.624 65.188 1.00 38.34 119 TYR B O 1
ATOM 3207 N N . VAL B 1 120 ? 38.903 29.991 62.949 1.00 33.53 120 VAL B N 1
ATOM 3208 C CA . VAL B 1 120 ? 38.523 28.647 62.483 1.00 32.49 120 VAL B CA 1
ATOM 3209 C C . VAL B 1 120 ? 39.743 28.035 61.815 1.00 37.01 120 VAL B C 1
ATOM 3210 O O . VAL B 1 120 ? 40.106 28.429 60.707 1.00 36.58 120 VAL B O 1
ATOM 3214 N N . VAL B 1 121 ? 40.395 27.102 62.508 1.00 35.19 121 VAL B N 1
ATOM 3215 C CA . VAL B 1 121 ? 41.591 26.416 62.009 1.00 35.21 121 VAL B CA 1
ATOM 3216 C C . VAL B 1 121 ? 41.152 25.251 61.119 1.00 39.13 121 VAL B C 1
ATOM 3217 O O . VAL B 1 121 ? 40.356 24.423 61.554 1.00 38.51 121 VAL B O 1
ATOM 3221 N N . VAL B 1 122 ? 41.703 25.171 59.895 1.00 37.22 122 VAL B N 1
ATOM 3222 C CA . VAL B 1 122 ? 41.459 24.082 58.944 1.00 37.38 122 VAL B CA 1
ATOM 3223 C C . VAL B 1 122 ? 42.718 23.196 58.879 1.00 42.88 122 VAL B C 1
ATOM 3224 O O . VAL B 1 122 ? 42.619 21.978 58.755 1.00 42.28 122 VAL B O 1
ATOM 3228 N N . THR B 1 123 ? 43.894 23.828 59.000 1.00 41.38 123 THR B N 1
ATOM 3229 C CA . THR B 1 123 ? 45.239 23.240 58.998 1.00 41.53 123 THR B CA 1
ATOM 3230 C C . THR B 1 123 ? 45.319 21.955 59.835 1.00 45.41 123 THR B C 1
ATOM 3231 O O . THR B 1 123 ? 44.864 21.951 60.985 1.00 44.69 123 THR B O 1
ATOM 3235 N N . ASN B 1 124 ? 45.946 20.895 59.268 1.00 41.32 124 ASN B N 1
ATOM 3236 C CA . ASN B 1 124 ? 46.100 19.585 59.905 1.00 40.93 124 ASN B CA 1
ATOM 3237 C C . ASN B 1 124 ? 47.427 19.386 60.712 1.00 45.76 124 ASN B C 1
ATOM 3238 O O . ASN B 1 124 ? 48.441 19.988 60.349 1.00 45.52 124 ASN B O 1
ATOM 3243 N N . PRO B 1 125 ? 47.465 18.533 61.784 1.00 42.36 125 PRO B N 1
ATOM 3244 C CA . PRO B 1 125 ? 46.338 17.804 62.421 1.00 41.66 125 PRO B CA 1
ATOM 3245 C C . PRO B 1 125 ? 45.450 18.839 63.114 1.00 42.74 125 PRO B C 1
ATOM 3246 O O . PRO B 1 125 ? 45.910 19.533 64.026 1.00 42.32 125 PRO B O 1
ATOM 3250 N N . VAL B 1 126 ? 44.208 18.991 62.614 1.00 37.31 126 VAL B N 1
ATOM 3251 C CA . VAL B 1 126 ? 43.231 20.023 62.965 1.00 35.95 126 VAL B CA 1
ATOM 3252 C C . VAL B 1 126 ? 43.015 20.203 64.488 1.00 36.17 126 VAL B C 1
ATOM 3253 O O . VAL B 1 126 ? 43.034 21.353 64.920 1.00 34.24 126 VAL B O 1
ATOM 3257 N N . ASP B 1 127 ? 42.853 19.118 65.283 1.00 32.14 127 ASP B N 1
ATOM 3258 C CA . ASP B 1 127 ? 42.650 19.218 66.748 1.00 31.96 127 ASP B CA 1
ATOM 3259 C C . ASP B 1 127 ? 43.871 19.772 67.467 1.00 36.73 127 ASP B C 1
ATOM 3260 O O . ASP B 1 127 ? 43.725 20.602 68.372 1.00 35.39 127 ASP B O 1
ATOM 3265 N N . VAL B 1 128 ? 45.075 19.307 67.073 1.00 35.01 128 VAL B N 1
ATOM 3266 C CA . VAL B 1 128 ? 46.352 19.738 67.658 1.00 34.99 128 VAL B CA 1
ATOM 3267 C C . VAL B 1 128 ? 46.615 21.206 67.304 1.00 40.92 128 VAL B C 1
ATOM 3268 O O . VAL B 1 128 ? 47.055 21.972 68.167 1.00 42.13 128 VAL B O 1
ATOM 3272 N N . MET B 1 129 ? 46.340 21.592 66.045 1.00 37.87 129 MET B N 1
ATOM 3273 C CA . MET B 1 129 ? 46.522 22.959 65.552 1.00 37.40 129 MET B CA 1
ATOM 3274 C C . MET B 1 129 ? 45.598 23.952 66.243 1.00 40.67 129 MET B C 1
ATOM 3275 O O . MET B 1 129 ? 46.010 25.084 66.505 1.00 39.70 129 MET B O 1
ATOM 3280 N N . THR B 1 130 ? 44.364 23.512 66.567 1.00 37.79 130 THR B N 1
ATOM 3281 C CA . THR B 1 130 ? 43.365 24.303 67.286 1.00 37.37 130 THR B CA 1
ATOM 3282 C C . THR B 1 130 ? 43.892 24.595 68.699 1.00 42.89 130 THR B C 1
ATOM 3283 O O . THR B 1 130 ? 43.767 25.727 69.165 1.00 41.19 130 THR B O 1
ATOM 3287 N N . MET B 1 131 ? 44.538 23.594 69.338 1.00 41.81 131 MET B N 1
ATOM 3288 C CA . MET B 1 131 ? 45.150 23.725 70.671 1.00 42.83 131 MET B CA 1
ATOM 3289 C C . MET B 1 131 ? 46.330 24.686 70.642 1.00 48.98 131 MET B C 1
ATOM 3290 O O . MET B 1 131 ? 46.568 25.376 71.628 1.00 49.45 131 MET B O 1
ATOM 3295 N N . VAL B 1 132 ? 47.076 24.721 69.518 1.00 46.94 132 VAL B N 1
ATOM 3296 C CA . VAL B 1 132 ? 48.241 25.602 69.334 1.00 46.84 132 VAL B CA 1
ATOM 3297 C C . VAL B 1 132 ? 47.743 27.047 69.206 1.00 48.60 132 VAL B C 1
ATOM 3298 O O . VAL B 1 132 ? 48.204 27.909 69.956 1.00 47.34 132 VAL B O 1
ATOM 3302 N N . LEU B 1 133 ? 46.770 27.298 68.290 1.00 43.79 133 LEU B N 1
ATOM 3303 C CA . LEU B 1 133 ? 46.208 28.638 68.092 1.00 42.50 133 LEU B CA 1
ATOM 3304 C C . LEU B 1 133 ? 45.499 29.170 69.348 1.00 47.17 133 LEU B C 1
ATOM 3305 O O . LEU B 1 133 ? 45.657 30.354 69.667 1.00 45.78 133 LEU B O 1
ATOM 3310 N N . ASP B 1 134 ? 44.786 28.282 70.087 1.00 44.92 134 ASP B N 1
ATOM 3311 C CA . ASP B 1 134 ? 44.094 28.615 71.334 1.00 45.14 134 ASP B CA 1
ATOM 3312 C C . ASP B 1 134 ? 45.067 29.127 72.423 1.00 51.24 134 ASP B C 1
ATOM 3313 O O . ASP B 1 134 ? 44.698 30.033 73.178 1.00 51.52 134 ASP B O 1
ATOM 3318 N N . ASP B 1 135 ? 46.311 28.582 72.472 1.00 48.60 135 ASP B N 1
ATOM 3319 C CA . ASP B 1 135 ? 47.347 29.028 73.426 1.00 49.09 135 ASP B CA 1
ATOM 3320 C C . ASP B 1 135 ? 47.796 30.452 73.113 1.00 53.76 135 ASP B C 1
ATOM 3321 O O . ASP B 1 135 ? 47.980 31.264 74.029 1.00 52.33 135 ASP B O 1
ATOM 3326 N N . VAL B 1 136 ? 48.028 30.724 71.812 1.00 50.77 136 VAL B N 1
ATOM 3327 C CA . VAL B 1 136 ? 48.499 32.007 71.290 1.00 50.33 136 VAL B CA 1
ATOM 3328 C C . VAL B 1 136 ? 47.425 33.081 71.493 1.00 52.17 136 VAL B C 1
ATOM 3329 O O . VAL B 1 136 ? 47.719 34.119 72.075 1.00 50.14 136 VAL B O 1
ATOM 3333 N N . ILE B 1 137 ? 46.186 32.814 71.046 1.00 48.19 137 ILE B N 1
ATOM 3334 C CA . ILE B 1 137 ? 45.081 33.771 71.144 1.00 48.17 137 ILE B CA 1
ATOM 3335 C C . ILE B 1 137 ? 44.608 33.982 72.603 1.00 52.28 137 ILE B C 1
ATOM 3336 O O . ILE B 1 137 ? 44.443 35.125 73.013 1.00 50.74 137 ILE B O 1
ATOM 3341 N N . GLY B 1 138 ? 44.371 32.896 73.341 1.00 50.59 138 GLY B N 1
ATOM 3342 C CA . GLY B 1 138 ? 43.876 32.960 74.714 1.00 50.93 138 GLY B CA 1
ATOM 3343 C C . GLY B 1 138 ? 42.480 33.548 74.792 1.00 55.86 138 GLY B C 1
ATOM 3344 O O . GLY B 1 138 ? 41.587 33.110 74.069 1.00 55.02 138 GLY B O 1
ATOM 3345 N N . SER B 1 139 ? 42.308 34.595 75.624 1.00 54.10 139 SER B N 1
ATOM 3346 C CA . SER B 1 139 ? 41.037 35.299 75.848 1.00 54.34 139 SER B CA 1
ATOM 3347 C C . SER B 1 139 ? 40.709 36.374 74.787 1.00 58.58 139 SER B C 1
ATOM 3348 O O . SER B 1 139 ? 39.587 36.891 74.770 1.00 58.72 139 SER B O 1
ATOM 3351 N N . LYS B 1 140 ? 41.676 36.702 73.905 1.00 53.90 140 LYS B N 1
ATOM 3352 C CA . LYS B 1 140 ? 41.535 37.718 72.856 1.00 52.64 140 LYS B CA 1
ATOM 3353 C C . LYS B 1 140 ? 40.575 37.314 71.702 1.00 54.56 140 LYS B C 1
ATOM 3354 O O . LYS B 1 140 ? 40.318 38.121 70.807 1.00 53.92 140 LYS B O 1
ATOM 3360 N N . GLY B 1 141 ? 40.051 36.090 71.752 1.00 49.80 141 GLY B N 1
ATOM 3361 C CA . GLY B 1 141 ? 39.119 35.567 70.761 1.00 49.43 141 GLY B CA 1
ATOM 3362 C C . GLY B 1 141 ? 38.649 34.165 71.085 1.00 51.51 141 GLY B C 1
ATOM 3363 O O . GLY B 1 141 ? 38.917 33.651 72.178 1.00 52.41 141 GLY B O 1
ATOM 3364 N N . THR B 1 142 ? 37.934 33.550 70.142 1.00 45.29 142 THR B N 1
ATOM 3365 C CA . THR B 1 142 ? 37.430 32.179 70.277 1.00 43.56 142 THR B CA 1
ATOM 3366 C C . THR B 1 142 ? 38.094 31.303 69.223 1.00 44.38 142 THR B C 1
ATOM 3367 O O . THR B 1 142 ? 37.918 31.531 68.027 1.00 43.33 142 THR B O 1
ATOM 3371 N N . VAL B 1 143 ? 38.885 30.326 69.661 1.00 38.20 143 VAL B N 1
ATOM 3372 C CA . VAL B 1 143 ? 39.541 29.453 68.710 1.00 37.18 143 VAL B CA 1
ATOM 3373 C C . VAL B 1 143 ? 38.777 28.139 68.581 1.00 37.79 143 VAL B C 1
ATOM 3374 O O . VAL B 1 143 ? 38.397 27.531 69.584 1.00 36.23 143 VAL B O 1
ATOM 3378 N N . ILE B 1 144 ? 38.504 27.747 67.329 1.00 32.87 144 ILE B N 1
ATOM 3379 C CA . ILE B 1 144 ? 37.885 26.481 66.945 1.00 31.89 144 ILE B CA 1
ATOM 3380 C C . ILE B 1 144 ? 38.610 25.911 65.735 1.00 36.11 144 ILE B C 1
ATOM 3381 O O . ILE B 1 144 ? 39.434 26.588 65.104 1.00 37.24 144 ILE B O 1
ATOM 3386 N N . GLY B 1 145 ? 38.335 24.650 65.470 1.00 30.21 145 GLY B N 1
ATOM 3387 C CA . GLY B 1 145 ? 38.863 23.928 64.331 1.00 29.54 145 GLY B CA 1
ATOM 3388 C C . GLY B 1 145 ? 37.690 23.305 63.622 1.00 32.15 145 GLY B C 1
ATOM 3389 O O . GLY B 1 145 ? 36.636 23.109 64.233 1.00 31.39 145 GLY B O 1
ATOM 3390 N N . THR B 1 146 ? 37.843 23.004 62.337 1.00 29.54 146 THR B N 1
ATOM 3391 C CA . THR B 1 146 ? 36.757 22.358 61.591 1.00 28.60 146 THR B CA 1
ATOM 3392 C C . THR B 1 146 ? 36.410 20.980 62.172 1.00 31.82 146 THR B C 1
ATOM 3393 O O . THR B 1 146 ? 35.253 20.573 62.100 1.00 31.19 146 THR B O 1
ATOM 3397 N N . GLY B 1 147 ? 37.398 20.312 62.773 1.00 26.27 147 GLY B N 1
ATOM 3398 C CA . GLY B 1 147 ? 37.238 19.006 63.397 1.00 25.20 147 GLY B CA 1
ATOM 3399 C C . GLY B 1 147 ? 36.600 17.974 62.496 1.00 28.17 147 GLY B C 1
ATOM 3400 O O . GLY B 1 147 ? 37.055 17.776 61.368 1.00 27.72 147 GLY B O 1
ATOM 3401 N N . THR B 1 148 ? 35.497 17.372 62.956 1.00 23.88 148 THR B N 1
ATOM 3402 C CA . THR B 1 148 ? 34.772 16.346 62.166 1.00 23.23 148 THR B CA 1
ATOM 3403 C C . THR B 1 148 ? 33.476 16.902 61.525 1.00 26.43 148 THR B C 1
ATOM 3404 O O . THR B 1 148 ? 32.537 16.129 61.273 1.00 24.21 148 THR B O 1
ATOM 3408 N N . SER B 1 149 ? 33.416 18.248 61.303 1.00 24.85 149 SER B N 1
ATOM 3409 C CA . SER B 1 149 ? 32.249 18.909 60.699 1.00 23.97 149 SER B CA 1
ATOM 3410 C C . SER B 1 149 ? 32.000 18.345 59.295 1.00 27.32 149 SER B C 1
ATOM 3411 O O . SER B 1 149 ? 30.932 17.796 59.060 1.00 25.57 149 SER B O 1
ATOM 3414 N N . LEU B 1 150 ? 33.004 18.388 58.407 1.00 26.12 150 LEU B N 1
ATOM 3415 C CA . LEU B 1 150 ? 32.827 17.811 57.075 1.00 26.23 150 LEU B CA 1
ATOM 3416 C C . LEU B 1 150 ? 32.666 16.285 57.118 1.00 29.29 150 LEU B C 1
ATOM 3417 O O . LEU B 1 150 ? 31.798 15.772 56.416 1.00 27.67 150 LEU B O 1
ATOM 3422 N N . ASP B 1 151 ? 33.405 15.574 58.005 1.00 25.72 151 ASP B N 1
ATOM 3423 C CA . ASP B 1 151 ? 33.249 14.109 58.143 1.00 25.49 151 ASP B CA 1
ATOM 3424 C C . ASP B 1 151 ? 31.781 13.738 58.426 1.00 27.15 151 ASP B C 1
ATOM 3425 O O . ASP B 1 151 ? 31.303 12.705 57.965 1.00 25.62 151 ASP B O 1
ATOM 3430 N N . THR B 1 152 ? 31.073 14.607 59.163 1.00 22.36 152 THR B N 1
ATOM 3431 C CA . THR B 1 152 ? 29.656 14.441 59.481 1.00 21.56 152 THR B CA 1
ATOM 3432 C C . THR B 1 152 ? 28.800 14.542 58.208 1.00 22.02 152 THR B C 1
ATOM 3433 O O . THR B 1 152 ? 27.991 13.666 57.994 1.00 19.27 152 THR B O 1
ATOM 3437 N N . PHE B 1 153 ? 28.985 15.590 57.379 1.00 19.07 153 PHE B N 1
ATOM 3438 C CA . PHE B 1 153 ? 28.230 15.772 56.142 1.00 18.94 153 PHE B CA 1
ATOM 3439 C C . PHE B 1 153 ? 28.546 14.678 55.103 1.00 25.07 153 PHE B C 1
ATOM 3440 O O . PHE B 1 153 ? 27.636 14.257 54.381 1.00 23.76 153 PHE B O 1
ATOM 3448 N N . ARG B 1 154 ? 29.813 14.174 55.070 1.00 21.75 154 ARG B N 1
ATOM 3449 C CA . ARG B 1 154 ? 30.201 13.072 54.160 1.00 21.19 154 ARG B CA 1
ATOM 3450 C C . ARG B 1 154 ? 29.527 11.780 54.598 1.00 23.99 154 ARG B C 1
ATOM 3451 O O . ARG B 1 154 ? 29.015 11.047 53.742 1.00 23.32 154 ARG B O 1
ATOM 3459 N N . PHE B 1 155 ? 29.461 11.524 55.935 1.00 21.11 155 PHE B N 1
ATOM 3460 C CA . PHE B 1 155 ? 28.752 10.352 56.481 1.00 21.31 155 PHE B CA 1
ATOM 3461 C C . PHE B 1 155 ? 27.250 10.395 56.118 1.00 23.71 155 PHE B C 1
ATOM 3462 O O . PHE B 1 155 ? 26.729 9.388 55.634 1.00 23.49 155 PHE B O 1
ATOM 3470 N N . ARG B 1 156 ? 26.560 11.551 56.357 1.00 20.52 156 ARG B N 1
ATOM 3471 C CA . ARG B 1 156 ? 25.125 11.699 56.054 1.00 19.36 156 ARG B CA 1
ATOM 3472 C C . ARG B 1 156 ? 24.839 11.489 54.555 1.00 23.20 156 ARG B C 1
ATOM 3473 O O . ARG B 1 156 ? 23.859 10.841 54.210 1.00 22.19 156 ARG B O 1
ATOM 3481 N N . ALA B 1 157 ? 25.695 12.043 53.678 1.00 22.03 157 ALA B N 1
ATOM 3482 C CA . ALA B 1 157 ? 25.608 11.894 52.217 1.00 22.30 157 ALA B CA 1
ATOM 3483 C C . ALA B 1 157 ? 25.745 10.429 51.794 1.00 25.15 157 ALA B C 1
ATOM 3484 O O . ALA B 1 157 ? 25.023 9.986 50.896 1.00 24.33 157 ALA B O 1
ATOM 3486 N N . ALA B 1 158 ? 26.580 9.647 52.499 1.00 21.90 158 ALA B N 1
ATOM 3487 C CA . ALA B 1 158 ? 26.723 8.204 52.183 1.00 20.71 158 ALA B CA 1
ATOM 3488 C C . ALA B 1 158 ? 25.486 7.432 52.645 1.00 25.43 158 ALA B C 1
ATOM 3489 O O . ALA B 1 158 ? 25.084 6.487 51.975 1.00 23.76 158 ALA B O 1
ATOM 3491 N N . VAL B 1 159 ? 24.873 7.840 53.772 1.00 24.23 159 VAL B N 1
ATOM 3492 C CA . VAL B 1 159 ? 23.652 7.200 54.304 1.00 23.97 159 VAL B CA 1
ATOM 3493 C C . VAL B 1 159 ? 22.490 7.431 53.332 1.00 25.37 159 VAL B C 1
ATOM 3494 O O . VAL B 1 159 ? 21.724 6.506 53.023 1.00 22.97 159 VAL B O 1
ATOM 3498 N N . SER B 1 160 ? 22.349 8.695 52.901 1.00 22.66 160 SER B N 1
ATOM 3499 C CA . SER B 1 160 ? 21.347 9.142 51.938 1.00 22.11 160 SER B CA 1
ATOM 3500 C C . SER B 1 160 ? 21.433 8.320 50.623 1.00 27.68 160 SER B C 1
ATOM 3501 O O . SER B 1 160 ? 20.405 7.892 50.072 1.00 26.39 160 SER B O 1
ATOM 3504 N N . GLU B 1 161 ? 22.664 8.085 50.133 1.00 26.73 161 GLU B N 1
ATOM 3505 C CA . GLU B 1 161 ? 22.908 7.309 48.913 1.00 27.28 161 GLU B CA 1
ATOM 3506 C C . GLU B 1 161 ? 22.572 5.847 49.122 1.00 29.97 161 GLU B C 1
ATOM 3507 O O . GLU B 1 161 ? 21.849 5.247 48.314 1.00 27.90 161 GLU B O 1
ATOM 3513 N N . LEU B 1 162 ? 23.105 5.258 50.200 1.00 27.71 162 LEU B N 1
ATOM 3514 C CA . LEU B 1 162 ? 22.930 3.825 50.454 1.00 27.28 162 LEU B CA 1
ATOM 3515 C C . LEU B 1 162 ? 21.517 3.397 50.864 1.00 29.16 162 LEU B C 1
ATOM 3516 O O . LEU B 1 162 ? 21.138 2.267 50.550 1.00 27.66 162 LEU B O 1
ATOM 3521 N N . LEU B 1 163 ? 20.739 4.279 51.527 1.00 23.70 163 LEU B N 1
ATOM 3522 C CA . LEU B 1 163 ? 19.383 3.953 51.981 1.00 22.79 163 LEU B CA 1
ATOM 3523 C C . LEU B 1 163 ? 18.297 4.501 51.059 1.00 26.46 163 LEU B C 1
ATOM 3524 O O . LEU B 1 163 ? 17.115 4.232 51.289 1.00 26.83 163 LEU B O 1
ATOM 3529 N N . ASN B 1 164 ? 18.704 5.210 49.989 1.00 22.52 164 ASN B N 1
ATOM 3530 C CA . ASN B 1 164 ? 17.835 5.826 48.990 1.00 22.66 164 ASN B CA 1
ATOM 3531 C C . ASN B 1 164 ? 16.858 6.826 49.625 1.00 25.90 164 ASN B C 1
ATOM 3532 O O . ASN B 1 164 ? 15.653 6.796 49.364 1.00 25.74 164 ASN B O 1
ATOM 3537 N N . VAL B 1 165 ? 17.382 7.687 50.484 1.00 20.33 165 VAL B N 1
ATOM 3538 C CA . VAL B 1 165 ? 16.584 8.721 51.137 1.00 20.96 165 VAL B CA 1
ATOM 3539 C C . VAL B 1 165 ? 17.171 10.095 50.793 1.00 24.97 165 VAL B C 1
ATOM 3540 O O . VAL B 1 165 ? 18.389 10.179 50.612 1.00 24.53 165 VAL B O 1
ATOM 3544 N N . PRO B 1 166 ? 16.360 11.184 50.711 1.00 23.29 166 PRO B N 1
ATOM 3545 C CA . PRO B 1 166 ? 16.947 12.503 50.433 1.00 23.25 166 PRO B CA 1
ATOM 3546 C C . PRO B 1 166 ? 17.888 12.935 51.558 1.00 23.70 166 PRO B C 1
ATOM 3547 O O . PRO B 1 166 ? 17.737 12.502 52.718 1.00 19.27 166 PRO B O 1
ATOM 3551 N N . ILE B 1 167 ? 18.902 13.730 51.211 1.00 22.34 167 ILE B N 1
ATOM 3552 C CA . ILE B 1 167 ? 19.861 14.188 52.216 1.00 23.49 167 ILE B CA 1
ATOM 3553 C C . ILE B 1 167 ? 19.170 14.886 53.425 1.00 25.77 167 ILE B C 1
ATOM 3554 O O . ILE B 1 167 ? 19.602 14.668 54.551 1.00 24.99 167 ILE B O 1
ATOM 3559 N N . VAL B 1 168 ? 18.064 15.635 53.199 1.00 22.12 168 VAL B N 1
ATOM 3560 C CA . VAL B 1 168 ? 17.331 16.368 54.263 1.00 22.30 168 VAL B CA 1
ATOM 3561 C C . VAL B 1 168 ? 16.817 15.472 55.418 1.00 24.79 168 VAL B C 1
ATOM 3562 O O . VAL B 1 168 ? 16.569 15.976 56.509 1.00 23.08 168 VAL B O 1
ATOM 3566 N N . ALA B 1 169 ? 16.673 14.152 55.171 1.00 22.30 169 ALA B N 1
ATOM 3567 C CA . ALA B 1 169 ? 16.117 13.193 56.123 1.00 22.03 169 ALA B CA 1
ATOM 3568 C C . ALA B 1 169 ? 17.098 12.616 57.128 1.00 24.41 169 ALA B C 1
ATOM 3569 O O . ALA B 1 169 ? 16.671 12.001 58.092 1.00 25.72 169 ALA B O 1
ATOM 3571 N N . VAL B 1 170 ? 18.389 12.790 56.901 1.00 20.94 170 VAL B N 1
ATOM 3572 C CA . VAL B 1 170 ? 19.446 12.167 57.686 1.00 20.36 170 VAL B CA 1
ATOM 3573 C C . VAL B 1 170 ? 20.034 13.088 58.756 1.00 23.98 170 VAL B C 1
ATOM 3574 O O . VAL B 1 170 ? 20.312 14.271 58.501 1.00 24.60 170 VAL B O 1
ATOM 3578 N N . ASP B 1 171 ? 20.216 12.523 59.962 1.00 20.02 171 ASP B N 1
ATOM 3579 C CA . ASP B 1 171 ? 20.832 13.194 61.121 1.00 19.13 171 ASP B CA 1
ATOM 3580 C C . ASP B 1 171 ? 21.831 12.219 61.721 1.00 25.25 171 ASP B C 1
ATOM 3581 O O . ASP B 1 171 ? 21.769 11.012 61.440 1.00 24.63 171 ASP B O 1
ATOM 3586 N N . GLY B 1 172 ? 22.792 12.752 62.469 1.00 22.58 172 GLY B N 1
ATOM 3587 C CA . GLY B 1 172 ? 23.845 11.947 63.070 1.00 22.57 172 GLY B CA 1
ATOM 3588 C C . GLY B 1 172 ? 25.183 12.634 62.967 1.00 26.33 172 GLY B C 1
ATOM 3589 O O . GLY B 1 172 ? 25.379 13.499 62.108 1.00 26.00 172 GLY B O 1
ATOM 3590 N N . TYR B 1 173 ? 26.121 12.238 63.813 1.00 22.32 173 TYR B N 1
ATOM 3591 C CA . TYR B 1 173 ? 27.404 12.944 63.861 1.00 21.92 173 TYR B CA 1
ATOM 3592 C C . TYR B 1 173 ? 28.601 12.043 63.823 1.00 25.07 173 TYR B C 1
ATOM 3593 O O . TYR B 1 173 ? 28.544 10.926 64.332 1.00 23.10 173 TYR B O 1
ATOM 3602 N N . VAL B 1 174 ? 29.706 12.567 63.273 1.00 21.62 174 VAL B N 1
ATOM 3603 C CA . VAL B 1 174 ? 31.012 11.922 63.302 1.00 21.95 174 VAL B CA 1
ATOM 3604 C C . VAL B 1 174 ? 31.740 12.784 64.325 1.00 27.19 174 VAL B C 1
ATOM 3605 O O . VAL B 1 174 ? 31.617 14.003 64.272 1.00 27.82 174 VAL B O 1
ATOM 3609 N N . VAL B 1 175 ? 32.382 12.156 65.318 1.00 25.55 175 VAL B N 1
ATOM 3610 C CA . VAL B 1 175 ? 33.024 12.831 66.452 1.00 26.57 175 VAL B CA 1
ATOM 3611 C C . VAL B 1 175 ? 34.466 12.322 66.687 1.00 31.53 175 VAL B C 1
ATOM 3612 O O . VAL B 1 175 ? 34.932 11.414 65.999 1.00 31.78 175 VAL B O 1
ATOM 3616 N N . GLY B 1 176 ? 35.127 12.889 67.679 1.00 29.83 176 GLY B N 1
ATOM 3617 C CA . GLY B 1 176 ? 36.476 12.511 68.069 1.00 29.72 176 GLY B CA 1
ATOM 3618 C C . GLY B 1 176 ? 37.576 13.238 67.332 1.00 33.31 176 GLY B C 1
ATOM 3619 O O . GLY B 1 176 ? 37.459 14.432 67.033 1.00 33.60 176 GLY B O 1
ATOM 3620 N N . GLU B 1 177 ? 38.660 12.509 67.068 1.00 28.67 177 GLU B N 1
ATOM 3621 C CA . GLU B 1 177 ? 39.872 12.998 66.421 1.00 29.77 177 GLU B CA 1
ATOM 3622 C C . GLU B 1 177 ? 39.680 12.935 64.912 1.00 35.62 177 GLU B C 1
ATOM 3623 O O . GLU B 1 177 ? 39.461 11.849 64.376 1.00 33.26 177 GLU B O 1
ATOM 3629 N N . HIS B 1 178 ? 39.721 14.110 64.236 1.00 34.84 178 HIS B N 1
ATOM 3630 C CA . HIS B 1 178 ? 39.563 14.203 62.777 1.00 34.54 178 HIS B CA 1
ATOM 3631 C C . HIS B 1 178 ? 40.679 13.419 62.099 1.00 40.98 178 HIS B C 1
ATOM 3632 O O . HIS B 1 178 ? 41.850 13.549 62.469 1.00 41.51 178 HIS B O 1
ATOM 3639 N N . GLY B 1 179 ? 40.287 12.619 61.121 1.00 38.17 179 GLY B N 1
ATOM 3640 C CA . GLY B 1 179 ? 41.182 11.757 60.370 1.00 38.57 179 GLY B CA 1
ATOM 3641 C C . GLY B 1 179 ? 40.692 10.328 60.394 1.00 42.45 179 GLY B C 1
ATOM 3642 O O . GLY B 1 179 ? 39.493 10.087 60.572 1.00 42.88 179 GLY B O 1
ATOM 3643 N N . GLU B 1 180 ? 41.627 9.374 60.231 1.00 38.92 180 GLU B N 1
ATOM 3644 C CA . GLU B 1 180 ? 41.394 7.923 60.189 1.00 38.78 180 GLU B CA 1
ATOM 3645 C C . GLU B 1 180 ? 40.727 7.343 61.450 1.00 41.63 180 GLU B C 1
ATOM 3646 O O . GLU B 1 180 ? 40.138 6.269 61.372 1.00 39.93 180 GLU B O 1
ATOM 3652 N N . GLU B 1 181 ? 40.848 8.033 62.605 1.00 39.24 181 GLU B N 1
ATOM 3653 C CA . GLU B 1 181 ? 40.289 7.552 63.872 1.00 39.24 181 GLU B CA 1
ATOM 3654 C C . GLU B 1 181 ? 38.924 8.161 64.234 1.00 40.20 181 GLU B C 1
ATOM 3655 O O . GLU B 1 181 ? 38.320 7.703 65.208 1.00 41.19 181 GLU B O 1
ATOM 3661 N N . ALA B 1 182 ? 38.420 9.153 63.451 1.00 33.39 182 ALA B N 1
ATOM 3662 C CA . ALA B 1 182 ? 37.101 9.778 63.667 1.00 32.53 182 ALA B CA 1
ATOM 3663 C C . ALA B 1 182 ? 36.021 8.686 63.606 1.00 34.34 182 ALA B C 1
ATOM 3664 O O . ALA B 1 182 ? 36.079 7.819 62.731 1.00 32.22 182 ALA B O 1
ATOM 3666 N N . PHE B 1 183 ? 35.099 8.675 64.579 1.00 30.13 183 PHE B N 1
ATOM 3667 C CA . PHE B 1 183 ? 34.104 7.608 64.661 1.00 29.21 183 PHE B CA 1
ATOM 3668 C C . PHE B 1 183 ? 32.684 8.087 64.608 1.00 30.94 183 PHE B C 1
ATOM 3669 O O . PHE B 1 183 ? 32.367 9.155 65.147 1.00 29.58 183 PHE B O 1
ATOM 3677 N N . VAL B 1 184 ? 31.810 7.264 63.984 1.00 26.48 184 VAL B N 1
ATOM 3678 C CA . VAL B 1 184 ? 30.378 7.554 63.914 1.00 24.53 184 VAL B CA 1
ATOM 3679 C C . VAL B 1 184 ? 29.771 7.341 65.308 1.00 27.83 184 VAL B C 1
ATOM 3680 O O . VAL B 1 184 ? 29.994 6.294 65.924 1.00 27.49 184 VAL B O 1
ATOM 3684 N N . ALA B 1 185 ? 28.976 8.315 65.773 1.00 22.40 185 ALA B N 1
ATOM 3685 C CA . ALA B 1 185 ? 28.200 8.203 66.998 1.00 22.27 185 ALA B CA 1
ATOM 3686 C C . ALA B 1 185 ? 26.863 7.608 66.534 1.00 27.32 185 ALA B C 1
ATOM 3687 O O . ALA B 1 185 ? 25.901 8.346 66.304 1.00 26.22 185 ALA B O 1
ATOM 3689 N N . TRP B 1 186 ? 26.812 6.272 66.360 1.00 26.54 186 TRP B N 1
ATOM 3690 C CA . TRP B 1 186 ? 25.636 5.566 65.827 1.00 26.92 186 TRP B CA 1
ATOM 3691 C C . TRP B 1 186 ? 24.326 5.807 66.579 1.00 28.46 186 TRP B C 1
ATOM 3692 O O . TRP B 1 186 ? 23.263 5.775 65.955 1.00 27.47 186 TRP B O 1
ATOM 3703 N N . SER B 1 187 ? 24.395 6.081 67.881 1.00 25.88 187 SER B N 1
ATOM 3704 C CA . SER B 1 187 ? 23.214 6.370 68.703 1.00 25.81 187 SER B CA 1
ATOM 3705 C C . SER B 1 187 ? 22.476 7.668 68.293 1.00 28.91 187 SER B C 1
ATOM 3706 O O . SER B 1 187 ? 21.298 7.818 68.634 1.00 28.17 187 SER B O 1
ATOM 3709 N N . THR B 1 188 ? 23.171 8.599 67.587 1.00 25.56 188 THR B N 1
ATOM 3710 C CA . THR B 1 188 ? 22.631 9.897 67.110 1.00 24.46 188 THR B CA 1
ATOM 3711 C C . THR B 1 188 ? 22.114 9.792 65.631 1.00 25.56 188 THR B C 1
ATOM 3712 O O . THR B 1 188 ? 21.562 10.757 65.105 1.00 22.78 188 THR B O 1
ATOM 3716 N N . VAL B 1 189 ? 22.358 8.653 64.945 1.00 22.25 189 VAL B N 1
ATOM 3717 C CA . VAL B 1 189 ? 22.012 8.502 63.532 1.00 21.48 189 VAL B CA 1
ATOM 3718 C C . VAL B 1 189 ? 20.519 8.170 63.306 1.00 25.93 189 VAL B C 1
ATOM 3719 O O . VAL B 1 189 ? 20.077 7.081 63.659 1.00 26.04 189 VAL B O 1
ATOM 3723 N N . THR B 1 190 ? 19.766 9.094 62.678 1.00 22.27 190 THR B N 1
ATOM 3724 C CA . THR B 1 190 ? 18.333 8.893 62.406 1.00 22.09 190 THR B CA 1
ATOM 3725 C C . THR B 1 190 ? 17.941 9.203 60.956 1.00 25.57 190 THR B C 1
ATOM 3726 O O . THR B 1 190 ? 18.612 9.991 60.294 1.00 25.52 190 THR B O 1
ATOM 3730 N N . ILE B 1 191 ? 16.819 8.604 60.484 1.00 24.37 191 ILE B N 1
ATOM 3731 C CA . ILE B 1 191 ? 16.228 8.820 59.156 1.00 24.32 191 ILE B CA 1
ATOM 3732 C C . ILE B 1 191 ? 14.788 9.210 59.404 1.00 27.03 191 ILE B C 1
ATOM 3733 O O . ILE B 1 191 ? 14.040 8.418 59.967 1.00 24.16 191 ILE B O 1
ATOM 3738 N N . LYS B 1 192 ? 14.423 10.471 59.076 1.00 27.55 192 LYS B N 1
ATOM 3739 C CA . LYS B 1 192 ? 13.092 11.050 59.344 1.00 28.60 192 LYS B CA 1
ATOM 3740 C C . LYS B 1 192 ? 12.762 10.855 60.850 1.00 34.91 192 LYS B C 1
ATOM 3741 O O . LYS B 1 192 ? 11.640 10.464 61.201 1.00 35.38 192 LYS B O 1
ATOM 3747 N N . GLY B 1 193 ? 13.781 11.042 61.697 1.00 31.29 193 GLY B N 1
ATOM 3748 C CA . GLY B 1 193 ? 13.701 10.867 63.145 1.00 31.06 193 GLY B CA 1
ATOM 3749 C C . GLY B 1 193 ? 13.628 9.439 63.667 1.00 33.52 193 GLY B C 1
ATOM 3750 O O . GLY B 1 193 ? 13.433 9.242 64.867 1.00 34.14 193 GLY B O 1
ATOM 3751 N N . ILE B 1 194 ? 13.785 8.429 62.793 1.00 28.77 194 ILE B N 1
ATOM 3752 C CA . ILE B 1 194 ? 13.787 7.021 63.201 1.00 27.77 194 ILE B CA 1
ATOM 3753 C C . ILE B 1 194 ? 15.252 6.590 63.308 1.00 31.77 194 ILE B C 1
ATOM 3754 O O . ILE B 1 194 ? 15.992 6.716 62.328 1.00 29.98 194 ILE B O 1
ATOM 3759 N N . HIS B 1 195 ? 15.672 6.059 64.473 1.00 30.26 195 HIS B N 1
ATOM 3760 C CA . HIS B 1 195 ? 17.055 5.595 64.628 1.00 30.69 195 HIS B CA 1
ATOM 3761 C C . HIS B 1 195 ? 17.381 4.603 63.497 1.00 33.86 195 HIS B C 1
ATOM 3762 O O . HIS B 1 195 ? 16.530 3.779 63.142 1.00 32.74 195 HIS B O 1
ATOM 3769 N N . ILE B 1 196 ? 18.564 4.764 62.872 1.00 30.25 196 ILE B N 1
ATOM 3770 C CA . ILE B 1 196 ? 18.994 4.009 61.684 1.00 31.05 196 ILE B CA 1
ATOM 3771 C C . ILE B 1 196 ? 18.827 2.458 61.786 1.00 36.80 196 ILE B C 1
ATOM 3772 O O . ILE B 1 196 ? 18.497 1.870 60.770 1.00 36.51 196 ILE B O 1
ATOM 3777 N N . ASP B 1 197 ? 19.041 1.814 62.956 1.00 36.13 197 ASP B N 1
ATOM 3778 C CA . ASP B 1 197 ? 18.894 0.351 63.084 1.00 37.61 197 ASP B CA 1
ATOM 3779 C C . ASP B 1 197 ? 17.462 -0.118 62.776 1.00 43.50 197 ASP B C 1
ATOM 3780 O O . ASP B 1 197 ? 17.279 -1.100 62.047 1.00 43.08 197 ASP B O 1
ATOM 3785 N N . GLN B 1 198 ? 16.454 0.633 63.275 1.00 41.54 198 GLN B N 1
ATOM 3786 C CA . GLN B 1 198 ? 15.035 0.352 63.047 1.00 41.07 198 GLN B CA 1
ATOM 3787 C C . GLN B 1 198 ? 14.654 0.690 61.610 1.00 42.15 198 GLN B C 1
ATOM 3788 O O . GLN B 1 198 ? 13.956 -0.110 60.979 1.00 41.10 198 GLN B O 1
ATOM 3794 N N . TYR B 1 199 ? 15.114 1.864 61.084 1.00 36.24 199 TYR B N 1
ATOM 3795 C CA . TYR B 1 199 ? 14.806 2.240 59.708 1.00 35.31 199 TYR B CA 1
ATOM 3796 C C . TYR B 1 199 ? 15.222 1.147 58.696 1.00 38.93 199 TYR B C 1
ATOM 3797 O O . TYR B 1 199 ? 14.439 0.852 57.792 1.00 37.56 199 TYR B O 1
ATOM 3806 N N . ILE B 1 200 ? 16.429 0.556 58.860 1.00 35.65 200 ILE B N 1
ATOM 3807 C CA . ILE B 1 200 ? 16.962 -0.497 57.971 1.00 35.22 200 ILE B CA 1
ATOM 3808 C C . ILE B 1 200 ? 16.136 -1.801 58.038 1.00 43.52 200 ILE B C 1
ATOM 3809 O O . ILE B 1 200 ? 15.654 -2.272 56.995 1.00 43.71 200 ILE B O 1
ATOM 3814 N N . LYS B 1 201 ? 16.000 -2.396 59.248 1.00 42.88 201 LYS B N 1
ATOM 3815 C CA . LYS B 1 201 ? 15.286 -3.669 59.449 1.00 43.49 201 LYS B CA 1
ATOM 3816 C C . LYS B 1 201 ? 13.795 -3.604 59.069 1.00 46.06 201 LYS B C 1
ATOM 3817 O O . LYS B 1 201 ? 13.246 -4.600 58.581 1.00 44.18 201 LYS B O 1
ATOM 3823 N N . GLU B 1 202 ? 13.165 -2.427 59.244 1.00 41.39 202 GLU B N 1
ATOM 3824 C CA . GLU B 1 202 ? 11.760 -2.245 58.899 1.00 40.74 202 GLU B CA 1
ATOM 3825 C C . GLU B 1 202 ? 11.530 -2.091 57.389 1.00 43.64 202 GLU B C 1
ATOM 3826 O O . GLU B 1 202 ? 10.384 -2.185 56.947 1.00 43.09 202 GLU B O 1
ATOM 3832 N N . ARG B 1 203 ? 12.616 -1.916 56.595 1.00 38.81 203 ARG B N 1
ATOM 3833 C CA . ARG B 1 203 ? 12.526 -1.780 55.134 1.00 37.73 203 ARG B CA 1
ATOM 3834 C C . ARG B 1 203 ? 13.284 -2.876 54.367 1.00 42.41 203 ARG B C 1
ATOM 3835 O O . ARG B 1 203 ? 13.464 -2.768 53.143 1.00 42.26 203 ARG B O 1
ATOM 3843 N N . ASN B 1 204 ? 13.704 -3.946 55.089 1.00 38.25 204 ASN B N 1
ATOM 3844 C CA . ASN B 1 204 ? 14.466 -5.084 54.568 1.00 38.62 204 ASN B CA 1
ATOM 3845 C C . ASN B 1 204 ? 15.751 -4.642 53.823 1.00 44.02 204 ASN B C 1
ATOM 3846 O O . ASN B 1 204 ? 16.234 -5.349 52.937 1.00 44.78 204 ASN B O 1
ATOM 3851 N N . ILE B 1 205 ? 16.292 -3.467 54.181 1.00 40.58 205 ILE B N 1
ATOM 3852 C CA . ILE B 1 205 ? 17.495 -2.931 53.553 1.00 40.91 205 ILE B CA 1
ATOM 3853 C C . ILE B 1 205 ? 18.683 -3.841 53.926 1.00 47.18 205 ILE B C 1
ATOM 3854 O O . ILE B 1 205 ? 18.782 -4.278 55.075 1.00 47.40 205 ILE B O 1
ATOM 3859 N N . ASN B 1 206 ? 19.496 -4.220 52.921 1.00 44.45 206 ASN B N 1
ATOM 3860 C CA . ASN B 1 206 ? 20.666 -5.075 53.094 1.00 43.70 206 ASN B CA 1
ATOM 3861 C C . ASN B 1 206 ? 21.916 -4.201 53.185 1.00 44.58 206 ASN B C 1
ATOM 3862 O O . ASN B 1 206 ? 22.819 -4.293 52.356 1.00 44.74 206 ASN B O 1
ATOM 3867 N N . ILE B 1 207 ? 21.943 -3.306 54.180 1.00 39.37 207 ILE B N 1
ATOM 3868 C CA . ILE B 1 207 ? 23.076 -2.404 54.406 1.00 37.75 207 ILE B CA 1
ATOM 3869 C C . ILE B 1 207 ? 23.493 -2.482 55.881 1.00 40.81 207 ILE B C 1
ATOM 3870 O O . ILE B 1 207 ? 22.643 -2.342 56.757 1.00 40.54 207 ILE B O 1
ATOM 3875 N N . SER B 1 208 ? 24.788 -2.725 56.147 1.00 35.43 208 SER B N 1
ATOM 3876 C CA . SER B 1 208 ? 25.321 -2.796 57.509 1.00 34.67 208 SER B CA 1
ATOM 3877 C C . SER B 1 208 ? 26.070 -1.502 57.884 1.00 38.19 208 SER B C 1
ATOM 3878 O O . SER B 1 208 ? 26.339 -0.668 57.015 1.00 36.89 208 SER B O 1
ATOM 3881 N N . ARG B 1 209 ? 26.408 -1.337 59.180 1.00 35.60 209 ARG B N 1
ATOM 3882 C CA . ARG B 1 209 ? 27.178 -0.189 59.659 1.00 34.43 209 ARG B CA 1
ATOM 3883 C C . ARG B 1 209 ? 28.558 -0.148 58.983 1.00 39.97 209 ARG B C 1
ATOM 3884 O O . ARG B 1 209 ? 28.947 0.917 58.506 1.00 39.95 209 ARG B O 1
ATOM 3892 N N . GLU B 1 210 ? 29.260 -1.318 58.882 1.00 36.53 210 GLU B N 1
ATOM 3893 C CA . GLU B 1 210 ? 30.583 -1.443 58.241 1.00 36.96 210 GLU B CA 1
ATOM 3894 C C . GLU B 1 210 ? 30.530 -1.063 56.751 1.00 38.05 210 GLU B C 1
ATOM 3895 O O . GLU B 1 210 ? 31.450 -0.405 56.264 1.00 38.16 210 GLU B O 1
ATOM 3901 N N . GLN B 1 211 ? 29.442 -1.446 56.046 1.00 31.86 211 GLN B N 1
ATOM 3902 C CA . GLN B 1 211 ? 29.226 -1.098 54.637 1.00 30.54 211 GLN B CA 1
ATOM 3903 C C . GLN B 1 211 ? 29.099 0.431 54.469 1.00 30.44 211 GLN B C 1
ATOM 3904 O O . GLN B 1 211 ? 29.671 0.989 53.534 1.00 29.43 211 GLN B O 1
ATOM 3910 N N . ILE B 1 212 ? 28.390 1.107 55.388 1.00 26.12 212 ILE B N 1
ATOM 3911 C CA . ILE B 1 212 ? 28.257 2.566 55.334 1.00 26.13 212 ILE B CA 1
ATOM 3912 C C . ILE B 1 212 ? 29.647 3.217 55.526 1.00 30.92 212 ILE B C 1
ATOM 3913 O O . ILE B 1 212 ? 30.027 4.085 54.738 1.00 31.63 212 ILE B O 1
ATOM 3918 N N . GLU B 1 213 ? 30.398 2.780 56.557 1.00 26.31 213 GLU B N 1
ATOM 3919 C CA . GLU B 1 213 ? 31.699 3.357 56.905 1.00 26.21 213 GLU B CA 1
ATOM 3920 C C . GLU B 1 213 ? 32.756 3.192 55.806 1.00 28.60 213 GLU B C 1
ATOM 3921 O O . GLU B 1 213 ? 33.493 4.138 55.540 1.00 27.18 213 GLU B O 1
ATOM 3927 N N . LYS B 1 214 ? 32.787 2.028 55.126 1.00 25.00 214 LYS B N 1
ATOM 3928 C CA . LYS B 1 214 ? 33.698 1.754 54.015 1.00 24.33 214 LYS B CA 1
ATOM 3929 C C . LYS B 1 214 ? 33.348 2.631 52.788 1.00 29.39 214 LYS B C 1
ATOM 3930 O O . LYS B 1 214 ? 34.262 3.161 52.145 1.00 29.29 214 LYS B O 1
ATOM 3936 N N . TYR B 1 215 ? 32.036 2.819 52.495 1.00 25.31 215 TYR B N 1
ATOM 3937 C CA . TYR B 1 215 ? 31.577 3.642 51.368 1.00 26.64 215 TYR B CA 1
ATOM 3938 C C . TYR B 1 215 ? 32.031 5.104 51.540 1.00 28.59 215 TYR B C 1
ATOM 3939 O O . TYR B 1 215 ? 32.489 5.708 50.570 1.00 27.52 215 TYR B O 1
ATOM 3948 N N . VAL B 1 216 ? 31.956 5.639 52.776 1.00 24.29 216 VAL B N 1
ATOM 3949 C CA . VAL B 1 216 ? 32.441 6.993 53.129 1.00 23.86 216 VAL B CA 1
ATOM 3950 C C . VAL B 1 216 ? 33.947 7.075 52.758 1.00 28.49 216 VAL B C 1
ATOM 3951 O O . VAL B 1 216 ? 34.385 8.057 52.144 1.00 28.63 216 VAL B O 1
ATOM 3955 N N . LYS B 1 217 ? 34.735 6.067 53.177 1.00 25.32 217 LYS B N 1
ATOM 3956 C CA . LYS B 1 217 ? 36.188 6.064 52.942 1.00 26.63 217 LYS B CA 1
ATOM 3957 C C . LYS B 1 217 ? 36.500 5.985 51.446 1.00 30.99 217 LYS B C 1
ATOM 3958 O O . LYS B 1 217 ? 37.334 6.737 50.936 1.00 29.65 217 LYS B O 1
ATOM 3964 N N . ASP B 1 218 ? 35.770 5.119 50.746 1.00 27.73 218 ASP B N 1
ATOM 3965 C CA . ASP B 1 218 ? 35.901 4.912 49.311 1.00 27.22 218 ASP B CA 1
ATOM 3966 C C . ASP B 1 218 ? 35.550 6.186 48.528 1.00 28.69 218 ASP B C 1
ATOM 3967 O O . ASP B 1 218 ? 36.325 6.590 47.658 1.00 26.58 218 ASP B O 1
ATOM 3972 N N . VAL B 1 219 ? 34.432 6.858 48.891 1.00 24.93 219 VAL B N 1
ATOM 3973 C CA . VAL B 1 219 ? 34.031 8.130 48.279 1.00 24.62 219 VAL B CA 1
ATOM 3974 C C . VAL B 1 219 ? 35.122 9.194 48.486 1.00 27.63 219 VAL B C 1
ATOM 3975 O O . VAL B 1 219 ? 35.509 9.849 47.517 1.00 27.19 219 VAL B O 1
ATOM 3979 N N . ALA B 1 220 ? 35.659 9.318 49.717 1.00 25.83 220 ALA B N 1
ATOM 3980 C CA . ALA B 1 220 ? 36.704 10.317 50.035 1.00 25.38 220 ALA B CA 1
ATOM 3981 C C . ALA B 1 220 ? 37.958 10.078 49.207 1.00 26.11 220 ALA B C 1
ATOM 3982 O O . ALA B 1 220 ? 38.530 11.020 48.649 1.00 24.71 220 ALA B O 1
ATOM 3984 N N . ALA B 1 221 ? 38.364 8.813 49.110 1.00 24.18 221 ALA B N 1
ATOM 3985 C CA . ALA B 1 221 ? 39.518 8.369 48.319 1.00 23.85 221 ALA B CA 1
ATOM 3986 C C . ALA B 1 221 ? 39.320 8.652 46.812 1.00 27.44 221 ALA B C 1
ATOM 3987 O O . ALA B 1 221 ? 40.287 9.022 46.145 1.00 26.70 221 ALA B O 1
ATOM 3989 N N . SER B 1 222 ? 38.067 8.543 46.281 1.00 24.47 222 SER B N 1
ATOM 3990 C CA . SER B 1 222 ? 37.843 8.834 44.846 1.00 24.14 222 SER B CA 1
ATOM 3991 C C . SER B 1 222 ? 38.001 10.344 44.565 1.00 26.88 222 SER B C 1
ATOM 3992 O O . SER B 1 222 ? 38.580 10.705 43.541 1.00 26.86 222 SER B O 1
ATOM 3995 N N . ILE B 1 223 ? 37.575 11.214 45.519 1.00 21.59 223 ILE B N 1
ATOM 3996 C CA . ILE B 1 223 ? 37.763 12.679 45.413 1.00 22.24 223 ILE B CA 1
ATOM 3997 C C . ILE B 1 223 ? 39.285 13.013 45.441 1.00 27.69 223 ILE B C 1
ATOM 3998 O O . ILE B 1 223 ? 39.746 13.757 44.576 1.00 27.11 223 ILE B O 1
ATOM 4003 N N . ILE B 1 224 ? 40.052 12.423 46.395 1.00 25.09 224 ILE B N 1
ATOM 4004 C CA . ILE B 1 224 ? 41.511 12.635 46.527 1.00 24.77 224 ILE B CA 1
ATOM 4005 C C . ILE B 1 224 ? 42.229 12.226 45.257 1.00 30.04 224 ILE B C 1
ATOM 4006 O O . ILE B 1 224 ? 43.040 12.990 44.757 1.00 30.90 224 ILE B O 1
ATOM 4011 N N . ALA B 1 225 ? 41.897 11.045 44.708 1.00 27.47 225 ALA B N 1
ATOM 4012 C CA . ALA B 1 225 ? 42.517 10.517 43.496 1.00 27.63 225 ALA B CA 1
ATOM 4013 C C . ALA B 1 225 ? 42.290 11.399 42.255 1.00 34.53 225 ALA B C 1
ATOM 4014 O O . ALA B 1 225 ? 43.225 11.590 41.482 1.00 34.11 225 ALA B O 1
ATOM 4016 N N . SER B 1 226 ? 41.079 11.987 42.091 1.00 31.58 226 SER B N 1
ATOM 4017 C CA . SER B 1 226 ? 40.765 12.745 40.876 1.00 31.59 226 SER B CA 1
ATOM 4018 C C . SER B 1 226 ? 41.026 14.254 40.916 1.00 37.11 226 SER B C 1
ATOM 4019 O O . SER B 1 226 ? 41.413 14.824 39.890 1.00 37.14 226 SER B O 1
ATOM 4022 N N . GLN B 1 227 ? 40.786 14.914 42.050 1.00 34.91 227 GLN B N 1
ATOM 4023 C CA . GLN B 1 227 ? 41.020 16.358 42.077 1.00 34.84 227 GLN B CA 1
ATOM 4024 C C . GLN B 1 227 ? 42.089 16.778 43.096 1.00 39.65 227 GLN B C 1
ATOM 4025 O O . GLN B 1 227 ? 42.398 17.962 43.183 1.00 39.45 227 GLN B O 1
ATOM 4031 N N . GLY B 1 228 ? 42.724 15.813 43.764 1.00 36.30 228 GLY B N 1
ATOM 4032 C CA . GLY B 1 228 ? 43.819 16.092 44.692 1.00 35.66 228 GLY B CA 1
ATOM 4033 C C . GLY B 1 228 ? 43.450 16.407 46.125 1.00 38.06 228 GLY B C 1
ATOM 4034 O O . GLY B 1 228 ? 44.272 16.208 47.022 1.00 36.54 228 GLY B O 1
ATOM 4035 N N . ALA B 1 229 ? 42.224 16.941 46.355 1.00 35.15 229 ALA B N 1
ATOM 4036 C CA . ALA B 1 229 ? 41.714 17.323 47.672 1.00 34.68 229 ALA B CA 1
ATOM 4037 C C . ALA B 1 229 ? 40.227 17.567 47.588 1.00 36.70 229 ALA B C 1
ATOM 4038 O O . ALA B 1 229 ? 39.714 17.745 46.486 1.00 36.27 229 ALA B O 1
ATOM 4040 N N . THR B 1 230 ? 39.535 17.591 48.753 1.00 32.15 230 THR B N 1
ATOM 4041 C CA . THR B 1 230 ? 38.120 17.955 48.874 1.00 30.49 230 THR B CA 1
ATOM 4042 C C . THR B 1 230 ? 38.139 19.493 48.881 1.00 32.52 230 THR B C 1
ATOM 4043 O O . THR B 1 230 ? 38.929 20.095 49.611 1.00 32.78 230 THR B O 1
ATOM 4047 N N . ILE B 1 231 ? 37.335 20.116 48.023 1.00 28.67 231 ILE B N 1
ATOM 4048 C CA . ILE B 1 231 ? 37.280 21.567 47.823 1.00 28.57 231 ILE B CA 1
ATOM 4049 C C . ILE B 1 231 ? 35.897 22.155 48.136 1.00 31.42 231 ILE B C 1
ATOM 4050 O O . ILE B 1 231 ? 35.806 23.155 48.843 1.00 32.37 231 ILE B O 1
ATOM 4055 N N . TRP B 1 232 ? 34.843 21.560 47.560 1.00 26.62 232 TRP B N 1
ATOM 4056 C CA . TRP B 1 232 ? 33.471 22.050 47.596 1.00 26.03 232 TRP B CA 1
ATOM 4057 C C . TRP B 1 232 ? 32.785 21.820 48.945 1.00 26.38 232 TRP B C 1
ATOM 4058 O O . TRP B 1 232 ? 32.220 22.767 49.508 1.00 22.51 232 TRP B O 1
ATOM 4069 N N . GLY B 1 233 ? 32.870 20.592 49.457 1.00 23.15 233 GLY B N 1
ATOM 4070 C CA . GLY B 1 233 ? 32.326 20.226 50.764 1.00 23.79 233 GLY B CA 1
ATOM 4071 C C . GLY B 1 233 ? 32.889 21.077 51.885 1.00 30.38 233 GLY B C 1
ATOM 4072 O O . GLY B 1 233 ? 32.102 21.691 52.613 1.00 29.86 233 GLY B O 1
ATOM 4073 N N . PRO B 1 234 ? 34.248 21.175 52.028 1.00 27.52 234 PRO B N 1
ATOM 4074 C CA . PRO B 1 234 ? 34.811 22.003 53.107 1.00 27.23 234 PRO B CA 1
ATOM 4075 C C . PRO B 1 234 ? 34.447 23.477 53.004 1.00 29.01 234 PRO B C 1
ATOM 4076 O O . PRO B 1 234 ? 34.128 24.060 54.038 1.00 26.25 234 PRO B O 1
ATOM 4080 N N . ALA B 1 235 ? 34.390 24.055 51.774 1.00 25.18 235 ALA B N 1
ATOM 4081 C CA . ALA B 1 235 ? 34.022 25.467 51.633 1.00 24.97 235 ALA B CA 1
ATOM 4082 C C . ALA B 1 235 ? 32.599 25.698 52.159 1.00 28.65 235 ALA B C 1
ATOM 4083 O O . ALA B 1 235 ? 32.402 26.617 52.977 1.00 28.27 235 ALA B O 1
ATOM 4085 N N . ALA B 1 236 ? 31.669 24.766 51.840 1.00 23.61 236 ALA B N 1
ATOM 4086 C CA . ALA B 1 236 ? 30.290 24.823 52.352 1.00 23.48 236 ALA B CA 1
ATOM 4087 C C . ALA B 1 236 ? 30.261 24.732 53.873 1.00 25.87 236 ALA B C 1
ATOM 4088 O O . ALA B 1 236 ? 29.535 25.503 54.503 1.00 22.27 236 ALA B O 1
ATOM 4090 N N . THR B 1 237 ? 31.065 23.824 54.472 1.00 26.05 237 THR B N 1
ATOM 4091 C CA . THR B 1 237 ? 31.090 23.700 55.942 1.00 27.55 237 THR B CA 1
ATOM 4092 C C . THR B 1 237 ? 31.601 24.951 56.666 1.00 32.10 237 THR B C 1
ATOM 4093 O O . THR B 1 237 ? 31.092 25.247 57.743 1.00 31.76 237 THR B O 1
ATOM 4097 N N . PHE B 1 238 ? 32.616 25.665 56.113 1.00 28.51 238 PHE B N 1
ATOM 4098 C CA . PHE B 1 238 ? 33.121 26.858 56.790 1.00 28.42 238 PHE B CA 1
ATOM 4099 C C . PHE B 1 238 ? 32.061 27.934 56.825 1.00 31.57 238 PHE B C 1
ATOM 4100 O O . PHE B 1 238 ? 31.836 28.506 57.886 1.00 29.28 238 PHE B O 1
ATOM 4108 N N . GLN B 1 239 ? 31.342 28.137 55.698 1.00 29.26 239 GLN B N 1
ATOM 4109 C CA . GLN B 1 239 ? 30.243 29.103 55.589 1.00 29.17 239 GLN B CA 1
ATOM 4110 C C . GLN B 1 239 ? 29.161 28.795 56.649 1.00 32.74 239 GLN B C 1
ATOM 4111 O O . GLN B 1 239 ? 28.676 29.709 57.318 1.00 32.81 239 GLN B O 1
ATOM 4117 N N . GLU B 1 240 ? 28.801 27.506 56.791 1.00 29.32 240 GLU B N 1
ATOM 4118 C CA . GLU B 1 240 ? 27.807 27.015 57.750 1.00 27.94 240 GLU B CA 1
ATOM 4119 C C . GLU B 1 240 ? 28.261 27.313 59.184 1.00 29.40 240 GLU B C 1
ATOM 4120 O O . GLU B 1 240 ? 27.445 27.758 59.999 1.00 25.80 240 GLU B O 1
ATOM 4126 N N . ILE B 1 241 ? 29.555 27.064 59.487 1.00 26.27 241 ILE B N 1
ATOM 4127 C CA . ILE B 1 241 ? 30.111 27.333 60.821 1.00 25.57 241 ILE B CA 1
ATOM 4128 C C . ILE B 1 241 ? 30.124 28.823 61.099 1.00 30.80 241 ILE B C 1
ATOM 4129 O O . ILE B 1 241 ? 29.558 29.244 62.106 1.00 30.37 241 ILE B O 1
ATOM 4134 N N . VAL B 1 242 ? 30.698 29.617 60.176 1.00 27.98 242 VAL B N 1
ATOM 4135 C CA . VAL B 1 242 ? 30.853 31.070 60.321 1.00 28.44 242 VAL B CA 1
ATOM 4136 C C . VAL B 1 242 ? 29.490 31.769 60.478 1.00 32.23 242 VAL B C 1
ATOM 4137 O O . VAL B 1 242 ? 29.319 32.495 61.463 1.00 32.49 242 VAL B O 1
ATOM 4141 N N . VAL B 1 243 ? 28.531 31.509 59.559 1.00 28.52 243 VAL B N 1
ATOM 4142 C CA . VAL B 1 243 ? 27.175 32.076 59.566 1.00 28.39 243 VAL B CA 1
ATOM 4143 C C . VAL B 1 243 ? 26.418 31.686 60.857 1.00 31.20 243 VAL B C 1
ATOM 4144 O O . VAL B 1 243 ? 25.845 32.572 61.483 1.00 30.11 243 VAL B O 1
ATOM 4148 N N . SER B 1 244 ? 26.435 30.392 61.270 1.00 27.73 244 SER B N 1
ATOM 4149 C CA . SER B 1 244 ? 25.755 29.979 62.504 1.00 27.83 244 SER B CA 1
ATOM 4150 C C . SER B 1 244 ? 26.280 30.753 63.728 1.00 31.28 244 SER B C 1
ATOM 4151 O O . SER B 1 244 ? 25.480 31.166 64.573 1.00 30.18 244 SER B O 1
ATOM 4154 N N . HIS B 1 245 ? 27.600 31.026 63.766 1.00 28.96 245 HIS B N 1
ATOM 4155 C CA . HIS B 1 245 ? 28.221 31.808 64.837 1.00 29.53 245 HIS B CA 1
ATOM 4156 C C . HIS B 1 245 ? 27.816 33.285 64.752 1.00 35.41 245 HIS B C 1
ATOM 4157 O O . HIS B 1 245 ? 27.269 33.816 65.720 1.00 34.53 245 HIS B O 1
ATOM 4164 N N . LEU B 1 246 ? 28.051 33.935 63.588 1.00 33.01 246 LEU B N 1
ATOM 4165 C CA . LEU B 1 246 ? 27.789 35.375 63.416 1.00 32.76 246 LEU B CA 1
ATOM 4166 C C . LEU B 1 246 ? 26.313 35.771 63.392 1.00 33.55 246 LEU B C 1
ATOM 4167 O O . LEU B 1 246 ? 25.990 36.905 63.749 1.00 31.71 246 LEU B O 1
ATOM 4172 N N . ALA B 1 247 ? 25.422 34.854 62.989 1.00 29.10 247 ALA B N 1
ATOM 4173 C CA . ALA B 1 247 ? 23.988 35.134 62.930 1.00 27.84 247 ALA B CA 1
ATOM 4174 C C . ALA B 1 247 ? 23.205 34.514 64.076 1.00 31.02 247 ALA B C 1
ATOM 4175 O O . ALA B 1 247 ? 21.983 34.647 64.109 1.00 31.60 247 ALA B O 1
ATOM 4177 N N . ASN B 1 248 ? 23.910 33.913 65.065 1.00 28.35 248 ASN B N 1
ATOM 4178 C CA . ASN B 1 248 ? 23.342 33.330 66.291 1.00 27.79 248 ASN B CA 1
ATOM 4179 C C . ASN B 1 248 ? 22.215 32.343 65.968 1.00 33.76 248 ASN B C 1
ATOM 4180 O O . ASN B 1 248 ? 21.116 32.415 66.526 1.00 34.15 248 ASN B O 1
ATOM 4185 N N . GLU B 1 249 ? 22.513 31.417 65.055 1.00 30.87 249 GLU B N 1
ATOM 4186 C CA . GLU B 1 249 ? 21.576 30.424 64.547 1.00 30.29 249 GLU B CA 1
ATOM 4187 C C . GLU B 1 249 ? 21.371 29.238 65.483 1.00 34.73 249 GLU B C 1
ATOM 4188 O O . GLU B 1 249 ? 20.316 28.609 65.430 1.00 36.25 249 GLU B O 1
ATOM 4194 N N . SER B 1 250 ? 22.359 28.941 66.345 1.00 30.20 250 SER B N 1
ATOM 4195 C CA . SER B 1 250 ? 22.325 27.835 67.314 1.00 29.87 250 SER B CA 1
ATOM 4196 C C . SER B 1 250 ? 22.027 26.482 66.636 1.00 32.35 250 SER B C 1
ATOM 4197 O O . SER B 1 250 ? 21.098 25.748 66.995 1.00 32.18 250 SER B O 1
ATOM 4200 N N . LYS B 1 251 ? 22.853 26.179 65.627 1.00 26.75 251 LYS B N 1
ATOM 4201 C CA . LYS B 1 251 ? 22.827 24.931 64.889 1.00 25.19 251 LYS B CA 1
ATOM 4202 C C . LYS B 1 251 ? 23.813 24.013 65.583 1.00 28.25 251 LYS B C 1
ATOM 4203 O O . LYS B 1 251 ? 24.831 24.489 66.086 1.00 28.00 251 LYS B O 1
ATOM 4209 N N . ILE B 1 252 ? 23.511 22.709 65.626 1.00 25.40 252 ILE B N 1
ATOM 4210 C CA . ILE B 1 252 ? 24.403 21.693 66.189 1.00 24.72 252 ILE B CA 1
ATOM 4211 C C . ILE B 1 252 ? 25.335 21.221 65.074 1.00 29.30 252 ILE B C 1
ATOM 4212 O O . ILE B 1 252 ? 24.882 20.652 64.061 1.00 31.09 252 ILE B O 1
ATOM 4217 N N . ILE B 1 253 ? 26.628 21.467 65.242 1.00 25.08 253 ILE B N 1
ATOM 4218 C CA . ILE B 1 253 ? 27.647 21.055 64.267 1.00 25.70 253 ILE B CA 1
ATOM 4219 C C . ILE B 1 253 ? 28.870 20.512 65.036 1.00 28.25 253 ILE B C 1
ATOM 4220 O O . ILE B 1 253 ? 29.340 21.200 65.921 1.00 26.92 253 ILE B O 1
ATOM 4225 N N . PRO B 1 254 ? 29.431 19.318 64.726 1.00 26.29 254 PRO B N 1
ATOM 4226 C CA . PRO B 1 254 ? 30.657 18.899 65.431 1.00 26.06 254 PRO B CA 1
ATOM 4227 C C . PRO B 1 254 ? 31.843 19.723 64.921 1.00 30.26 254 PRO B C 1
ATOM 4228 O O . PRO B 1 254 ? 32.016 19.895 63.720 1.00 29.77 254 PRO B O 1
ATOM 4232 N N . ILE B 1 255 ? 32.575 20.321 65.837 1.00 27.77 255 ILE B N 1
ATOM 4233 C CA . ILE B 1 255 ? 33.749 21.158 65.567 1.00 26.96 255 ILE B CA 1
ATOM 4234 C C . ILE B 1 255 ? 34.824 20.810 66.574 1.00 31.76 255 ILE B C 1
ATOM 4235 O O . ILE B 1 255 ? 34.500 20.355 67.673 1.00 31.05 255 ILE B O 1
ATOM 4240 N N . SER B 1 256 ? 36.088 21.102 66.245 1.00 29.90 256 SER B N 1
ATOM 4241 C CA . SER B 1 256 ? 37.172 20.898 67.191 1.00 30.20 256 SER B CA 1
ATOM 4242 C C . SER B 1 256 ? 37.159 22.104 68.152 1.00 35.13 256 SER B C 1
ATOM 4243 O O . SER B 1 256 ? 37.308 23.248 67.718 1.00 34.85 256 SER B O 1
ATOM 4246 N N . LEU B 1 257 ? 36.873 21.853 69.431 1.00 31.68 257 LEU B N 1
ATOM 4247 C CA . LEU B 1 257 ? 36.753 22.920 70.424 1.00 32.06 257 LEU B CA 1
ATOM 4248 C C . LEU B 1 257 ? 37.527 22.585 71.698 1.00 36.19 257 LEU B C 1
ATOM 4249 O O . LEU B 1 257 ? 37.259 21.535 72.285 1.00 35.31 257 LEU B O 1
ATOM 4254 N N . PRO B 1 258 ? 38.479 23.448 72.153 1.00 34.75 258 PRO B N 1
ATOM 4255 C CA . PRO B 1 258 ? 39.176 23.168 73.426 1.00 34.53 258 PRO B CA 1
ATOM 4256 C C . PRO B 1 258 ? 38.152 23.124 74.566 1.00 37.22 258 PRO B C 1
ATOM 4257 O O . PRO B 1 258 ? 37.329 24.030 74.702 1.00 34.96 258 PRO B O 1
ATOM 4261 N N . GLN B 1 259 ? 38.133 22.015 75.308 1.00 34.24 259 GLN B N 1
ATOM 4262 C CA . GLN B 1 259 ? 37.152 21.806 76.375 1.00 34.40 259 GLN B CA 1
ATOM 4263 C C . GLN B 1 259 ? 37.686 20.842 77.428 1.00 41.04 259 GLN B C 1
ATOM 4264 O O . GLN B 1 259 ? 38.656 20.119 77.175 1.00 40.96 259 GLN B O 1
ATOM 4270 N N . ASN B 1 260 ? 37.009 20.794 78.579 1.00 38.89 260 ASN B N 1
ATOM 4271 C CA . ASN B 1 260 ? 37.380 19.902 79.666 1.00 39.52 260 ASN B CA 1
ATOM 4272 C C . ASN B 1 260 ? 36.736 18.531 79.496 1.00 44.70 260 ASN B C 1
ATOM 4273 O O . ASN B 1 260 ? 35.520 18.392 79.638 1.00 45.00 260 ASN B O 1
ATOM 4278 N N . ILE B 1 261 ? 37.558 17.532 79.140 1.00 41.29 261 ILE B N 1
ATOM 4279 C CA . ILE B 1 261 ? 37.139 16.138 78.935 1.00 42.08 261 ILE B CA 1
ATOM 4280 C C . ILE B 1 261 ? 37.449 15.362 80.225 1.00 49.10 261 ILE B C 1
ATOM 4281 O O . ILE B 1 261 ? 38.597 15.365 80.683 1.00 47.64 261 ILE B O 1
ATOM 4286 N N . GLU B 1 262 ? 36.419 14.708 80.802 1.00 49.01 262 GLU B N 1
ATOM 4287 C CA . GLU B 1 262 ? 36.494 13.914 82.036 1.00 50.57 262 GLU B CA 1
ATOM 4288 C C . GLU B 1 262 ? 37.640 12.901 82.008 1.00 54.48 262 GLU B C 1
ATOM 4289 O O . GLU B 1 262 ? 37.691 12.040 81.126 1.00 54.30 262 GLU B O 1
ATOM 4295 N N . GLY B 1 263 ? 38.557 13.044 82.958 1.00 50.47 263 GLY B N 1
ATOM 4296 C CA . GLY B 1 263 ? 39.717 12.175 83.118 1.00 50.24 263 GLY B CA 1
ATOM 4297 C C . GLY B 1 263 ? 40.860 12.388 82.144 1.00 53.79 263 GLY B C 1
ATOM 4298 O O . GLY B 1 263 ? 41.876 11.694 82.247 1.00 54.98 263 GLY B O 1
ATOM 4299 N N . VAL B 1 264 ? 40.719 13.336 81.189 1.00 48.01 264 VAL B N 1
ATOM 4300 C CA . VAL B 1 264 ? 41.750 13.607 80.169 1.00 46.35 264 VAL B CA 1
ATOM 4301 C C . VAL B 1 264 ? 42.315 15.029 80.285 1.00 48.94 264 VAL B C 1
ATOM 4302 O O . VAL B 1 264 ? 43.518 15.219 80.114 1.00 47.83 264 VAL B O 1
ATOM 4306 N N . GLY B 1 265 ? 41.441 15.997 80.553 1.00 45.62 265 GLY B N 1
ATOM 4307 C CA . GLY B 1 265 ? 41.809 17.400 80.708 1.00 44.86 265 GLY B CA 1
ATOM 4308 C C . GLY B 1 265 ? 41.307 18.307 79.600 1.00 46.24 265 GLY B C 1
ATOM 4309 O O . GLY B 1 265 ? 40.269 18.031 78.990 1.00 44.41 265 GLY B O 1
ATOM 4310 N N . ARG B 1 266 ? 42.043 19.410 79.352 1.00 41.16 266 ARG B N 1
ATOM 4311 C CA . ARG B 1 266 ? 41.706 20.395 78.326 1.00 40.06 266 ARG B CA 1
ATOM 4312 C C . ARG B 1 266 ? 42.319 20.037 76.982 1.00 42.21 266 ARG B C 1
ATOM 4313 O O . ARG B 1 266 ? 43.518 20.210 76.759 1.00 42.70 266 ARG B O 1
ATOM 4321 N N . VAL B 1 267 ? 41.471 19.538 76.083 1.00 36.79 267 VAL B N 1
ATOM 4322 C CA . VAL B 1 267 ? 41.851 19.091 74.737 1.00 35.94 267 VAL B CA 1
ATOM 4323 C C . VAL B 1 267 ? 40.820 19.597 73.746 1.00 36.68 267 VAL B C 1
ATOM 4324 O O . VAL B 1 267 ? 39.632 19.628 74.070 1.00 34.33 267 VAL B O 1
ATOM 4328 N N . ALA B 1 268 ? 41.268 19.964 72.529 1.00 34.07 268 ALA B N 1
ATOM 4329 C CA . ALA B 1 268 ? 40.371 20.314 71.426 1.00 32.84 268 ALA B CA 1
ATOM 4330 C C . ALA B 1 268 ? 39.999 18.999 70.777 1.00 36.22 268 ALA B C 1
ATOM 4331 O O . ALA B 1 268 ? 40.876 18.263 70.327 1.00 36.68 268 ALA B O 1
ATOM 4333 N N . VAL B 1 269 ? 38.710 18.657 70.817 1.00 31.75 269 VAL B N 1
ATOM 4334 C CA . VAL B 1 269 ? 38.145 17.422 70.250 1.00 30.45 269 VAL B CA 1
ATOM 4335 C C . VAL B 1 269 ? 36.760 17.749 69.699 1.00 31.63 269 VAL B C 1
ATOM 4336 O O . VAL B 1 269 ? 36.159 18.741 70.113 1.00 30.07 269 VAL B O 1
ATOM 4340 N N . SER B 1 270 ? 36.275 16.954 68.721 1.00 28.06 270 SER B N 1
ATOM 4341 C CA . SER B 1 270 ? 34.977 17.211 68.124 1.00 27.74 270 SER B CA 1
ATOM 4342 C C . SER B 1 270 ? 33.861 16.476 68.820 1.00 31.37 270 SER B C 1
ATOM 4343 O O . SER B 1 270 ? 33.907 15.251 68.923 1.00 30.05 270 SER B O 1
ATOM 4346 N N . VAL B 1 271 ? 32.853 17.226 69.291 1.00 28.25 271 VAL B N 1
ATOM 4347 C CA . VAL B 1 271 ? 31.610 16.670 69.851 1.00 28.32 271 VAL B CA 1
ATOM 4348 C C . VAL B 1 271 ? 30.480 17.468 69.208 1.00 29.01 271 VAL B C 1
ATOM 4349 O O . VAL B 1 271 ? 30.778 18.568 68.741 1.00 28.04 271 VAL B O 1
ATOM 4353 N N . PRO B 1 272 ? 29.197 17.018 69.180 1.00 26.76 272 PRO B N 1
ATOM 4354 C CA . PRO B 1 272 ? 28.146 17.893 68.622 1.00 26.02 272 PRO B CA 1
ATOM 4355 C C . PRO B 1 272 ? 28.087 19.149 69.510 1.00 27.65 272 PRO B C 1
ATOM 4356 O O . PRO B 1 272 ? 28.006 19.018 70.728 1.00 26.04 272 PRO B O 1
ATOM 4360 N N . THR B 1 273 ? 28.281 20.341 68.911 1.00 24.86 273 THR B N 1
ATOM 4361 C CA . THR B 1 273 ? 28.397 21.644 69.615 1.00 24.61 273 THR B CA 1
ATOM 4362 C C . THR B 1 273 ? 27.372 22.674 69.115 1.00 29.94 273 THR B C 1
ATOM 4363 O O . THR B 1 273 ? 27.100 22.745 67.914 1.00 29.65 273 THR B O 1
ATOM 4367 N N . ILE B 1 274 ? 26.832 23.496 70.029 1.00 28.43 274 ILE B N 1
ATOM 4368 C CA . ILE B 1 274 ? 25.889 24.548 69.642 1.00 28.89 274 ILE B CA 1
ATOM 4369 C C . ILE B 1 274 ? 26.715 25.680 69.026 1.00 30.82 274 ILE B C 1
ATOM 4370 O O . ILE B 1 274 ? 27.598 26.219 69.698 1.00 30.32 274 ILE B O 1
ATOM 4375 N N . ILE B 1 275 ? 26.443 26.028 67.757 1.00 27.47 275 ILE B N 1
ATOM 4376 C CA . ILE B 1 275 ? 27.170 27.122 67.103 1.00 27.36 275 ILE B CA 1
ATOM 4377 C C . ILE B 1 275 ? 26.329 28.383 67.162 1.00 30.63 275 ILE B C 1
ATOM 4378 O O . ILE B 1 275 ? 25.291 28.478 66.525 1.00 29.58 275 ILE B O 1
ATOM 4383 N N . SER B 1 276 ? 26.764 29.337 67.954 1.00 28.66 276 SER B N 1
ATOM 4384 C CA . SER B 1 276 ? 26.049 30.601 68.123 1.00 28.51 276 SER B CA 1
ATOM 4385 C C . SER B 1 276 ? 27.081 31.601 68.614 1.00 31.69 276 SER B C 1
ATOM 4386 O O . SER B 1 276 ? 28.278 31.327 68.453 1.00 33.06 276 SER B O 1
ATOM 4389 N N . GLY B 1 277 ? 26.635 32.755 69.128 1.00 26.98 277 GLY B N 1
ATOM 4390 C CA . GLY B 1 277 ? 27.514 33.781 69.703 1.00 28.08 277 GLY B CA 1
ATOM 4391 C C . GLY B 1 277 ? 28.539 33.148 70.625 1.00 34.41 277 GLY B C 1
ATOM 4392 O O . GLY B 1 277 ? 29.736 33.403 70.497 1.00 35.43 277 GLY B O 1
ATOM 4393 N N . ARG B 1 278 ? 28.060 32.268 71.523 1.00 32.41 278 ARG B N 1
ATOM 4394 C CA . ARG B 1 278 ? 28.852 31.403 72.385 1.00 33.11 278 ARG B CA 1
ATOM 4395 C C . ARG B 1 278 ? 28.780 29.979 71.820 1.00 37.59 278 ARG B C 1
ATOM 4396 O O . ARG B 1 278 ? 27.812 29.624 71.132 1.00 35.67 278 ARG B O 1
ATOM 4404 N N . LEU B 1 279 ? 29.799 29.165 72.120 1.00 35.87 279 LEU B N 1
ATOM 4405 C CA . LEU B 1 279 ? 29.876 27.777 71.663 1.00 36.35 279 LEU B CA 1
ATOM 4406 C C . LEU B 1 279 ? 29.721 26.813 72.831 1.00 40.05 279 LEU B C 1
ATOM 4407 O O . LEU B 1 279 ? 30.350 27.021 73.874 1.00 40.53 279 LEU B O 1
ATOM 4412 N N . LYS B 1 280 ? 28.806 25.822 72.704 1.00 34.44 280 LYS B N 1
ATOM 4413 C CA . LYS B 1 280 ? 28.536 24.874 73.791 1.00 32.92 280 LYS B CA 1
ATOM 4414 C C . LYS B 1 280 ? 28.600 23.417 73.357 1.00 35.58 280 LYS B C 1
ATOM 4415 O O . LYS B 1 280 ? 27.707 22.934 72.651 1.00 34.47 280 LYS B O 1
ATOM 4421 N N . PRO B 1 281 ? 29.628 22.701 73.858 1.00 33.31 281 PRO B N 1
ATOM 4422 C CA . PRO B 1 281 ? 29.779 21.288 73.489 1.00 33.38 281 PRO B CA 1
ATOM 4423 C C . PRO B 1 281 ? 28.788 20.421 74.258 1.00 36.27 281 PRO B C 1
ATOM 4424 O O . PRO B 1 281 ? 28.629 20.570 75.470 1.00 35.49 281 PRO B O 1
ATOM 4428 N N . LEU B 1 282 ? 28.095 19.552 73.536 1.00 31.84 282 LEU B N 1
ATOM 4429 C CA . LEU B 1 282 ? 27.086 18.673 74.117 1.00 31.61 282 LEU B CA 1
ATOM 4430 C C . LEU B 1 282 ? 27.542 17.215 74.086 1.00 33.88 282 LEU B C 1
ATOM 4431 O O . LEU B 1 282 ? 27.131 16.443 73.210 1.00 28.74 282 LEU B O 1
ATOM 4436 N N . VAL B 1 283 ? 28.387 16.838 75.073 1.00 32.27 283 VAL B N 1
ATOM 4437 C CA . VAL B 1 283 ? 28.897 15.468 75.222 1.00 33.75 283 VAL B CA 1
ATOM 4438 C C . VAL B 1 283 ? 27.767 14.470 75.554 1.00 37.42 283 VAL B C 1
ATOM 4439 O O . VAL B 1 283 ? 27.868 13.299 75.192 1.00 37.94 283 VAL B O 1
ATOM 4443 N N . GLN B 1 284 ? 26.683 14.955 76.198 1.00 32.75 284 GLN B N 1
ATOM 4444 C CA . GLN B 1 284 ? 25.521 14.169 76.610 1.00 32.28 284 GLN B CA 1
ATOM 4445 C C . GLN B 1 284 ? 24.717 13.601 75.468 1.00 36.68 284 GLN B C 1
ATOM 4446 O O . GLN B 1 284 ? 23.976 12.641 75.690 1.00 35.79 284 GLN B O 1
ATOM 4452 N N . LEU B 1 285 ? 24.888 14.144 74.240 1.00 33.53 285 LEU B N 1
ATOM 4453 C CA . LEU B 1 285 ? 24.222 13.627 73.041 1.00 33.28 285 LEU B CA 1
ATOM 4454 C C . LEU B 1 285 ? 24.836 12.265 72.653 1.00 35.21 285 LEU B C 1
ATOM 4455 O O . LEU B 1 285 ? 24.200 11.484 71.937 1.00 35.10 285 LEU B O 1
ATOM 4460 N N . LEU B 1 286 ? 26.077 11.993 73.133 1.00 30.26 286 LEU B N 1
ATOM 4461 C CA . LEU B 1 286 ? 26.784 10.728 72.929 1.00 29.65 286 LEU B CA 1
ATOM 4462 C C . LEU B 1 286 ? 26.432 9.790 74.083 1.00 33.39 286 LEU B C 1
ATOM 4463 O O . LEU B 1 286 ? 26.297 10.250 75.224 1.00 31.95 286 LEU B O 1
ATOM 4468 N N . ASN B 1 287 ? 26.290 8.484 73.805 1.00 30.63 287 ASN B N 1
ATOM 4469 C CA . ASN B 1 287 ? 25.979 7.515 74.861 1.00 30.91 287 ASN B CA 1
ATOM 4470 C C . ASN B 1 287 ? 27.243 7.199 75.675 1.00 36.12 287 ASN B C 1
ATOM 4471 O O . ASN B 1 287 ? 28.326 7.711 75.347 1.00 32.72 287 ASN B O 1
ATOM 4476 N N . GLU B 1 288 ? 27.110 6.388 76.746 1.00 37.46 288 GLU B N 1
ATOM 4477 C CA . GLU B 1 288 ? 28.226 6.068 77.657 1.00 38.32 288 GLU B CA 1
ATOM 4478 C C . GLU B 1 288 ? 29.413 5.417 76.933 1.00 41.71 288 GLU B C 1
ATOM 4479 O O . GLU B 1 288 ? 30.556 5.777 77.204 1.00 40.78 288 GLU B O 1
ATOM 4485 N N . GLU B 1 289 ? 29.131 4.505 75.984 1.00 38.09 289 GLU B N 1
ATOM 4486 C CA . GLU B 1 289 ? 30.131 3.825 75.165 1.00 37.85 289 GLU B CA 1
ATOM 4487 C C . GLU B 1 289 ? 30.875 4.828 74.251 1.00 38.85 289 GLU B C 1
ATOM 4488 O O . GLU B 1 289 ? 32.108 4.812 74.204 1.00 36.90 289 GLU B O 1
ATOM 4494 N N . GLU B 1 290 ? 30.121 5.678 73.523 1.00 34.90 290 GLU B N 1
ATOM 4495 C 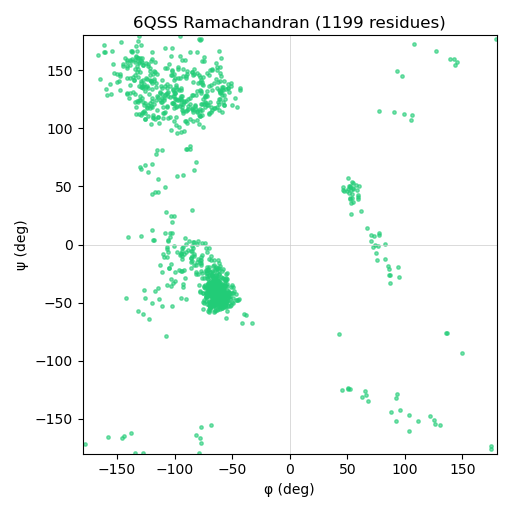CA . GLU B 1 290 ? 30.660 6.688 72.603 1.00 34.30 290 GLU B CA 1
ATOM 4496 C C . GLU B 1 290 ? 31.523 7.725 73.327 1.00 38.19 290 GLU B C 1
ATOM 4497 O O . GLU B 1 290 ? 32.555 8.141 72.785 1.00 37.53 290 GLU B O 1
ATOM 4503 N N . GLN B 1 291 ? 31.115 8.105 74.566 1.00 35.65 291 GLN B N 1
ATOM 4504 C CA . GLN B 1 291 ? 31.836 9.033 75.451 1.00 35.49 291 GLN B CA 1
ATOM 4505 C C . GLN B 1 291 ? 33.179 8.437 75.888 1.00 41.66 291 GLN B C 1
ATOM 4506 O O . GLN B 1 291 ? 34.163 9.167 76.005 1.00 41.71 291 GLN B O 1
ATOM 4512 N N . GLU B 1 292 ? 33.218 7.113 76.139 1.00 39.48 292 GLU B N 1
ATOM 4513 C CA . GLU B 1 292 ? 34.443 6.412 76.531 1.00 40.15 292 GLU B CA 1
ATOM 4514 C C . GLU B 1 292 ? 35.434 6.414 75.353 1.00 42.66 292 GLU B C 1
ATOM 4515 O O . GLU B 1 292 ? 36.638 6.572 75.567 1.00 42.32 292 GLU B O 1
ATOM 4521 N N . ARG B 1 293 ? 34.916 6.285 74.111 1.00 37.48 293 ARG B N 1
ATOM 4522 C CA . ARG B 1 293 ? 35.727 6.336 72.890 1.00 36.81 293 ARG B CA 1
ATOM 4523 C C . ARG B 1 293 ? 36.220 7.765 72.640 1.00 39.51 293 ARG B C 1
ATOM 4524 O O . ARG B 1 293 ? 37.338 7.956 72.161 1.00 38.82 293 ARG B O 1
ATOM 4532 N N . LEU B 1 294 ? 35.402 8.765 73.001 1.00 36.00 294 LEU B N 1
ATOM 4533 C CA . LEU B 1 294 ? 35.772 10.165 72.861 1.00 36.57 294 LEU B CA 1
ATOM 4534 C C . LEU B 1 294 ? 37.006 10.494 73.753 1.00 40.88 294 LEU B C 1
ATOM 4535 O O . LEU B 1 294 ? 37.885 11.244 73.322 1.00 41.97 294 LEU B O 1
ATOM 4540 N N . LYS B 1 295 ? 37.074 9.900 74.967 1.00 35.94 295 LYS B N 1
ATOM 4541 C CA . LYS B 1 295 ? 38.171 10.069 75.925 1.00 35.90 295 LYS B CA 1
ATOM 4542 C C . LYS B 1 295 ? 39.491 9.534 75.379 1.00 40.85 295 LYS B C 1
ATOM 4543 O O . LYS B 1 295 ? 40.538 10.151 75.590 1.00 40.64 295 LYS B O 1
ATOM 4549 N N . ARG B 1 296 ? 39.437 8.396 74.668 1.00 37.92 296 ARG B N 1
ATOM 4550 C CA . ARG B 1 296 ? 40.600 7.780 74.024 1.00 38.27 296 ARG B CA 1
ATOM 4551 C C . ARG B 1 296 ? 41.131 8.700 72.915 1.00 41.98 296 ARG B C 1
ATOM 4552 O O . ARG B 1 296 ? 42.346 8.863 72.792 1.00 40.61 296 ARG B O 1
ATOM 4560 N N . ALA B 1 297 ? 40.207 9.324 72.138 1.00 39.42 297 ALA B N 1
ATOM 4561 C CA . ALA B 1 297 ? 40.522 10.294 71.084 1.00 39.21 297 ALA B CA 1
ATOM 4562 C C . ALA B 1 297 ? 41.244 11.512 71.674 1.00 43.38 297 ALA B C 1
ATOM 4563 O O . ALA B 1 297 ? 42.269 11.927 71.131 1.00 43.17 297 ALA B O 1
ATOM 4565 N N . ALA B 1 298 ? 40.717 12.067 72.795 1.00 40.01 298 ALA B N 1
ATOM 4566 C CA . ALA B 1 298 ? 41.297 13.216 73.495 1.00 39.83 298 ALA B CA 1
ATOM 4567 C C . ALA B 1 298 ? 42.725 12.931 73.990 1.00 43.06 298 ALA B C 1
ATOM 4568 O O . ALA B 1 298 ? 43.596 13.794 73.849 1.00 42.01 298 ALA B O 1
ATOM 4570 N N . LYS B 1 299 ? 42.970 11.708 74.525 1.00 40.33 299 LYS B N 1
ATOM 4571 C CA . LYS B 1 299 ? 44.287 11.268 75.016 1.00 40.54 299 LYS B CA 1
ATOM 4572 C C . LYS B 1 299 ? 45.257 11.177 73.853 1.00 43.71 299 LYS B C 1
ATOM 4573 O O . LYS B 1 299 ? 46.417 11.533 74.008 1.00 41.44 299 LYS B O 1
ATOM 4579 N N . ALA B 1 300 ? 44.774 10.699 72.683 1.00 40.95 300 ALA B N 1
ATOM 4580 C CA . ALA B 1 300 ? 45.585 10.581 71.477 1.00 40.60 300 ALA B CA 1
ATOM 4581 C C . ALA B 1 300 ? 45.996 11.970 70.977 1.00 43.92 300 ALA B C 1
ATOM 4582 O O . ALA B 1 300 ? 47.172 12.177 70.680 1.00 43.27 300 ALA B O 1
ATOM 4584 N N . ILE B 1 301 ? 45.043 12.931 70.953 1.00 40.43 301 ILE B N 1
ATOM 4585 C CA . ILE B 1 301 ? 45.262 14.315 70.524 1.00 39.96 301 ILE B CA 1
ATOM 4586 C C . ILE B 1 301 ? 46.332 14.993 71.377 1.00 45.14 301 ILE B C 1
ATOM 4587 O O . ILE B 1 301 ? 47.258 15.596 70.821 1.00 44.56 301 ILE B O 1
ATOM 4592 N N . ARG B 1 302 ? 46.206 14.879 72.724 1.00 42.58 302 ARG B N 1
ATOM 4593 C CA . ARG B 1 302 ? 47.142 15.428 73.702 1.00 42.25 302 ARG B CA 1
ATOM 4594 C C . ARG B 1 302 ? 48.540 14.843 73.474 1.00 45.12 302 ARG B C 1
ATOM 4595 O O . ARG B 1 302 ? 49.501 15.602 73.454 1.00 44.50 302 ARG B O 1
ATOM 4603 N N . ASN B 1 303 ? 48.642 13.511 73.286 1.00 41.27 303 ASN B N 1
ATOM 4604 C CA . ASN B 1 303 ? 49.900 12.797 73.029 1.00 41.68 303 ASN B CA 1
ATOM 4605 C C . ASN B 1 303 ? 50.696 13.417 71.870 1.00 45.27 303 ASN B C 1
ATOM 4606 O O . ASN B 1 303 ? 51.920 13.548 71.964 1.00 44.49 303 ASN B O 1
ATOM 4611 N N . VAL B 1 304 ? 49.994 13.809 70.794 1.00 42.16 304 VAL B N 1
ATOM 4612 C CA . VAL B 1 304 ? 50.586 14.445 69.613 1.00 42.27 304 VAL B CA 1
ATOM 4613 C C . VAL B 1 304 ? 50.982 15.880 69.976 1.00 43.44 304 VAL B C 1
ATOM 4614 O O . VAL B 1 304 ? 52.080 16.319 69.635 1.00 43.30 304 VAL B O 1
ATOM 4618 N N . TYR B 1 305 ? 50.086 16.600 70.662 1.00 38.68 305 TYR B N 1
ATOM 4619 C CA . TYR B 1 305 ? 50.306 17.981 71.094 1.00 39.28 305 TYR B CA 1
ATOM 4620 C C . TYR B 1 305 ? 51.559 18.111 71.998 1.00 44.59 305 TYR B C 1
ATOM 4621 O O . TYR B 1 305 ? 52.353 19.035 71.818 1.00 43.72 305 TYR B O 1
ATOM 4630 N N . GLU B 1 306 ? 51.754 17.157 72.924 1.00 43.08 306 GLU B N 1
ATOM 4631 C CA . GLU B 1 306 ? 52.880 17.157 73.863 1.00 44.09 306 GLU B CA 1
ATOM 4632 C C . GLU B 1 306 ? 54.202 16.721 73.220 1.00 50.00 306 GLU B C 1
ATOM 4633 O O . GLU B 1 306 ? 55.255 16.857 73.844 1.00 50.67 306 GLU B O 1
ATOM 4639 N N . SER B 1 307 ? 54.154 16.231 71.977 1.00 47.83 307 SER B N 1
ATOM 4640 C CA . SER B 1 307 ? 55.326 15.813 71.208 1.00 48.27 307 SER B CA 1
ATOM 4641 C C . SER B 1 307 ? 55.862 16.944 70.301 1.00 54.56 307 SER B C 1
ATOM 4642 O O . SER B 1 307 ? 56.887 16.755 69.641 1.00 54.81 307 SER B O 1
ATOM 4645 N N . ILE B 1 308 ? 55.180 18.118 70.285 1.00 51.63 308 ILE B N 1
ATOM 4646 C CA . ILE B 1 308 ? 55.595 19.291 69.504 1.00 51.77 308 ILE B CA 1
ATOM 4647 C C . ILE B 1 308 ? 56.885 19.879 70.095 1.00 57.22 308 ILE B C 1
ATOM 4648 O O . ILE B 1 308 ? 56.901 20.322 71.250 1.00 57.57 308 ILE B O 1
ATOM 4653 N N . LEU B 1 309 ? 57.957 19.879 69.288 1.00 54.03 309 LEU B N 1
ATOM 4654 C CA . LEU B 1 309 ? 59.279 20.384 69.659 1.00 87.76 309 LEU B CA 1
ATOM 4655 C C . LEU B 1 309 ? 59.308 21.911 69.671 1.00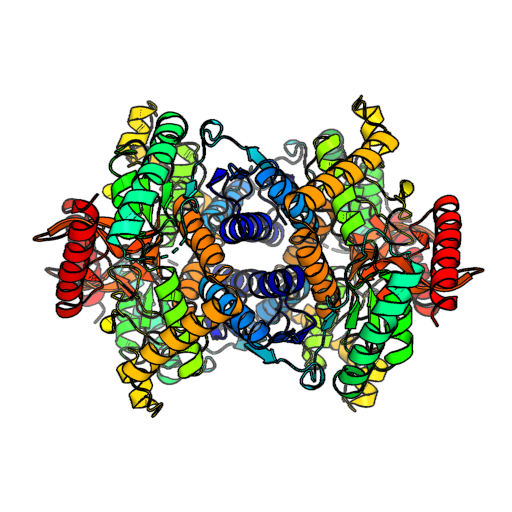 104.19 309 LEU B C 1
ATOM 4656 O O . LEU B 1 309 ? 58.946 22.548 68.681 1.00 59.85 309 LEU B O 1
ATOM 4661 N N . ALA C 1 2 ? 17.268 25.581 52.021 1.00 26.73 2 ALA C N 1
ATOM 4662 C CA . ALA C 1 2 ? 17.022 24.150 51.856 1.00 25.86 2 ALA C CA 1
ATOM 4663 C C . ALA C 1 2 ? 16.066 23.833 50.681 1.00 28.32 2 ALA C C 1
ATOM 4664 O O . ALA C 1 2 ? 15.423 24.733 50.137 1.00 28.36 2 ALA C O 1
ATOM 4666 N N . ARG C 1 3 ? 16.003 22.544 50.297 1.00 25.29 3 ARG C N 1
ATOM 4667 C CA A ARG C 1 3 ? 15.104 22.024 49.257 0.64 24.30 3 ARG C CA 1
ATOM 4668 C CA B ARG C 1 3 ? 15.111 22.022 49.261 0.36 24.49 3 ARG C CA 1
ATOM 4669 C C . ARG C 1 3 ? 14.649 20.632 49.719 1.00 27.83 3 ARG C C 1
ATOM 4670 O O . ARG C 1 3 ? 15.402 19.657 49.628 1.00 26.45 3 ARG C O 1
ATOM 4685 N N . ILE C 1 4 ? 13.442 20.573 50.272 1.00 22.86 4 ILE C N 1
ATOM 4686 C CA . ILE C 1 4 ? 12.833 19.400 50.869 1.00 23.44 4 ILE C CA 1
ATOM 4687 C C . ILE C 1 4 ? 11.716 18.869 49.992 1.00 28.98 4 ILE C C 1
ATOM 4688 O O . ILE C 1 4 ? 10.885 19.666 49.537 1.00 29.78 4 ILE C O 1
ATOM 4693 N N . PRO C 1 5 ? 11.646 17.529 49.796 1.00 27.93 5 PRO C N 1
ATOM 4694 C CA . PRO C 1 5 ? 10.575 16.959 48.954 1.00 27.36 5 PRO C CA 1
ATOM 4695 C C . PRO C 1 5 ? 9.253 16.690 49.708 1.00 33.99 5 PRO C C 1
ATOM 4696 O O . PRO C 1 5 ? 8.266 16.298 49.084 1.00 36.26 5 PRO C O 1
ATOM 4700 N N . TYR C 1 6 ? 9.235 16.884 51.039 1.00 31.71 6 TYR C N 1
ATOM 4701 C CA . TYR C 1 6 ? 8.132 16.540 51.949 1.00 31.95 6 TYR C CA 1
ATOM 4702 C C . TYR C 1 6 ? 6.900 17.485 51.880 1.00 32.57 6 TYR C C 1
ATOM 4703 O O . TYR C 1 6 ? 6.945 18.550 51.273 1.00 31.28 6 TYR C O 1
ATOM 4712 N N . LYS C 1 7 ? 5.761 16.990 52.383 1.00 27.76 7 LYS C N 1
ATOM 4713 C CA . LYS C 1 7 ? 4.483 17.698 52.366 1.00 26.82 7 LYS C CA 1
ATOM 4714 C C . LYS C 1 7 ? 4.088 18.211 53.746 1.00 28.06 7 LYS C C 1
ATOM 4715 O O . LYS C 1 7 ? 4.148 17.474 54.734 1.00 27.07 7 LYS C O 1
ATOM 4721 N N . VAL C 1 8 ? 3.637 19.479 53.797 1.00 23.67 8 VAL C N 1
ATOM 4722 C CA . VAL C 1 8 ? 3.161 20.123 55.012 1.00 22.76 8 VAL C CA 1
ATOM 4723 C C . VAL C 1 8 ? 1.654 20.381 54.856 1.00 27.94 8 VAL C C 1
ATOM 4724 O O . VAL C 1 8 ? 1.240 20.929 53.843 1.00 27.86 8 VAL C O 1
ATOM 4728 N N . ALA C 1 9 ? 0.850 20.017 55.861 1.00 25.69 9 ALA C N 1
ATOM 4729 C CA . ALA C 1 9 ? -0.585 20.290 55.888 1.00 25.33 9 ALA C CA 1
ATOM 4730 C C . ALA C 1 9 ? -0.857 21.509 56.781 1.00 30.51 9 ALA C C 1
ATOM 4731 O O . ALA C 1 9 ? -0.220 21.670 57.838 1.00 28.01 9 ALA C O 1
ATOM 4733 N N . VAL C 1 10 ? -1.812 22.364 56.354 1.00 26.88 10 VAL C N 1
ATOM 4734 C CA . VAL C 1 10 ? -2.247 23.548 57.110 1.00 26.05 10 VAL C CA 1
ATOM 4735 C C . VAL C 1 10 ? -3.735 23.380 57.439 1.00 30.55 10 VAL C C 1
ATOM 4736 O O . VAL C 1 10 ? -4.571 23.452 56.533 1.00 28.90 10 VAL C O 1
ATOM 4740 N N . ILE C 1 11 ? -4.052 23.159 58.734 1.00 27.87 11 ILE C N 1
ATOM 4741 C CA . ILE C 1 11 ? -5.426 22.999 59.224 1.00 28.09 11 ILE C CA 1
ATOM 4742 C C . ILE C 1 11 ? -5.902 24.373 59.666 1.00 31.99 11 ILE C C 1
ATOM 4743 O O . ILE C 1 11 ? -5.353 24.943 60.610 1.00 31.22 11 ILE C O 1
ATOM 4748 N N . GLY C 1 12 ? -6.902 24.889 58.959 1.00 28.86 12 GLY C N 1
ATOM 4749 C CA . GLY C 1 12 ? -7.477 26.212 59.184 1.00 28.17 12 GLY C CA 1
ATOM 4750 C C . GLY C 1 12 ? -6.731 27.197 58.316 1.00 31.93 12 GLY C C 1
ATOM 4751 O O . GLY C 1 12 ? -5.524 27.371 58.489 1.00 30.16 12 GLY C O 1
ATOM 4752 N N . THR C 1 13 ? -7.411 27.792 57.327 1.00 30.02 13 THR C N 1
ATOM 4753 C CA . THR C 1 13 ? -6.733 28.723 56.424 1.00 29.61 13 THR C CA 1
ATOM 4754 C C . THR C 1 13 ? -7.269 30.147 56.572 1.00 33.88 13 THR C C 1
ATOM 4755 O O . THR C 1 13 ? -7.451 30.846 55.571 1.00 33.61 13 THR C O 1
ATOM 4759 N N . GLY C 1 14 ? -7.440 30.584 57.828 1.00 30.80 14 GLY C N 1
ATOM 4760 C CA . GLY C 1 14 ? -7.775 31.963 58.177 1.00 30.55 14 GLY C CA 1
ATOM 4761 C C . GLY C 1 14 ? -6.572 32.830 57.853 1.00 35.13 14 GLY C C 1
ATOM 4762 O O . GLY C 1 14 ? -5.755 32.434 57.016 1.00 37.94 14 GLY C O 1
ATOM 4763 N N . ARG C 1 15 ? -6.423 33.991 58.508 1.00 29.88 15 ARG C N 1
ATOM 4764 C CA A ARG C 1 15 ? -5.299 34.891 58.254 0.53 29.57 15 ARG C CA 1
ATOM 4765 C CA B ARG C 1 15 ? -5.301 34.900 58.263 0.47 29.55 15 ARG C CA 1
ATOM 4766 C C . ARG C 1 15 ? -3.939 34.246 58.516 1.00 33.09 15 ARG C C 1
ATOM 4767 O O . ARG C 1 15 ? -3.062 34.331 57.658 1.00 32.84 15 ARG C O 1
ATOM 4782 N N . VAL C 1 16 ? -3.762 33.578 59.680 1.00 29.81 16 VAL C N 1
ATOM 4783 C CA . VAL C 1 16 ? -2.499 32.907 60.039 1.00 30.20 16 VAL C CA 1
ATOM 4784 C C . VAL C 1 16 ? -2.171 31.731 59.077 1.00 32.36 16 VAL C C 1
ATOM 4785 O O . VAL C 1 16 ? -1.056 31.648 58.558 1.00 31.28 16 VAL C O 1
ATOM 4789 N N . GLY C 1 17 ? -3.146 30.850 58.871 1.00 28.63 17 GLY C N 1
ATOM 4790 C CA . GLY C 1 17 ? -3.031 29.694 57.995 1.00 27.91 17 GLY C CA 1
ATOM 4791 C C . GLY C 1 17 ? -2.636 30.048 56.580 1.00 31.07 17 GLY C C 1
ATOM 4792 O O . GLY C 1 17 ? -1.710 29.445 56.040 1.00 31.08 17 GLY C O 1
ATOM 4793 N N . ALA C 1 18 ? -3.321 31.040 55.982 1.00 28.08 18 ALA C N 1
ATOM 4794 C CA . ALA C 1 18 ? -3.046 31.507 54.615 1.00 27.02 18 ALA C CA 1
ATOM 4795 C C . ALA C 1 18 ? -1.666 32.182 54.534 1.00 29.75 18 ALA C C 1
ATOM 4796 O O . ALA C 1 18 ? -0.981 32.064 53.513 1.00 27.58 18 ALA C O 1
ATOM 4798 N N . THR C 1 19 ? -1.270 32.906 55.605 1.00 26.39 19 THR C N 1
ATOM 4799 C CA . THR C 1 19 ? 0.037 33.571 55.669 1.00 25.42 19 THR C CA 1
ATOM 4800 C C . THR C 1 19 ? 1.136 32.531 55.714 1.00 26.58 19 THR C C 1
ATOM 4801 O O . THR C 1 19 ? 2.135 32.682 55.020 1.00 25.81 19 THR C O 1
ATOM 4805 N N . PHE C 1 20 ? 0.953 31.478 56.517 1.00 22.78 20 PHE C N 1
ATOM 4806 C CA . PHE C 1 20 ? 1.920 30.398 56.581 1.00 22.93 20 PHE C CA 1
ATOM 4807 C C . PHE C 1 20 ? 2.038 29.682 55.219 1.00 26.27 20 PHE C C 1
ATOM 4808 O O . PHE C 1 20 ? 3.163 29.381 54.773 1.00 23.63 20 PHE C O 1
ATOM 4816 N N . ALA C 1 21 ? 0.881 29.460 54.533 1.00 24.90 21 ALA C N 1
ATOM 4817 C CA . ALA C 1 21 ? 0.882 28.816 53.219 1.00 25.93 21 ALA C CA 1
ATOM 4818 C C . ALA C 1 21 ? 1.534 29.726 52.179 1.00 28.65 21 ALA C C 1
ATOM 4819 O O . ALA C 1 21 ? 2.193 29.223 51.282 1.00 29.49 21 ALA C O 1
ATOM 4821 N N . TYR C 1 22 ? 1.428 31.058 52.344 1.00 23.39 22 TYR C N 1
ATOM 4822 C CA . TYR C 1 22 ? 2.055 31.990 51.413 1.00 21.99 22 TYR C CA 1
ATOM 4823 C C . TYR C 1 22 ? 3.571 31.986 51.580 1.00 25.12 22 TYR C C 1
ATOM 4824 O O . TYR C 1 22 ? 4.278 31.988 50.571 1.00 22.80 22 TYR C O 1
ATOM 4833 N N . THR C 1 23 ? 4.059 31.918 52.846 1.00 21.32 23 THR C N 1
ATOM 4834 C CA . THR C 1 23 ? 5.480 31.871 53.208 1.00 21.94 23 THR C CA 1
ATOM 4835 C C . THR C 1 23 ? 6.149 30.638 52.581 1.00 26.99 23 THR C C 1
ATOM 4836 O O . THR C 1 23 ? 7.137 30.778 51.862 1.00 27.69 23 THR C O 1
ATOM 4840 N N . MET C 1 24 ? 5.564 29.446 52.795 1.00 24.44 24 MET C N 1
ATOM 4841 C CA . MET C 1 24 ? 6.007 28.184 52.174 1.00 25.20 24 MET C CA 1
ATOM 4842 C C . MET C 1 24 ? 6.098 28.316 50.646 1.00 30.43 24 MET C C 1
ATOM 4843 O O . MET C 1 24 ? 7.062 27.831 50.050 1.00 31.79 24 MET C O 1
ATOM 4848 N N . ALA C 1 25 ? 5.106 28.986 50.021 1.00 26.31 25 ALA C N 1
ATOM 4849 C CA . ALA C 1 25 ? 5.024 29.191 48.566 1.00 25.74 25 ALA C CA 1
ATOM 4850 C C . ALA C 1 25 ? 6.109 30.107 47.970 1.00 30.45 25 ALA C C 1
ATOM 4851 O O . ALA C 1 25 ? 6.554 29.882 46.841 1.00 29.15 25 ALA C O 1
ATOM 4853 N N . VAL C 1 26 ? 6.498 31.155 48.694 1.00 28.26 26 VAL C N 1
ATOM 4854 C CA . VAL C 1 26 ? 7.387 32.155 48.119 1.00 28.74 26 VAL C CA 1
ATOM 4855 C C . VAL C 1 26 ? 8.859 32.051 48.591 1.00 3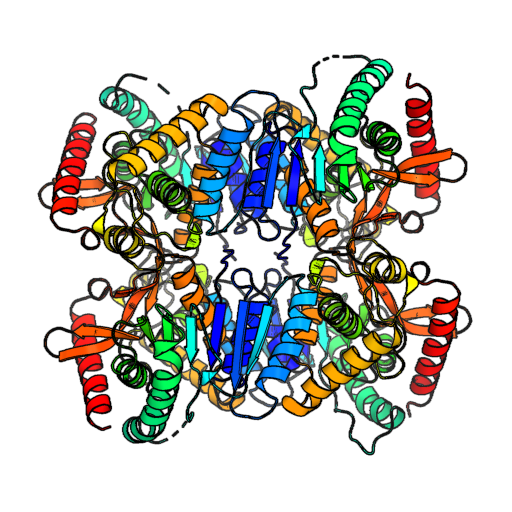2.79 26 VAL C C 1
ATOM 4856 O O . VAL C 1 26 ? 9.722 32.641 47.939 1.00 33.18 26 VAL C O 1
ATOM 4860 N N . VAL C 1 27 ? 9.148 31.334 49.695 1.00 29.03 27 VAL C N 1
ATOM 4861 C CA . VAL C 1 27 ? 10.540 31.177 50.156 1.00 29.22 27 VAL C CA 1
ATOM 4862 C C . VAL C 1 27 ? 11.041 29.741 49.865 1.00 33.44 27 VAL C C 1
ATOM 4863 O O . VAL C 1 27 ? 10.204 28.824 49.795 1.00 33.28 27 VAL C O 1
ATOM 4867 N N . PRO C 1 28 ? 12.367 29.520 49.660 1.00 30.06 28 PRO C N 1
ATOM 4868 C CA . PRO C 1 28 ? 12.847 28.149 49.407 1.00 30.72 28 PRO C CA 1
ATOM 4869 C C . PRO C 1 28 ? 12.607 27.210 50.592 1.00 34.18 28 PRO C C 1
ATOM 4870 O O . PRO C 1 28 ? 12.548 27.666 51.740 1.00 32.47 28 PRO C O 1
ATOM 4874 N N . GLY C 1 29 ? 12.479 25.913 50.283 1.00 29.83 29 GLY C N 1
ATOM 4875 C CA . GLY C 1 29 ? 12.271 24.853 51.264 1.00 29.58 29 GLY C CA 1
ATOM 4876 C C . GLY C 1 29 ? 11.208 23.835 50.891 1.00 32.10 29 GLY C C 1
ATOM 4877 O O . GLY C 1 29 ? 11.523 22.711 50.494 1.00 31.32 29 GLY C O 1
ATOM 4878 N N . ILE C 1 30 ? 9.933 24.226 51.035 1.00 27.52 30 ILE C N 1
ATOM 4879 C CA . ILE C 1 30 ? 8.775 23.367 50.801 1.00 27.48 30 ILE C CA 1
ATOM 4880 C C . ILE C 1 30 ? 8.138 23.697 49.447 1.00 29.49 30 ILE C C 1
ATOM 4881 O O . ILE C 1 30 ? 8.156 24.857 49.019 1.00 28.11 30 ILE C O 1
ATOM 4886 N N . ALA C 1 31 ? 7.593 22.665 48.772 1.00 24.65 31 ALA C N 1
ATOM 4887 C CA . ALA C 1 31 ? 6.918 22.823 47.486 1.00 24.46 31 ALA C CA 1
ATOM 4888 C C . ALA C 1 31 ? 5.660 21.958 47.362 1.00 30.58 31 ALA C C 1
ATOM 4889 O O . ALA C 1 31 ? 5.083 21.873 46.275 1.00 29.15 31 ALA C O 1
ATOM 4891 N N . ARG C 1 32 ? 5.257 21.279 48.458 1.00 28.49 32 ARG C N 1
ATOM 4892 C CA . ARG C 1 32 ? 4.077 20.402 48.480 1.00 27.60 32 ARG C CA 1
ATOM 4893 C C . ARG C 1 32 ? 3.245 20.741 49.708 1.00 30.92 32 ARG C C 1
ATOM 4894 O O . ARG C 1 32 ? 3.778 20.705 50.822 1.00 27.85 32 ARG C O 1
ATOM 4902 N N . MET C 1 33 ? 1.954 21.103 49.521 1.00 28.99 33 MET C N 1
ATOM 4903 C CA . MET C 1 33 ? 1.133 21.441 50.686 1.00 29.49 33 MET C CA 1
ATOM 4904 C C . MET C 1 33 ? -0.353 21.126 50.511 1.00 35.11 33 MET C C 1
ATOM 4905 O O . MET C 1 33 ? -0.892 21.198 49.412 1.00 35.15 33 MET C O 1
ATOM 4910 N N . THR C 1 34 ? -0.997 20.748 51.623 1.00 31.30 34 THR C N 1
ATOM 4911 C CA . THR C 1 34 ? -2.419 20.451 51.744 1.00 30.47 34 THR C CA 1
ATOM 4912 C C . THR C 1 34 ? -3.029 21.569 52.589 1.00 34.45 34 THR C C 1
ATOM 4913 O O . THR C 1 34 ? -2.571 21.804 53.713 1.00 33.41 34 THR C O 1
ATOM 4917 N N . LEU C 1 35 ? -4.029 22.282 52.048 1.00 32.20 35 LEU C N 1
ATOM 4918 C CA . LEU C 1 35 ? -4.692 23.365 52.808 1.00 32.37 35 LEU C CA 1
ATOM 4919 C C . LEU C 1 35 ? -6.081 22.913 53.168 1.00 35.77 35 LEU C C 1
ATOM 4920 O O . LEU C 1 35 ? -6.842 22.488 52.292 1.00 35.75 35 LEU C O 1
ATOM 4925 N N . VAL C 1 36 ? -6.402 22.939 54.460 1.00 32.50 36 VAL C N 1
ATOM 4926 C CA . VAL C 1 36 ? -7.704 22.467 54.933 1.00 32.43 36 VAL C CA 1
ATOM 4927 C C . VAL C 1 36 ? -8.462 23.570 55.631 1.00 35.49 36 VAL C C 1
ATOM 4928 O O . VAL C 1 36 ? -7.892 24.247 56.483 1.00 34.22 36 VAL C O 1
ATOM 4932 N N . ASP C 1 37 ? -9.755 23.723 55.293 1.00 32.29 37 ASP C N 1
ATOM 4933 C CA . ASP C 1 37 ? -10.671 24.668 55.931 1.00 32.61 37 ASP C CA 1
ATOM 4934 C C . ASP C 1 37 ? -12.120 24.198 55.773 1.00 38.33 37 ASP C C 1
ATOM 4935 O O . ASP C 1 37 ? -12.544 23.886 54.665 1.00 37.87 37 ASP C O 1
ATOM 4940 N N . VAL C 1 38 ? -12.866 24.164 56.893 1.00 35.75 38 VAL C N 1
ATOM 4941 C CA . VAL C 1 38 ? -14.270 23.750 56.981 1.00 36.51 38 VAL C CA 1
ATOM 4942 C C . VAL C 1 38 ? -15.208 24.696 56.179 1.00 41.52 38 VAL C C 1
ATOM 4943 O O . VAL C 1 38 ? -16.217 24.225 55.660 1.00 42.97 38 VAL C O 1
ATOM 4947 N N . VAL C 1 39 ? -14.852 26.000 56.050 1.00 38.21 39 VAL C N 1
ATOM 4948 C CA . VAL C 1 39 ? -15.622 27.001 55.296 1.00 38.27 39 VAL C CA 1
ATOM 4949 C C . VAL C 1 39 ? -15.548 26.645 53.788 1.00 43.37 39 VAL C C 1
ATOM 4950 O O . VAL C 1 39 ? -14.448 26.601 53.233 1.00 43.53 39 VAL C O 1
ATOM 4954 N N . PRO C 1 40 ? -16.691 26.309 53.135 1.00 40.19 40 PRO C N 1
ATOM 4955 C CA . PRO C 1 40 ? -16.643 25.902 51.721 1.00 39.85 40 PRO C CA 1
ATOM 4956 C C . PRO C 1 40 ? -16.037 26.936 50.787 1.00 42.01 40 PRO C C 1
ATOM 4957 O O . PRO C 1 40 ? -16.308 28.131 50.921 1.00 42.66 40 PRO C O 1
ATOM 4961 N N . GLY C 1 41 ? -15.168 26.460 49.901 1.00 35.75 41 GLY C N 1
ATOM 4962 C CA . GLY C 1 41 ? -14.459 27.285 48.932 1.00 34.87 41 GLY C CA 1
ATOM 4963 C C . GLY C 1 41 ? -13.323 28.128 49.493 1.00 35.96 41 GLY C C 1
ATOM 4964 O O . GLY C 1 41 ? -12.596 28.744 48.714 1.00 36.04 41 GLY C O 1
ATOM 4965 N N . LEU C 1 42 ? -13.156 28.172 50.836 1.00 29.85 42 LEU C N 1
ATOM 4966 C CA . LEU C 1 42 ? -12.131 28.995 51.481 1.00 28.06 42 LEU C CA 1
ATOM 4967 C C . LEU C 1 42 ? -10.710 28.536 51.207 1.00 31.32 42 LEU C C 1
ATOM 4968 O O . LEU C 1 42 ? -9.903 29.372 50.803 1.00 29.23 42 LEU C O 1
ATOM 4973 N N . ALA C 1 43 ? -10.391 27.243 51.440 1.00 28.97 43 ALA C N 1
ATOM 4974 C CA . ALA C 1 43 ? -9.041 26.712 51.204 1.00 29.83 43 ALA C CA 1
ATOM 4975 C C . ALA C 1 43 ? -8.677 26.771 49.723 1.00 30.75 43 ALA C C 1
ATOM 4976 O O . ALA C 1 43 ? -7.525 27.040 49.406 1.00 29.62 43 ALA C O 1
ATOM 4978 N N . LYS C 1 44 ? -9.668 26.565 48.823 1.00 25.72 44 LYS C N 1
ATOM 4979 C CA . LYS C 1 44 ? -9.488 26.610 47.361 1.00 24.78 44 LYS C CA 1
ATOM 4980 C C . LYS C 1 44 ? -9.064 28.008 46.880 1.00 28.10 44 LYS C C 1
ATOM 4981 O O . LYS C 1 44 ? -8.118 28.122 46.110 1.00 27.20 44 LYS C O 1
ATOM 4987 N N . GLY C 1 45 ? -9.764 29.039 47.351 1.00 28.00 45 GLY C N 1
ATOM 4988 C CA . GLY C 1 45 ? -9.488 30.438 47.029 1.00 27.58 45 GLY C CA 1
ATOM 4989 C C . GLY C 1 45 ? -8.094 30.874 47.424 1.00 31.21 45 GLY C C 1
ATOM 4990 O O . GLY C 1 45 ? -7.416 31.567 46.656 1.00 32.27 45 GLY C O 1
ATOM 4991 N N . VAL C 1 46 ? -7.658 30.440 48.628 1.00 25.17 46 VAL C N 1
ATOM 4992 C CA . VAL C 1 46 ? -6.335 30.692 49.200 1.00 23.85 46 VAL C CA 1
ATOM 4993 C C . VAL C 1 46 ? -5.276 30.021 48.322 1.00 26.25 46 VAL C C 1
ATOM 4994 O O . VAL C 1 46 ? -4.304 30.671 47.935 1.00 24.56 46 VAL C O 1
ATOM 4998 N N . MET C 1 47 ? -5.498 28.732 47.979 1.00 22.09 47 MET C N 1
ATOM 4999 C CA . MET C 1 47 ? -4.638 27.947 47.117 1.00 22.81 47 MET C CA 1
ATOM 5000 C C . MET C 1 47 ? -4.464 28.665 45.776 1.00 26.35 47 MET C C 1
ATOM 5001 O O . MET C 1 47 ? -3.322 28.825 45.323 1.00 23.06 47 MET C O 1
ATOM 5006 N N . GLU C 1 48 ? -5.595 29.090 45.140 1.00 24.71 48 GLU C N 1
ATOM 5007 C CA . GLU C 1 48 ? -5.549 29.728 43.811 1.00 23.97 48 GLU C CA 1
ATOM 5008 C C . GLU C 1 48 ? -4.695 31.013 43.835 1.00 27.45 48 GLU C C 1
ATOM 5009 O O . GLU C 1 48 ? -3.826 31.198 42.982 1.00 27.12 48 GLU C O 1
ATOM 5015 N N . ASP C 1 49 ? -4.883 31.841 44.870 1.00 23.87 49 ASP C N 1
ATOM 5016 C CA . ASP C 1 49 ? -4.160 33.096 45.053 1.00 22.92 49 ASP C CA 1
ATOM 5017 C C . ASP C 1 49 ? -2.673 32.826 45.349 1.00 27.05 49 ASP C C 1
ATOM 5018 O O . ASP C 1 49 ? -1.793 33.488 44.783 1.00 26.65 49 ASP C O 1
ATOM 5023 N N . ILE C 1 50 ? -2.393 31.807 46.170 1.00 23.42 50 ILE C N 1
ATOM 5024 C CA . ILE C 1 50 ? -1.016 31.443 46.516 1.00 24.74 50 ILE C CA 1
ATOM 5025 C C . ILE C 1 50 ? -0.242 30.900 45.262 1.00 26.28 50 ILE C C 1
ATOM 5026 O O . ILE C 1 50 ? 0.932 31.244 45.077 1.00 26.73 50 ILE C O 1
ATOM 5031 N N . LYS C 1 51 ? -0.933 30.169 44.385 1.00 19.62 51 LYS C N 1
ATOM 5032 C CA . LYS C 1 51 ? -0.405 29.647 43.111 1.00 19.43 51 LYS C CA 1
ATOM 5033 C C . LYS C 1 51 ? -0.002 30.801 42.186 1.00 23.33 51 LYS C C 1
ATOM 5034 O O . LYS C 1 51 ? 1.007 30.712 41.496 1.00 23.18 51 LYS C O 1
ATOM 5040 N N . HIS C 1 52 ? -0.760 31.905 42.218 1.00 20.76 52 HIS C N 1
ATOM 5041 C CA . HIS C 1 52 ? -0.450 33.113 41.451 1.00 20.42 52 HIS C CA 1
ATOM 5042 C C . HIS C 1 52 ? 0.881 33.722 41.965 1.00 23.12 52 HIS C C 1
ATOM 5043 O O . HIS C 1 52 ? 1.717 34.095 41.147 1.00 22.40 52 HIS C O 1
ATOM 5050 N N . ALA C 1 53 ? 1.096 33.727 43.298 1.00 19.91 53 ALA C N 1
ATOM 5051 C CA . ALA C 1 53 ? 2.329 34.221 43.932 1.00 19.78 53 ALA C CA 1
ATOM 5052 C C . ALA C 1 53 ? 3.519 33.311 43.538 1.00 22.11 53 ALA C C 1
ATOM 5053 O O . ALA C 1 53 ? 4.566 33.822 43.154 1.00 22.40 53 ALA C O 1
ATOM 5055 N N . ALA C 1 54 ? 3.325 31.978 43.542 1.00 21.17 54 ALA C N 1
ATOM 5056 C CA . ALA C 1 54 ? 4.316 30.985 43.075 1.00 20.85 54 ALA C CA 1
ATOM 5057 C C . ALA C 1 54 ? 4.760 31.282 41.623 1.00 23.14 54 ALA C C 1
ATOM 5058 O O . ALA C 1 54 ? 5.961 31.159 41.319 1.00 22.73 54 ALA C O 1
ATOM 5060 N N . ALA C 1 55 ? 3.795 31.649 40.725 1.00 19.40 55 ALA C N 1
ATOM 5061 C CA . ALA C 1 55 ? 4.094 32.019 39.324 1.00 20.01 55 ALA C CA 1
ATOM 5062 C C . ALA C 1 55 ? 5.024 33.221 39.287 1.00 20.66 55 ALA C C 1
ATOM 5063 O O . ALA C 1 55 ? 5.954 33.235 38.485 1.00 19.61 55 ALA C O 1
ATOM 5065 N N . VAL C 1 56 ? 4.779 34.227 40.171 1.00 18.39 56 VAL C N 1
ATOM 5066 C CA . VAL C 1 56 ? 5.663 35.395 40.239 1.00 17.27 56 VAL C CA 1
ATOM 5067 C C . VAL C 1 56 ? 7.094 34.975 40.622 1.00 19.74 56 VAL C C 1
ATOM 5068 O O . VAL C 1 56 ? 8.049 35.353 39.936 1.00 17.20 56 VAL C O 1
ATOM 5072 N N . PHE C 1 57 ? 7.244 34.142 41.665 1.00 18.83 57 PHE C N 1
ATOM 5073 C CA . PHE C 1 57 ? 8.581 33.744 42.136 1.00 19.20 57 PHE C CA 1
ATOM 5074 C C . PHE C 1 57 ? 9.205 32.585 41.361 1.00 22.16 57 PHE C C 1
ATOM 5075 O O . PHE C 1 57 ? 10.325 32.174 41.673 1.00 19.55 57 PHE C O 1
ATOM 5083 N N . ARG C 1 58 ? 8.509 32.076 40.325 1.00 19.84 58 ARG C N 1
ATOM 5084 C CA . ARG C 1 58 ? 8.997 30.954 39.513 1.00 19.52 58 ARG C CA 1
ATOM 5085 C C . ARG C 1 58 ? 9.233 29.695 40.367 1.00 23.18 58 ARG C C 1
ATOM 5086 O O . ARG C 1 58 ? 10.232 29.003 40.191 1.00 23.00 58 ARG C O 1
ATOM 5094 N N . ARG C 1 59 ? 8.346 29.440 41.341 1.00 20.26 59 ARG C N 1
ATOM 5095 C CA . ARG C 1 59 ? 8.471 28.262 42.191 1.00 19.62 59 ARG C CA 1
ATOM 5096 C C . ARG C 1 59 ? 7.395 27.253 41.842 1.00 25.11 59 ARG C C 1
ATOM 5097 O O . ARG C 1 59 ? 6.195 27.510 42.000 1.00 25.20 59 ARG C O 1
ATOM 5105 N N . SER C 1 60 ? 7.834 26.119 41.331 1.00 24.95 60 SER C N 1
ATOM 5106 C CA . SER C 1 60 ? 6.960 25.039 40.910 1.00 25.01 60 SER C CA 1
ATOM 5107 C C . SER C 1 60 ? 6.537 24.296 42.165 1.00 29.25 60 SER C C 1
ATOM 5108 O O . SER C 1 60 ? 7.338 23.588 42.784 1.00 28.53 60 SER C O 1
ATOM 5111 N N . ILE C 1 61 ? 5.292 24.538 42.582 1.00 26.14 61 ILE C N 1
ATOM 5112 C CA . ILE C 1 61 ? 4.713 23.953 43.789 1.00 26.51 61 ILE C CA 1
ATOM 5113 C C . ILE C 1 61 ? 3.485 23.117 43.471 1.00 31.52 61 ILE C C 1
ATOM 5114 O O . ILE C 1 61 ? 2.880 23.288 42.408 1.00 32.31 61 ILE C O 1
ATOM 5119 N N . THR C 1 62 ? 3.114 22.215 44.386 1.00 28.63 62 THR C N 1
ATOM 5120 C CA . THR C 1 62 ? 1.905 21.395 44.245 1.00 29.90 62 THR C CA 1
ATOM 5121 C C . THR C 1 62 ? 1.047 21.609 45.477 1.00 35.67 62 THR C C 1
ATOM 5122 O O . THR C 1 62 ? 1.483 21.363 46.603 1.00 35.79 62 THR C O 1
ATOM 5126 N N . VAL C 1 63 ? -0.140 22.153 45.277 1.00 33.45 63 VAL C N 1
ATOM 5127 C CA . VAL C 1 63 ? -1.047 22.434 46.384 1.00 33.01 63 VAL C CA 1
ATOM 5128 C C . VAL C 1 63 ? -2.378 21.755 46.124 1.00 36.51 63 VAL C C 1
ATOM 5129 O O . VAL C 1 63 ? -2.821 21.685 44.971 1.00 36.74 63 VAL C O 1
ATOM 5133 N N . GLU C 1 64 ? -2.991 21.244 47.209 1.00 30.68 64 GLU C N 1
ATOM 5134 C CA A GLU C 1 64 ? -4.308 20.609 47.196 0.45 29.81 64 GLU C CA 1
ATOM 5135 C CA B GLU C 1 64 ? -4.308 20.603 47.196 0.55 29.69 64 GLU C CA 1
ATOM 5136 C C . GLU C 1 64 ? -5.151 21.263 48.280 1.00 31.84 64 GLU C C 1
ATOM 5137 O O . GLU C 1 64 ? -4.637 21.526 49.364 1.00 29.97 64 GLU C O 1
ATOM 5148 N N . ALA C 1 65 ? -6.429 21.563 47.982 1.00 27.94 65 ALA C N 1
ATOM 5149 C CA . ALA C 1 65 ? -7.315 22.202 48.964 1.00 28.14 65 ALA C CA 1
ATOM 5150 C C . ALA C 1 65 ? -8.466 21.293 49.308 1.00 33.81 65 ALA C C 1
ATOM 5151 O O . ALA C 1 65 ? -9.008 20.602 48.433 1.00 33.15 65 ALA C O 1
ATOM 5153 N N . PHE C 1 66 ? -8.808 21.255 50.597 1.00 31.86 66 PHE C N 1
ATOM 5154 C CA . PHE C 1 66 ? -9.865 20.398 51.107 1.00 31.88 66 PHE C CA 1
ATOM 5155 C C . PHE C 1 66 ? -10.704 21.104 52.121 1.00 36.94 66 PHE C C 1
ATOM 5156 O O . PHE C 1 66 ? -10.236 22.031 52.782 1.00 36.36 66 PHE C O 1
ATOM 5164 N N . GLU C 1 67 ? -11.945 20.648 52.259 1.00 35.33 67 GLU C N 1
ATOM 5165 C CA . GLU C 1 67 ? -12.891 21.162 53.231 1.00 37.18 67 GLU C CA 1
ATOM 5166 C C . GLU C 1 67 ? -12.927 20.235 54.447 1.00 44.83 67 GLU C C 1
ATOM 5167 O O . GLU C 1 67 ? -13.226 20.682 55.552 1.00 45.30 67 GLU C O 1
ATOM 5173 N N . ASP C 1 68 ? -12.541 18.962 54.247 1.00 43.19 68 ASP C N 1
ATOM 5174 C CA . ASP C 1 68 ? -12.521 17.919 55.272 1.00 43.45 68 ASP C CA 1
ATOM 5175 C C . ASP C 1 68 ? -11.096 17.577 55.732 1.00 46.42 68 ASP C C 1
ATOM 5176 O O . ASP C 1 68 ? -10.196 17.439 54.900 1.00 46.84 68 ASP C O 1
ATOM 5181 N N . VAL C 1 69 ? -10.911 17.389 57.050 1.00 41.32 69 VAL C N 1
ATOM 5182 C CA . VAL C 1 69 ? -9.623 17.051 57.672 1.00 41.01 69 VAL C CA 1
ATOM 5183 C C . VAL C 1 69 ? -9.196 15.589 57.348 1.00 46.37 69 VAL C C 1
ATOM 5184 O O . VAL C 1 69 ? -8.007 15.336 57.149 1.00 45.98 69 VAL C O 1
ATOM 5188 N N . SER C 1 70 ? -10.157 14.652 57.225 1.00 43.60 70 SER C N 1
ATOM 5189 C CA . SER C 1 70 ? -9.878 13.244 56.886 1.00 43.84 70 SER C CA 1
ATOM 5190 C C . SER C 1 70 ? -9.203 13.079 55.512 1.00 49.34 70 SER C C 1
ATOM 5191 O O . SER C 1 70 ? -8.661 12.011 55.212 1.00 50.73 70 SER C O 1
ATOM 5194 N N . LYS C 1 71 ? -9.252 14.136 54.676 1.00 45.05 71 LYS C N 1
ATOM 5195 C CA . LYS C 1 71 ? -8.662 14.167 53.334 1.00 43.28 71 LYS C CA 1
ATOM 5196 C C . LYS C 1 71 ? -7.128 14.363 53.366 1.00 44.88 71 LYS C C 1
ATOM 5197 O O . LYS C 1 71 ? -6.462 14.114 52.360 1.00 45.18 71 LYS C O 1
ATOM 5203 N N . VAL C 1 72 ? -6.572 14.797 54.523 1.00 39.28 72 VAL C N 1
ATOM 5204 C CA . VAL C 1 72 ? -5.128 14.999 54.701 1.00 36.88 72 VAL C CA 1
ATOM 5205 C C . VAL C 1 72 ? -4.456 13.632 54.747 1.00 38.40 72 VAL C C 1
ATOM 5206 O O . VAL C 1 72 ? -4.775 12.835 55.622 1.00 39.44 72 VAL C O 1
ATOM 5210 N N . GLU C 1 73 ? -3.535 13.354 53.824 1.00 33.18 73 GLU C N 1
ATOM 5211 C CA . GLU C 1 73 ? -2.881 12.050 53.808 1.00 32.60 73 GLU C CA 1
ATOM 5212 C C . GLU C 1 73 ? -1.395 12.189 53.615 1.00 37.51 73 GLU C C 1
ATOM 5213 O O . GLU C 1 73 ? -0.971 13.000 52.794 1.00 39.38 73 GLU C O 1
ATOM 5219 N N . ASN C 1 74 ? -0.601 11.348 54.310 1.00 32.74 74 ASN C N 1
ATOM 5220 C CA . ASN C 1 74 ? 0.870 11.321 54.227 1.00 31.91 74 ASN C CA 1
ATOM 5221 C C . ASN C 1 74 ? 1.510 12.690 54.379 1.00 34.44 74 ASN C C 1
ATOM 5222 O O . ASN C 1 74 ? 2.396 13.062 53.605 1.00 35.21 74 ASN C O 1
ATOM 5227 N N . ALA C 1 75 ? 1.052 13.454 55.385 1.00 29.51 75 ALA C N 1
ATOM 5228 C CA . ALA C 1 75 ? 1.636 14.758 55.660 1.00 27.46 75 ALA C CA 1
ATOM 5229 C C . ALA C 1 75 ? 2.856 14.496 56.528 1.00 31.21 75 ALA C C 1
ATOM 5230 O O . ALA C 1 75 ? 2.826 13.598 57.363 1.00 31.00 75 ALA C O 1
ATOM 5232 N N . ASP C 1 76 ? 3.944 15.205 56.284 1.00 28.29 76 ASP C N 1
ATOM 5233 C CA . ASP C 1 76 ? 5.157 15.064 57.087 1.00 28.88 76 ASP C CA 1
ATOM 5234 C C . ASP C 1 76 ? 5.120 16.083 58.273 1.00 34.17 76 ASP C C 1
ATOM 5235 O O . ASP C 1 76 ? 5.636 15.794 59.353 1.00 33.56 76 ASP C O 1
ATOM 5240 N N . ALA C 1 77 ? 4.429 17.228 58.089 1.00 30.88 77 ALA C N 1
ATOM 5241 C CA . ALA C 1 77 ? 4.183 18.220 59.138 1.00 31.10 77 ALA C CA 1
ATOM 5242 C C . ALA C 1 77 ? 2.739 18.714 59.015 1.00 33.70 77 ALA C C 1
ATOM 5243 O O . ALA C 1 77 ? 2.239 18.887 57.905 1.00 33.27 77 ALA C O 1
ATOM 5245 N N . ILE C 1 78 ? 2.050 18.853 60.150 1.00 29.40 78 ILE C N 1
ATOM 5246 C CA . ILE C 1 78 ? 0.652 19.293 60.233 1.00 27.99 78 ILE C CA 1
ATOM 5247 C C . ILE C 1 78 ? 0.599 20.467 61.210 1.00 32.06 78 ILE C C 1
ATOM 5248 O O . ILE C 1 78 ? 0.897 20.290 62.389 1.00 32.85 78 ILE C O 1
ATOM 5253 N N . VAL C 1 79 ? 0.251 21.665 60.713 1.00 27.86 79 VAL C N 1
ATOM 5254 C CA . VAL C 1 79 ? 0.131 22.861 61.531 1.00 27.97 79 VAL C CA 1
ATOM 5255 C C . VAL C 1 79 ? -1.353 23.165 61.766 1.00 33.68 79 VAL C C 1
ATOM 5256 O O . VAL C 1 79 ? -2.079 23.491 60.819 1.00 34.14 79 VAL C O 1
ATOM 5260 N N . ILE C 1 80 ? -1.803 22.971 63.023 1.00 30.29 80 ILE C N 1
ATOM 5261 C CA . ILE C 1 80 ? -3.188 23.176 63.450 1.00 31.29 80 ILE C CA 1
ATOM 5262 C C . ILE C 1 80 ? -3.298 24.606 63.955 1.00 35.48 80 ILE C C 1
ATOM 5263 O O . ILE C 1 80 ? -2.918 24.887 65.098 1.00 35.55 80 ILE C O 1
ATOM 5268 N N . THR C 1 81 ? -3.779 25.520 63.097 1.00 32.58 81 THR C N 1
ATOM 5269 C CA . THR C 1 81 ? -3.896 26.941 63.483 1.00 33.03 81 THR C CA 1
ATOM 5270 C C . THR C 1 81 ? -5.069 27.169 64.440 1.00 40.18 81 THR C C 1
ATOM 5271 O O . THR C 1 81 ? -5.995 26.358 64.477 1.00 39.22 81 THR C O 1
ATOM 5275 N N . ALA C 1 82 ? -5.013 28.271 65.208 1.00 40.49 82 ALA C N 1
ATOM 5276 C CA . ALA C 1 82 ? -6.044 28.643 66.178 1.00 42.53 82 ALA C CA 1
ATOM 5277 C C . ALA C 1 82 ? -7.345 29.079 65.495 1.00 51.33 82 ALA C C 1
ATOM 5278 O O . ALA C 1 82 ? -7.320 29.854 64.534 1.00 50.75 82 ALA C O 1
ATOM 5280 N N . GLY C 1 83 ? -8.467 28.603 66.023 1.00 51.61 83 GLY C N 1
ATOM 5281 C CA . GLY C 1 83 ? -9.790 28.978 65.538 1.00 52.78 83 GLY C CA 1
ATOM 5282 C C . GLY C 1 83 ? -10.186 30.355 66.034 1.00 59.74 83 GLY C C 1
ATOM 5283 O O . GLY C 1 83 ? -9.357 31.078 66.599 1.00 58.62 83 GLY C O 1
ATOM 5284 N N . LYS C 1 84 ? -11.460 30.730 65.820 1.00 59.61 84 LYS C N 1
ATOM 5285 C CA . LYS C 1 84 ? -12.007 32.011 66.270 1.00 60.95 84 LYS C CA 1
ATOM 5286 C C . LYS C 1 84 ? -11.956 32.047 67.817 1.00 67.64 84 LYS C C 1
ATOM 5287 O O . LYS C 1 84 ? -12.295 31.032 68.435 1.00 67.02 84 LYS C O 1
ATOM 5293 N N . PRO C 1 85 ? -11.506 33.162 68.461 1.00 66.67 85 PRO C N 1
ATOM 5294 C CA . PRO C 1 85 ? -11.453 33.193 69.939 1.00 67.36 85 PRO C CA 1
ATOM 5295 C C . PRO C 1 85 ? -12.784 32.877 70.635 1.00 72.93 85 PRO C C 1
ATOM 5296 O O . PRO C 1 85 ? -12.772 32.294 71.721 1.00 72.81 85 PRO C O 1
ATOM 5300 N N . ARG C 1 86 ? -13.923 33.221 69.979 1.00 70.16 86 ARG C N 1
ATOM 5301 C CA . ARG C 1 86 ? -15.313 32.968 70.396 1.00 104.35 86 ARG C CA 1
ATOM 5302 C C . ARG C 1 86 ? -15.601 33.225 71.881 1.00 124.41 86 ARG C C 1
ATOM 5303 O O . ARG C 1 86 ? -16.755 33.198 72.307 1.00 81.24 86 ARG C O 1
ATOM 5305 N N . MET C 1 90 ? -15.463 31.811 78.061 1.00 86.01 90 MET C N 1
ATOM 5306 C CA . MET C 1 90 ? -14.679 32.969 78.481 1.00 85.55 90 MET C CA 1
ATOM 5307 C C . MET C 1 90 ? -13.673 32.632 79.595 1.00 88.25 90 MET C C 1
ATOM 5308 O O . MET C 1 90 ? -12.509 33.038 79.499 1.00 87.66 90 MET C O 1
ATOM 5310 N N . SER C 1 91 ? -14.117 31.891 80.642 1.00 83.49 91 SER C N 1
ATOM 5311 C CA . SER C 1 91 ? -13.265 31.490 81.769 1.00 82.62 91 SER C CA 1
ATOM 5312 C C . SER C 1 91 ? -12.178 30.484 81.360 1.00 85.17 91 SER C C 1
ATOM 5313 O O . SER C 1 91 ? -12.384 29.702 80.432 1.00 84.47 91 SER C O 1
ATOM 5316 N N . ARG C 1 92 ? -11.025 30.526 82.060 1.00 81.04 92 ARG C N 1
ATOM 5317 C CA . ARG C 1 92 ? -9.809 29.732 81.824 1.00 80.47 92 ARG C CA 1
ATOM 5318 C C . ARG C 1 92 ? -9.996 28.204 81.781 1.00 83.15 92 ARG C C 1
ATOM 5319 O O . ARG C 1 92 ? -9.574 27.585 80.799 1.00 82.80 92 ARG C O 1
ATOM 5327 N N . ARG C 1 93 ? -10.548 27.594 82.854 1.00 78.61 93 ARG C N 1
ATOM 5328 C CA . ARG C 1 93 ? -10.755 26.142 82.947 1.00 77.51 93 ARG C CA 1
ATOM 5329 C C . ARG C 1 93 ? -11.725 25.643 81.872 1.00 77.21 93 ARG C C 1
ATOM 5330 O O . ARG C 1 93 ? -11.498 24.579 81.293 1.00 76.53 93 ARG C O 1
ATOM 5338 N N . ASP C 1 94 ? -12.791 26.424 81.609 1.00 70.83 94 ASP C N 1
ATOM 5339 C CA . ASP C 1 94 ? -13.821 26.121 80.617 1.00 69.35 94 ASP C CA 1
ATOM 5340 C C . ASP C 1 94 ? -13.277 26.178 79.192 1.00 69.73 94 ASP C C 1
ATOM 5341 O O . ASP C 1 94 ? -13.622 25.314 78.382 1.00 68.83 94 ASP C O 1
ATOM 5346 N N . LEU C 1 95 ? -12.413 27.176 78.902 1.00 64.08 95 LEU C N 1
ATOM 5347 C CA . LEU C 1 95 ? -11.750 27.353 77.607 1.00 63.04 95 LEU C CA 1
ATOM 5348 C C . LEU C 1 95 ? -10.856 26.142 77.304 1.00 63.39 95 LEU C C 1
ATOM 5349 O O . LEU C 1 95 ? -10.887 25.631 76.187 1.00 62.38 95 LEU C O 1
ATOM 5354 N N . ALA C 1 96 ? -10.100 25.668 78.316 1.00 57.16 96 ALA C N 1
ATOM 5355 C CA . ALA C 1 96 ? -9.237 24.498 78.215 1.00 55.56 96 ALA C CA 1
ATOM 5356 C C . ALA C 1 96 ? -10.071 23.232 77.986 1.00 55.70 96 ALA C C 1
ATOM 5357 O O . ALA C 1 96 ? -9.664 22.392 77.187 1.00 54.72 96 ALA C O 1
ATOM 5359 N N . ASN C 1 97 ? -11.239 23.103 78.659 1.00 49.30 97 ASN C N 1
ATOM 5360 C CA . ASN C 1 97 ? -12.116 21.937 78.495 1.00 48.13 97 ASN C CA 1
ATOM 5361 C C . ASN C 1 97 ? -12.812 21.906 77.131 1.00 52.17 97 ASN C C 1
ATOM 5362 O O . ASN C 1 97 ? -12.921 20.831 76.533 1.00 51.75 97 ASN C O 1
ATOM 5367 N N . VAL C 1 98 ? -13.259 23.082 76.632 1.00 49.10 98 VAL C N 1
ATOM 5368 C CA . VAL C 1 98 ? -13.947 23.199 75.342 1.00 48.70 98 VAL C CA 1
ATOM 5369 C C . VAL C 1 98 ? -12.963 23.011 74.171 1.00 49.48 98 VAL C C 1
ATOM 5370 O O . VAL C 1 98 ? -13.303 22.317 73.214 1.00 48.96 98 VAL C O 1
ATOM 5374 N N . ASN C 1 99 ? -11.748 23.596 74.273 1.00 44.32 99 ASN C N 1
ATOM 5375 C CA . ASN C 1 99 ? -10.702 23.514 73.258 1.00 43.28 99 ASN C CA 1
ATOM 5376 C C . ASN C 1 99 ? -10.085 22.112 73.156 1.00 47.09 99 ASN C C 1
ATOM 5377 O O . ASN C 1 99 ? -9.704 21.705 72.055 1.00 45.82 99 ASN C O 1
ATOM 5382 N N . ALA C 1 100 ? -10.007 21.369 74.289 1.00 44.49 100 ALA C N 1
ATOM 5383 C CA . ALA C 1 100 ? -9.450 20.008 74.324 1.00 45.20 100 ALA C CA 1
ATOM 5384 C C . ALA C 1 100 ? -10.272 19.043 73.475 1.00 51.20 100 ALA C C 1
ATOM 5385 O O . ALA C 1 100 ? -9.709 18.140 72.855 1.00 50.80 100 ALA C O 1
ATOM 5387 N N . GLN C 1 101 ? -11.602 19.247 73.444 1.00 48.85 101 GLN C N 1
ATOM 5388 C CA . GLN C 1 101 ? -12.551 18.457 72.668 1.00 48.54 101 GLN C CA 1
ATOM 5389 C C . GLN C 1 101 ? -12.345 18.739 71.184 1.00 52.99 101 GLN C C 1
ATOM 5390 O O . GLN C 1 101 ? -12.420 17.813 70.369 1.00 52.25 101 GLN C O 1
ATOM 5396 N N . ILE C 1 102 ? -12.035 20.013 70.844 1.00 49.61 102 ILE C N 1
ATOM 5397 C CA . ILE C 1 102 ? -11.758 20.447 69.470 1.00 49.06 102 ILE C CA 1
ATOM 5398 C C . ILE C 1 102 ? -10.469 19.772 68.977 1.00 51.64 102 ILE C C 1
ATOM 5399 O O . ILE C 1 102 ? -10.496 19.135 67.924 1.00 51.13 102 ILE C O 1
ATOM 5404 N N . ILE C 1 103 ? -9.370 19.862 69.771 1.00 46.37 103 ILE C N 1
ATOM 5405 C CA . ILE C 1 103 ? -8.069 19.251 69.478 1.00 45.00 103 ILE C CA 1
ATOM 5406 C C . ILE C 1 103 ? -8.160 17.708 69.416 1.00 45.04 103 ILE C C 1
ATOM 5407 O O . ILE C 1 103 ? -7.524 17.118 68.541 1.00 43.83 103 ILE C O 1
ATOM 5412 N N . ARG C 1 104 ? -8.936 17.065 70.327 1.00 39.66 104 ARG C N 1
ATOM 5413 C CA . ARG C 1 104 ? -9.099 15.603 70.337 1.00 38.72 104 ARG C CA 1
ATOM 5414 C C . ARG C 1 104 ? -9.764 15.121 69.054 1.00 44.33 104 ARG C C 1
ATOM 5415 O O . ARG C 1 104 ? -9.292 14.146 68.467 1.00 43.37 104 ARG C O 1
ATOM 5423 N N . ASP C 1 105 ? -10.838 15.819 68.611 1.00 42.06 105 ASP C N 1
ATOM 5424 C CA . ASP C 1 105 ? -11.583 15.514 67.386 1.00 42.38 105 ASP C CA 1
ATOM 5425 C C . ASP C 1 105 ? -10.705 15.628 66.134 1.00 45.99 105 ASP C C 1
ATOM 5426 O O . ASP C 1 105 ? -10.762 14.735 65.286 1.00 46.11 105 ASP C O 1
ATOM 5431 N N . ILE C 1 106 ? -9.867 16.687 66.043 1.00 42.20 106 ILE C N 1
ATOM 5432 C CA . ILE C 1 106 ? -8.926 16.914 64.929 1.00 41.86 106 ILE C CA 1
ATOM 5433 C C . ILE C 1 106 ? -7.854 15.809 64.912 1.00 44.83 106 ILE C C 1
ATOM 5434 O O . ILE C 1 106 ? -7.522 15.287 63.842 1.00 44.20 106 ILE C O 1
ATOM 5439 N N . GLY C 1 107 ? -7.359 15.453 66.099 1.00 40.94 107 GLY C N 1
ATOM 5440 C CA . GLY C 1 107 ? -6.351 14.411 66.279 1.00 40.69 107 GLY C CA 1
ATOM 5441 C C . GLY C 1 107 ? -6.825 13.040 65.856 1.00 44.90 107 GLY C C 1
ATOM 5442 O O . GLY C 1 107 ? -6.103 12.329 65.152 1.00 43.73 107 GLY C O 1
ATOM 5443 N N . ASP C 1 108 ? -8.060 12.675 66.266 1.00 42.82 108 ASP C N 1
ATOM 5444 C CA . ASP C 1 108 ? -8.709 11.406 65.933 1.00 43.95 108 ASP C CA 1
ATOM 5445 C C . ASP C 1 108 ? -8.868 11.238 64.417 1.00 46.14 108 ASP C C 1
ATOM 5446 O O . ASP C 1 108 ? -8.656 10.141 63.903 1.00 46.29 108 ASP C O 1
ATOM 5451 N N . LYS C 1 109 ? -9.207 12.341 63.710 1.00 40.89 109 LYS C N 1
ATOM 5452 C CA . LYS C 1 109 ? -9.430 12.385 62.257 1.00 39.17 109 LYS C CA 1
ATOM 5453 C C . LYS C 1 109 ? -8.149 12.381 61.400 1.00 41.72 109 LYS C C 1
ATOM 5454 O O . LYS C 1 109 ? -8.237 12.092 60.201 1.00 41.10 109 LYS C O 1
ATOM 5460 N N . LEU C 1 110 ? -6.976 12.703 62.001 1.00 36.30 110 LEU C N 1
ATOM 5461 C CA . LEU C 1 110 ? -5.680 12.774 61.313 1.00 35.43 110 LEU C CA 1
ATOM 5462 C C . LEU C 1 110 ? -4.750 11.591 61.560 1.00 41.51 110 LEU C C 1
ATOM 5463 O O . LEU C 1 110 ? -3.962 11.241 60.676 1.00 42.01 110 LEU C O 1
ATOM 5468 N N . ARG C 1 111 ? -4.777 11.050 62.792 1.00 39.13 111 ARG C N 1
ATOM 5469 C CA . ARG C 1 111 ? -3.904 10.002 63.330 1.00 39.12 111 ARG C CA 1
ATOM 5470 C C . ARG C 1 111 ? -3.516 8.878 62.360 1.00 40.63 111 ARG C C 1
ATOM 5471 O O . ARG C 1 111 ? -2.330 8.702 62.094 1.00 37.74 111 ARG C O 1
ATOM 5479 N N . ASP C 1 112 ? -4.494 8.133 61.842 1.00 40.00 112 ASP C N 1
ATOM 5480 C CA . ASP C 1 112 ? -4.253 6.949 61.007 1.00 40.38 112 ASP C CA 1
ATOM 5481 C C . ASP C 1 112 ? -3.713 7.192 59.576 1.00 43.39 112 ASP C C 1
ATOM 5482 O O . ASP C 1 112 ? -3.034 6.305 59.055 1.00 42.37 112 ASP C O 1
ATOM 5487 N N . ARG C 1 113 ? -4.021 8.335 58.932 1.00 38.67 113 ARG C N 1
ATOM 5488 C CA . ARG C 1 113 ? -3.572 8.585 57.543 1.00 36.66 113 ARG C CA 1
ATOM 5489 C C . ARG C 1 113 ? -2.255 9.380 57.446 1.00 37.54 113 ARG C C 1
ATOM 5490 O O . ARG C 1 113 ? -1.709 9.559 56.355 1.00 35.76 113 ARG C O 1
ATOM 5498 N N . ASN C 1 114 ? -1.755 9.871 58.587 1.00 32.11 114 ASN C N 1
ATOM 5499 C CA . ASN C 1 114 ? -0.536 10.672 58.618 1.00 31.25 114 ASN C CA 1
ATOM 5500 C C . ASN C 1 114 ? 0.537 10.058 59.557 1.00 35.32 114 ASN C C 1
ATOM 5501 O O . ASN C 1 114 ? 0.924 10.702 60.534 1.00 35.26 114 ASN C O 1
ATOM 5506 N N . PRO C 1 115 ? 1.045 8.819 59.284 1.00 32.29 115 PRO C N 1
ATOM 5507 C CA . PRO C 1 115 ? 2.040 8.228 60.200 1.00 32.42 115 PRO C CA 1
ATOM 5508 C C . PRO C 1 115 ? 3.370 8.981 60.241 1.00 35.70 115 PRO C C 1
ATOM 5509 O O . PRO C 1 115 ? 3.829 9.465 59.209 1.00 34.22 115 PRO C O 1
ATOM 5513 N N . GLY C 1 116 ? 3.925 9.129 61.449 1.00 32.53 116 GLY C N 1
ATOM 5514 C CA . GLY C 1 116 ? 5.205 9.789 61.705 1.00 32.24 116 GLY C CA 1
ATOM 5515 C C . GLY C 1 116 ? 5.234 11.295 61.520 1.00 38.09 116 GLY C C 1
ATOM 5516 O O . GLY C 1 116 ? 6.310 11.899 61.581 1.00 39.25 116 GLY C O 1
ATOM 5517 N N . ALA C 1 117 ? 4.058 11.917 61.309 1.00 32.41 117 ALA C N 1
ATOM 5518 C CA . ALA C 1 117 ? 3.919 13.347 61.093 1.00 31.32 117 ALA C CA 1
ATOM 5519 C C . ALA C 1 117 ? 4.225 14.147 62.343 1.00 33.36 117 ALA C C 1
ATOM 5520 O O . ALA C 1 117 ? 3.972 13.700 63.469 1.00 31.94 117 ALA C O 1
ATOM 5522 N N . LEU C 1 118 ? 4.717 15.361 62.135 1.00 29.71 118 LEU C N 1
ATOM 5523 C CA . LEU C 1 118 ? 4.932 16.302 63.220 1.00 28.87 118 LEU C CA 1
ATOM 5524 C C . LEU C 1 118 ? 3.635 17.120 63.321 1.00 30.50 118 LEU C C 1
ATOM 5525 O O . LEU C 1 118 ? 3.202 17.685 62.322 1.00 29.77 118 LEU C O 1
ATOM 5530 N N . TYR C 1 119 ? 2.983 17.128 64.495 1.00 26.68 119 TYR C N 1
ATOM 5531 C CA . TYR C 1 119 ? 1.781 17.935 64.724 1.00 25.82 119 TYR C CA 1
ATOM 5532 C C . TYR C 1 119 ? 2.240 19.187 65.479 1.00 31.23 119 TYR C C 1
ATOM 5533 O O . TYR C 1 119 ? 2.891 19.063 66.513 1.00 31.94 119 TYR C O 1
ATOM 5542 N N . VAL C 1 120 ? 1.918 20.385 64.954 1.00 27.87 120 VAL C N 1
ATOM 5543 C CA . VAL C 1 120 ? 2.245 21.700 65.538 1.00 25.70 120 VAL C CA 1
ATOM 5544 C C . VAL C 1 120 ? 0.935 22.310 66.059 1.00 31.18 120 VAL C C 1
ATOM 5545 O O . VAL C 1 120 ? 0.053 22.654 65.263 1.00 30.49 120 VAL C O 1
ATOM 5549 N N . VAL C 1 121 ? 0.820 22.457 67.401 1.00 29.94 121 VAL C N 1
ATOM 5550 C CA . VAL C 1 121 ? -0.349 23.019 68.086 1.00 29.95 121 VAL C CA 1
ATOM 5551 C C . VAL C 1 121 ? -0.126 24.496 68.429 1.00 37.59 121 VAL C C 1
ATOM 5552 O O . VAL C 1 121 ? 0.919 24.853 68.965 1.00 37.83 121 VAL C O 1
ATOM 5556 N N . VAL C 1 122 ? -1.131 25.342 68.138 1.00 36.82 122 VAL C N 1
ATOM 5557 C CA . VAL C 1 122 ? -1.130 26.789 68.410 1.00 36.64 122 VAL C CA 1
ATOM 5558 C C . VAL C 1 122 ? -2.208 27.115 69.455 1.00 43.83 122 VAL C C 1
ATOM 5559 O O . VAL C 1 122 ? -1.989 27.985 70.297 1.00 43.53 122 VAL C O 1
ATOM 5563 N N . THR C 1 123 ? -3.368 26.421 69.392 1.00 43.21 123 THR C N 1
ATOM 5564 C CA . THR C 1 123 ? -4.556 26.633 70.246 1.00 43.90 123 THR C CA 1
ATOM 5565 C C . THR C 1 123 ? -4.243 26.733 71.751 1.00 48.60 123 THR C C 1
ATOM 5566 O O . THR C 1 123 ? -3.595 25.848 72.314 1.00 47.56 123 THR C O 1
ATOM 5570 N N . ASN C 1 124 ? -4.702 27.836 72.383 1.00 46.23 124 ASN C N 1
ATOM 5571 C CA . ASN C 1 124 ? -4.501 28.131 73.801 1.00 46.44 124 ASN C CA 1
ATOM 5572 C C . ASN C 1 124 ? -5.413 27.329 74.742 1.00 49.93 124 ASN C C 1
ATOM 5573 O O . ASN C 1 124 ? -6.584 27.141 74.410 1.00 50.56 124 ASN C O 1
ATOM 5578 N N . PRO C 1 125 ? -4.925 26.870 75.927 1.00 45.05 125 PRO C N 1
ATOM 5579 C CA . PRO C 1 125 ? -3.553 27.002 76.458 1.00 44.21 125 PRO C CA 1
ATOM 5580 C C . PRO C 1 125 ? -2.622 25.992 75.784 1.00 44.99 125 PRO C C 1
ATOM 5581 O O . PRO C 1 125 ? -2.771 24.784 75.974 1.00 43.43 125 PRO C O 1
ATOM 5585 N N . VAL C 1 126 ? -1.691 26.511 74.948 1.00 40.31 126 VAL C N 1
ATOM 5586 C CA . VAL C 1 126 ? -0.777 25.761 74.072 1.00 38.53 126 VAL C CA 1
ATOM 5587 C C . VAL C 1 126 ? -0.109 24.563 74.778 1.00 38.78 126 VAL C C 1
ATOM 5588 O O . VAL C 1 126 ? -0.158 23.459 74.224 1.00 37.56 126 VAL C O 1
ATOM 5592 N N . ASP C 1 127 ? 0.446 24.746 75.999 1.00 34.16 127 ASP C N 1
ATOM 5593 C CA . ASP C 1 127 ? 1.130 23.654 76.702 1.00 34.50 127 ASP C CA 1
ATOM 5594 C C . ASP C 1 127 ? 0.229 22.464 77.028 1.00 38.23 127 ASP C C 1
ATOM 5595 O O . ASP C 1 127 ? 0.612 21.325 76.755 1.00 36.98 127 ASP C O 1
ATOM 5600 N N . VAL C 1 128 ? -0.972 22.738 77.568 1.00 34.12 128 VAL C N 1
ATOM 5601 C CA . VAL C 1 128 ? -1.995 21.740 77.907 1.00 33.39 128 VAL C CA 1
ATOM 5602 C C . VAL C 1 128 ? -2.570 21.102 76.609 1.00 36.13 128 VAL C C 1
ATOM 5603 O O . VAL C 1 128 ? -2.738 19.880 76.553 1.00 35.38 128 VAL C O 1
ATOM 5607 N N . MET C 1 129 ? -2.839 21.919 75.568 1.00 32.63 129 MET C N 1
ATOM 5608 C CA . MET C 1 129 ? -3.343 21.407 74.272 1.00 32.34 129 MET C CA 1
ATOM 5609 C C . MET C 1 129 ? -2.334 20.480 73.563 1.00 34.10 129 MET C C 1
ATOM 5610 O O . MET C 1 129 ? -2.749 19.558 72.856 1.00 32.09 129 MET C O 1
ATOM 5615 N N . THR C 1 130 ? -1.019 20.681 73.810 1.00 30.23 130 THR C N 1
ATOM 5616 C CA . THR C 1 130 ? 0.045 19.827 73.267 1.00 28.70 130 THR C CA 1
ATOM 5617 C C . THR C 1 130 ? -0.021 18.483 73.991 1.00 31.12 130 THR C C 1
ATOM 5618 O O . THR C 1 130 ? 0.159 17.453 73.359 1.00 29.09 130 THR C O 1
ATOM 5622 N N . MET C 1 131 ? -0.320 18.495 75.311 1.00 28.68 131 MET C N 1
ATOM 5623 C CA . MET C 1 131 ? -0.439 17.262 76.102 1.00 28.74 131 MET C CA 1
ATOM 5624 C C . MET C 1 131 ? -1.671 16.458 75.689 1.00 33.13 131 MET C C 1
ATOM 5625 O O . MET C 1 131 ? -1.583 15.237 75.565 1.00 32.39 131 MET C O 1
ATOM 5630 N N . VAL C 1 132 ? -2.824 17.153 75.491 1.00 29.93 132 VAL C N 1
ATOM 5631 C CA . VAL C 1 132 ? -4.098 16.566 75.088 1.00 29.79 132 VAL C CA 1
ATOM 5632 C C . VAL C 1 132 ? -3.942 15.835 73.729 1.00 33.61 132 VAL C C 1
ATOM 5633 O O . VAL C 1 132 ? -4.352 14.679 73.626 1.00 32.77 132 VAL C O 1
ATOM 5637 N N . LEU C 1 133 ? -3.305 16.488 72.721 1.00 31.42 133 LEU C N 1
ATOM 5638 C CA . LEU C 1 133 ? -3.064 15.883 71.400 1.00 31.15 133 LEU C CA 1
ATOM 5639 C C . LEU C 1 133 ? -2.060 14.741 71.473 1.00 35.24 133 LEU C C 1
ATOM 5640 O O . LEU C 1 133 ? -2.245 13.738 70.785 1.00 32.96 133 LEU C O 1
ATOM 5645 N N . ASP C 1 134 ? -1.026 14.877 72.323 1.00 33.37 134 ASP C N 1
ATOM 5646 C CA . ASP C 1 134 ? 0.001 13.846 72.543 1.00 33.84 134 ASP C CA 1
ATOM 5647 C C . ASP C 1 134 ? -0.612 12.516 72.996 1.00 37.08 134 ASP C C 1
ATOM 5648 O O . ASP C 1 134 ? -0.115 11.455 72.614 1.00 36.52 134 ASP C O 1
ATOM 5653 N N . ASP C 1 135 ? -1.691 12.587 73.798 1.00 33.96 135 ASP C N 1
ATOM 5654 C CA . ASP C 1 135 ? -2.459 11.454 74.328 1.00 33.74 135 ASP C CA 1
ATOM 5655 C C . ASP C 1 135 ? -3.185 10.762 73.207 1.00 37.14 135 ASP C C 1
ATOM 5656 O O . ASP C 1 135 ? -3.286 9.540 73.224 1.00 35.96 135 ASP C O 1
ATOM 5661 N N . VAL C 1 136 ? -3.686 11.549 72.229 1.00 34.64 136 VAL C N 1
ATOM 5662 C CA . VAL C 1 136 ? -4.428 11.078 71.061 1.00 34.38 136 VAL C CA 1
ATOM 5663 C C . VAL C 1 136 ? -3.494 10.441 70.028 1.00 38.44 136 VAL C C 1
ATOM 5664 O O . VAL C 1 136 ? -3.734 9.308 69.615 1.00 36.98 136 VAL C O 1
ATOM 5668 N N . ILE C 1 137 ? -2.462 11.181 69.581 1.00 34.86 137 ILE C N 1
ATOM 5669 C CA . ILE C 1 137 ? -1.548 10.697 68.545 1.00 34.87 137 ILE C CA 1
ATOM 5670 C C . ILE C 1 137 ? -0.665 9.550 69.049 1.00 40.41 137 ILE C C 1
ATOM 5671 O O . ILE C 1 137 ? -0.649 8.487 68.425 1.00 41.10 137 ILE C O 1
ATOM 5676 N N . GLY C 1 138 ? 0.020 9.761 70.164 1.00 37.69 138 GLY C N 1
ATOM 5677 C CA . GLY C 1 138 ? 0.888 8.763 70.778 1.00 38.30 138 GLY C CA 1
ATOM 5678 C C . GLY C 1 138 ? 2.121 8.447 69.959 1.00 42.91 138 GLY C C 1
ATOM 5679 O O . GLY C 1 138 ? 2.780 9.358 69.459 1.00 42.90 138 GLY C O 1
ATOM 5680 N N . SER C 1 139 ? 2.431 7.153 69.807 1.00 40.43 139 SER C N 1
ATOM 5681 C CA . SER C 1 139 ? 3.589 6.686 69.036 1.00 41.15 139 SER C CA 1
ATOM 5682 C C . SER C 1 139 ? 3.457 6.879 67.503 1.00 44.01 139 SER C C 1
ATOM 5683 O O . SER C 1 139 ? 4.459 6.735 66.793 1.00 44.14 139 SER C O 1
ATOM 5686 N N . LYS C 1 140 ? 2.234 7.201 67.006 1.00 38.31 140 LYS C N 1
ATOM 5687 C CA . LYS C 1 140 ? 1.894 7.393 65.586 1.00 36.86 140 LYS C CA 1
ATOM 5688 C C . LYS C 1 140 ? 2.415 8.707 64.955 1.00 39.10 140 LYS C C 1
ATOM 5689 O O . LYS C 1 140 ? 2.155 8.968 63.784 1.00 37.83 140 LYS C O 1
ATOM 5695 N N . GLY C 1 141 ? 3.127 9.518 65.728 1.00 35.00 141 GLY C N 1
ATOM 5696 C CA . GLY C 1 141 ? 3.681 10.783 65.253 1.00 34.07 141 GLY C CA 1
ATOM 5697 C C . GLY C 1 141 ? 4.336 11.558 66.372 1.00 34.05 141 GLY C C 1
ATOM 5698 O O . GLY C 1 141 ? 4.475 11.028 67.472 1.00 33.61 141 GLY C O 1
ATOM 5699 N N . THR C 1 142 ? 4.767 12.803 66.102 1.00 28.51 142 THR C N 1
ATOM 5700 C CA . THR C 1 142 ? 5.407 13.618 67.120 1.00 27.92 142 THR C CA 1
ATOM 5701 C C . THR C 1 142 ? 4.600 14.906 67.334 1.00 31.39 142 THR C C 1
ATOM 5702 O O . THR C 1 142 ? 4.410 15.688 66.399 1.00 30.26 142 THR C O 1
ATOM 5706 N N . VAL C 1 143 ? 4.107 15.101 68.569 1.00 26.62 143 VAL C N 1
ATOM 5707 C CA . VAL C 1 143 ? 3.263 16.247 68.908 1.00 26.63 143 VAL C CA 1
ATOM 5708 C C . VAL C 1 143 ? 4.034 17.328 69.620 1.00 30.76 143 VAL C C 1
ATOM 5709 O O . VAL C 1 143 ? 4.569 17.083 70.709 1.00 31.27 143 VAL C O 1
ATOM 5713 N N . ILE C 1 144 ? 4.053 18.541 69.028 1.00 26.54 144 ILE C N 1
ATOM 5714 C CA . ILE C 1 144 ? 4.656 19.728 69.653 1.00 25.80 144 ILE C CA 1
ATOM 5715 C C . ILE C 1 144 ? 3.679 20.913 69.655 1.00 31.65 144 ILE C C 1
ATOM 5716 O O . ILE C 1 144 ? 2.708 20.936 68.903 1.00 31.84 144 ILE C O 1
ATOM 5721 N N . GLY C 1 145 ? 3.958 21.871 70.525 1.00 30.18 145 GLY C N 1
ATOM 5722 C CA . GLY C 1 145 ? 3.245 23.137 70.653 1.00 30.33 145 GLY C CA 1
ATOM 5723 C C . GLY C 1 145 ? 4.200 24.265 70.338 1.00 33.41 145 GLY C C 1
ATOM 5724 O O . GLY C 1 145 ? 5.414 24.075 70.419 1.00 32.73 145 GLY C O 1
ATOM 5725 N N . THR C 1 146 ? 3.675 25.430 69.939 1.00 30.05 146 THR C N 1
ATOM 5726 C CA . THR C 1 146 ? 4.520 26.589 69.611 1.00 29.81 146 THR C CA 1
ATOM 5727 C C . THR C 1 146 ? 5.230 27.128 70.845 1.00 31.25 146 THR C C 1
ATOM 5728 O O . THR C 1 146 ? 6.348 27.629 70.737 1.00 29.18 146 THR C O 1
ATOM 5732 N N . GLY C 1 147 ? 4.586 26.987 72.004 1.00 27.63 147 GLY C N 1
ATOM 5733 C CA . GLY C 1 147 ? 5.128 27.423 73.278 1.00 27.93 147 GLY C CA 1
ATOM 5734 C C . GLY C 1 147 ? 5.623 28.852 73.249 1.00 32.89 147 GLY C C 1
ATOM 5735 O O . GLY C 1 147 ? 4.879 29.751 72.860 1.00 35.03 147 GLY C O 1
ATOM 5736 N N . THR C 1 148 ? 6.904 29.050 73.588 1.00 27.76 148 THR C N 1
ATOM 5737 C CA . THR C 1 148 ? 7.545 30.373 73.680 1.00 26.81 148 THR C CA 1
ATOM 5738 C C . THR C 1 148 ? 8.528 30.634 72.528 1.00 28.32 148 THR C C 1
ATOM 5739 O O . THR C 1 148 ? 9.496 31.398 72.705 1.00 25.83 148 THR C O 1
ATOM 5743 N N . SER C 1 149 ? 8.279 30.003 71.350 1.00 25.63 149 SER C N 1
ATOM 5744 C CA . SER C 1 149 ? 9.102 30.178 70.154 1.00 25.35 149 SER C CA 1
ATOM 5745 C C . SER C 1 149 ? 8.996 31.618 69.675 1.00 30.23 149 SER C C 1
ATOM 5746 O O . SER C 1 149 ? 10.015 32.310 69.634 1.00 29.26 149 SER C O 1
ATOM 5749 N N . LEU C 1 150 ? 7.767 32.097 69.400 1.00 28.40 150 LEU C N 1
ATOM 5750 C CA . LEU C 1 150 ? 7.570 33.485 68.998 1.00 29.23 150 LEU C CA 1
ATOM 5751 C C . LEU C 1 150 ? 7.974 34.437 70.119 1.00 33.58 150 LEU C C 1
ATOM 5752 O O . LEU C 1 150 ? 8.694 35.391 69.824 1.00 34.08 150 LEU C O 1
ATOM 5757 N N . ASP C 1 151 ? 7.606 34.144 71.406 1.00 30.04 151 ASP C N 1
ATOM 5758 C CA . ASP C 1 151 ? 7.987 35.011 72.552 1.00 29.16 151 ASP C CA 1
ATOM 5759 C C . ASP C 1 151 ? 9.501 35.259 72.566 1.00 31.46 151 ASP C C 1
ATOM 5760 O O . ASP C 1 151 ? 9.916 36.395 72.749 1.00 29.86 151 ASP C O 1
ATOM 5765 N N . THR C 1 152 ? 10.314 34.211 72.278 1.00 29.98 152 THR C N 1
ATOM 5766 C CA . THR C 1 152 ? 11.772 34.303 72.175 1.00 29.63 152 THR C CA 1
ATOM 5767 C C . THR C 1 152 ? 12.171 35.313 71.071 1.00 32.36 152 THR C C 1
ATOM 5768 O O . THR C 1 152 ? 13.006 36.174 71.329 1.00 32.05 152 THR C O 1
ATOM 5772 N N . PHE C 1 153 ? 11.585 35.194 69.849 1.00 27.38 153 PHE C N 1
ATOM 5773 C CA . PHE C 1 153 ? 11.908 36.092 68.728 1.00 25.91 153 PHE C CA 1
ATOM 5774 C C . PHE C 1 153 ? 11.436 37.531 68.971 1.00 29.71 153 PHE C C 1
ATOM 5775 O O . PHE C 1 153 ? 12.116 38.472 68.554 1.00 29.51 153 PHE C O 1
ATOM 5783 N N . ARG C 1 154 ? 10.314 37.706 69.676 1.00 26.82 154 ARG C N 1
ATOM 5784 C CA . ARG C 1 154 ? 9.807 39.038 70.037 1.00 26.91 154 ARG C CA 1
ATOM 5785 C C . ARG C 1 154 ? 10.744 39.686 71.057 1.00 32.15 154 ARG C C 1
ATOM 5786 O O . ARG C 1 154 ? 11.025 40.884 70.961 1.00 33.16 154 ARG C O 1
ATOM 5794 N N . PHE C 1 155 ? 11.227 38.893 72.035 1.00 29.52 155 PHE C N 1
ATOM 5795 C CA . PHE C 1 155 ? 12.165 39.362 73.063 1.00 29.80 155 PHE C CA 1
ATOM 5796 C C . PHE C 1 155 ? 13.470 39.811 72.400 1.00 36.37 155 PHE C C 1
ATOM 5797 O O . PHE C 1 155 ? 13.986 40.877 72.735 1.00 36.53 155 PHE C O 1
ATOM 5805 N N . ARG C 1 156 ? 13.980 38.999 71.445 1.00 33.23 156 ARG C N 1
ATOM 5806 C CA . ARG C 1 156 ? 15.227 39.259 70.725 1.00 32.88 156 ARG C CA 1
ATOM 5807 C C . ARG C 1 156 ? 15.146 40.542 69.919 1.00 35.76 156 ARG C C 1
ATOM 5808 O O . ARG C 1 156 ? 16.109 41.308 69.906 1.00 34.51 156 ARG C O 1
ATOM 5816 N N . ALA C 1 157 ? 13.992 40.772 69.255 1.00 34.07 157 ALA C N 1
ATOM 5817 C CA . ALA C 1 157 ? 13.698 41.973 68.465 1.00 34.38 157 ALA C CA 1
ATOM 5818 C C . ALA C 1 157 ? 13.706 43.229 69.354 1.00 38.43 157 ALA C C 1
ATOM 5819 O O . ALA C 1 157 ? 14.231 44.259 68.929 1.00 37.72 157 ALA C O 1
ATOM 5821 N N . ALA C 1 158 ? 13.151 43.135 70.587 1.00 34.64 158 ALA C N 1
ATOM 5822 C CA . ALA C 1 158 ? 13.126 44.256 71.528 1.00 34.92 158 ALA C CA 1
ATOM 5823 C C . ALA C 1 158 ? 14.529 44.576 72.020 1.00 38.25 158 ALA C C 1
ATOM 5824 O O . ALA C 1 158 ? 14.867 45.752 72.131 1.00 36.31 158 ALA C O 1
ATOM 5826 N N . VAL C 1 159 ? 15.358 43.540 72.260 1.00 34.92 159 VAL C N 1
ATOM 5827 C CA . VAL C 1 159 ? 16.751 43.729 72.680 1.00 34.85 159 VAL C CA 1
ATOM 5828 C C . VAL C 1 159 ? 17.490 44.451 71.547 1.00 39.01 159 VAL C C 1
ATOM 5829 O O . VAL C 1 159 ? 18.208 45.412 71.809 1.00 38.99 159 VAL C O 1
ATOM 5833 N N . SER C 1 160 ? 17.245 44.030 70.289 1.00 36.04 160 SER C N 1
ATOM 5834 C CA . SER C 1 160 ? 17.827 44.625 69.088 1.00 35.38 160 SER C CA 1
ATOM 5835 C C . SER C 1 160 ? 17.454 46.120 68.959 1.00 38.82 160 SER C C 1
ATOM 5836 O O . SER C 1 160 ? 18.337 46.951 68.748 1.00 37.80 160 SER C O 1
ATOM 5839 N N . GLU C 1 161 ? 16.158 46.449 69.113 1.00 36.54 161 GLU C N 1
ATOM 5840 C CA . GLU C 1 161 ? 15.621 47.805 68.990 1.00 37.84 161 GLU C CA 1
ATOM 5841 C C . GLU C 1 161 ? 16.087 48.730 70.107 1.00 43.72 161 GLU C C 1
ATOM 5842 O O . GLU C 1 161 ? 16.498 49.850 69.808 1.00 43.31 161 GLU C O 1
ATOM 5848 N N . LEU C 1 162 ? 16.063 48.257 71.375 1.00 42.16 162 LEU C N 1
ATOM 5849 C CA . LEU C 1 162 ? 16.464 49.047 72.543 1.00 44.09 162 LEU C CA 1
ATOM 5850 C C . LEU C 1 162 ? 17.976 49.273 72.660 1.00 49.06 162 LEU C C 1
ATOM 5851 O O . LEU C 1 162 ? 18.392 50.398 72.926 1.00 49.83 162 LEU C O 1
ATOM 5856 N N . LEU C 1 163 ? 18.790 48.224 72.462 1.00 45.31 163 LEU C N 1
ATOM 5857 C CA . LEU C 1 163 ? 20.246 48.345 72.565 1.00 44.00 163 LEU C CA 1
ATOM 5858 C C . LEU C 1 163 ? 20.915 48.852 71.281 1.00 44.47 163 LEU C C 1
ATOM 5859 O O . LEU C 1 163 ? 22.128 49.075 71.280 1.00 43.43 163 LEU C O 1
ATOM 5864 N N . ASN C 1 164 ? 20.123 49.056 70.208 1.00 40.04 164 ASN C N 1
ATOM 5865 C CA . ASN C 1 164 ? 20.569 49.461 68.867 1.00 39.52 164 ASN C CA 1
ATOM 5866 C C . ASN C 1 164 ? 21.704 48.554 68.364 1.00 40.81 164 ASN C C 1
ATOM 5867 O O . ASN C 1 164 ? 22.822 49.011 68.109 1.00 39.71 164 ASN C O 1
ATOM 5872 N N . VAL C 1 165 ? 21.422 47.241 68.307 1.00 36.46 165 VAL C N 1
ATOM 5873 C CA . VAL C 1 165 ? 22.371 46.223 67.828 1.00 35.79 165 VAL C CA 1
ATOM 5874 C C . VAL C 1 165 ? 21.737 45.451 66.652 1.00 38.08 165 VAL C C 1
ATOM 5875 O O . VAL C 1 165 ? 20.507 45.369 66.619 1.00 37.00 165 VAL C O 1
ATOM 5879 N N . PRO C 1 166 ? 22.505 44.856 65.692 1.00 34.47 166 PRO C N 1
ATOM 5880 C CA . PRO C 1 166 ? 21.837 44.092 64.608 1.00 33.68 166 PRO C CA 1
ATOM 5881 C C . PRO C 1 166 ? 21.098 42.891 65.182 1.00 37.30 166 PRO C C 1
ATOM 5882 O O . PRO C 1 166 ? 21.595 42.270 66.123 1.00 37.30 166 PRO C O 1
ATOM 5886 N N . ILE C 1 167 ? 19.917 42.567 64.634 1.00 34.18 167 ILE C N 1
ATOM 5887 C CA . ILE C 1 167 ? 19.108 41.430 65.090 1.00 33.05 167 ILE C CA 1
ATOM 5888 C C . ILE C 1 167 ? 19.927 40.109 65.168 1.00 35.81 167 ILE C C 1
ATOM 5889 O O . ILE C 1 167 ? 19.766 39.342 66.125 1.00 35.70 167 ILE C O 1
ATOM 5894 N N . VAL C 1 168 ? 20.853 39.909 64.218 1.00 30.56 168 VAL C N 1
ATOM 5895 C CA . VAL C 1 168 ? 21.716 38.729 64.123 1.00 30.70 168 VAL C CA 1
ATOM 5896 C C . VAL C 1 168 ? 22.686 38.589 65.317 1.00 31.95 168 VAL C C 1
ATOM 5897 O O . VAL C 1 168 ? 23.177 37.485 65.573 1.00 29.04 168 VAL C O 1
ATOM 5901 N N . ALA C 1 169 ? 22.926 39.696 66.058 1.00 29.29 169 ALA C N 1
ATOM 5902 C CA . ALA C 1 169 ? 23.837 39.732 67.198 1.00 29.11 169 ALA C CA 1
ATOM 5903 C C . ALA C 1 169 ? 23.224 39.195 68.498 1.00 33.15 169 ALA C C 1
ATOM 5904 O O . ALA C 1 169 ? 23.969 38.886 69.423 1.00 32.83 169 ALA C O 1
ATOM 5906 N N . VAL C 1 170 ? 21.889 39.044 68.557 1.00 30.81 170 VAL C N 1
ATOM 5907 C CA . VAL C 1 170 ? 21.150 38.668 69.779 1.00 30.83 170 VAL C CA 1
ATOM 5908 C C . VAL C 1 170 ? 20.839 37.166 69.918 1.00 34.68 170 VAL C C 1
ATOM 5909 O O . VAL C 1 170 ? 20.154 36.588 69.080 1.00 34.29 170 VAL C O 1
ATOM 5913 N N . ASP C 1 171 ? 21.267 36.572 71.036 1.00 31.30 171 ASP C N 1
ATOM 5914 C CA . ASP C 1 171 ? 20.919 35.199 71.388 1.00 31.78 171 ASP C CA 1
ATOM 5915 C C . ASP C 1 171 ? 20.175 35.260 72.746 1.00 37.46 171 ASP C C 1
ATOM 5916 O O . ASP C 1 171 ? 20.307 36.244 73.476 1.00 37.56 171 ASP C O 1
ATOM 5921 N N . GLY C 1 172 ? 19.386 34.236 73.061 1.00 33.69 172 GLY C N 1
ATOM 5922 C CA . GLY C 1 172 ? 18.647 34.213 74.322 1.00 33.04 172 GLY C CA 1
ATOM 5923 C C . GLY C 1 172 ? 17.284 33.577 74.174 1.00 34.07 172 GLY C C 1
ATOM 5924 O O . GLY C 1 172 ? 16.704 33.606 73.082 1.00 32.22 172 GLY C O 1
ATOM 5925 N N . TYR C 1 173 ? 16.752 33.033 75.285 1.00 29.24 173 TYR C N 1
ATOM 5926 C CA . TYR C 1 173 ? 15.482 32.318 75.286 1.00 28.11 173 TYR C CA 1
ATOM 5927 C C . TYR C 1 173 ? 14.451 32.775 76.317 1.00 31.73 173 TYR C C 1
ATOM 5928 O O . TYR C 1 173 ? 14.787 33.110 77.461 1.00 33.28 173 TYR C O 1
ATOM 5937 N N . VAL C 1 174 ? 13.188 32.775 75.894 1.00 26.89 174 VAL C N 1
ATOM 5938 C CA . VAL C 1 174 ? 12.003 32.967 76.743 1.00 26.73 174 VAL C CA 1
ATOM 5939 C C . VAL C 1 174 ? 11.544 31.499 76.895 1.00 33.03 174 VAL C C 1
ATOM 5940 O O . VAL C 1 174 ? 11.468 30.756 75.889 1.00 33.31 174 VAL C O 1
ATOM 5944 N N . VAL C 1 175 ? 11.347 31.067 78.145 1.00 31.05 175 VAL C N 1
ATOM 5945 C CA . VAL C 1 175 ? 11.009 29.693 78.518 1.00 31.78 175 VAL C CA 1
ATOM 5946 C C . VAL C 1 175 ? 9.771 29.606 79.419 1.00 37.90 175 VAL C C 1
ATOM 5947 O O . VAL C 1 175 ? 9.158 30.630 79.729 1.00 36.64 175 VAL C O 1
ATOM 5951 N N . GLY C 1 176 ? 9.417 28.375 79.803 1.00 36.93 176 GLY C N 1
ATOM 5952 C CA . GLY C 1 176 ? 8.326 28.081 80.724 1.00 37.31 176 GLY C CA 1
ATOM 5953 C C . GLY C 1 176 ? 6.970 27.819 80.106 1.00 41.38 176 GLY C C 1
ATOM 5954 O O . GLY C 1 176 ? 6.841 26.992 79.204 1.00 39.98 176 GLY C O 1
ATOM 5955 N N . GLU C 1 177 ? 5.936 28.477 80.658 1.00 38.84 177 GLU C N 1
ATOM 5956 C CA . GLU C 1 177 ? 4.547 28.359 80.215 1.00 38.95 177 GLU C CA 1
ATOM 5957 C C . GLU C 1 177 ? 4.221 29.575 79.360 1.00 44.86 177 GLU C C 1
ATOM 5958 O O . GLU C 1 177 ? 4.375 30.703 79.821 1.00 43.92 177 GLU C O 1
ATOM 5964 N N . HIS C 1 178 ? 3.809 29.352 78.102 1.00 43.90 178 HIS C N 1
ATOM 5965 C CA . HIS C 1 178 ? 3.462 30.449 77.193 1.00 44.88 178 HIS C CA 1
ATOM 5966 C C . HIS C 1 178 ? 2.317 31.323 77.755 1.00 51.25 178 HIS C C 1
ATOM 5967 O O . HIS C 1 178 ? 1.324 30.790 78.252 1.00 51.52 178 HIS C O 1
ATOM 5974 N N . GLY C 1 179 ? 2.484 32.641 77.651 1.00 48.62 179 GLY C N 1
ATOM 5975 C CA . GLY C 1 179 ? 1.529 33.635 78.122 1.00 49.45 179 GLY C CA 1
ATOM 5976 C C . GLY C 1 179 ? 2.143 34.585 79.132 1.00 55.15 179 GLY C C 1
ATOM 5977 O O . GLY C 1 179 ? 3.340 34.879 79.055 1.00 54.97 179 GLY C O 1
ATOM 5978 N N . GLU C 1 180 ? 1.330 35.059 80.094 1.00 52.62 180 GLU C N 1
ATOM 5979 C CA . GLU C 1 180 ? 1.718 36.000 81.164 1.00 52.36 180 GLU C CA 1
ATOM 5980 C C . GLU C 1 180 ? 2.894 35.499 82.002 1.00 55.51 180 GLU C C 1
ATOM 5981 O O . GLU C 1 180 ? 3.711 36.300 82.466 1.00 55.38 180 GLU C O 1
ATOM 5987 N N . GLU C 1 181 ? 2.945 34.177 82.232 1.00 51.11 181 GLU C N 1
ATOM 5988 C CA . GLU C 1 181 ? 3.971 33.531 83.049 1.00 50.39 181 GLU C CA 1
ATOM 5989 C C . GLU C 1 181 ? 5.288 33.228 82.293 1.00 49.83 181 GLU C C 1
ATOM 5990 O O . GLU C 1 181 ? 6.262 32.855 82.944 1.00 49.15 181 GLU C O 1
ATOM 5996 N N . ALA C 1 182 ? 5.336 33.406 80.951 1.00 44.57 182 ALA C N 1
ATOM 5997 C CA . ALA C 1 182 ? 6.559 33.160 80.147 1.00 42.69 182 ALA C CA 1
ATOM 5998 C C . ALA C 1 182 ? 7.720 34.032 80.661 1.00 45.35 182 ALA C C 1
ATOM 5999 O O . ALA C 1 182 ? 7.566 35.253 80.803 1.00 44.53 182 ALA C O 1
ATOM 6001 N N . PHE C 1 183 ? 8.836 33.393 81.046 1.00 39.89 183 PHE C N 1
ATOM 6002 C CA . PHE C 1 183 ? 9.941 34.146 81.643 1.00 38.60 183 PHE C CA 1
ATOM 6003 C C . PHE C 1 183 ? 11.220 34.096 80.822 1.00 38.61 183 PHE C C 1
ATOM 6004 O O . PHE C 1 183 ? 11.521 33.084 80.193 1.00 35.83 183 PHE C O 1
ATOM 6012 N N . VAL C 1 184 ? 11.994 35.192 80.886 1.00 33.73 184 VAL C N 1
ATOM 6013 C CA . VAL C 1 184 ? 13.257 35.315 80.169 1.00 33.41 184 VAL C CA 1
ATOM 6014 C C . VAL C 1 184 ? 14.338 34.532 80.915 1.00 36.74 184 VAL C C 1
ATOM 6015 O O . VAL C 1 184 ? 14.466 34.673 82.127 1.00 35.76 184 VAL C O 1
ATOM 6019 N N . ALA C 1 185 ? 15.116 33.720 80.191 1.00 33.24 185 ALA C N 1
ATOM 6020 C CA . ALA C 1 185 ? 16.244 32.974 80.738 1.00 33.62 185 ALA C CA 1
ATOM 6021 C C . ALA C 1 185 ? 17.417 33.940 80.580 1.00 37.85 185 ALA C C 1
ATOM 6022 O O . ALA C 1 185 ? 18.161 33.879 79.598 1.00 36.39 185 ALA C O 1
ATOM 6024 N N . TRP C 1 186 ? 17.543 34.887 81.537 1.00 36.19 186 TRP C N 1
ATOM 6025 C CA . TRP C 1 186 ? 18.529 35.955 81.462 1.00 36.77 186 TRP C CA 1
ATOM 6026 C C . TRP C 1 186 ? 19.970 35.473 81.309 1.00 39.55 186 TRP C C 1
ATOM 6027 O O . TRP C 1 186 ? 20.735 36.140 80.616 1.00 39.17 186 TRP C O 1
ATOM 6038 N N . SER C 1 187 ? 20.315 34.297 81.869 1.00 36.30 187 SER C N 1
ATOM 6039 C CA . SER C 1 187 ? 21.645 33.670 81.753 1.00 36.19 187 SER C CA 1
ATOM 6040 C C . SER C 1 187 ? 22.015 33.284 80.296 1.00 37.53 187 SER C C 1
ATOM 6041 O O . SER C 1 187 ? 23.196 33.103 80.010 1.00 37.40 187 SER C O 1
ATOM 6044 N N . THR C 1 188 ? 21.016 33.136 79.400 1.00 32.67 188 THR C N 1
ATOM 6045 C CA . THR C 1 188 ? 21.217 32.753 77.992 1.00 31.85 188 THR C CA 1
ATOM 6046 C C . THR C 1 188 ? 21.282 33.964 77.051 1.00 35.14 188 THR C C 1
ATOM 6047 O O . THR C 1 188 ? 21.629 33.813 75.873 1.00 33.18 188 THR C O 1
ATOM 6051 N N . VAL C 1 189 ? 20.959 35.164 77.572 1.00 33.26 189 VAL C N 1
ATOM 6052 C CA . VAL C 1 189 ? 20.905 36.399 76.786 1.00 33.85 189 VAL C CA 1
ATOM 6053 C C . VAL C 1 189 ? 22.301 36.986 76.531 1.00 37.79 189 VAL C C 1
ATOM 6054 O O . VAL C 1 189 ? 22.947 37.481 77.448 1.00 37.66 189 VAL C O 1
ATOM 6058 N N . THR C 1 190 ? 22.736 36.954 75.251 1.00 34.22 190 THR C N 1
ATOM 6059 C CA . THR C 1 190 ? 24.046 37.455 74.825 1.00 34.65 190 THR C CA 1
ATOM 6060 C C . THR C 1 190 ? 23.941 38.395 73.598 1.00 40.89 190 THR C C 1
ATOM 6061 O O . THR C 1 190 ? 22.956 38.346 72.856 1.00 39.89 190 THR C O 1
ATOM 6065 N N . ILE C 1 191 ? 24.952 39.269 73.420 1.00 40.16 191 ILE C N 1
ATOM 6066 C CA . ILE C 1 191 ? 25.093 40.214 72.308 1.00 40.60 191 ILE C CA 1
ATOM 6067 C C . ILE C 1 191 ? 26.469 39.910 71.730 1.00 45.16 191 ILE C C 1
ATOM 6068 O O . ILE C 1 191 ? 27.464 40.154 72.409 1.00 44.57 191 ILE C O 1
ATOM 6073 N N . LYS C 1 192 ? 26.530 39.292 70.521 1.00 42.14 192 LYS C N 1
ATOM 6074 C CA . LYS C 1 192 ? 27.797 38.883 69.885 1.00 41.80 192 LYS C CA 1
ATOM 6075 C C . LYS C 1 192 ? 28.663 38.054 70.874 1.00 42.82 192 LYS C C 1
ATOM 6076 O O . LYS C 1 192 ? 29.858 38.311 71.050 1.00 40.73 192 LYS C O 1
ATOM 6082 N N . GLY C 1 193 ? 28.006 37.122 71.559 1.00 39.10 193 GLY C N 1
ATOM 6083 C CA . GLY C 1 193 ? 28.620 36.231 72.537 1.00 39.49 193 GLY C CA 1
ATOM 6084 C C . GLY C 1 193 ? 28.807 36.774 73.944 1.00 43.50 193 GLY C C 1
ATOM 6085 O O . GLY C 1 193 ? 29.117 36.001 74.850 1.00 43.44 193 GLY C O 1
ATOM 6086 N N . ILE C 1 194 ? 28.641 38.095 74.152 1.00 40.89 194 ILE C N 1
ATOM 6087 C CA . ILE C 1 194 ? 28.828 38.732 75.470 1.00 39.98 194 ILE C CA 1
ATOM 6088 C C . ILE C 1 194 ? 27.492 38.846 76.212 1.00 44.23 194 ILE C C 1
ATOM 6089 O O . ILE C 1 194 ? 26.536 39.390 75.661 1.00 42.68 194 ILE C O 1
ATOM 6094 N N . HIS C 1 195 ? 27.440 38.362 77.477 1.00 43.07 195 HIS C N 1
ATOM 6095 C CA . HIS C 1 195 ? 26.246 38.431 78.327 1.00 42.84 195 HIS C CA 1
ATOM 6096 C C . HIS C 1 195 ? 25.687 39.846 78.372 1.00 44.38 195 HIS C C 1
ATOM 6097 O O . HIS C 1 195 ? 26.457 40.813 78.445 1.00 41.73 195 HIS C O 1
ATOM 6104 N N . ILE C 1 196 ? 24.347 39.962 78.268 1.00 40.66 196 ILE C N 1
ATOM 6105 C CA . ILE C 1 196 ? 23.631 41.238 78.220 1.00 40.33 196 ILE C CA 1
ATOM 6106 C C . ILE C 1 196 ? 24.020 42.156 79.380 1.00 44.90 196 ILE C C 1
ATOM 6107 O O . ILE C 1 196 ? 24.289 43.330 79.118 1.00 44.32 196 ILE C O 1
ATOM 6112 N N . ASP C 1 197 ? 24.119 41.626 80.624 1.00 43.11 197 ASP C N 1
ATOM 6113 C CA . ASP C 1 197 ? 24.483 42.439 81.808 1.00 44.45 197 ASP C CA 1
ATOM 6114 C C . ASP C 1 197 ? 25.815 43.157 81.628 1.00 49.62 197 ASP C C 1
ATOM 6115 O O . ASP C 1 197 ? 25.855 44.387 81.743 1.00 50.80 197 ASP C O 1
ATOM 6120 N N . GLN C 1 198 ? 26.880 42.403 81.270 1.00 46.71 198 GLN C N 1
ATOM 6121 C CA . GLN C 1 198 ? 28.228 42.923 81.004 1.00 47.01 198 GLN C CA 1
ATOM 6122 C C . GLN C 1 198 ? 28.224 43.885 79.794 1.00 50.23 198 GLN C C 1
ATOM 6123 O O . GLN C 1 198 ? 28.978 44.860 79.806 1.00 49.36 198 GLN C O 1
ATOM 6129 N N . TYR C 1 199 ? 27.378 43.601 78.757 1.00 45.64 199 TYR C N 1
ATOM 6130 C CA . TYR C 1 199 ? 27.263 44.436 77.548 1.00 44.78 199 TYR C CA 1
ATOM 6131 C C . TYR C 1 199 ? 26.743 45.824 77.902 1.00 47.63 199 TYR C C 1
ATOM 6132 O O . TYR C 1 199 ? 27.339 46.830 77.509 1.00 45.99 199 TYR C O 1
ATOM 6141 N N . ILE C 1 200 ? 25.619 45.865 78.630 1.00 45.06 200 ILE C N 1
ATOM 6142 C CA . ILE C 1 200 ? 24.959 47.084 79.065 1.00 45.91 200 ILE C CA 1
ATOM 6143 C C . ILE C 1 200 ? 25.874 47.864 80.025 1.00 54.58 200 ILE C C 1
ATOM 6144 O O . ILE C 1 200 ? 26.011 49.078 79.877 1.00 53.55 200 ILE C O 1
ATOM 6149 N N . LYS C 1 201 ? 26.542 47.147 80.953 1.00 55.44 201 LYS C N 1
ATOM 6150 C CA . LYS C 1 201 ? 27.440 47.716 81.959 1.00 57.32 201 LYS C CA 1
ATOM 6151 C C . LYS C 1 201 ? 28.665 48.421 81.362 1.00 64.35 201 LYS C C 1
ATOM 6152 O O . LYS C 1 201 ? 28.976 49.547 81.765 1.00 64.98 201 LYS C O 1
ATOM 6158 N N . GLU C 1 202 ? 29.353 47.766 80.419 1.00 62.17 202 GLU C N 1
ATOM 6159 C CA . GLU C 1 202 ? 30.557 48.303 79.782 1.00 62.80 202 GLU C CA 1
ATOM 6160 C C . GLU C 1 202 ? 30.296 49.507 78.864 1.00 65.80 202 GLU C C 1
ATOM 6161 O O . GLU C 1 202 ? 31.213 50.300 78.649 1.00 66.13 202 GLU C O 1
ATOM 6167 N N . ARG C 1 203 ? 29.062 49.656 78.343 1.00 60.36 203 ARG C N 1
ATOM 6168 C CA . ARG C 1 203 ? 28.697 50.767 77.455 1.00 58.85 203 ARG C CA 1
ATOM 6169 C C . ARG C 1 203 ? 27.827 51.845 78.120 1.00 61.07 203 ARG C C 1
ATOM 6170 O O . ARG C 1 203 ? 27.410 52.792 77.442 1.00 61.19 203 ARG C O 1
ATOM 6178 N N . ASN C 1 204 ? 27.558 51.702 79.441 1.00 55.89 204 ASN C N 1
ATOM 6179 C CA . ASN C 1 204 ? 26.753 52.622 80.259 1.00 55.20 204 ASN C CA 1
ATOM 6180 C C . ASN C 1 204 ? 25.371 52.921 79.646 1.00 57.05 204 ASN C C 1
ATOM 6181 O O . ASN C 1 204 ? 24.890 54.052 79.709 1.00 57.56 204 ASN C O 1
ATOM 6186 N N . ILE C 1 205 ? 24.741 51.892 79.059 1.00 50.73 205 ILE C N 1
ATOM 6187 C CA . ILE C 1 205 ? 23.426 51.988 78.420 1.00 49.59 205 ILE C CA 1
ATOM 6188 C C . ILE C 1 205 ? 22.350 52.120 79.502 1.00 54.70 205 ILE C C 1
ATOM 6189 O O . ILE C 1 205 ? 22.320 51.317 80.445 1.00 53.95 205 ILE C O 1
ATOM 6194 N N . ASN C 1 206 ? 21.474 53.136 79.366 1.00 51.78 206 ASN C N 1
ATOM 6195 C CA . ASN C 1 206 ? 20.397 53.355 80.322 1.00 51.97 206 ASN C CA 1
ATOM 6196 C C . ASN C 1 206 ? 19.187 52.458 80.011 1.00 55.31 206 ASN C C 1
ATOM 6197 O O . ASN C 1 206 ? 18.103 52.944 79.677 1.00 54.83 206 ASN C O 1
ATOM 6202 N N . ILE C 1 207 ? 19.400 51.126 80.114 1.00 52.42 207 ILE C N 1
ATOM 6203 C CA . ILE C 1 207 ? 18.404 50.077 79.852 1.00 52.58 207 ILE C CA 1
ATOM 6204 C C . ILE C 1 207 ? 18.531 48.954 80.905 1.00 55.75 207 ILE C C 1
ATOM 6205 O O . ILE C 1 207 ? 19.615 48.388 81.088 1.00 55.85 207 ILE C O 1
ATOM 6210 N N . SER C 1 208 ? 17.415 48.634 81.575 1.00 49.90 208 SER C N 1
ATOM 6211 C CA . SER C 1 208 ? 17.337 47.574 82.580 1.00 48.01 208 SER C CA 1
ATOM 6212 C C . SER C 1 208 ? 16.538 46.394 82.025 1.00 50.64 208 SER C C 1
ATOM 6213 O O . SER C 1 208 ? 15.899 46.526 80.973 1.00 49.30 208 SER C O 1
ATOM 6216 N N . ARG C 1 209 ? 16.561 45.247 82.747 1.00 47.00 209 ARG C N 1
ATOM 6217 C CA . ARG C 1 209 ? 15.836 44.010 82.412 1.00 46.10 209 ARG C CA 1
ATOM 6218 C C . ARG C 1 209 ? 14.326 44.258 82.424 1.00 48.74 209 ARG C C 1
ATOM 6219 O O . ARG C 1 209 ? 13.609 43.755 81.562 1.00 46.63 209 ARG C O 1
ATOM 6227 N N . GLU C 1 210 ? 13.863 45.074 83.389 1.00 45.95 210 GLU C N 1
ATOM 6228 C CA . GLU C 1 210 ? 12.466 45.438 83.596 1.00 46.68 210 GLU C CA 1
ATOM 6229 C C . GLU C 1 210 ? 11.925 46.250 82.410 1.00 50.04 210 GLU C C 1
ATOM 6230 O O . GLU C 1 210 ? 10.825 45.961 81.934 1.00 49.40 210 GLU C O 1
ATOM 6236 N N . GLN C 1 211 ? 12.719 47.238 81.919 1.00 46.65 211 GLN C N 1
ATOM 6237 C CA . GLN C 1 211 ? 12.392 48.086 80.764 1.00 46.25 211 GLN C CA 1
ATOM 6238 C C . GLN C 1 211 ? 12.234 47.244 79.497 1.00 48.69 211 GLN C C 1
ATOM 6239 O O . GLN C 1 211 ? 11.298 47.472 78.725 1.00 47.95 211 GLN C O 1
ATOM 6245 N N . ILE C 1 212 ? 13.141 46.264 79.295 1.00 44.14 212 ILE C N 1
ATOM 6246 C CA . ILE C 1 212 ? 13.101 45.358 78.144 1.00 43.93 212 ILE C CA 1
ATOM 6247 C C . ILE C 1 212 ? 11.803 44.564 78.168 1.00 48.64 212 ILE C C 1
ATOM 6248 O O . ILE C 1 212 ? 11.067 44.589 77.180 1.00 48.45 212 ILE C O 1
ATOM 6253 N N . GLU C 1 213 ? 11.510 43.893 79.304 1.00 45.14 213 GLU C N 1
ATOM 6254 C CA . GLU C 1 213 ? 10.322 43.041 79.457 1.00 44.67 213 GLU C CA 1
ATOM 6255 C C . GLU C 1 213 ? 9.021 43.829 79.258 1.00 47.97 213 GLU C C 1
ATOM 6256 O O . GLU C 1 213 ? 8.138 43.360 78.532 1.00 47.16 213 GLU C O 1
ATOM 6262 N N . LYS C 1 214 ? 8.964 45.066 79.802 1.00 44.05 214 LYS C N 1
ATOM 6263 C CA . LYS C 1 214 ? 7.829 45.983 79.669 1.00 43.69 214 LYS C CA 1
ATOM 6264 C C . LYS C 1 214 ? 7.592 46.348 78.195 1.00 45.96 214 LYS C C 1
ATOM 6265 O O . LYS C 1 214 ? 6.443 46.316 77.736 1.00 43.05 214 LYS C O 1
ATOM 6271 N N . TYR C 1 215 ? 8.688 46.665 77.460 1.00 44.10 215 TYR C N 1
ATOM 6272 C CA . TYR C 1 215 ? 8.664 47.014 76.032 1.00 44.28 215 TYR C CA 1
ATOM 6273 C C . TYR C 1 215 ? 8.064 45.903 75.179 1.00 44.03 215 TYR C C 1
ATOM 6274 O O . TYR C 1 215 ? 7.242 46.193 74.317 1.00 42.80 215 TYR C O 1
ATOM 6283 N N . VAL C 1 216 ? 8.448 44.640 75.445 1.00 39.97 216 VAL C N 1
ATOM 6284 C CA . VAL C 1 216 ? 7.969 43.433 74.741 1.00 39.20 216 VAL C CA 1
ATOM 6285 C C . VAL C 1 216 ? 6.432 43.339 74.877 1.00 42.98 216 VAL C C 1
ATOM 6286 O O . VAL C 1 216 ? 5.735 43.131 73.876 1.00 41.66 216 VAL C O 1
ATOM 6290 N N . LYS C 1 217 ? 5.923 43.575 76.105 1.00 40.38 217 LYS C N 1
ATOM 6291 C CA . LYS C 1 217 ? 4.503 43.551 76.462 1.00 39.78 217 LYS C CA 1
ATOM 6292 C C . LYS C 1 217 ? 3.740 44.654 75.748 1.00 42.41 217 LYS C C 1
ATOM 6293 O O . LYS C 1 217 ? 2.674 44.381 75.201 1.00 40.90 217 LYS C O 1
ATOM 6299 N N . ASP C 1 218 ? 4.289 45.898 75.758 1.00 39.60 218 ASP C N 1
ATOM 6300 C CA . ASP C 1 218 ? 3.696 47.075 75.125 1.00 39.29 218 ASP C CA 1
ATOM 6301 C C . ASP C 1 218 ? 3.581 46.889 73.616 1.00 41.02 218 ASP C C 1
ATOM 6302 O O . ASP C 1 218 ? 2.514 47.122 73.058 1.00 40.33 218 ASP C O 1
ATOM 6307 N N . VAL C 1 219 ? 4.656 46.406 72.971 1.00 37.30 219 VAL C N 1
ATOM 6308 C CA . VAL C 1 219 ? 4.688 46.090 71.545 1.00 37.13 219 VAL C CA 1
ATOM 6309 C C . VAL C 1 219 ? 3.591 45.058 71.196 1.00 42.94 219 VAL C C 1
ATOM 6310 O O . VAL C 1 219 ? 2.847 45.274 70.237 1.00 43.18 219 VAL C O 1
ATOM 6314 N N . ALA C 1 220 ? 3.459 43.973 71.986 1.00 40.30 220 ALA C N 1
ATOM 6315 C CA . ALA C 1 220 ? 2.430 42.961 71.716 1.00 41.37 220 ALA C CA 1
ATOM 6316 C C . ALA C 1 220 ? 1.004 43.490 71.921 1.00 47.62 220 ALA C C 1
ATOM 6317 O O . ALA C 1 220 ? 0.094 43.024 71.241 1.00 47.85 220 ALA C O 1
ATOM 6319 N N . ALA C 1 221 ? 0.816 44.489 72.815 1.00 45.13 221 ALA C N 1
ATOM 6320 C CA . ALA C 1 221 ? -0.483 45.124 73.037 1.00 44.84 221 ALA C CA 1
ATOM 6321 C C . ALA C 1 221 ? -0.857 45.964 71.801 1.00 48.61 221 ALA C C 1
ATOM 6322 O O . ALA C 1 221 ? -2.005 45.920 71.376 1.00 49.66 221 ALA C O 1
ATOM 6324 N N . SER C 1 222 ? 0.121 46.672 71.197 1.00 44.24 222 SER C N 1
ATOM 6325 C CA . SER C 1 222 ? -0.071 47.495 69.996 1.00 43.88 222 SER C CA 1
ATOM 6326 C C . SER C 1 222 ? -0.408 46.668 68.724 1.00 45.36 222 SER C C 1
ATOM 6327 O O . SER C 1 222 ? -1.085 47.185 67.828 1.00 44.34 222 SER C O 1
ATOM 6330 N N . ILE C 1 223 ? 0.045 45.383 68.646 1.00 40.00 223 ILE C N 1
ATOM 6331 C CA . ILE C 1 223 ? -0.310 44.517 67.512 1.00 40.36 223 ILE C CA 1
ATOM 6332 C C . ILE C 1 223 ? -1.791 44.119 67.634 1.00 47.10 223 ILE C C 1
ATOM 6333 O O . ILE C 1 223 ? -2.546 44.283 66.674 1.00 45.57 223 ILE C O 1
ATOM 6338 N N . ILE C 1 224 ? -2.192 43.613 68.822 1.00 47.50 224 ILE C N 1
ATOM 6339 C CA . ILE C 1 224 ? -3.571 43.222 69.159 1.00 49.09 224 ILE C CA 1
ATOM 6340 C C . ILE C 1 224 ? -4.540 44.401 68.944 1.00 53.81 224 ILE C C 1
ATOM 6341 O O . ILE C 1 224 ? -5.559 44.223 68.290 1.00 53.51 224 ILE C O 1
ATOM 6346 N N . ALA C 1 225 ? -4.194 45.597 69.450 1.00 51.78 225 ALA C N 1
ATOM 6347 C CA . ALA C 1 225 ? -5.008 46.816 69.350 1.00 51.84 225 ALA C CA 1
ATOM 6348 C C . ALA C 1 225 ? -5.301 47.282 67.917 1.00 55.54 225 ALA C C 1
ATOM 6349 O O . ALA C 1 225 ? -6.364 47.859 67.679 1.00 55.64 225 ALA C O 1
ATOM 6351 N N . SER C 1 226 ? -4.366 47.043 66.975 1.00 51.06 226 SER C N 1
ATOM 6352 C CA . SER C 1 226 ? -4.513 47.466 65.582 1.00 50.58 226 SER C CA 1
ATOM 6353 C C . SER C 1 226 ? -4.920 46.340 64.608 1.00 52.07 226 SER C C 1
ATOM 6354 O O . SER C 1 226 ? -5.893 46.510 63.874 1.00 51.02 226 SER C O 1
ATOM 6357 N N . GLN C 1 227 ? -4.191 45.211 64.594 1.00 48.65 227 GLN C N 1
ATOM 6358 C CA . GLN C 1 227 ? -4.485 44.085 63.694 1.00 48.50 227 GLN C CA 1
ATOM 6359 C C . GLN C 1 227 ? -5.538 43.124 64.258 1.00 52.63 227 GLN C C 1
ATOM 6360 O O . GLN C 1 227 ? -6.129 42.355 63.497 1.00 53.86 227 GLN C O 1
ATOM 6366 N N . GLY C 1 228 ? -5.733 43.156 65.577 1.00 48.11 228 GLY C N 1
ATOM 6367 C CA . GLY C 1 228 ? -6.644 42.265 66.290 1.00 46.68 228 GLY C CA 1
ATOM 6368 C C . GLY C 1 228 ? -5.979 40.950 66.657 1.00 47.99 228 GLY C C 1
ATOM 6369 O O . GLY C 1 228 ? -6.372 40.302 67.630 1.00 47.61 228 GLY C O 1
ATOM 6370 N N . ALA C 1 229 ? -4.954 40.548 65.876 1.00 41.24 229 ALA C N 1
ATOM 6371 C CA . ALA C 1 229 ? -4.220 39.296 66.067 1.00 39.82 229 ALA C CA 1
ATOM 6372 C C . ALA C 1 229 ? -2.804 39.393 65.517 1.00 40.65 229 ALA C C 1
ATOM 6373 O O . ALA C 1 229 ? -2.548 40.198 64.620 1.00 40.55 229 ALA C O 1
ATOM 6375 N N . THR C 1 230 ? -1.887 38.564 66.041 1.00 35.23 230 THR C N 1
ATOM 6376 C CA . THR C 1 230 ? -0.515 38.472 65.515 1.00 33.79 230 THR C CA 1
ATOM 6377 C C . THR C 1 230 ? -0.632 37.571 64.286 1.00 35.70 230 THR C C 1
ATOM 6378 O O . THR C 1 230 ? -1.317 36.553 64.356 1.00 35.43 230 THR C O 1
ATOM 6382 N N . ILE C 1 231 ? -0.038 37.975 63.146 1.00 30.03 231 ILE C N 1
ATOM 6383 C CA . ILE C 1 231 ? -0.146 37.227 61.893 1.00 28.92 231 ILE C CA 1
ATOM 6384 C C . ILE C 1 231 ? 1.234 36.830 61.357 1.00 32.78 231 ILE C C 1
ATOM 6385 O O . ILE C 1 231 ? 1.526 35.641 61.253 1.00 32.14 231 ILE C O 1
ATOM 6390 N N . TRP C 1 232 ? 2.060 37.836 61.008 1.00 28.69 232 TRP C N 1
ATOM 6391 C CA . TRP C 1 232 ? 3.380 37.704 60.377 1.00 28.28 232 TRP C CA 1
ATOM 6392 C C . TRP C 1 232 ? 4.426 36.978 61.253 1.00 29.24 232 TRP C C 1
ATOM 6393 O O . TRP C 1 232 ? 5.095 36.084 60.755 1.00 28.68 232 TRP C O 1
ATOM 6404 N N . GLY C 1 233 ? 4.544 37.337 62.534 1.00 25.85 233 GLY C N 1
ATOM 6405 C CA . GLY C 1 233 ? 5.454 36.656 63.457 1.00 25.07 233 GLY C CA 1
ATOM 6406 C C . GLY C 1 233 ? 5.146 35.166 63.580 1.00 28.80 233 GLY C C 1
ATOM 6407 O O . GLY C 1 233 ? 6.024 34.351 63.314 1.00 28.47 233 GLY C O 1
ATOM 6408 N N . PRO C 1 234 ? 3.893 34.765 63.922 1.00 25.84 234 PRO C N 1
ATOM 6409 C CA . PRO C 1 234 ? 3.565 33.321 64.002 1.00 26.00 234 PRO C CA 1
ATOM 6410 C C . PRO C 1 234 ? 3.800 32.517 62.719 1.00 29.26 234 PRO C C 1
ATOM 6411 O O . PRO C 1 234 ? 4.213 31.362 62.796 1.00 30.09 234 PRO C O 1
ATOM 6415 N N . ALA C 1 235 ? 3.503 33.110 61.551 1.00 23.42 235 ALA C N 1
ATOM 6416 C CA . ALA C 1 235 ? 3.637 32.444 60.263 1.00 23.18 235 ALA C CA 1
ATOM 6417 C C . ALA C 1 235 ? 5.102 32.214 59.956 1.00 26.71 235 ALA C C 1
ATOM 6418 O O . ALA C 1 235 ? 5.449 31.122 59.490 1.00 27.04 235 ALA C O 1
ATOM 6420 N N . ALA C 1 236 ? 5.972 33.203 60.297 1.00 20.81 236 ALA C N 1
ATOM 6421 C CA . ALA C 1 236 ? 7.416 33.051 60.109 1.00 20.32 236 ALA C CA 1
ATOM 6422 C C . ALA C 1 236 ? 7.976 31.941 61.023 1.00 27.13 236 ALA C C 1
ATOM 6423 O O . ALA C 1 236 ? 8.868 31.223 60.583 1.00 29.07 236 ALA C O 1
ATOM 6425 N N . THR C 1 237 ? 7.458 31.808 62.288 1.00 23.99 237 THR C N 1
ATOM 6426 C CA . THR C 1 237 ? 7.899 30.787 63.254 1.00 23.66 237 THR C CA 1
ATOM 6427 C C . THR C 1 237 ? 7.524 29.384 62.815 1.00 27.56 237 THR C C 1
ATOM 6428 O O . THR C 1 237 ? 8.325 28.470 63.007 1.00 25.51 237 THR C O 1
ATOM 6432 N N . PHE C 1 238 ? 6.316 29.202 62.241 1.00 26.26 238 PHE C N 1
ATOM 6433 C CA . PHE C 1 238 ? 5.919 27.881 61.752 1.00 26.87 238 PHE C CA 1
ATOM 6434 C C . PHE C 1 238 ? 6.894 27.436 60.676 1.00 29.52 238 PHE C C 1
ATOM 6435 O O . PHE C 1 238 ? 7.336 26.291 60.725 1.00 29.08 238 PHE C O 1
ATOM 6443 N N . GLN C 1 239 ? 7.267 28.347 59.736 1.00 25.29 239 GLN C N 1
ATOM 6444 C CA . GLN C 1 239 ? 8.216 28.042 58.660 1.00 26.23 239 GLN C CA 1
ATOM 6445 C C . GLN C 1 239 ? 9.545 27.586 59.264 1.00 29.45 239 GLN C C 1
ATOM 6446 O O . GLN C 1 239 ? 10.059 26.541 58.869 1.00 29.35 239 GLN C O 1
ATOM 6452 N N . GLU C 1 240 ? 10.045 28.319 60.271 1.00 26.56 240 GLU C N 1
ATOM 6453 C CA . GLU C 1 240 ? 11.317 28.041 60.938 1.00 25.00 240 GLU C CA 1
ATOM 6454 C C . GLU C 1 240 ? 11.370 26.673 61.601 1.00 27.14 240 GLU C C 1
ATOM 6455 O O . GLU C 1 240 ? 12.313 25.927 61.365 1.00 25.74 240 GLU C O 1
ATOM 6461 N N . ILE C 1 241 ? 10.341 26.330 62.379 1.00 24.61 241 ILE C N 1
ATOM 6462 C CA . ILE C 1 241 ? 10.239 25.069 63.119 1.00 23.47 241 ILE C CA 1
ATOM 6463 C C . ILE C 1 241 ? 10.072 23.884 62.184 1.00 25.38 241 ILE C C 1
ATOM 6464 O O . ILE C 1 241 ? 10.782 22.893 62.328 1.00 23.20 241 ILE C O 1
ATOM 6469 N N . VAL C 1 242 ? 9.125 23.985 61.242 1.00 22.76 242 VAL C N 1
ATOM 6470 C CA . VAL C 1 242 ? 8.824 22.928 60.293 1.00 22.36 242 VAL C CA 1
ATOM 6471 C C . VAL C 1 242 ? 10.052 22.629 59.409 1.00 25.66 242 VAL C C 1
ATOM 6472 O O . VAL C 1 242 ? 10.439 21.464 59.287 1.00 22.45 242 VAL C O 1
ATOM 6476 N N . VAL C 1 243 ? 10.694 23.670 58.858 1.00 24.96 243 VAL C N 1
ATOM 6477 C CA . VAL C 1 243 ? 11.880 23.476 58.016 1.00 26.42 243 VAL C CA 1
ATOM 6478 C C . VAL C 1 243 ? 13.032 22.879 58.843 1.00 28.99 243 VAL C C 1
ATOM 6479 O O . VAL C 1 243 ? 13.604 21.881 58.402 1.00 29.26 243 VAL C O 1
ATOM 6483 N N . SER C 1 244 ? 13.295 23.392 60.068 1.00 24.79 244 SER C N 1
ATOM 6484 C CA . SER C 1 244 ? 14.338 22.824 60.932 1.00 22.96 244 SER C CA 1
ATOM 6485 C C . SER C 1 244 ? 14.103 21.328 61.213 1.00 25.40 244 SER C C 1
ATOM 6486 O O . SER C 1 244 ? 15.049 20.529 61.112 1.00 25.72 244 SER C O 1
ATOM 6489 N N . HIS C 1 245 ? 12.831 20.933 61.438 1.00 20.63 245 HIS C N 1
ATOM 6490 C CA . HIS C 1 245 ? 12.471 19.521 61.638 1.00 19.89 245 HIS C CA 1
ATOM 6491 C C . HIS C 1 245 ? 12.607 18.683 60.356 1.00 25.21 245 HIS C C 1
ATOM 6492 O O . HIS C 1 245 ? 13.256 17.647 60.402 1.00 23.77 245 HIS C O 1
ATOM 6499 N N . LEU C 1 246 ? 11.990 19.123 59.234 1.00 21.02 246 LEU C N 1
ATOM 6500 C CA . LEU C 1 246 ? 11.960 18.380 57.982 1.00 21.66 246 LEU C CA 1
ATOM 6501 C C . LEU C 1 246 ? 13.310 18.318 57.228 1.00 25.00 246 LEU C C 1
ATOM 6502 O O . LEU C 1 246 ? 13.510 17.398 56.426 1.00 25.70 246 LEU C O 1
ATOM 6507 N N . ALA C 1 247 ? 14.220 19.264 57.501 1.00 23.16 247 ALA C N 1
ATOM 6508 C CA . ALA C 1 247 ? 15.545 19.317 56.887 1.00 24.30 247 ALA C CA 1
ATOM 6509 C C . ALA C 1 247 ? 16.637 18.931 57.900 1.00 27.94 247 ALA C C 1
ATOM 6510 O O . ALA C 1 247 ? 17.814 19.083 57.595 1.00 28.71 247 ALA C O 1
ATOM 6512 N N . ASN C 1 248 ? 16.252 18.423 59.094 1.00 22.84 248 ASN C N 1
ATOM 6513 C CA . ASN C 1 248 ? 17.192 18.021 60.158 1.00 22.81 248 ASN C CA 1
ATOM 6514 C C . ASN C 1 248 ? 18.283 19.101 60.423 1.00 26.13 248 ASN C C 1
ATOM 6515 O O . ASN C 1 248 ? 19.473 18.797 60.473 1.00 25.56 248 ASN C O 1
ATOM 6520 N N . GLU C 1 249 ? 17.861 20.373 60.534 1.00 24.87 249 GLU C N 1
ATOM 6521 C CA . GLU C 1 249 ? 18.784 21.508 60.701 1.00 25.07 249 GLU C CA 1
ATOM 6522 C C . GLU C 1 249 ? 19.450 21.596 62.059 1.00 27.40 249 GLU C C 1
ATOM 6523 O O . GLU C 1 249 ? 20.511 22.232 62.177 1.00 26.73 249 GLU C O 1
ATOM 6529 N N . SER C 1 250 ? 18.810 21.012 63.095 1.00 24.69 250 SER C N 1
ATOM 6530 C CA . SER C 1 250 ? 19.276 21.033 64.485 1.00 24.80 250 SER C CA 1
ATOM 6531 C C . SER C 1 250 ? 19.417 22.458 65.050 1.00 30.60 250 SER C C 1
ATOM 6532 O O . SER C 1 250 ? 20.376 22.763 65.777 1.00 31.94 250 SER C O 1
ATOM 6535 N N . LYS C 1 251 ? 18.447 23.330 64.721 1.00 25.47 251 LYS C N 1
ATOM 6536 C CA . LYS C 1 251 ? 18.405 24.693 65.274 1.00 24.32 251 LYS C CA 1
ATOM 6537 C C . LYS C 1 251 ? 17.832 24.594 66.684 1.00 29.04 251 LYS C C 1
ATOM 6538 O O . LYS C 1 251 ? 16.956 23.751 66.919 1.00 28.29 251 LYS C O 1
ATOM 6544 N N . ILE C 1 252 ? 18.294 25.450 67.623 1.00 26.49 252 ILE C N 1
ATOM 6545 C CA . ILE C 1 252 ? 17.745 25.447 68.980 1.00 27.47 252 ILE C CA 1
ATOM 6546 C C . ILE C 1 252 ? 16.641 26.482 69.070 1.00 33.32 252 ILE C C 1
ATOM 6547 O O . ILE C 1 252 ? 16.902 27.671 68.909 1.00 32.82 252 ILE C O 1
ATOM 6552 N N . ILE C 1 253 ? 15.406 26.024 69.303 1.00 30.44 253 ILE C N 1
ATOM 6553 C CA . ILE C 1 253 ? 14.230 26.885 69.424 1.00 29.81 253 ILE C CA 1
ATOM 6554 C C . ILE C 1 253 ? 13.396 26.392 70.637 1.00 30.92 253 ILE C C 1
ATOM 6555 O O . ILE C 1 253 ? 13.134 25.192 70.707 1.00 29.77 253 ILE C O 1
ATOM 6560 N N . PRO C 1 254 ? 12.948 27.264 71.591 1.00 27.57 254 PRO C N 1
ATOM 6561 C CA . PRO C 1 254 ? 12.089 26.768 72.684 1.00 27.42 254 PRO C CA 1
ATOM 6562 C C . PRO C 1 254 ? 10.680 26.522 72.144 1.00 32.06 254 PRO C C 1
ATOM 6563 O O . PRO C 1 254 ? 10.132 27.375 71.457 1.00 31.29 254 PRO C O 1
ATOM 6567 N N . ILE C 1 255 ? 10.165 25.297 72.328 1.00 28.03 255 ILE C N 1
ATOM 6568 C CA . ILE C 1 255 ? 8.836 24.869 71.848 1.00 26.22 255 ILE C CA 1
ATOM 6569 C C . ILE C 1 255 ? 8.132 24.134 72.985 1.00 29.59 255 ILE C C 1
ATOM 6570 O O . ILE C 1 255 ? 8.819 23.640 73.883 1.00 28.48 255 ILE C O 1
ATOM 6575 N N . SER C 1 256 ? 6.800 23.976 72.918 1.00 26.83 256 SER C N 1
ATOM 6576 C CA . SER C 1 256 ? 6.149 23.179 73.948 1.00 27.28 256 SER C CA 1
ATOM 6577 C C . SER C 1 256 ? 6.240 21.700 73.557 1.00 30.89 256 SER C C 1
ATOM 6578 O O . SER C 1 256 ? 5.744 21.276 72.511 1.00 29.35 256 SER C O 1
ATOM 6581 N N . LEU C 1 257 ? 6.981 20.950 74.359 1.00 29.40 257 LEU C N 1
ATOM 6582 C CA . LEU C 1 257 ? 7.269 19.551 74.093 1.00 29.91 257 LEU C CA 1
ATOM 6583 C C . LEU C 1 257 ? 6.988 18.653 75.298 1.00 35.11 257 LEU C C 1
ATOM 6584 O O . LEU C 1 257 ? 7.584 18.875 76.357 1.00 34.48 257 LEU C O 1
ATOM 6589 N N . PRO C 1 258 ? 6.136 17.605 75.156 1.00 33.31 258 PRO C N 1
ATOM 6590 C CA . PRO C 1 258 ? 5.924 16.679 76.283 1.00 33.72 258 PRO C CA 1
ATOM 6591 C C . PRO C 1 258 ? 7.249 16.006 76.656 1.00 36.65 258 PRO C C 1
ATOM 6592 O O . PRO C 1 258 ? 8.008 15.584 75.773 1.00 34.69 258 PRO C O 1
ATOM 6596 N N . GLN C 1 259 ? 7.569 16.010 77.954 1.00 34.38 259 GLN C N 1
ATOM 6597 C CA . GLN C 1 259 ? 8.828 15.510 78.514 1.00 34.31 259 GLN C CA 1
ATOM 6598 C C . GLN C 1 259 ? 8.672 15.243 80.021 1.00 41.80 259 GLN C C 1
ATOM 6599 O O . GLN C 1 259 ? 7.668 15.642 80.620 1.00 41.35 259 GLN C O 1
ATOM 6605 N N . ASN C 1 260 ? 9.688 14.624 80.637 1.00 41.19 260 ASN C N 1
ATOM 6606 C CA . ASN C 1 260 ? 9.680 14.385 82.074 1.00 42.93 260 ASN C CA 1
ATOM 6607 C C . ASN C 1 260 ? 10.431 15.483 82.803 1.00 51.09 260 ASN C C 1
ATOM 6608 O O . ASN C 1 260 ? 11.594 15.755 82.497 1.00 52.30 260 ASN C O 1
ATOM 6613 N N . ILE C 1 261 ? 9.757 16.102 83.774 1.00 49.22 261 ILE C N 1
ATOM 6614 C CA . ILE C 1 261 ? 10.314 17.108 84.669 1.00 49.33 261 ILE C CA 1
ATOM 6615 C C . ILE C 1 261 ? 10.187 16.491 86.062 1.00 54.28 261 ILE C C 1
ATOM 6616 O O . ILE C 1 261 ? 9.078 16.119 86.459 1.00 53.37 261 ILE C O 1
ATOM 6621 N N . GLU C 1 262 ? 11.326 16.313 86.771 1.00 51.86 262 GLU C N 1
ATOM 6622 C CA . GLU C 1 262 ? 11.341 15.731 88.122 1.00 51.84 262 GLU C CA 1
ATOM 6623 C C . GLU C 1 262 ? 10.540 16.571 89.093 1.00 52.41 262 GLU C C 1
ATOM 6624 O O . GLU C 1 262 ? 10.662 17.795 89.093 1.00 51.18 262 GLU C O 1
ATOM 6630 N N . GLY C 1 263 ? 9.680 15.899 89.855 1.00 47.81 263 GLY C N 1
ATOM 6631 C CA . GLY C 1 263 ? 8.778 16.517 90.819 1.00 46.03 263 GLY C CA 1
ATOM 6632 C C . GLY C 1 263 ? 7.408 16.799 90.230 1.00 46.99 263 GLY C C 1
ATOM 6633 O O . GLY C 1 263 ? 6.439 16.973 90.968 1.00 46.87 263 GLY C O 1
ATOM 6634 N N . VAL C 1 264 ? 7.318 16.838 88.889 1.00 41.19 264 VAL C N 1
ATOM 6635 C CA . VAL C 1 264 ? 6.099 17.139 88.140 1.00 40.36 264 VAL C CA 1
ATOM 6636 C C . VAL C 1 264 ? 5.563 15.900 87.378 1.00 43.16 264 VAL C C 1
ATOM 6637 O O . VAL C 1 264 ? 4.376 15.571 87.497 1.00 43.04 264 VAL C O 1
ATOM 6641 N N . GLY C 1 265 ? 6.436 15.266 86.588 1.00 37.45 265 GLY C N 1
ATOM 6642 C CA . GLY C 1 265 ? 6.119 14.113 85.763 1.00 36.39 265 GLY C CA 1
ATOM 6643 C C . GLY C 1 265 ? 5.968 14.497 84.303 1.00 37.74 265 GLY C C 1
ATOM 6644 O O . GLY C 1 265 ? 6.641 15.419 83.832 1.00 36.44 265 GLY C O 1
ATOM 6645 N N . ARG C 1 266 ? 5.069 13.805 83.582 1.00 32.73 266 ARG C N 1
ATOM 6646 C CA . ARG C 1 266 ? 4.791 14.084 82.172 1.00 31.64 266 ARG C CA 1
ATOM 6647 C C . ARG C 1 266 ? 4.150 15.461 82.008 1.00 34.65 266 ARG C C 1
ATOM 6648 O O . ARG C 1 266 ? 3.064 15.702 82.540 1.00 33.59 266 ARG C O 1
ATOM 6656 N N . VAL C 1 267 ? 4.841 16.363 81.292 1.00 31.34 267 VAL C N 1
ATOM 6657 C CA . VAL C 1 267 ? 4.393 17.737 81.044 1.00 31.58 267 VAL C CA 1
ATOM 6658 C C . VAL C 1 267 ? 4.957 18.313 79.720 1.00 35.53 267 VAL C C 1
ATOM 6659 O O . VAL C 1 267 ? 6.071 17.975 79.317 1.00 34.42 267 VAL C O 1
ATOM 6663 N N . ALA C 1 268 ? 4.181 19.182 79.058 1.00 32.36 268 ALA C N 1
ATOM 6664 C CA . ALA C 1 268 ? 4.645 19.885 77.865 1.00 31.67 268 ALA C CA 1
ATOM 6665 C C . ALA C 1 268 ? 5.036 21.269 78.366 1.00 36.65 268 ALA C C 1
ATOM 6666 O O . ALA C 1 268 ? 4.223 21.994 78.966 1.00 35.85 268 ALA C O 1
ATOM 6668 N N . VAL C 1 269 ? 6.314 21.593 78.218 1.00 34.29 269 VAL C N 1
ATOM 6669 C CA . VAL C 1 269 ? 6.848 22.864 78.703 1.00 34.41 269 VAL C CA 1
ATOM 6670 C C . VAL C 1 269 ? 7.863 23.371 77.685 1.00 38.65 269 VAL C C 1
ATOM 6671 O O . VAL C 1 269 ? 8.441 22.566 76.958 1.00 39.33 269 VAL C O 1
ATOM 6675 N N . SER C 1 270 ? 8.042 24.695 77.603 1.00 35.62 270 SER C N 1
ATOM 6676 C CA . SER C 1 270 ? 8.967 25.302 76.660 1.00 35.30 270 SER C CA 1
ATOM 6677 C C . SER C 1 270 ? 10.337 25.472 77.238 1.00 37.56 270 SER C C 1
ATOM 6678 O O . SER C 1 270 ? 10.548 26.350 78.064 1.00 37.01 270 SER C O 1
ATOM 6681 N N . VAL C 1 271 ? 11.272 24.639 76.803 1.00 33.76 271 VAL C N 1
ATOM 6682 C CA . VAL C 1 271 ? 12.681 24.738 77.168 1.00 33.03 271 VAL C CA 1
ATOM 6683 C C . VAL C 1 271 ? 13.459 24.864 75.848 1.00 33.66 271 VAL C C 1
ATOM 6684 O O . VAL C 1 271 ? 12.906 24.440 74.823 1.00 31.49 271 VAL C O 1
ATOM 6688 N N . PRO C 1 272 ? 14.689 25.454 75.799 1.00 29.06 272 PRO C N 1
ATOM 6689 C CA . PRO C 1 272 ? 15.418 25.480 74.512 1.00 28.45 272 PRO C CA 1
ATOM 6690 C C . PRO C 1 272 ? 15.579 24.037 74.022 1.00 30.87 272 PRO C C 1
ATOM 6691 O O . PRO C 1 272 ? 16.075 23.204 74.775 1.00 31.58 272 PRO C O 1
ATOM 6695 N N . THR C 1 273 ? 15.041 23.725 72.834 1.00 25.53 273 THR C N 1
ATOM 6696 C CA . THR C 1 273 ? 15.008 22.358 72.272 1.00 25.23 273 THR C CA 1
ATOM 6697 C C . THR C 1 273 ? 15.719 22.252 70.915 1.00 28.41 273 THR C C 1
ATOM 6698 O O . THR C 1 273 ? 15.566 23.144 70.078 1.00 28.25 273 THR C O 1
ATOM 6702 N N . ILE C 1 274 ? 16.442 21.127 70.668 1.00 25.49 274 ILE C N 1
ATOM 6703 C CA . ILE C 1 274 ? 17.069 20.867 69.366 1.00 23.99 274 ILE C CA 1
ATOM 6704 C C . ILE C 1 274 ? 15.934 20.496 68.399 1.00 26.92 274 ILE C C 1
ATOM 6705 O O . ILE C 1 274 ? 15.209 19.535 68.670 1.00 25.55 274 ILE C O 1
ATOM 6710 N N . ILE C 1 275 ? 15.732 21.300 67.332 1.00 23.96 275 ILE C N 1
ATOM 6711 C CA . ILE C 1 275 ? 14.689 21.031 66.326 1.00 24.77 275 ILE C CA 1
ATOM 6712 C C . ILE C 1 275 ? 15.309 20.262 65.167 1.00 29.52 275 ILE C C 1
ATOM 6713 O O . ILE C 1 275 ? 15.929 20.847 64.277 1.00 30.68 275 ILE C O 1
ATOM 6718 N N . SER C 1 276 ? 15.163 18.941 65.197 1.00 25.89 276 SER C N 1
ATOM 6719 C CA . SER C 1 276 ? 15.682 18.048 64.163 1.00 24.43 276 SER C CA 1
ATOM 6720 C C . SER C 1 276 ? 14.691 16.897 63.971 1.00 27.72 276 SER C C 1
ATOM 6721 O O . SER C 1 276 ? 13.555 17.044 64.402 1.00 25.67 276 SER C O 1
ATOM 6724 N N . GLY C 1 277 ? 15.102 15.794 63.310 1.00 27.70 277 GLY C N 1
ATOM 6725 C CA . GLY C 1 277 ? 14.285 14.587 63.098 1.00 27.81 277 GLY C CA 1
ATOM 6726 C C . GLY C 1 277 ? 13.674 14.144 64.418 1.00 31.47 277 GLY C C 1
ATOM 6727 O O . GLY C 1 277 ? 12.456 13.947 64.522 1.00 31.18 277 GLY C O 1
ATOM 6728 N N . ARG C 1 278 ? 14.534 14.036 65.446 1.00 27.08 278 ARG C N 1
ATOM 6729 C CA . ARG C 1 278 ? 14.165 13.837 66.844 1.00 27.71 278 ARG C CA 1
ATOM 6730 C C . ARG C 1 278 ? 14.269 15.218 67.514 1.00 32.91 278 ARG C C 1
ATOM 6731 O O . ARG C 1 278 ? 15.118 16.038 67.140 1.00 31.86 278 ARG C O 1
ATOM 6739 N N . LEU C 1 279 ? 13.408 15.479 68.495 1.00 31.59 279 LEU C N 1
ATOM 6740 C CA . LEU C 1 279 ? 13.447 16.740 69.218 1.00 32.96 279 LEU C CA 1
ATOM 6741 C C . LEU C 1 279 ? 13.970 16.460 70.629 1.00 37.29 279 LEU C C 1
ATOM 6742 O O . LEU C 1 279 ? 13.483 15.536 71.283 1.00 36.77 279 LEU C O 1
ATOM 6747 N N . LYS C 1 280 ? 15.022 17.185 71.051 1.00 33.48 280 LYS C N 1
ATOM 6748 C CA . LYS C 1 280 ? 15.643 16.977 72.362 1.00 34.32 280 LYS C CA 1
ATOM 6749 C C . LYS C 1 280 ? 15.620 18.242 73.196 1.00 39.20 280 LYS C C 1
ATOM 6750 O O . LYS C 1 280 ? 16.228 19.240 72.792 1.00 36.85 280 LYS C O 1
ATOM 6756 N N . PRO C 1 281 ? 14.919 18.202 74.360 1.00 37.95 281 PRO C N 1
ATOM 6757 C CA . PRO C 1 281 ? 14.864 19.379 75.229 1.00 38.51 281 PRO C CA 1
ATOM 6758 C C . PRO C 1 281 ? 16.178 19.550 75.978 1.00 42.26 281 PRO C C 1
ATOM 6759 O O . PRO C 1 281 ? 16.753 18.561 76.430 1.00 41.67 281 PRO C O 1
ATOM 6763 N N . LEU C 1 282 ? 16.674 20.793 76.060 1.00 38.00 282 LEU C N 1
ATOM 6764 C CA . LEU C 1 282 ? 17.949 21.069 76.718 1.00 38.02 282 LEU C CA 1
ATOM 6765 C C . LEU C 1 282 ? 17.763 21.959 77.954 1.00 43.68 282 LEU C C 1
ATOM 6766 O O . LEU C 1 282 ? 18.036 23.164 77.915 1.00 42.48 282 LEU C O 1
ATOM 6771 N N . VAL C 1 283 ? 17.298 21.339 79.054 1.00 42.42 283 VAL C N 1
ATOM 6772 C CA . VAL C 1 283 ? 17.055 21.972 80.356 1.00 42.86 283 VAL C CA 1
ATOM 6773 C C . VAL C 1 283 ? 18.384 22.500 80.997 1.00 46.03 283 VAL C C 1
ATOM 6774 O O . VAL C 1 283 ? 18.369 23.527 81.681 1.00 45.64 283 VAL C O 1
ATOM 6778 N N . GLN C 1 284 ? 19.518 21.820 80.716 1.00 41.33 284 GLN C N 1
ATOM 6779 C CA . GLN C 1 284 ? 20.880 22.151 81.164 1.00 40.66 284 GLN C CA 1
ATOM 6780 C C . GLN C 1 284 ? 21.362 23.523 80.669 1.00 43.36 284 GLN C C 1
ATOM 6781 O O . GLN C 1 284 ? 22.312 24.070 81.237 1.00 43.68 284 GLN C O 1
ATOM 6787 N N . LEU C 1 285 ? 20.732 24.061 79.601 1.00 39.65 285 LEU C N 1
ATOM 6788 C CA . LEU C 1 285 ? 21.048 25.381 79.054 1.00 39.74 285 LEU C CA 1
ATOM 6789 C C . LEU C 1 285 ? 20.667 26.510 80.020 1.00 45.97 285 LEU C C 1
ATOM 6790 O O . LEU C 1 285 ? 21.274 27.582 79.969 1.00 46.52 285 LEU C O 1
ATOM 6795 N N . LEU C 1 286 ? 19.676 26.257 80.905 1.00 43.45 286 LEU C N 1
ATOM 6796 C CA . LEU C 1 286 ? 19.222 27.197 81.935 1.00 44.17 286 LEU C CA 1
ATOM 6797 C C . LEU C 1 286 ? 20.059 26.977 83.196 1.00 49.75 286 LEU C C 1
ATOM 6798 O O . LEU C 1 286 ? 20.507 25.854 83.448 1.00 50.08 286 LEU C O 1
ATOM 6803 N N . ASN C 1 287 ? 20.274 28.040 83.979 1.00 46.66 287 ASN C N 1
ATOM 6804 C CA . ASN C 1 287 ? 21.031 27.942 85.233 1.00 46.32 287 ASN C CA 1
ATOM 6805 C C . ASN C 1 287 ? 20.144 27.357 86.358 1.00 52.07 287 ASN C C 1
ATOM 6806 O O . ASN C 1 287 ? 18.970 27.057 86.106 1.00 50.83 287 ASN C O 1
ATOM 6811 N N . GLU C 1 288 ? 20.689 27.216 87.596 1.00 50.69 288 GLU C N 1
ATOM 6812 C CA . GLU C 1 288 ? 19.970 26.644 88.747 1.00 50.83 288 GLU C CA 1
ATOM 6813 C C . GLU C 1 288 ? 18.670 27.377 89.082 1.00 55.22 288 GLU C C 1
ATOM 6814 O O . GLU C 1 288 ? 17.656 26.730 89.355 1.00 55.59 288 GLU C O 1
ATOM 6820 N N . GLU C 1 289 ? 18.702 28.718 89.037 1.00 51.03 289 GLU C N 1
ATOM 6821 C CA . GLU C 1 289 ? 17.566 29.590 89.333 1.00 49.81 289 GLU C CA 1
ATOM 6822 C C . GLU C 1 289 ? 16.485 29.510 88.250 1.00 49.57 289 GLU C C 1
ATOM 6823 O O . GLU C 1 289 ? 15.299 29.509 88.579 1.00 48.05 289 GLU C O 1
ATOM 6829 N N . GLU C 1 290 ? 16.882 29.456 86.962 1.00 44.37 290 GLU C N 1
ATOM 6830 C CA . GLU C 1 290 ? 15.910 29.373 85.869 1.00 42.48 290 GLU C CA 1
ATOM 6831 C C . GLU C 1 290 ? 15.243 28.003 85.837 1.00 45.45 290 GLU C C 1
ATOM 6832 O O . GLU C 1 290 ? 14.045 27.912 85.561 1.00 43.90 290 GLU C O 1
ATOM 6838 N N . GLN C 1 291 ? 16.003 26.961 86.223 1.00 42.49 291 GLN C N 1
ATOM 6839 C CA . GLN C 1 291 ? 15.531 25.584 86.321 1.00 43.15 291 GLN C CA 1
ATOM 6840 C C . GLN C 1 291 ? 14.476 25.414 87.420 1.00 48.07 291 GLN C C 1
ATOM 6841 O O . GLN C 1 291 ? 13.537 24.655 87.222 1.00 47.24 291 GLN C O 1
ATOM 6847 N N . GLU C 1 292 ? 14.591 26.144 88.552 1.00 46.40 292 GLU C N 1
ATOM 6848 C CA . GLU C 1 292 ? 13.579 26.043 89.610 1.00 45.95 292 GLU C CA 1
ATOM 6849 C C . GLU C 1 292 ? 12.280 26.768 89.211 1.00 48.63 292 GLU C C 1
ATOM 6850 O O . GLU C 1 292 ? 11.201 26.262 89.515 1.00 48.17 292 GLU C O 1
ATOM 6856 N N . ARG C 1 293 ? 12.374 27.904 88.480 1.00 44.48 293 ARG C N 1
ATOM 6857 C CA . ARG C 1 293 ? 11.187 28.594 87.959 1.00 43.92 293 ARG C CA 1
ATOM 6858 C C . ARG C 1 293 ? 10.490 27.687 86.938 1.00 47.24 293 ARG C C 1
ATOM 6859 O O . ARG C 1 293 ? 9.264 27.614 86.935 1.00 47.46 293 ARG C O 1
ATOM 6867 N N . LEU C 1 294 ? 11.272 26.967 86.103 1.00 43.21 294 LEU C N 1
ATOM 6868 C CA . LEU C 1 294 ? 10.736 26.049 85.083 1.00 42.36 294 LEU C CA 1
ATOM 6869 C C . LEU C 1 294 ? 9.949 24.881 85.693 1.00 48.81 294 LEU C C 1
ATOM 6870 O O . LEU C 1 294 ? 8.866 24.562 85.206 1.00 46.38 294 LEU C O 1
ATOM 6875 N N . LYS C 1 295 ? 10.467 24.290 86.792 1.00 50.37 295 LYS C N 1
ATOM 6876 C CA . LYS C 1 295 ? 9.800 23.203 87.517 1.00 51.79 295 LYS C CA 1
ATOM 6877 C C . LYS C 1 295 ? 8.471 23.711 88.090 1.00 57.25 295 LYS C C 1
ATOM 6878 O O . LYS C 1 295 ? 7.486 22.976 88.085 1.00 58.12 295 LYS C O 1
ATOM 6884 N N . ARG C 1 296 ? 8.434 24.999 88.493 1.00 52.98 296 ARG C N 1
ATOM 6885 C CA . ARG C 1 296 ? 7.233 25.676 88.988 1.00 51.90 296 ARG C CA 1
ATOM 6886 C C . ARG C 1 296 ? 6.257 25.971 87.825 1.00 53.48 296 ARG C C 1
ATOM 6887 O O . ARG C 1 296 ? 5.046 25.830 87.999 1.00 52.63 296 ARG C O 1
ATOM 6895 N N . ALA C 1 297 ? 6.783 26.336 86.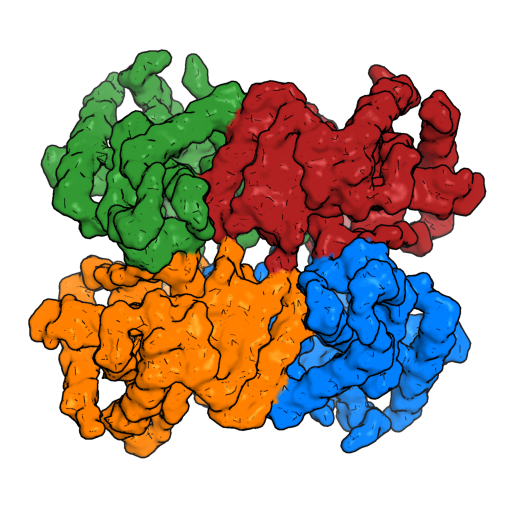636 1.00 48.73 297 ALA C N 1
ATOM 6896 C CA . ALA C 1 297 ? 5.955 26.565 85.445 1.00 48.96 297 ALA C CA 1
ATOM 6897 C C . ALA C 1 297 ? 5.313 25.228 85.024 1.00 51.41 297 ALA C C 1
ATOM 6898 O O . ALA C 1 297 ? 4.129 25.197 84.692 1.00 50.71 297 ALA C O 1
ATOM 6900 N N . ALA C 1 298 ? 6.084 24.121 85.111 1.00 48.22 298 ALA C N 1
ATOM 6901 C CA . ALA C 1 298 ? 5.610 22.775 84.792 1.00 47.79 298 ALA C CA 1
ATOM 6902 C C . ALA C 1 298 ? 4.463 22.366 85.733 1.00 49.05 298 ALA C C 1
ATOM 6903 O O . ALA C 1 298 ? 3.424 21.931 85.248 1.00 47.41 298 ALA C O 1
ATOM 6905 N N . LYS C 1 299 ? 4.609 22.588 87.054 1.00 47.04 299 LYS C N 1
ATOM 6906 C CA . LYS C 1 299 ? 3.553 22.299 88.032 1.00 47.36 299 LYS C CA 1
ATOM 6907 C C . LYS C 1 299 ? 2.234 22.980 87.635 1.00 50.75 299 LYS C C 1
ATOM 6908 O O . LYS C 1 299 ? 1.192 22.326 87.651 1.00 49.66 299 LYS C O 1
ATOM 6914 N N . ALA C 1 300 ? 2.296 24.275 87.236 1.00 46.96 300 ALA C N 1
ATOM 6915 C CA . ALA C 1 300 ? 1.128 25.048 86.801 1.00 46.34 300 ALA C CA 1
ATOM 6916 C C . ALA C 1 300 ? 0.424 24.383 85.608 1.00 47.08 300 ALA C C 1
ATOM 6917 O O . ALA C 1 300 ? -0.780 24.169 85.679 1.00 46.50 300 ALA C O 1
ATOM 6919 N N . ILE C 1 301 ? 1.178 24.017 84.545 1.00 42.01 301 ILE C N 1
ATOM 6920 C CA . ILE C 1 301 ? 0.653 23.352 83.333 1.00 40.69 301 ILE C CA 1
ATOM 6921 C C . ILE C 1 301 ? -0.009 22.002 83.683 1.00 43.97 301 ILE C C 1
ATOM 6922 O O . ILE C 1 301 ? -1.160 21.762 83.311 1.00 42.25 301 ILE C O 1
ATOM 6927 N N . ARG C 1 302 ? 0.722 21.153 84.423 1.00 41.91 302 ARG C N 1
ATOM 6928 C CA . ARG C 1 302 ? 0.301 19.837 84.911 1.00 42.64 302 ARG C CA 1
ATOM 6929 C C . ARG C 1 302 ? -0.999 19.912 85.739 1.00 49.04 302 ARG C C 1
ATOM 6930 O O . ARG C 1 302 ? -1.811 18.990 85.685 1.00 49.89 302 ARG C O 1
ATOM 6938 N N . ASN C 1 303 ? -1.194 21.012 86.481 1.00 44.86 303 ASN C N 1
ATOM 6939 C CA . ASN C 1 303 ? -2.388 21.235 87.296 1.00 45.20 303 ASN C CA 1
ATOM 6940 C C . ASN C 1 303 ? -3.597 21.543 86.417 1.00 48.89 303 ASN C C 1
ATOM 6941 O O . ASN C 1 303 ? -4.660 20.972 86.647 1.00 49.64 303 ASN C O 1
ATOM 6946 N N . VAL C 1 304 ? -3.414 22.365 85.363 1.00 44.28 304 VAL C N 1
ATOM 6947 C CA . VAL C 1 304 ? -4.463 22.678 84.376 1.00 43.65 304 VAL C CA 1
ATOM 6948 C C . VAL C 1 304 ? -4.827 21.394 83.577 1.00 46.80 304 VAL C C 1
ATOM 6949 O O . VAL C 1 304 ? -6.017 21.125 83.374 1.00 45.45 304 VAL C O 1
ATOM 6953 N N . TYR C 1 305 ? -3.805 20.594 83.163 1.00 42.83 305 TYR C N 1
ATOM 6954 C CA . TYR C 1 305 ? -4.010 19.342 82.430 1.00 43.52 305 TYR C CA 1
ATOM 6955 C C . TYR C 1 305 ? -4.793 18.321 83.268 1.00 49.36 305 TYR C C 1
ATOM 6956 O O . TYR C 1 305 ? -5.659 17.633 82.729 1.00 48.86 305 TYR C O 1
ATOM 6965 N N . GLU C 1 306 ? -4.489 18.222 84.571 1.00 47.40 306 GLU C N 1
ATOM 6966 C CA . GLU C 1 306 ? -5.178 17.297 85.480 1.00 48.72 306 GLU C CA 1
ATOM 6967 C C . GLU C 1 306 ? -6.623 17.724 85.817 1.00 55.66 306 GLU C C 1
ATOM 6968 O O . GLU C 1 306 ? -7.350 16.959 86.456 1.00 56.01 306 GLU C O 1
ATOM 6974 N N . SER C 1 307 ? -7.043 18.922 85.366 1.00 53.87 307 SER C N 1
ATOM 6975 C CA . SER C 1 307 ? -8.394 19.461 85.565 1.00 54.25 307 SER C CA 1
ATOM 6976 C C . SER C 1 307 ? -9.351 19.152 84.392 1.00 60.42 307 SER C C 1
ATOM 6977 O O . SER C 1 307 ? -10.562 19.326 84.540 1.00 59.12 307 SER C O 1
ATOM 6980 N N . ILE C 1 308 ? -8.806 18.684 83.236 1.00 59.14 308 ILE C N 1
ATOM 6981 C CA . ILE C 1 308 ? -9.570 18.334 82.024 1.00 60.45 308 ILE C CA 1
ATOM 6982 C C . ILE C 1 308 ? -10.523 17.137 82.306 1.00 66.85 308 ILE C C 1
ATOM 6983 O O . ILE C 1 308 ? -10.275 16.367 83.237 1.00 67.37 308 ILE C O 1
ATOM 6988 N N . LEU C 1 309 ? -11.612 17.007 81.504 1.00 64.18 309 LEU C N 1
ATOM 6989 C CA . LEU C 1 309 ? -12.662 15.974 81.564 1.00 93.05 309 LEU C CA 1
ATOM 6990 C C . LEU C 1 309 ? -13.490 16.080 82.839 1.00 122.21 309 LEU C C 1
ATOM 6991 O O . LEU C 1 309 ? -14.460 16.834 82.878 1.00 83.33 309 LEU C O 1
ATOM 6996 N N . ARG D 1 3 ? 22.460 43.302 49.749 1.00 52.39 3 ARG D N 1
ATOM 6997 C CA . ARG D 1 3 ? 21.513 43.109 48.649 1.00 52.18 3 ARG D CA 1
ATOM 6998 C C . ARG D 1 3 ? 21.007 44.460 48.076 1.00 54.69 3 ARG D C 1
ATOM 6999 O O . ARG D 1 3 ? 21.673 44.993 47.188 1.00 56.43 3 ARG D O 1
ATOM 7007 N N . ILE D 1 4 ? 19.869 45.009 48.572 1.00 47.40 4 ILE D N 1
ATOM 7008 C CA . ILE D 1 4 ? 19.277 46.274 48.092 1.00 45.04 4 ILE D CA 1
ATOM 7009 C C . ILE D 1 4 ? 19.311 47.394 49.177 1.00 45.49 4 ILE D C 1
ATOM 7010 O O . ILE D 1 4 ? 18.532 47.328 50.133 1.00 46.08 4 ILE D O 1
ATOM 7015 N N . PRO D 1 5 ? 20.146 48.455 49.025 1.00 37.93 5 PRO D N 1
ATOM 7016 C CA . PRO D 1 5 ? 20.183 49.515 50.056 1.00 35.48 5 PRO D CA 1
ATOM 7017 C C . PRO D 1 5 ? 19.234 50.696 49.771 1.00 35.67 5 PRO D C 1
ATOM 7018 O O . PRO D 1 5 ? 19.668 51.839 49.664 1.00 36.08 5 PRO D O 1
ATOM 7022 N N . TYR D 1 6 ? 17.932 50.431 49.663 1.00 30.43 6 TYR D N 1
ATOM 7023 C CA . TYR D 1 6 ? 16.966 51.488 49.370 1.00 28.58 6 TYR D CA 1
ATOM 7024 C C . TYR D 1 6 ? 15.800 51.510 50.319 1.00 31.03 6 TYR D C 1
ATOM 7025 O O . TYR D 1 6 ? 15.632 50.619 51.151 1.00 31.84 6 TYR D O 1
ATOM 7034 N N . LYS D 1 7 ? 14.996 52.546 50.209 1.00 26.81 7 LYS D N 1
ATOM 7035 C CA . LYS D 1 7 ? 13.814 52.649 51.037 1.00 26.19 7 LYS D CA 1
ATOM 7036 C C . LYS D 1 7 ? 12.593 52.526 50.170 1.00 27.28 7 LYS D C 1
ATOM 7037 O O . LYS D 1 7 ? 12.498 53.211 49.163 1.00 26.18 7 LYS D O 1
ATOM 7043 N N . VAL D 1 8 ? 11.662 51.648 50.567 1.00 24.03 8 VAL D N 1
ATOM 7044 C CA . VAL D 1 8 ? 10.389 51.431 49.905 1.00 25.29 8 VAL D CA 1
ATOM 7045 C C . VAL D 1 8 ? 9.268 51.859 50.864 1.00 31.07 8 VAL D C 1
ATOM 7046 O O . VAL D 1 8 ? 9.236 51.434 52.030 1.00 29.65 8 VAL D O 1
ATOM 7050 N N . ALA D 1 9 ? 8.363 52.720 50.367 1.00 26.99 9 ALA D N 1
ATOM 7051 C CA . ALA D 1 9 ? 7.207 53.158 51.128 1.00 26.01 9 ALA D CA 1
ATOM 7052 C C . ALA D 1 9 ? 5.969 52.433 50.631 1.00 29.22 9 ALA D C 1
ATOM 7053 O O . ALA D 1 9 ? 5.842 52.141 49.435 1.00 27.57 9 ALA D O 1
ATOM 7055 N N . VAL D 1 10 ? 5.047 52.149 51.555 1.00 27.25 10 VAL D N 1
ATOM 7056 C CA . VAL D 1 10 ? 3.781 51.506 51.228 1.00 26.90 10 VAL D CA 1
ATOM 7057 C C . VAL D 1 10 ? 2.666 52.421 51.725 1.00 31.98 10 VAL D C 1
ATOM 7058 O O . VAL D 1 10 ? 2.506 52.564 52.936 1.00 32.66 10 VAL D O 1
ATOM 7062 N N . ILE D 1 11 ? 1.915 53.042 50.797 1.00 28.97 11 ILE D N 1
ATOM 7063 C CA . ILE D 1 11 ? 0.805 53.935 51.116 1.00 29.43 11 ILE D CA 1
ATOM 7064 C C . ILE D 1 11 ? -0.471 53.101 51.177 1.00 34.17 11 ILE D C 1
ATOM 7065 O O . ILE D 1 11 ? -0.976 52.672 50.142 1.00 34.58 11 ILE D O 1
ATOM 7070 N N . GLY D 1 12 ? -0.966 52.878 52.392 1.00 31.42 12 GLY D N 1
ATOM 7071 C CA . GLY D 1 12 ? -2.151 52.070 52.676 1.00 31.81 12 GLY D CA 1
ATOM 7072 C C . GLY D 1 12 ? -1.724 50.677 53.109 1.00 35.70 12 GLY D C 1
ATOM 7073 O O . GLY D 1 12 ? -1.140 49.934 52.311 1.00 33.85 12 GLY D O 1
ATOM 7074 N N . THR D 1 13 ? -1.960 50.328 54.395 1.00 34.01 13 THR D N 1
ATOM 7075 C CA . THR D 1 13 ? -1.510 49.034 54.908 1.00 34.37 13 THR D CA 1
ATOM 7076 C C . THR D 1 13 ? -2.688 48.143 55.282 1.00 39.32 13 THR D C 1
ATOM 7077 O O . THR D 1 13 ? -2.770 47.613 56.390 1.00 39.22 13 THR D O 1
ATOM 7081 N N . GLY D 1 14 ? -3.552 47.926 54.300 1.00 36.80 14 GLY D N 1
ATOM 7082 C CA . GLY D 1 14 ? -4.658 46.985 54.393 1.00 35.85 14 GLY D CA 1
ATOM 7083 C C . GLY D 1 14 ? -4.080 45.613 54.105 1.00 35.86 14 GLY D C 1
ATOM 7084 O O . GLY D 1 14 ? -2.852 45.451 54.122 1.00 33.64 14 GLY D O 1
ATOM 7085 N N . ARG D 1 15 ? -4.931 44.621 53.805 1.00 32.36 15 ARG D N 1
ATOM 7086 C CA . ARG D 1 15 ? -4.435 43.259 53.540 1.00 31.77 15 ARG D CA 1
ATOM 7087 C C . ARG D 1 15 ? -3.296 43.218 52.522 1.00 34.94 15 ARG D C 1
ATOM 7088 O O . ARG D 1 15 ? -2.257 42.654 52.826 1.00 34.37 15 ARG D O 1
ATOM 7096 N N . VAL D 1 16 ? -3.455 43.881 51.367 1.00 30.90 16 VAL D N 1
ATOM 7097 C CA . VAL D 1 16 ? -2.462 43.898 50.283 1.00 29.96 16 VAL D CA 1
ATOM 7098 C C . VAL D 1 16 ? -1.143 44.552 50.700 1.00 29.36 16 VAL D C 1
ATOM 7099 O O . VAL D 1 16 ? -0.079 43.926 50.588 1.00 24.40 16 VAL D O 1
ATOM 7103 N N . GLY D 1 17 ? -1.245 45.803 51.170 1.00 26.48 17 GLY D N 1
ATOM 7104 C CA . GLY D 1 17 ? -0.123 46.616 51.616 1.00 25.43 17 GLY D CA 1
ATOM 7105 C C . GLY D 1 17 ? 0.730 45.955 52.671 1.00 27.77 17 GLY D C 1
ATOM 7106 O O . GLY D 1 17 ? 1.957 45.951 52.549 1.00 28.28 17 GLY D O 1
ATOM 7107 N N . ALA D 1 18 ? 0.087 45.410 53.721 1.00 25.67 18 ALA D N 1
ATOM 7108 C CA . ALA D 1 18 ? 0.744 44.688 54.823 1.00 25.39 18 ALA D CA 1
ATOM 7109 C C . ALA D 1 18 ? 1.411 43.409 54.262 1.00 28.49 18 ALA D C 1
ATOM 7110 O O . ALA D 1 18 ? 2.537 43.088 54.653 1.00 28.57 18 ALA D O 1
ATOM 7112 N N . THR D 1 19 ? 0.718 42.690 53.336 1.00 24.82 19 THR D N 1
ATOM 7113 C CA . THR D 1 19 ? 1.306 41.485 52.699 1.00 24.86 19 THR D CA 1
ATOM 7114 C C . THR D 1 19 ? 2.557 41.849 51.888 1.00 29.58 19 THR D C 1
ATOM 7115 O O . THR D 1 19 ? 3.592 41.167 51.998 1.00 28.07 19 THR D O 1
ATOM 7119 N N . PHE D 1 20 ? 2.476 42.959 51.124 1.00 27.41 20 PHE D N 1
ATOM 7120 C CA . PHE D 1 20 ? 3.604 43.480 50.361 1.00 27.05 20 PHE D CA 1
ATOM 7121 C C . PHE D 1 20 ? 4.749 43.833 51.320 1.00 30.51 20 PHE D C 1
ATOM 7122 O O . PHE D 1 20 ? 5.894 43.484 51.039 1.00 28.89 20 PHE D O 1
ATOM 7130 N N . ALA D 1 21 ? 4.442 44.511 52.458 1.00 27.85 21 ALA D N 1
ATOM 7131 C CA . ALA D 1 21 ? 5.477 44.872 53.437 1.00 27.96 21 ALA D CA 1
ATOM 7132 C C . ALA D 1 21 ? 6.166 43.601 53.990 1.00 30.94 21 ALA D C 1
ATOM 7133 O O . ALA D 1 21 ? 7.395 43.554 54.041 1.00 29.34 21 ALA D O 1
ATOM 7135 N N . TYR D 1 22 ? 5.364 42.559 54.334 1.00 26.78 22 TYR D N 1
ATOM 7136 C CA . TYR D 1 22 ? 5.865 41.269 54.823 1.00 25.91 22 TYR D CA 1
ATOM 7137 C C . TYR D 1 22 ? 6.792 40.638 53.783 1.00 27.56 22 TYR D C 1
ATOM 7138 O O . TYR D 1 22 ? 7.869 40.175 54.151 1.00 26.74 22 TYR D O 1
ATOM 7147 N N . THR D 1 23 ? 6.387 40.657 52.493 1.00 24.22 23 THR D N 1
ATOM 7148 C CA . THR D 1 23 ? 7.155 40.076 51.376 1.00 25.16 23 THR D CA 1
ATOM 7149 C C . THR D 1 23 ? 8.556 40.714 51.270 1.00 30.94 23 THR D C 1
ATOM 7150 O O . THR D 1 23 ? 9.555 39.989 51.173 1.00 30.14 23 THR D O 1
ATOM 7154 N N . MET D 1 24 ? 8.616 42.061 51.321 1.00 28.04 24 MET D N 1
ATOM 7155 C CA . MET D 1 24 ? 9.863 42.845 51.270 1.00 29.04 24 MET D CA 1
ATOM 7156 C C . MET D 1 24 ? 10.777 42.523 52.472 1.00 34.51 24 MET D C 1
ATOM 7157 O O . MET D 1 24 ? 11.999 42.529 52.339 1.00 34.54 24 MET D O 1
ATOM 7162 N N . ALA D 1 25 ? 10.186 42.186 53.618 1.00 31.66 25 ALA D N 1
ATOM 7163 C CA . ALA D 1 25 ? 10.956 41.874 54.820 1.00 32.98 25 ALA D CA 1
ATOM 7164 C C . ALA D 1 25 ? 11.553 40.472 54.852 1.00 40.09 25 ALA D C 1
ATOM 7165 O O . ALA D 1 25 ? 12.625 40.292 55.433 1.00 41.74 25 ALA D O 1
ATOM 7167 N N . VAL D 1 26 ? 10.844 39.474 54.295 1.00 36.00 26 VAL D N 1
ATOM 7168 C CA . VAL D 1 26 ? 11.243 38.074 54.409 1.00 35.60 26 VAL D CA 1
ATOM 7169 C C . VAL D 1 26 ? 11.866 37.475 53.129 1.00 41.46 26 VAL D C 1
ATOM 7170 O O . VAL D 1 26 ? 12.543 36.446 53.237 1.00 42.22 26 VAL D O 1
ATOM 7174 N N . VAL D 1 27 ? 11.629 38.072 51.933 1.00 38.22 27 VAL D N 1
ATOM 7175 C CA . VAL D 1 27 ? 12.143 37.478 50.692 1.00 39.00 27 VAL D CA 1
ATOM 7176 C C . VAL D 1 27 ? 13.333 38.279 50.073 1.00 47.67 27 VAL D C 1
ATOM 7177 O O . VAL D 1 27 ? 14.451 37.778 50.209 1.00 47.39 27 VAL D O 1
ATOM 7181 N N . PRO D 1 28 ? 13.185 39.432 49.354 1.00 46.94 28 PRO D N 1
ATOM 7182 C CA . PRO D 1 28 ? 14.383 40.059 48.757 1.00 46.92 28 PRO D CA 1
ATOM 7183 C C . PRO D 1 28 ? 15.315 40.739 49.759 1.00 51.90 28 PRO D C 1
ATOM 7184 O O . PRO D 1 28 ? 16.506 40.914 49.480 1.00 50.52 28 PRO D O 1
ATOM 7188 N N . GLY D 1 29 ? 14.754 41.135 50.896 1.00 49.26 29 GLY D N 1
ATOM 7189 C CA . GLY D 1 29 ? 15.480 41.849 51.927 1.00 49.35 29 GLY D CA 1
ATOM 7190 C C . GLY D 1 29 ? 15.628 43.289 51.500 1.00 53.23 29 GLY D C 1
ATOM 7191 O O . GLY D 1 29 ? 16.245 43.586 50.473 1.00 54.53 29 GLY D O 1
ATOM 7192 N N . ILE D 1 30 ? 14.999 44.173 52.239 1.00 47.15 30 ILE D N 1
ATOM 7193 C CA . ILE D 1 30 ? 15.056 45.595 51.960 1.00 46.79 30 ILE D CA 1
ATOM 7194 C C . ILE D 1 30 ? 15.719 46.243 53.171 1.00 50.80 30 ILE D C 1
ATOM 7195 O O . ILE D 1 30 ? 15.527 45.760 54.296 1.00 50.83 30 ILE D O 1
ATOM 7200 N N . ALA D 1 31 ? 16.562 47.263 52.960 1.00 46.56 31 ALA D N 1
ATOM 7201 C CA . ALA D 1 31 ? 17.208 47.836 54.152 1.00 45.44 31 ALA D CA 1
ATOM 7202 C C . ALA D 1 31 ? 16.241 48.706 54.966 1.00 48.26 31 ALA D C 1
ATOM 7203 O O . ALA D 1 31 ? 16.266 48.638 56.197 1.00 49.33 31 ALA D O 1
ATOM 7205 N N . ARG D 1 32 ? 15.415 49.537 54.280 1.00 41.10 32 ARG D N 1
ATOM 7206 C CA . ARG D 1 32 ? 14.459 50.453 54.895 1.00 38.72 32 ARG D CA 1
ATOM 7207 C C . ARG D 1 32 ? 13.042 50.317 54.322 1.00 38.88 32 ARG D C 1
ATOM 7208 O O . ARG D 1 32 ? 12.866 50.270 53.110 1.00 36.25 32 ARG D O 1
ATOM 7216 N N . MET D 1 33 ? 12.033 50.308 55.199 1.00 35.20 33 MET D N 1
ATOM 7217 C CA . MET D 1 33 ? 10.612 50.276 54.828 1.00 35.47 33 MET D CA 1
ATOM 7218 C C . MET D 1 33 ? 9.866 51.391 55.569 1.00 36.82 33 MET D C 1
ATOM 7219 O O . MET D 1 33 ? 10.157 51.635 56.741 1.00 34.80 33 MET D O 1
ATOM 7224 N N . THR D 1 34 ? 8.911 52.060 54.890 1.00 33.29 34 THR D N 1
ATOM 7225 C CA . THR D 1 34 ? 8.058 53.116 55.472 1.00 32.52 34 THR D CA 1
ATOM 7226 C C . THR D 1 34 ? 6.610 52.675 55.275 1.00 34.91 34 THR D C 1
ATOM 7227 O O . THR D 1 34 ? 6.200 52.477 54.140 1.00 34.66 34 THR D O 1
ATOM 7231 N N . LEU D 1 35 ? 5.843 52.515 56.360 1.00 30.52 35 LEU D N 1
ATOM 7232 C CA . LEU D 1 35 ? 4.440 52.101 56.259 1.00 30.04 35 LEU D CA 1
ATOM 7233 C C . LEU D 1 35 ? 3.480 53.228 56.660 1.00 34.75 35 LEU D C 1
ATOM 7234 O O . LEU D 1 35 ? 3.618 53.810 57.740 1.00 31.17 35 LEU D O 1
ATOM 7239 N N . VAL D 1 36 ? 2.517 53.551 55.769 1.00 32.74 36 VAL D N 1
ATOM 7240 C CA . VAL D 1 36 ? 1.552 54.636 56.002 1.00 32.68 36 VAL D CA 1
ATOM 7241 C C . VAL D 1 36 ? 0.136 54.099 55.904 1.00 37.37 36 VAL D C 1
ATOM 7242 O O . VAL D 1 36 ? -0.184 53.334 54.994 1.00 35.33 36 VAL D O 1
ATOM 7246 N N . ASP D 1 37 ? -0.703 54.522 56.850 1.00 36.05 37 ASP D N 1
ATOM 7247 C CA . ASP D 1 37 ? -2.120 54.230 56.896 1.00 36.53 37 ASP D CA 1
ATOM 7248 C C . ASP D 1 37 ? -2.798 55.279 57.767 1.00 42.27 37 ASP D C 1
ATOM 7249 O O . ASP D 1 37 ? -2.339 55.557 58.879 1.00 39.70 37 ASP D O 1
ATOM 7254 N N . VAL D 1 38 ? -3.863 55.895 57.231 1.00 43.30 38 VAL D N 1
ATOM 7255 C CA . VAL D 1 38 ? -4.623 56.973 57.871 1.00 45.41 38 VAL D CA 1
ATOM 7256 C C . VAL D 1 38 ? -5.320 56.524 59.190 1.00 52.23 38 VAL D C 1
ATOM 7257 O O . VAL D 1 38 ? -5.584 57.374 60.046 1.00 52.61 38 VAL D O 1
ATOM 7261 N N . VAL D 1 39 ? -5.601 55.208 59.351 1.00 49.33 39 VAL D N 1
ATOM 7262 C CA . VAL D 1 39 ? -6.248 54.648 60.552 1.00 49.67 39 VAL D CA 1
ATOM 7263 C C . VAL D 1 39 ? -5.238 54.660 61.715 1.00 53.04 39 VAL D C 1
ATOM 7264 O O . VAL D 1 39 ? -4.175 54.065 61.570 1.00 53.87 39 VAL D O 1
ATOM 7268 N N . PRO D 1 40 ? -5.525 55.327 62.861 1.00 50.71 40 PRO D N 1
ATOM 7269 C CA . PRO D 1 40 ? -4.525 55.386 63.947 1.00 50.01 40 PRO D CA 1
ATOM 7270 C C . PRO D 1 40 ? -4.121 54.036 64.527 1.00 51.13 40 PRO D C 1
ATOM 7271 O O . PRO D 1 40 ? -4.976 53.198 64.818 1.00 50.22 40 PRO D O 1
ATOM 7275 N N . GLY D 1 41 ? -2.806 53.827 64.611 1.00 45.91 41 GLY D N 1
ATOM 7276 C CA . GLY D 1 41 ? -2.211 52.604 65.128 1.00 44.49 41 GLY D CA 1
ATOM 7277 C C . GLY D 1 41 ? -2.037 51.488 64.117 1.00 47.14 41 GLY D C 1
ATOM 7278 O O . GLY D 1 41 ? -1.220 50.600 64.356 1.00 47.17 41 GLY D O 1
ATOM 7279 N N . LEU D 1 42 ? -2.793 51.501 62.989 1.00 42.40 42 LEU D N 1
ATOM 7280 C CA . LEU D 1 42 ? -2.736 50.420 61.991 1.00 41.82 42 LEU D CA 1
ATOM 7281 C C . LEU D 1 42 ? -1.339 50.131 61.458 1.00 42.32 42 LEU D C 1
ATOM 7282 O O . LEU D 1 42 ? -0.856 49.027 61.682 1.00 40.91 42 LEU D O 1
ATOM 7287 N N . ALA D 1 43 ? -0.696 51.108 60.776 1.00 38.02 43 ALA D N 1
ATOM 7288 C CA . ALA D 1 43 ? 0.654 50.969 60.214 1.00 37.19 43 ALA D CA 1
ATOM 7289 C C . ALA D 1 43 ? 1.661 50.535 61.281 1.00 38.75 43 ALA D C 1
ATOM 7290 O O . ALA D 1 43 ? 2.462 49.637 61.027 1.00 36.20 43 ALA D O 1
ATOM 7292 N N . LYS D 1 44 ? 1.559 51.121 62.489 1.00 35.06 44 LYS D N 1
ATOM 7293 C CA . LYS D 1 44 ? 2.425 50.842 63.642 1.00 34.94 44 LYS D CA 1
ATOM 7294 C C . LYS D 1 44 ? 2.386 49.364 64.056 1.00 37.01 44 LYS D C 1
ATOM 7295 O O . LYS D 1 44 ? 3.440 48.766 64.260 1.00 35.09 44 LYS D O 1
ATOM 7301 N N . GLY D 1 45 ? 1.184 48.803 64.185 1.00 34.04 45 GLY D N 1
ATOM 7302 C CA . GLY D 1 45 ? 1.011 47.395 64.548 1.00 34.20 45 GLY D CA 1
ATOM 7303 C C . GLY D 1 45 ? 1.515 46.407 63.509 1.00 36.30 45 GLY D C 1
ATOM 7304 O O . GLY D 1 45 ? 2.051 45.350 63.865 1.00 35.65 45 GLY D O 1
ATOM 7305 N N . VAL D 1 46 ? 1.334 46.739 62.216 1.00 31.79 46 VAL D N 1
ATOM 7306 C CA . VAL D 1 46 ? 1.794 45.914 61.085 1.00 31.56 46 VAL D CA 1
ATOM 7307 C C . VAL D 1 46 ? 3.333 45.863 61.148 1.00 34.33 46 VAL D C 1
ATOM 7308 O O . VAL D 1 46 ? 3.910 44.780 61.083 1.00 31.33 46 VAL D O 1
ATOM 7312 N N . MET D 1 47 ? 3.971 47.040 61.363 1.00 32.30 47 MET D N 1
ATOM 7313 C CA . MET D 1 47 ? 5.420 47.208 61.500 1.00 31.92 47 MET D CA 1
ATOM 7314 C C . MET D 1 47 ? 6.006 46.334 62.624 1.00 33.24 47 MET D C 1
ATOM 7315 O O . MET D 1 47 ? 7.012 45.655 62.394 1.00 30.50 47 MET D O 1
ATOM 7320 N N . GLU D 1 48 ? 5.385 46.355 63.828 1.00 29.76 48 GLU D N 1
ATOM 7321 C CA . GLU D 1 48 ? 5.855 45.567 64.976 1.00 28.73 48 GLU D CA 1
ATOM 7322 C C . GLU D 1 48 ? 5.814 44.063 64.718 1.00 31.12 48 GLU D C 1
ATOM 7323 O O . GLU D 1 48 ? 6.765 43.355 65.064 1.00 31.52 48 GLU D O 1
ATOM 7329 N N . ASP D 1 49 ? 4.727 43.590 64.075 1.00 24.53 49 ASP D N 1
ATOM 7330 C CA . ASP D 1 49 ? 4.511 42.187 63.723 1.00 24.25 49 ASP D CA 1
ATOM 7331 C C . ASP D 1 49 ? 5.516 41.734 62.633 1.00 29.64 49 ASP D C 1
ATOM 7332 O O . ASP D 1 49 ? 6.118 40.672 62.753 1.00 29.14 49 ASP D O 1
ATOM 7337 N N . ILE D 1 50 ? 5.745 42.573 61.618 1.00 28.65 50 ILE D N 1
ATOM 7338 C CA . ILE D 1 50 ? 6.690 42.270 60.527 1.00 29.76 50 ILE D CA 1
ATOM 7339 C C . ILE D 1 50 ? 8.139 42.228 61.059 1.00 33.95 50 ILE D C 1
ATOM 7340 O O . ILE D 1 50 ? 8.916 41.384 60.615 1.00 33.64 50 ILE D O 1
ATOM 7345 N N . LYS D 1 51 ? 8.469 43.101 62.045 1.00 29.76 51 LYS D N 1
ATOM 7346 C CA . LYS D 1 51 ? 9.782 43.132 62.711 1.00 29.74 51 LYS D CA 1
ATOM 7347 C C . LYS D 1 51 ? 10.062 41.820 63.449 1.00 33.32 51 LYS D C 1
ATOM 7348 O O . LYS D 1 51 ? 11.212 41.380 63.488 1.00 32.18 51 LYS D O 1
ATOM 7354 N N . HIS D 1 52 ? 9.010 41.208 64.034 1.00 29.13 52 HIS D N 1
ATOM 7355 C CA . HIS D 1 52 ? 9.106 39.910 64.693 1.00 28.76 52 HIS D CA 1
ATOM 7356 C C . HIS D 1 52 ? 9.413 38.816 63.642 1.00 31.29 52 HIS D C 1
ATOM 7357 O O . HIS D 1 52 ? 10.252 37.960 63.907 1.00 31.29 52 HIS D O 1
ATOM 7364 N N . ALA D 1 53 ? 8.778 38.885 62.447 1.00 25.47 53 ALA D N 1
ATOM 7365 C CA . ALA D 1 53 ? 9.020 37.943 61.338 1.00 25.08 53 ALA D CA 1
ATOM 7366 C C . ALA D 1 53 ? 10.459 38.071 60.830 1.00 28.54 53 ALA D C 1
ATOM 7367 O O . ALA D 1 53 ? 11.133 37.057 60.639 1.00 27.15 53 ALA D O 1
ATOM 7369 N N . ALA D 1 54 ? 10.967 39.314 60.717 1.00 27.53 54 ALA D N 1
ATOM 7370 C CA . ALA D 1 54 ? 12.358 39.589 60.341 1.00 28.40 54 ALA D CA 1
ATOM 7371 C C . ALA D 1 54 ? 13.316 38.994 61.377 1.00 32.78 54 ALA D C 1
ATOM 7372 O O . ALA D 1 54 ? 14.402 38.559 61.008 1.00 32.86 54 ALA D O 1
ATOM 7374 N N . ALA D 1 55 ? 12.912 38.965 62.671 1.00 29.66 55 ALA D N 1
ATOM 7375 C CA . ALA D 1 55 ? 13.752 38.393 63.732 1.00 28.76 55 ALA D CA 1
ATOM 7376 C C . ALA D 1 55 ? 13.849 36.869 63.575 1.00 29.79 55 ALA D C 1
ATOM 7377 O O . ALA D 1 55 ? 14.922 36.308 63.768 1.00 27.60 55 ALA D O 1
ATOM 7379 N N . VAL D 1 56 ? 12.744 36.219 63.182 1.00 26.45 56 VAL D N 1
ATOM 7380 C CA . VAL D 1 56 ? 12.689 34.774 62.936 1.00 26.60 56 VAL D CA 1
ATOM 7381 C C . VAL D 1 56 ? 13.650 34.436 61.796 1.00 30.09 56 VAL D C 1
ATOM 7382 O O . VAL D 1 56 ? 14.488 33.549 61.940 1.00 27.24 56 VAL D O 1
ATOM 7386 N N . PHE D 1 57 ? 13.569 35.204 60.700 1.00 27.84 57 PHE D N 1
ATOM 7387 C CA . PHE D 1 57 ? 14.408 34.994 59.524 1.00 28.33 57 PHE D CA 1
ATOM 7388 C C . PHE D 1 57 ? 15.812 35.575 59.643 1.00 32.39 57 PHE D C 1
ATOM 7389 O O . PHE D 1 57 ? 16.601 35.449 58.709 1.00 31.71 57 PHE D O 1
ATOM 7397 N N . ARG D 1 58 ? 16.133 36.195 60.786 1.00 32.00 58 ARG D N 1
ATOM 7398 C CA . ARG D 1 58 ? 17.432 36.817 61.045 1.00 32.45 58 ARG D CA 1
ATOM 7399 C C . ARG D 1 58 ? 17.814 37.789 59.921 1.00 35.71 58 ARG D C 1
ATOM 7400 O O . ARG D 1 58 ? 18.922 37.718 59.373 1.00 34.28 58 ARG D O 1
ATOM 7408 N N . ARG D 1 59 ? 16.842 38.677 59.581 1.00 32.99 59 ARG D N 1
ATOM 7409 C CA A ARG D 1 59 ? 16.956 39.705 58.540 0.50 32.96 59 ARG D CA 1
ATOM 7410 C CA B ARG D 1 59 ? 17.011 39.697 58.560 0.50 33.13 59 ARG D CA 1
ATOM 7411 C C . ARG D 1 59 ? 17.024 41.084 59.194 1.00 38.19 59 ARG D C 1
ATOM 7412 O O . ARG D 1 59 ? 16.115 41.442 59.941 1.00 37.30 59 ARG D O 1
ATOM 7427 N N . SER D 1 60 ? 18.081 41.853 58.919 1.00 37.15 60 SER D N 1
ATOM 7428 C CA . SER D 1 60 ? 18.225 43.192 59.457 1.00 37.66 60 SER D CA 1
ATOM 7429 C C . SER D 1 60 ? 17.457 44.168 58.575 1.00 44.22 60 SER D C 1
ATOM 7430 O O . SER D 1 60 ? 17.854 44.428 57.439 1.00 44.74 60 SER D O 1
ATOM 7433 N N . ILE D 1 61 ? 16.311 44.646 59.084 1.00 41.36 61 ILE D N 1
ATOM 7434 C CA . ILE D 1 61 ? 15.420 45.609 58.431 1.00 40.66 61 ILE D CA 1
ATOM 7435 C C . ILE D 1 61 ? 15.163 46.770 59.402 1.00 41.49 61 ILE D C 1
ATOM 7436 O O . ILE D 1 61 ? 15.297 46.594 60.617 1.00 41.67 61 ILE D O 1
ATOM 7441 N N . THR D 1 62 ? 14.839 47.954 58.864 1.00 35.95 62 THR D N 1
ATOM 7442 C CA . THR D 1 62 ? 14.485 49.137 59.651 1.00 36.81 62 THR D CA 1
ATOM 7443 C C . THR D 1 62 ? 13.201 49.668 59.049 1.00 39.80 62 THR D C 1
ATOM 7444 O O . THR D 1 62 ? 13.181 50.073 57.887 1.00 38.38 62 THR D O 1
ATOM 7448 N N . VAL D 1 63 ? 12.114 49.570 59.816 1.00 36.24 63 VAL D N 1
ATOM 7449 C CA . VAL D 1 63 ? 10.766 49.958 59.400 1.00 35.57 63 VAL D CA 1
ATOM 7450 C C . VAL D 1 63 ? 10.300 51.182 60.195 1.00 40.84 63 VAL D C 1
ATOM 7451 O O . VAL D 1 63 ? 10.511 51.239 61.411 1.00 40.09 63 VAL D O 1
ATOM 7455 N N . GLU D 1 64 ? 9.687 52.163 59.507 1.00 37.38 64 GLU D N 1
ATOM 7456 C CA . GLU D 1 64 ? 9.110 53.360 60.123 1.00 38.16 64 GLU D CA 1
ATOM 7457 C C . GLU D 1 64 ? 7.636 53.378 59.772 1.00 39.35 64 GLU D C 1
ATOM 7458 O O . GLU D 1 64 ? 7.290 53.023 58.659 1.00 37.70 64 GLU D O 1
ATOM 7464 N N . ALA D 1 65 ? 6.765 53.766 60.709 1.00 35.12 65 ALA D N 1
ATOM 7465 C CA . ALA D 1 65 ? 5.323 53.809 60.450 1.00 34.05 65 ALA D CA 1
ATOM 7466 C C . ALA D 1 65 ? 4.719 55.180 60.747 1.00 36.57 65 ALA D C 1
ATOM 7467 O O . ALA D 1 65 ? 5.032 55.791 61.779 1.00 35.59 65 ALA D O 1
ATOM 7469 N N . PHE D 1 66 ? 3.858 55.665 59.832 1.00 33.97 66 PHE D N 1
ATOM 7470 C CA . PHE D 1 66 ? 3.179 56.967 59.953 1.00 34.84 66 PHE D CA 1
ATOM 7471 C C . PHE D 1 66 ? 1.686 56.884 59.656 1.00 40.85 66 PHE D C 1
ATOM 7472 O O . PHE D 1 66 ? 1.220 55.898 59.084 1.00 40.03 66 PHE D O 1
ATOM 7480 N N . GLU D 1 67 ? 0.949 57.959 60.011 1.00 38.75 67 GLU D N 1
ATOM 7481 C CA . GLU D 1 67 ? -0.497 58.112 59.807 1.00 40.05 67 GLU D CA 1
ATOM 7482 C C . GLU D 1 67 ? -0.785 59.160 58.727 1.00 46.15 67 GLU D C 1
ATOM 7483 O O . GLU D 1 67 ? -1.924 59.282 58.268 1.00 45.99 67 GLU D O 1
ATOM 7489 N N . ASP D 1 68 ? 0.258 59.910 58.328 1.00 44.38 68 ASP D N 1
ATOM 7490 C CA . ASP D 1 68 ? 0.197 60.980 57.331 1.00 44.46 68 ASP D CA 1
ATOM 7491 C C . ASP D 1 68 ? 1.231 60.751 56.228 1.00 46.22 68 ASP D C 1
ATOM 7492 O O . ASP D 1 68 ? 2.402 60.485 56.504 1.00 46.02 68 ASP D O 1
ATOM 7497 N N . VAL D 1 69 ? 0.773 60.875 54.976 1.00 42.14 69 VAL D N 1
ATOM 7498 C CA . VAL D 1 69 ? 1.533 60.666 53.730 1.00 41.55 69 VAL D CA 1
ATOM 7499 C C . VAL D 1 69 ? 2.693 61.687 53.598 1.00 45.55 69 VAL D C 1
ATOM 7500 O O . VAL D 1 69 ? 3.729 61.343 53.029 1.00 43.68 69 VAL D O 1
ATOM 7504 N N . SER D 1 70 ? 2.543 62.907 54.198 1.00 42.53 70 SER D N 1
ATOM 7505 C CA . SER D 1 70 ? 3.553 63.974 54.190 1.00 42.90 70 SER D CA 1
ATOM 7506 C C . SER D 1 70 ? 4.865 63.589 54.908 1.00 45.73 70 SER D C 1
ATOM 7507 O O . SER D 1 70 ? 5.901 64.219 54.677 1.00 44.49 70 SER D O 1
ATOM 7510 N N . LYS D 1 71 ? 4.808 62.565 55.779 1.00 42.34 71 LYS D N 1
ATOM 7511 C CA . LYS D 1 71 ? 5.935 62.058 56.571 1.00 41.22 71 LYS D CA 1
ATOM 7512 C C . LYS D 1 71 ? 6.885 61.170 55.776 1.00 43.13 71 LYS D C 1
ATOM 7513 O O . LYS D 1 71 ? 8.005 60.924 56.233 1.00 43.19 71 LYS D O 1
ATOM 7519 N N . VAL D 1 72 ? 6.448 60.690 54.588 1.00 37.06 72 VAL D N 1
ATOM 7520 C CA . VAL D 1 72 ? 7.257 59.859 53.686 1.00 35.43 72 VAL D CA 1
ATOM 7521 C C . VAL D 1 72 ? 8.268 60.735 52.970 1.00 38.98 72 VAL D C 1
ATOM 7522 O O . VAL D 1 72 ? 7.890 61.572 52.152 1.00 39.53 72 VAL D O 1
ATOM 7526 N N . GLU D 1 73 ? 9.547 60.560 53.296 1.00 35.31 73 GLU D N 1
ATOM 7527 C CA . GLU D 1 73 ? 10.629 61.366 52.734 1.00 34.65 73 GLU D CA 1
ATOM 7528 C C . GLU D 1 73 ? 11.769 60.456 52.326 1.00 37.15 73 GLU D C 1
ATOM 7529 O O . GLU D 1 73 ? 11.967 59.412 52.951 1.00 36.95 73 GLU D O 1
ATOM 7535 N N . ASN D 1 74 ? 12.474 60.814 51.234 1.00 32.43 74 ASN D N 1
ATOM 7536 C CA . ASN D 1 74 ? 13.616 60.071 50.664 1.00 30.34 74 ASN D CA 1
ATOM 7537 C C . ASN D 1 74 ? 13.351 58.599 50.364 1.00 31.52 74 ASN D C 1
ATOM 7538 O O . ASN D 1 74 ? 14.263 57.776 50.496 1.00 30.16 74 ASN D O 1
ATOM 7543 N N . ALA D 1 75 ? 12.124 58.254 49.930 1.00 27.41 75 ALA D N 1
ATOM 7544 C CA . ALA D 1 75 ? 11.848 56.864 49.577 1.00 25.74 75 ALA D CA 1
ATOM 7545 C C . ALA D 1 75 ? 12.305 56.676 48.133 1.00 29.19 75 ALA D C 1
ATOM 7546 O O . ALA D 1 75 ? 12.252 57.630 47.364 1.00 31.56 75 ALA D O 1
ATOM 7548 N N . ASP D 1 76 ? 12.774 55.475 47.772 1.00 22.91 76 ASP D N 1
ATOM 7549 C CA . ASP D 1 76 ? 13.245 55.151 46.408 1.00 23.34 76 ASP D CA 1
ATOM 7550 C C . ASP D 1 76 ? 12.153 54.545 45.550 1.00 28.20 76 ASP D C 1
ATOM 7551 O O . ASP D 1 76 ? 12.217 54.596 44.317 1.00 29.29 76 ASP D O 1
ATOM 7556 N N . ALA D 1 77 ? 11.144 53.972 46.204 1.00 24.30 77 ALA D N 1
ATOM 7557 C CA . ALA D 1 77 ? 9.976 53.392 45.537 1.00 23.74 77 ALA D CA 1
ATOM 7558 C C . ALA D 1 77 ? 8.790 53.530 46.480 1.00 27.70 77 ALA D C 1
ATOM 7559 O O . ALA D 1 77 ? 8.954 53.406 47.683 1.00 26.76 77 ALA D O 1
ATOM 7561 N N . ILE D 1 78 ? 7.617 53.858 45.940 1.00 24.52 78 ILE D N 1
ATOM 7562 C CA . ILE D 1 78 ? 6.410 54.106 46.729 1.00 23.15 78 ILE D CA 1
ATOM 7563 C C . ILE D 1 78 ? 5.253 53.360 46.098 1.00 27.72 78 ILE D C 1
ATOM 7564 O O . ILE D 1 78 ? 4.902 53.636 44.952 1.00 29.26 78 ILE D O 1
ATOM 7569 N N . VAL D 1 79 ? 4.659 52.421 46.833 1.00 23.28 79 VAL D N 1
ATOM 7570 C CA . VAL D 1 79 ? 3.546 51.651 46.298 1.00 22.50 79 VAL D CA 1
ATOM 7571 C C . VAL D 1 79 ? 2.237 52.207 46.871 1.00 27.63 79 VAL D C 1
ATOM 7572 O O . VAL D 1 79 ? 2.062 52.239 48.086 1.00 25.58 79 VAL D O 1
ATOM 7576 N N . ILE D 1 80 ? 1.322 52.648 45.993 1.00 27.11 80 ILE D N 1
ATOM 7577 C CA . ILE D 1 80 ? 0.041 53.244 46.423 1.00 26.97 80 ILE D CA 1
ATOM 7578 C C . ILE D 1 80 ? -1.078 52.223 46.319 1.00 31.94 80 ILE D C 1
ATOM 7579 O O . ILE D 1 80 ? -1.514 51.908 45.213 1.00 30.83 80 ILE D O 1
ATOM 7584 N N . THR D 1 81 ? -1.540 51.711 47.470 1.00 30.37 81 THR D N 1
ATOM 7585 C CA . THR D 1 81 ? -2.638 50.730 47.515 1.00 48.93 81 THR D CA 1
ATOM 7586 C C . THR D 1 81 ? -3.970 51.459 47.729 1.00 80.72 81 THR D C 1
ATOM 7587 O O . THR D 1 81 ? -5.038 50.851 47.669 1.00 55.20 81 THR D O 1
ATOM 7591 N N . MET D 1 90 ? -21.134 51.231 40.218 1.00 57.24 90 MET D N 1
ATOM 7592 C CA . MET D 1 90 ? -20.361 52.327 39.638 1.00 56.85 90 MET D CA 1
ATOM 7593 C C . MET D 1 90 ? -19.667 51.895 38.342 1.00 59.72 90 MET D C 1
ATOM 7594 O O . MET D 1 90 ? -19.293 50.731 38.185 1.00 59.93 90 MET D O 1
ATOM 7599 N N . SER D 1 91 ? -19.497 52.852 37.422 1.00 54.79 91 SER D N 1
ATOM 7600 C CA . SER D 1 91 ? -18.828 52.666 36.135 1.00 53.72 91 SER D CA 1
ATOM 7601 C C . SER D 1 91 ? -17.355 53.082 36.240 1.00 56.17 91 SER D C 1
ATOM 7602 O O . SER D 1 91 ? -16.984 53.811 37.168 1.00 55.00 91 SER D O 1
ATOM 7605 N N . ARG D 1 92 ? -16.529 52.633 35.268 1.00 52.66 92 ARG D N 1
ATOM 7606 C CA . ARG D 1 92 ? -15.089 52.932 35.178 1.00 52.23 92 ARG D CA 1
ATOM 7607 C C . ARG D 1 92 ? -14.836 54.414 34.847 1.00 52.52 92 ARG D C 1
ATOM 7608 O O . ARG D 1 92 ? -13.770 54.931 35.180 1.00 51.98 92 ARG D O 1
ATOM 7616 N N . ARG D 1 93 ? -15.821 55.092 34.221 1.00 46.83 93 ARG D N 1
ATOM 7617 C CA . ARG D 1 93 ? -15.759 56.520 33.875 1.00 45.34 93 ARG D CA 1
ATOM 7618 C C . ARG D 1 93 ? -15.940 57.366 35.149 1.00 45.52 93 ARG D C 1
ATOM 7619 O O . ARG D 1 93 ? -15.198 58.324 35.356 1.00 43.20 93 ARG D O 1
ATOM 7627 N N . ASP D 1 94 ? -16.960 57.036 35.972 1.00 41.10 94 ASP D N 1
ATOM 7628 C CA . ASP D 1 94 ? -17.257 57.778 37.201 1.00 40.61 94 ASP D CA 1
ATOM 7629 C C . ASP D 1 94 ? -16.223 57.508 38.294 1.00 41.56 94 ASP D C 1
ATOM 7630 O O . ASP D 1 94 ? -15.886 58.434 39.040 1.00 39.88 94 ASP D O 1
ATOM 7635 N N . LEU D 1 95 ? -15.724 56.248 38.381 1.00 36.99 95 LEU D N 1
ATOM 7636 C CA . LEU D 1 95 ? -14.690 55.841 39.359 1.00 36.80 95 LEU D CA 1
ATOM 7637 C C . LEU D 1 95 ? -13.394 56.625 39.080 1.00 39.23 95 LEU D C 1
ATOM 7638 O O . LEU D 1 95 ? -12.668 56.967 40.020 1.00 36.83 95 LEU D O 1
ATOM 7643 N N . ALA D 1 96 ? -13.153 56.949 37.776 1.00 36.77 96 ALA D N 1
ATOM 7644 C CA . ALA D 1 96 ? -12.013 57.731 37.301 1.00 36.30 96 ALA D CA 1
ATOM 7645 C C . ALA D 1 96 ? -12.042 59.159 37.850 1.00 40.73 96 ALA D C 1
ATOM 7646 O O . ALA D 1 96 ? -11.013 59.622 38.316 1.00 41.61 96 ALA D O 1
ATOM 7648 N N . ASN D 1 97 ? -13.206 59.841 37.824 1.00 36.75 97 ASN D N 1
ATOM 7649 C CA . ASN D 1 97 ? -13.367 61.205 38.360 1.00 37.22 97 ASN D CA 1
ATOM 7650 C C . ASN D 1 97 ? -13.093 61.257 39.870 1.00 41.33 97 ASN D C 1
ATOM 7651 O O . ASN D 1 97 ? -12.456 62.205 40.344 1.00 41.30 97 ASN D O 1
ATOM 7656 N N . VAL D 1 98 ? -13.589 60.238 40.612 1.00 37.07 98 VAL D N 1
ATOM 7657 C CA . VAL D 1 98 ? -13.468 60.083 42.070 1.00 35.98 98 VAL D CA 1
ATOM 7658 C C . VAL D 1 98 ? -12.009 59.798 42.483 1.00 39.02 98 VAL D C 1
ATOM 7659 O O . VAL D 1 98 ? -11.475 60.481 43.353 1.00 38.17 98 VAL D O 1
ATOM 7663 N N . ASN D 1 99 ? -11.375 58.797 41.866 1.00 34.26 99 ASN D N 1
ATOM 7664 C CA . ASN D 1 99 ? -10.026 58.405 42.244 1.00 34.01 99 ASN D CA 1
ATOM 7665 C C . ASN D 1 99 ? -8.944 59.358 41.714 1.00 37.42 99 ASN D C 1
ATOM 7666 O O . ASN D 1 99 ? -7.871 59.416 42.313 1.00 36.80 99 ASN D O 1
ATOM 7671 N N . ALA D 1 100 ? -9.232 60.131 40.630 1.00 34.02 100 ALA D N 1
ATOM 7672 C CA . ALA D 1 100 ? -8.300 61.124 40.067 1.00 33.75 100 ALA D CA 1
ATOM 7673 C C . ALA D 1 100 ? -7.921 62.175 41.128 1.00 35.59 100 ALA D C 1
ATOM 7674 O O . ALA D 1 100 ? -6.741 62.498 41.271 1.00 35.27 100 ALA D O 1
ATOM 7676 N N . GLN D 1 101 ? -8.905 62.675 41.899 1.00 31.32 101 GLN D N 1
ATOM 7677 C CA . GLN D 1 101 ? -8.623 63.664 42.958 1.00 31.28 101 GLN D CA 1
ATOM 7678 C C . GLN D 1 101 ? -7.828 63.061 44.120 1.00 37.90 101 GLN D C 1
ATOM 7679 O O . GLN D 1 101 ? -6.929 63.728 44.645 1.00 39.17 101 GLN D O 1
ATOM 7685 N N . ILE D 1 102 ? -8.142 61.803 44.509 1.00 35.21 102 ILE D N 1
ATOM 7686 C CA . ILE D 1 102 ? -7.439 61.100 45.598 1.00 35.42 102 ILE D CA 1
ATOM 7687 C C . ILE D 1 102 ? -5.952 60.938 45.235 1.00 38.09 102 ILE D C 1
ATOM 7688 O O . ILE D 1 102 ? -5.093 61.282 46.043 1.00 37.82 102 ILE D O 1
ATOM 7693 N N . ILE D 1 103 ? -5.668 60.484 43.999 1.00 33.04 103 ILE D N 1
ATOM 7694 C CA . ILE D 1 103 ? -4.312 60.278 43.469 1.00 32.63 103 ILE D CA 1
ATOM 7695 C C . ILE D 1 103 ? -3.553 61.611 43.332 1.00 34.36 103 ILE D C 1
ATOM 7696 O O . ILE D 1 103 ? -2.377 61.651 43.681 1.00 33.12 103 ILE D O 1
ATOM 7701 N N . ARG D 1 104 ? -4.217 62.689 42.853 1.00 32.33 104 ARG D N 1
ATOM 7702 C CA . ARG D 1 104 ? -3.611 64.020 42.735 1.00 34.07 104 ARG D CA 1
ATOM 7703 C C . ARG D 1 104 ? -3.163 64.552 44.102 1.00 39.75 104 ARG D C 1
ATOM 7704 O O . ARG D 1 104 ? -2.048 65.068 44.198 1.00 39.35 104 ARG D O 1
ATOM 7712 N N . ASP D 1 105 ? -4.007 64.385 45.156 1.00 37.53 105 ASP D N 1
ATOM 7713 C CA . ASP D 1 105 ? -3.694 64.831 46.518 1.00 38.67 105 ASP D CA 1
ATOM 7714 C C . ASP D 1 105 ? -2.524 64.070 47.126 1.00 41.95 105 ASP D C 1
ATOM 7715 O O . ASP D 1 105 ? -1.695 64.696 47.795 1.00 41.23 105 ASP D O 1
ATOM 7720 N N . ILE D 1 106 ? -2.460 62.730 46.913 1.00 37.70 106 ILE D N 1
ATOM 7721 C CA . ILE D 1 106 ? -1.365 61.878 47.414 1.00 37.45 106 ILE D CA 1
ATOM 7722 C C . ILE D 1 106 ? -0.037 62.297 46.751 1.00 38.51 106 ILE D C 1
ATOM 7723 O O . ILE D 1 106 ? 0.975 62.437 47.443 1.00 37.20 106 ILE D O 1
ATOM 7728 N N . GLY D 1 107 ? -0.081 62.504 45.430 1.00 33.27 107 GLY D N 1
ATOM 7729 C CA . GLY D 1 107 ? 1.043 62.968 44.624 1.00 32.56 107 GLY D CA 1
ATOM 7730 C C . GLY D 1 107 ? 1.556 64.338 45.044 1.00 36.80 107 GLY D C 1
ATOM 7731 O O . GLY D 1 107 ? 2.764 64.522 45.174 1.00 35.14 107 GLY D O 1
ATOM 7732 N N . ASP D 1 108 ? 0.659 65.303 45.264 1.00 35.99 108 ASP D N 1
ATOM 7733 C CA . ASP D 1 108 ? 1.043 66.652 45.723 1.00 37.35 108 ASP D CA 1
ATOM 7734 C C . ASP D 1 108 ? 1.815 66.609 47.065 1.00 42.12 108 ASP D C 1
ATOM 7735 O O . ASP D 1 108 ? 2.723 67.423 47.287 1.00 40.62 108 ASP D O 1
ATOM 7740 N N . LYS D 1 109 ? 1.441 65.648 47.947 1.00 39.29 109 LYS D N 1
ATOM 7741 C CA . LYS D 1 109 ? 2.032 65.443 49.277 1.00 38.34 109 LYS D CA 1
ATOM 7742 C C . LYS D 1 109 ? 3.402 64.770 49.218 1.00 38.71 109 LYS D C 1
ATOM 7743 O O . LYS D 1 109 ? 4.236 64.994 50.097 1.00 39.06 109 LYS D O 1
ATOM 7749 N N . LEU D 1 110 ? 3.635 63.952 48.202 1.00 32.05 110 LEU D N 1
ATOM 7750 C CA . LEU D 1 110 ? 4.879 63.205 48.103 1.00 30.58 110 LEU D CA 1
ATOM 7751 C C . LEU D 1 110 ? 5.928 63.786 47.173 1.00 33.79 110 LEU D C 1
ATOM 7752 O O . LEU D 1 110 ? 7.122 63.557 47.395 1.00 31.35 110 LEU D O 1
ATOM 7757 N N . ARG D 1 111 ? 5.481 64.464 46.099 1.00 32.48 111 ARG D N 1
ATOM 7758 C CA . ARG D 1 111 ? 6.280 64.960 44.973 1.00 33.01 111 ARG D CA 1
ATOM 7759 C C . ARG D 1 111 ? 7.656 65.558 45.342 1.00 39.75 111 ARG D C 1
ATOM 7760 O O . ARG D 1 111 ? 8.667 65.081 44.842 1.00 39.34 111 ARG D O 1
ATOM 7768 N N . ASP D 1 112 ? 7.703 66.597 46.167 1.00 40.18 112 ASP D N 1
ATOM 7769 C CA . ASP D 1 112 ? 8.979 67.239 46.451 1.00 41.03 112 ASP D CA 1
ATOM 7770 C C . ASP D 1 112 ? 9.798 66.591 47.589 1.00 43.26 112 ASP D C 1
ATOM 7771 O O . ASP D 1 112 ? 10.979 66.911 47.714 1.00 43.78 112 ASP D O 1
ATOM 7776 N N . ARG D 1 113 ? 9.205 65.670 48.379 1.00 37.86 113 ARG D N 1
ATOM 7777 C CA . ARG D 1 113 ? 9.911 65.015 49.487 1.00 37.19 113 ARG D CA 1
ATOM 7778 C C . ARG D 1 113 ? 10.544 63.682 49.102 1.00 37.44 113 ARG D C 1
ATOM 7779 O O . ARG D 1 113 ? 11.363 63.129 49.850 1.00 34.81 113 ARG D O 1
ATOM 7787 N N . ASN D 1 114 ? 10.203 63.193 47.904 1.00 34.15 114 ASN D N 1
ATOM 7788 C CA . ASN D 1 114 ? 10.695 61.927 47.386 1.00 32.88 114 ASN D CA 1
ATOM 7789 C C . ASN D 1 114 ? 11.285 62.070 45.958 1.00 36.52 114 ASN D C 1
ATOM 7790 O O . ASN D 1 114 ? 10.758 61.468 44.993 1.00 34.59 114 ASN D O 1
ATOM 7795 N N . PRO D 1 115 ? 12.407 62.842 45.815 1.00 32.66 115 PRO D N 1
ATOM 7796 C CA . PRO D 1 115 ? 13.024 62.993 44.485 1.00 32.13 115 PRO D CA 1
ATOM 7797 C C . PRO D 1 115 ? 13.532 61.665 43.924 1.00 33.77 115 PRO D C 1
ATOM 7798 O O . PRO D 1 115 ? 14.037 60.842 44.684 1.00 33.19 115 PRO D O 1
ATOM 7802 N N . GLY D 1 116 ? 13.337 61.454 42.621 1.00 28.89 116 GLY D N 1
ATOM 7803 C CA . GLY D 1 116 ? 13.779 60.255 41.911 1.00 28.25 116 GLY D CA 1
ATOM 7804 C C . GLY D 1 116 ? 13.014 58.972 42.192 1.00 30.34 116 GLY D C 1
ATOM 7805 O O . GLY D 1 116 ? 13.313 57.934 41.591 1.00 28.73 116 GLY D O 1
ATOM 7806 N N . ALA D 1 117 ? 12.021 59.016 43.105 1.00 26.39 117 ALA D N 1
ATOM 7807 C CA . ALA D 1 117 ? 11.226 57.827 43.458 1.00 25.24 117 ALA D CA 1
ATOM 7808 C C . ALA D 1 117 ? 10.466 57.188 42.299 1.00 28.50 117 ALA D C 1
ATOM 7809 O O . ALA D 1 117 ? 9.964 57.883 41.410 1.00 27.90 117 ALA D O 1
ATOM 7811 N N . LEU D 1 118 ? 10.364 55.850 42.324 1.00 23.78 118 LEU D N 1
ATOM 7812 C CA . LEU D 1 118 ? 9.497 55.151 41.406 1.00 23.01 118 LEU D CA 1
ATOM 7813 C C . LEU D 1 118 ? 8.136 55.126 42.145 1.00 26.17 118 LEU D C 1
ATOM 7814 O O . LEU D 1 118 ? 8.075 54.705 43.302 1.00 26.59 118 LEU D O 1
ATOM 7819 N N . TYR D 1 119 ? 7.075 55.617 41.498 1.00 20.95 119 TYR D N 1
ATOM 7820 C CA . TYR D 1 119 ? 5.721 55.580 42.048 1.00 21.91 119 TYR D CA 1
ATOM 7821 C C . TYR D 1 119 ? 5.022 54.406 41.401 1.00 24.33 119 TYR D C 1
ATOM 7822 O O . TYR D 1 119 ? 5.110 54.271 40.186 1.00 25.33 119 TYR D O 1
ATOM 7831 N N . VAL D 1 120 ? 4.379 53.533 42.193 1.00 20.04 120 VAL D N 1
ATOM 7832 C CA . VAL D 1 120 ? 3.682 52.355 41.633 1.00 20.18 120 VAL D CA 1
ATOM 7833 C C . VAL D 1 120 ? 2.211 52.520 41.975 1.00 26.91 120 VAL D C 1
ATOM 7834 O O . VAL D 1 120 ? 1.842 52.408 43.147 1.00 28.17 120 VAL D O 1
ATOM 7838 N N . VAL D 1 121 ? 1.393 52.829 40.962 1.00 23.30 121 VAL D N 1
ATOM 7839 C CA . VAL D 1 121 ? -0.040 53.059 41.106 1.00 23.32 121 VAL D CA 1
ATOM 7840 C C . VAL D 1 121 ? -0.793 51.737 41.014 1.00 27.21 121 VAL D C 1
ATOM 7841 O O . VAL D 1 121 ? -0.636 51.005 40.035 1.00 25.19 121 VAL D O 1
ATOM 7845 N N . VAL D 1 122 ? -1.629 51.431 42.020 1.00 24.82 122 VAL D N 1
ATOM 7846 C CA . VAL D 1 122 ? -2.468 50.212 42.007 1.00 25.54 122 VAL D CA 1
ATOM 7847 C C . VAL D 1 122 ? -3.971 50.601 41.859 1.00 28.44 122 VAL D C 1
ATOM 7848 O O . VAL D 1 122 ? -4.775 49.811 41.349 1.00 28.43 122 VAL D O 1
ATOM 7852 N N . THR D 1 123 ? -4.316 51.843 42.250 1.00 25.02 123 THR D N 1
ATOM 7853 C CA . THR D 1 123 ? -5.668 52.431 42.229 1.00 26.19 123 THR D CA 1
ATOM 7854 C C . THR D 1 123 ? -6.331 52.339 40.841 1.00 31.81 123 THR D C 1
ATOM 7855 O O . THR D 1 123 ? -5.679 52.614 39.839 1.00 30.45 123 THR D O 1
ATOM 7859 N N . ASN D 1 124 ? -7.628 52.005 40.792 1.00 31.89 124 ASN D N 1
ATOM 7860 C CA . ASN D 1 124 ? -8.328 51.859 39.519 1.00 33.32 124 ASN D CA 1
ATOM 7861 C C . ASN D 1 124 ? -9.135 53.089 39.074 1.00 37.87 124 ASN D C 1
ATOM 7862 O O . ASN D 1 124 ? -9.629 53.804 39.938 1.00 36.71 124 ASN D O 1
ATOM 7867 N N . PRO D 1 125 ? -9.330 53.339 37.742 1.00 35.40 125 PRO D N 1
ATOM 7868 C CA . PRO D 1 125 ? -8.750 52.622 36.582 1.00 34.86 125 PRO D CA 1
ATOM 7869 C C . PRO D 1 125 ? -7.251 52.932 36.489 1.00 34.06 125 PRO D C 1
ATOM 7870 O O . PRO D 1 125 ? -6.860 54.067 36.248 1.00 32.75 125 PRO D O 1
ATOM 7874 N N . VAL D 1 126 ? -6.425 51.908 36.731 1.00 28.04 126 VAL D N 1
ATOM 7875 C CA . VAL D 1 126 ? -4.961 51.981 36.853 1.00 25.69 126 VAL D CA 1
ATOM 7876 C C . VAL D 1 126 ? -4.283 52.737 35.678 1.00 26.75 126 VAL D C 1
ATOM 7877 O O . VAL D 1 126 ? -3.381 53.508 35.957 1.00 25.71 126 VAL D O 1
ATOM 7881 N N . ASP D 1 127 ? -4.698 52.547 34.414 1.00 22.34 127 ASP D N 1
ATOM 7882 C CA . ASP D 1 127 ? -4.035 53.253 33.302 1.00 21.86 127 ASP D CA 1
ATOM 7883 C C . ASP D 1 127 ? -4.258 54.747 33.370 1.00 24.96 127 ASP D C 1
ATOM 7884 O O . ASP D 1 127 ? -3.331 55.526 33.218 1.00 23.27 127 ASP D O 1
ATOM 7889 N N . VAL D 1 128 ? -5.481 55.126 33.689 1.00 23.44 128 VAL D N 1
ATOM 7890 C CA . VAL D 1 128 ? -5.912 56.508 33.807 1.00 24.27 128 VAL D CA 1
ATOM 7891 C C . VAL D 1 128 ? -5.289 57.140 35.046 1.00 26.24 128 VAL D C 1
ATOM 7892 O O . VAL D 1 128 ? -4.738 58.233 34.949 1.00 24.13 128 VAL D O 1
ATOM 7896 N N . MET D 1 129 ? -5.278 56.402 36.174 1.00 23.56 129 MET D N 1
ATOM 7897 C CA . MET D 1 129 ? -4.656 56.868 37.417 1.00 22.92 129 MET D CA 1
ATOM 7898 C C . MET D 1 129 ? -3.135 57.055 37.254 1.00 24.07 129 MET D C 1
ATOM 7899 O O . MET D 1 129 ? -2.576 58.015 37.791 1.00 22.80 129 MET D O 1
ATOM 7904 N N . THR D 1 130 ? -2.477 56.148 36.489 1.00 21.65 130 THR D N 1
ATOM 7905 C CA . THR D 1 130 ? -1.038 56.242 36.180 1.00 21.08 130 THR D CA 1
ATOM 7906 C C . THR D 1 130 ? -0.753 57.584 35.468 1.00 24.71 130 THR D C 1
ATOM 7907 O O . THR D 1 130 ? 0.212 58.262 35.827 1.00 25.04 130 THR D O 1
ATOM 7911 N N . MET D 1 131 ? -1.603 57.969 34.493 1.00 21.42 131 MET D N 1
ATOM 7912 C CA . MET D 1 131 ? -1.463 59.225 33.735 1.00 21.59 131 MET D CA 1
ATOM 7913 C C . MET D 1 131 ? -1.619 60.456 34.633 1.00 28.68 131 MET D C 1
ATOM 7914 O O . MET D 1 131 ? -0.773 61.350 34.588 1.00 30.57 131 MET D O 1
ATOM 7919 N N . VAL D 1 132 ? -2.678 60.474 35.466 1.00 26.08 132 VAL D N 1
ATOM 7920 C CA . VAL D 1 132 ? -2.985 61.517 36.455 1.00 27.14 132 VAL D CA 1
ATOM 7921 C C . VAL D 1 132 ? -1.799 61.744 37.430 1.00 29.65 132 VAL D C 1
ATOM 7922 O O . VAL D 1 132 ? -1.391 62.892 37.605 1.00 29.99 132 VAL D O 1
ATOM 7926 N N . LEU D 1 133 ? -1.233 60.675 38.012 1.00 23.49 133 LEU D N 1
ATOM 7927 C CA . LEU D 1 133 ? -0.081 60.806 38.914 1.00 23.59 133 LEU D CA 1
ATOM 7928 C C . LEU D 1 133 ? 1.165 61.226 38.160 1.00 26.99 133 LEU D C 1
ATOM 7929 O O . LEU D 1 133 ? 1.912 62.059 38.678 1.00 28.10 133 LEU D O 1
ATOM 7934 N N . ASP D 1 134 ? 1.369 60.715 36.928 1.00 22.22 134 ASP D N 1
ATOM 7935 C CA . ASP D 1 134 ? 2.497 61.158 36.081 1.00 22.76 134 ASP D CA 1
ATOM 7936 C C . ASP D 1 134 ? 2.458 62.680 35.834 1.00 27.62 134 ASP D C 1
ATOM 7937 O O . ASP D 1 134 ? 3.516 63.316 35.786 1.00 26.03 134 ASP D O 1
ATOM 7942 N N . ASP D 1 135 ? 1.237 63.250 35.676 1.00 26.49 135 ASP D N 1
ATOM 7943 C CA . ASP D 1 135 ? 1.009 64.687 35.420 1.00 26.15 135 ASP D CA 1
ATOM 7944 C C . ASP D 1 135 ? 1.510 65.534 36.603 1.00 32.19 135 ASP D C 1
ATOM 7945 O O . ASP D 1 135 ? 2.106 66.590 36.402 1.00 31.09 135 ASP D O 1
ATOM 7950 N N . VAL D 1 136 ? 1.291 65.040 37.821 1.00 30.66 136 VAL D N 1
ATOM 7951 C CA . VAL D 1 136 ? 1.667 65.688 39.077 1.00 31.67 136 VAL D CA 1
ATOM 7952 C C . VAL D 1 136 ? 3.177 65.581 39.318 1.00 34.55 136 VAL D C 1
ATOM 7953 O O . VAL D 1 136 ? 3.815 66.592 39.622 1.00 33.67 136 VAL D O 1
ATOM 7957 N N . ILE D 1 137 ? 3.735 64.360 39.214 1.00 29.46 137 ILE D N 1
ATOM 7958 C CA . ILE D 1 137 ? 5.139 64.092 39.496 1.00 28.88 137 ILE D CA 1
ATOM 7959 C C . ILE D 1 137 ? 6.054 64.715 38.448 1.00 36.57 137 ILE D C 1
ATOM 7960 O O . ILE D 1 137 ? 6.912 65.524 38.809 1.00 35.76 137 ILE D O 1
ATOM 7965 N N . GLY D 1 138 ? 5.838 64.362 37.174 1.00 34.85 138 GLY D N 1
ATOM 7966 C CA . GLY D 1 138 ? 6.637 64.860 36.061 1.00 35.06 138 GLY D CA 1
ATOM 7967 C C . GLY D 1 138 ? 8.061 64.350 36.159 1.00 39.76 138 GLY D C 1
ATOM 7968 O O . GLY D 1 138 ? 8.273 63.155 36.388 1.00 38.84 138 GLY D O 1
ATOM 7969 N N . SER D 1 139 ? 9.045 65.266 36.065 1.00 36.60 139 SER D N 1
ATOM 7970 C CA . SER D 1 139 ? 10.473 64.928 36.150 1.00 37.06 139 SER D CA 1
ATOM 7971 C C . SER D 1 139 ? 11.010 64.639 37.585 1.00 39.90 139 SER D C 1
ATOM 7972 O O . SER D 1 139 ? 12.210 64.397 37.727 1.00 40.66 139 SER D O 1
ATOM 7975 N N . LYS D 1 140 ? 10.155 64.685 38.640 1.00 34.52 140 LYS D N 1
ATOM 7976 C CA . LYS D 1 140 ? 10.636 64.499 40.022 1.00 34.08 140 LYS D CA 1
ATOM 7977 C C . LYS D 1 140 ? 10.680 63.029 40.491 1.00 37.10 140 LYS D C 1
ATOM 7978 O O . LYS D 1 140 ? 11.065 62.749 41.628 1.00 37.74 140 LYS D O 1
ATOM 7984 N N . GLY D 1 141 ? 10.351 62.121 39.586 1.00 31.35 141 GLY D N 1
ATOM 7985 C CA . GLY D 1 141 ? 10.348 60.684 39.802 1.00 29.73 141 GLY D CA 1
ATOM 7986 C C . GLY D 1 141 ? 9.792 59.991 38.576 1.00 31.34 141 GLY D C 1
ATOM 7987 O O . GLY D 1 141 ? 9.462 60.656 37.598 1.00 32.39 141 GLY D O 1
ATOM 7988 N N . THR D 1 142 ? 9.648 58.672 38.638 1.00 26.97 142 THR D N 1
ATOM 7989 C CA . THR D 1 142 ? 9.109 57.847 37.556 1.00 26.75 142 THR D CA 1
ATOM 7990 C C . THR D 1 142 ? 7.768 57.259 37.993 1.00 29.06 142 THR D C 1
ATOM 7991 O O . THR D 1 142 ? 7.709 56.549 38.988 1.00 30.46 142 THR D O 1
ATOM 7995 N N . VAL D 1 143 ? 6.722 57.492 37.225 1.00 22.98 143 VAL D N 1
ATOM 7996 C CA . VAL D 1 143 ? 5.390 56.986 37.582 1.00 22.80 143 VAL D CA 1
ATOM 7997 C C . VAL D 1 143 ? 4.991 55.803 36.721 1.00 24.28 143 VAL D C 1
ATOM 7998 O O . VAL D 1 143 ? 5.081 55.883 35.505 1.00 23.30 143 VAL D O 1
ATOM 8002 N N . ILE D 1 144 ? 4.581 54.694 37.357 1.00 20.80 144 ILE D N 1
ATOM 8003 C CA . ILE D 1 144 ? 4.118 53.507 36.648 1.00 20.26 144 ILE D CA 1
ATOM 8004 C C . ILE D 1 144 ? 2.902 53.015 37.368 1.00 25.04 144 ILE D C 1
ATOM 8005 O O . ILE D 1 144 ? 2.695 53.384 38.523 1.00 25.56 144 ILE D O 1
ATOM 8010 N N . GLY D 1 145 ? 2.164 52.132 36.708 1.00 21.29 145 GLY D N 1
ATOM 8011 C CA . GLY D 1 145 ? 1.006 51.453 37.270 1.00 21.02 145 GLY D CA 1
ATOM 8012 C C . GLY D 1 145 ? 1.183 49.956 37.154 1.00 23.03 145 GLY D C 1
ATOM 8013 O O . GLY D 1 145 ? 1.918 49.487 36.285 1.00 22.72 145 GLY D O 1
ATOM 8014 N N . THR D 1 146 ? 0.510 49.198 38.001 1.00 18.69 146 THR D N 1
ATOM 8015 C CA . THR D 1 146 ? 0.577 47.731 37.950 1.00 18.92 146 THR D CA 1
ATOM 8016 C C . THR D 1 146 ? 0.022 47.156 36.609 1.00 21.36 146 THR D C 1
ATOM 8017 O O . THR D 1 146 ? 0.553 46.161 36.132 1.00 21.35 146 THR D O 1
ATOM 8021 N N . GLY D 1 147 ? -0.957 47.827 35.989 1.00 19.03 147 GLY D N 1
ATOM 8022 C CA . GLY D 1 147 ? -1.508 47.436 34.689 1.00 18.67 147 GLY D CA 1
ATOM 8023 C C . GLY D 1 147 ? -1.917 45.976 34.609 1.00 23.47 147 GLY D C 1
ATOM 8024 O O . GLY D 1 147 ? -2.689 45.504 35.447 1.00 20.00 147 GLY D O 1
ATOM 8025 N N . THR D 1 148 ? -1.366 45.243 33.616 1.00 19.92 148 THR D N 1
ATOM 8026 C CA . THR D 1 148 ? -1.704 43.833 33.388 1.00 18.90 148 THR D CA 1
ATOM 8027 C C . THR D 1 148 ? -0.618 42.849 33.925 1.00 20.96 148 THR D C 1
ATOM 8028 O O . THR D 1 148 ? -0.616 41.670 33.547 1.00 20.15 148 THR D O 1
ATOM 8032 N N . SER D 1 149 ? 0.255 43.311 34.843 1.00 17.65 149 SER D N 1
ATOM 8033 C CA . SER D 1 149 ? 1.282 42.444 35.453 1.00 16.49 149 SER D CA 1
ATOM 8034 C C . SER D 1 149 ? 0.656 41.261 36.194 1.00 21.97 149 SER D C 1
ATOM 8035 O O . SER D 1 149 ? 1.102 40.143 35.978 1.00 21.51 149 SER D O 1
ATOM 8038 N N . LEU D 1 150 ? -0.402 41.482 37.007 1.00 21.40 150 LEU D N 1
ATOM 8039 C CA . LEU D 1 150 ? -1.027 40.352 37.722 1.00 22.09 150 LEU D CA 1
ATOM 8040 C C . LEU D 1 150 ? -1.748 39.426 36.767 1.00 24.34 150 LEU D C 1
ATOM 8041 O O . LEU D 1 150 ? -1.597 38.201 36.867 1.00 21.42 150 LEU D O 1
ATOM 8046 N N . ASP D 1 151 ? -2.459 40.031 35.787 1.00 21.16 151 ASP D N 1
ATOM 8047 C CA . ASP D 1 151 ? -3.201 39.319 34.750 1.00 20.72 151 ASP D CA 1
ATOM 8048 C C . ASP D 1 151 ? -2.299 38.353 34.016 1.00 21.88 151 ASP D C 1
ATOM 8049 O O . ASP D 1 151 ? -2.693 37.220 33.807 1.00 20.54 151 ASP D O 1
ATOM 8054 N N . THR D 1 152 ? -1.067 38.784 33.678 1.00 18.25 152 THR D N 1
ATOM 8055 C CA . THR D 1 152 ? -0.089 37.930 33.013 1.00 16.71 152 THR D CA 1
ATOM 8056 C C . THR D 1 152 ? 0.198 36.661 33.880 1.00 20.32 152 THR D C 1
ATOM 8057 O O . THR D 1 152 ? 0.078 35.536 33.385 1.00 19.37 152 THR D O 1
ATOM 8061 N N . PHE D 1 153 ? 0.558 36.849 35.158 1.00 16.03 153 PHE D N 1
ATOM 8062 C CA . PHE D 1 153 ? 0.860 35.722 36.076 1.00 16.29 153 PHE D CA 1
ATOM 8063 C C . PHE D 1 153 ? -0.359 34.834 36.334 1.00 20.45 153 PHE D C 1
ATOM 8064 O O . PHE D 1 153 ? -0.212 33.613 36.429 1.00 21.74 153 PHE D O 1
ATOM 8072 N N . ARG D 1 154 ? -1.573 35.429 36.349 1.00 18.51 154 ARG D N 1
ATOM 8073 C CA . ARG D 1 154 ? -2.815 34.678 36.514 1.00 19.90 154 ARG D CA 1
ATOM 8074 C C . ARG D 1 154 ? -3.062 33.782 35.301 1.00 23.30 154 ARG D C 1
ATOM 8075 O O . ARG D 1 154 ? -3.438 32.620 35.476 1.00 22.79 154 ARG D O 1
ATOM 8083 N N . PHE D 1 155 ? -2.800 34.322 34.077 1.00 20.20 155 PHE D N 1
ATOM 8084 C CA . PHE D 1 155 ? -2.926 33.640 32.786 1.00 19.28 155 PHE D CA 1
ATOM 8085 C C . PHE D 1 155 ? -1.951 32.467 32.700 1.00 23.99 155 PHE D C 1
ATOM 8086 O O . PHE D 1 155 ? -2.342 31.377 32.261 1.00 24.22 155 PHE D O 1
ATOM 8094 N N . ARG D 1 156 ? -0.677 32.702 33.074 1.00 20.08 156 ARG D N 1
ATOM 8095 C CA . ARG D 1 156 ? 0.354 31.658 33.070 1.00 19.86 156 ARG D CA 1
ATOM 8096 C C . ARG D 1 156 ? -0.027 30.500 33.983 1.00 22.20 156 ARG D C 1
ATOM 8097 O O . ARG D 1 156 ? 0.123 29.346 33.581 1.00 20.42 156 ARG D O 1
ATOM 8105 N N . ALA D 1 157 ? -0.551 30.801 35.200 1.00 20.10 157 ALA D N 1
ATOM 8106 C CA . ALA D 1 157 ? -1.000 29.780 36.164 1.00 21.13 157 ALA D CA 1
ATOM 8107 C C . ALA D 1 157 ? -2.151 28.948 35.586 1.00 24.46 157 ALA D C 1
ATOM 8108 O O . ALA D 1 157 ? -2.221 27.746 35.846 1.00 24.04 157 ALA D O 1
ATOM 8110 N N . ALA D 1 158 ? -3.049 29.572 34.781 1.00 21.08 158 ALA D N 1
ATOM 8111 C CA . ALA D 1 158 ? -4.150 28.818 34.160 1.00 21.09 158 ALA D CA 1
ATOM 8112 C C . ALA D 1 158 ? -3.597 27.876 33.077 1.00 23.29 158 ALA D C 1
ATOM 8113 O O . ALA D 1 158 ? -4.029 26.732 32.996 1.00 22.89 158 ALA D O 1
ATOM 8115 N N . VAL D 1 159 ? -2.611 28.348 32.273 1.00 19.44 159 VAL D N 1
ATOM 8116 C CA . VAL D 1 159 ? -1.985 27.509 31.240 1.00 19.17 159 VAL D CA 1
ATOM 8117 C C . VAL D 1 159 ? -1.349 26.251 31.895 1.00 24.53 159 VAL D C 1
ATOM 8118 O O . VAL D 1 159 ? -1.694 25.127 31.523 1.00 23.67 159 VAL D O 1
ATOM 8122 N N . SER D 1 160 ? -0.459 26.472 32.895 1.00 22.59 160 SER D N 1
ATOM 8123 C CA . SER D 1 160 ? 0.250 25.463 33.676 1.00 23.25 160 SER D CA 1
ATOM 8124 C C . SER D 1 160 ? -0.726 24.398 34.210 1.00 29.44 160 SER D C 1
ATOM 8125 O O . SER D 1 160 ? -0.447 23.205 34.114 1.00 29.92 160 SER D O 1
ATOM 8128 N N . GLU D 1 161 ? -1.900 24.826 34.684 1.00 27.25 161 GLU D N 1
ATOM 8129 C CA . GLU D 1 161 ? -2.926 23.921 35.211 1.00 27.32 161 GLU D CA 1
ATOM 8130 C C . GLU D 1 161 ? -3.594 23.084 34.120 1.00 31.79 161 GLU D C 1
ATOM 8131 O O . GLU D 1 161 ? -3.580 21.852 34.210 1.00 30.48 161 GLU D O 1
ATOM 8137 N N . LEU D 1 162 ? -4.185 23.749 33.093 1.00 29.27 162 LEU D N 1
ATOM 8138 C CA . LEU D 1 162 ? -4.890 23.064 32.008 1.00 28.77 162 LEU D CA 1
ATOM 8139 C C . LEU D 1 162 ? -3.973 22.203 31.127 1.00 32.23 162 LEU D C 1
ATOM 8140 O O . LEU D 1 162 ? -4.371 21.099 30.759 1.00 32.79 162 LEU D O 1
ATOM 8145 N N . LEU D 1 163 ? -2.729 22.640 30.869 1.00 26.83 163 LEU D N 1
ATOM 8146 C CA . LEU D 1 163 ? -1.820 21.831 30.056 1.00 26.67 163 LEU D CA 1
ATOM 8147 C C . LEU D 1 163 ? -0.986 20.805 30.857 1.00 31.02 163 LEU D C 1
ATOM 8148 O O . LEU D 1 163 ? -0.230 20.034 30.251 1.00 31.78 163 LEU D O 1
ATOM 8153 N N . ASN D 1 164 ? -1.099 20.826 32.202 1.00 26.02 164 ASN D N 1
ATOM 8154 C CA . ASN D 1 164 ? -0.363 19.979 33.164 1.00 26.54 164 ASN D CA 1
ATOM 8155 C C . ASN D 1 164 ? 1.164 20.089 32.958 1.00 30.95 164 ASN D C 1
ATOM 8156 O O . ASN D 1 164 ? 1.879 19.090 32.791 1.00 32.11 164 ASN D O 1
ATOM 8161 N N . VAL D 1 165 ? 1.642 21.335 32.951 1.00 26.72 165 VAL D N 1
ATOM 8162 C CA . VAL D 1 165 ? 3.052 21.677 32.780 1.00 26.10 165 VAL D CA 1
ATOM 8163 C C . VAL D 1 165 ? 3.521 22.482 34.000 1.00 29.02 165 VAL D C 1
ATOM 8164 O O . VAL D 1 165 ? 2.677 23.132 34.607 1.00 27.00 165 VAL D O 1
ATOM 8168 N N . PRO D 1 166 ? 4.812 22.471 34.414 1.00 26.90 166 PRO D N 1
ATOM 8169 C CA . PRO D 1 166 ? 5.191 23.287 35.583 1.00 25.95 166 PRO D CA 1
ATOM 8170 C C . PRO D 1 166 ? 5.075 24.764 35.228 1.00 25.15 166 PRO D C 1
ATOM 8171 O O . PRO D 1 166 ? 5.201 25.135 34.061 1.00 21.22 166 PRO D O 1
ATOM 8175 N N . ILE D 1 167 ? 4.787 25.596 36.234 1.00 22.02 167 ILE D N 1
ATOM 8176 C CA . ILE D 1 167 ? 4.583 27.030 36.045 1.00 21.98 167 ILE D CA 1
ATOM 8177 C C . ILE D 1 167 ? 5.762 27.680 35.329 1.00 26.03 167 ILE D C 1
ATOM 8178 O O . ILE D 1 167 ? 5.565 28.514 34.451 1.00 24.10 167 ILE D O 1
ATOM 8183 N N . VAL D 1 168 ? 6.978 27.227 35.681 1.00 23.28 168 VAL D N 1
ATOM 8184 C CA . VAL D 1 168 ? 8.262 27.714 35.168 1.00 22.86 168 VAL D CA 1
ATOM 8185 C C . VAL D 1 168 ? 8.424 27.524 33.663 1.00 26.71 168 VAL D C 1
ATOM 8186 O O . VAL D 1 168 ? 9.225 28.237 33.071 1.00 26.67 168 VAL D O 1
ATOM 8190 N N . ALA D 1 169 ? 7.674 26.589 33.049 1.00 23.30 169 ALA D N 1
ATOM 8191 C CA . ALA D 1 169 ? 7.732 26.341 31.602 1.00 23.48 169 ALA D CA 1
ATOM 8192 C C . ALA D 1 169 ? 6.920 27.360 30.772 1.00 26.66 169 ALA D C 1
ATOM 8193 O O . ALA D 1 169 ? 7.058 27.387 29.549 1.00 28.08 169 ALA D O 1
ATOM 8195 N N . VAL D 1 170 ? 6.066 28.169 31.418 1.00 20.94 170 VAL D N 1
ATOM 8196 C CA . VAL D 1 170 ? 5.142 29.048 30.725 1.00 20.28 170 VAL D CA 1
ATOM 8197 C C . VAL D 1 170 ? 5.654 30.490 30.565 1.00 23.82 170 VAL D C 1
ATOM 8198 O O . VAL D 1 170 ? 6.107 31.092 31.537 1.00 23.77 170 VAL D O 1
ATOM 8202 N N . ASP D 1 171 ? 5.523 31.043 29.339 1.00 19.46 171 ASP D N 1
ATOM 8203 C CA . ASP D 1 171 ? 5.801 32.443 29.011 1.00 18.57 171 ASP D CA 1
ATOM 8204 C C . ASP D 1 171 ? 4.577 32.987 28.270 1.00 22.73 171 ASP D C 1
ATOM 8205 O O . ASP D 1 171 ? 3.801 32.226 27.705 1.00 21.12 171 ASP D O 1
ATOM 8210 N N . GLY D 1 172 ? 4.417 34.293 28.274 1.00 19.93 172 GLY D N 1
ATOM 8211 C CA . GLY D 1 172 ? 3.291 34.927 27.608 1.00 20.18 172 GLY D CA 1
ATOM 8212 C C . GLY D 1 172 ? 2.831 36.147 28.363 1.00 24.26 172 GLY D C 1
ATOM 8213 O O . GLY D 1 172 ? 3.103 36.298 29.562 1.00 23.81 172 GLY D O 1
ATOM 8214 N N . TYR D 1 173 ? 2.165 37.037 27.657 1.00 19.09 173 TYR D N 1
ATOM 8215 C CA . TYR D 1 173 ? 1.758 38.276 28.260 1.00 18.85 173 TYR D CA 1
ATOM 8216 C C . TYR D 1 173 ? 0.314 38.572 27.986 1.00 24.48 173 TYR D C 1
ATOM 8217 O O . TYR D 1 173 ? -0.201 38.275 26.899 1.00 24.25 173 TYR D O 1
ATOM 8226 N N . VAL D 1 174 ? -0.325 39.173 28.985 1.00 19.55 174 VAL D N 1
ATOM 8227 C CA . VAL D 1 174 ? -1.640 39.769 28.888 1.00 18.75 174 VAL D CA 1
ATOM 8228 C C . VAL D 1 174 ? -1.310 41.264 28.772 1.00 19.95 174 VAL D C 1
ATOM 8229 O O . VAL D 1 174 ? -0.472 41.760 29.529 1.00 17.50 174 VAL D O 1
ATOM 8233 N N . VAL D 1 175 ? -1.938 41.966 27.807 1.00 18.69 175 VAL D N 1
ATOM 8234 C CA . VAL D 1 175 ? -1.660 43.383 27.533 1.00 19.70 175 VAL D CA 1
ATOM 8235 C C . VAL D 1 175 ? -2.914 44.218 27.367 1.00 23.48 175 VAL D C 1
ATOM 8236 O O . VAL D 1 175 ? -4.020 43.694 27.448 1.00 21.28 175 VAL D O 1
ATOM 8240 N N . GLY D 1 176 ? -2.724 45.516 27.102 1.00 23.79 176 GLY D N 1
ATOM 8241 C CA . GLY D 1 176 ? -3.831 46.425 26.875 1.00 23.06 176 GLY D CA 1
ATOM 8242 C C . GLY D 1 176 ? -4.260 47.185 28.105 1.00 26.69 176 GLY D C 1
ATOM 8243 O O . GLY D 1 176 ? -3.430 47.672 28.874 1.00 26.65 176 GLY D O 1
ATOM 8244 N N . GLU D 1 177 ? -5.560 47.379 28.221 1.00 22.92 177 GLU D N 1
ATOM 8245 C CA . GLU D 1 177 ? -6.186 48.126 29.299 1.00 23.63 177 GLU D CA 1
ATOM 8246 C C . GLU D 1 177 ? -6.577 47.150 30.430 1.00 30.25 177 GLU D C 1
ATOM 8247 O O . GLU D 1 177 ? -7.338 46.216 30.181 1.00 30.34 177 GLU D O 1
ATOM 8253 N N . HIS D 1 178 ? -6.051 47.360 31.657 1.00 27.68 178 HIS D N 1
ATOM 8254 C CA . HIS D 1 178 ? -6.393 46.529 32.812 1.00 28.61 178 HIS D CA 1
ATOM 8255 C C . HIS D 1 178 ? -7.901 46.589 33.099 1.00 34.49 178 HIS D C 1
ATOM 8256 O O . HIS D 1 178 ? -8.503 47.677 33.114 1.00 34.46 178 HIS D O 1
ATOM 8263 N N . GLY D 1 179 ? -8.477 45.402 33.264 1.00 31.63 179 GLY D N 1
ATOM 8264 C CA . GLY D 1 179 ? -9.901 45.170 33.478 1.00 32.15 179 GLY D CA 1
ATOM 8265 C C . GLY D 1 179 ? -10.458 44.192 32.455 1.00 37.12 179 GLY D C 1
ATOM 8266 O O . GLY D 1 179 ? -9.724 43.346 31.935 1.00 36.23 179 GLY D O 1
ATOM 8267 N N . GLU D 1 180 ? -11.757 44.325 32.131 1.00 35.13 180 GLU D N 1
ATOM 8268 C CA . GLU D 1 180 ? -12.500 43.466 31.192 1.00 34.63 180 GLU D CA 1
ATOM 8269 C C . GLU D 1 180 ? -11.895 43.387 29.786 1.00 36.62 180 GLU D C 1
ATOM 8270 O O . GLU D 1 180 ? -12.063 42.358 29.122 1.00 35.38 180 GLU D O 1
ATOM 8276 N N . GLU D 1 181 ? -11.219 44.476 29.337 1.00 31.36 181 GLU D N 1
ATOM 8277 C CA . GLU D 1 181 ? -10.642 44.603 27.997 1.00 31.14 181 GLU D CA 1
ATOM 8278 C C . GLU D 1 181 ? -9.196 44.106 27.851 1.00 32.69 181 GLU D C 1
ATOM 8279 O O . GLU D 1 181 ? -8.720 44.007 26.721 1.00 33.10 181 GLU D O 1
ATOM 8285 N N . ALA D 1 182 ? -8.524 43.726 28.951 1.00 27.18 182 ALA D N 1
ATOM 8286 C CA . ALA D 1 182 ? -7.166 43.181 28.852 1.00 25.75 182 ALA D CA 1
ATOM 8287 C C . ALA D 1 182 ? -7.194 41.951 27.928 1.00 27.24 182 ALA D C 1
ATOM 8288 O O . ALA D 1 182 ? -8.173 41.209 27.928 1.00 27.47 182 ALA D O 1
ATOM 8290 N N . PHE D 1 183 ? -6.181 41.783 27.088 1.00 20.11 183 PHE D N 1
ATOM 8291 C CA . PHE D 1 183 ? -6.197 40.663 26.155 1.00 18.91 183 PHE D CA 1
ATOM 8292 C C . PHE D 1 183 ? -4.893 39.926 26.154 1.00 22.11 183 PHE D C 1
ATOM 8293 O O . PHE D 1 183 ? -3.840 40.516 26.398 1.00 20.21 183 PHE D O 1
ATOM 8301 N N . VAL D 1 184 ? -4.962 38.615 25.909 1.00 19.07 184 VAL D N 1
ATOM 8302 C CA . VAL D 1 184 ? -3.776 37.784 25.864 1.00 18.68 184 VAL D CA 1
ATOM 8303 C C . VAL D 1 184 ? -3.096 38.047 24.494 1.00 22.45 184 VAL D C 1
ATOM 8304 O O . VAL D 1 184 ? -3.753 37.958 23.467 1.00 20.28 184 VAL D O 1
ATOM 8308 N N . ALA D 1 185 ? -1.793 38.329 24.482 1.00 19.87 185 ALA D N 1
ATOM 8309 C CA . ALA D 1 185 ? -1.067 38.437 23.223 1.00 19.99 185 ALA D CA 1
ATOM 8310 C C . ALA D 1 185 ? -0.649 36.972 22.937 1.00 23.25 185 ALA D C 1
ATOM 8311 O O . ALA D 1 185 ? 0.437 36.544 23.326 1.00 19.07 185 ALA D O 1
ATOM 8313 N N . TRP D 1 186 ? -1.548 36.183 22.319 1.00 23.14 186 TRP D N 1
ATOM 8314 C CA . TRP D 1 186 ? -1.278 34.752 22.061 1.00 23.79 186 TRP D CA 1
ATOM 8315 C C . TRP D 1 186 ? 0.036 34.446 21.289 1.00 26.47 186 TRP D C 1
ATOM 8316 O O . TRP D 1 186 ? 0.557 33.338 21.409 1.00 26.04 186 TRP D O 1
ATOM 8327 N N . SER D 1 187 ? 0.559 35.403 20.499 1.00 22.78 187 SER D N 1
ATOM 8328 C CA . SER D 1 187 ? 1.823 35.216 19.766 1.00 21.77 187 SER D CA 1
ATOM 8329 C C . SER D 1 187 ? 3.016 35.070 20.714 1.00 24.02 187 SER D C 1
ATOM 8330 O O . SER D 1 187 ? 4.059 34.583 20.275 1.00 24.29 187 SER D O 1
ATOM 8333 N N . THR D 1 188 ? 2.894 35.562 21.976 1.00 19.29 188 THR D N 1
ATOM 8334 C CA . THR D 1 188 ? 3.989 35.502 22.983 1.00 19.77 188 THR D CA 1
ATOM 8335 C C . THR D 1 188 ? 3.905 34.252 23.902 1.00 21.30 188 THR D C 1
ATOM 8336 O O . THR D 1 188 ? 4.794 34.037 24.749 1.00 19.57 188 THR D O 1
ATOM 8340 N N . VAL D 1 189 ? 2.832 33.466 23.776 1.00 18.66 189 VAL D N 1
ATOM 8341 C CA . VAL D 1 189 ? 2.589 32.330 24.680 1.00 18.86 189 VAL D CA 1
ATOM 8342 C C . VAL D 1 189 ? 3.327 31.064 24.249 1.00 25.01 189 VAL D C 1
ATOM 8343 O O . VAL D 1 189 ? 3.066 30.505 23.178 1.00 25.60 189 VAL D O 1
ATOM 8347 N N . THR D 1 190 ? 4.266 30.617 25.105 1.00 22.27 190 THR D N 1
ATOM 8348 C CA . THR D 1 190 ? 5.099 29.448 24.836 1.00 21.72 190 THR D CA 1
ATOM 8349 C C . THR D 1 190 ? 5.197 28.530 26.021 1.00 24.58 190 THR D C 1
ATOM 8350 O O . THR D 1 190 ? 5.049 28.978 27.160 1.00 23.45 190 THR D O 1
ATOM 8354 N N . ILE D 1 191 ? 5.512 27.251 25.752 1.00 23.18 191 ILE D N 1
ATOM 8355 C CA . ILE D 1 191 ? 5.686 26.158 26.727 1.00 22.36 191 ILE D CA 1
ATOM 8356 C C . ILE D 1 191 ? 7.074 25.582 26.444 1.00 26.39 191 ILE D C 1
ATOM 8357 O O . ILE D 1 191 ? 7.271 24.953 25.401 1.00 25.28 191 ILE D O 1
ATOM 8362 N N . LYS D 1 192 ? 8.051 25.837 27.345 1.00 24.12 192 LYS D N 1
ATOM 8363 C CA . LYS D 1 192 ? 9.467 25.469 27.152 1.00 25.43 192 LYS D CA 1
ATOM 8364 C C . LYS D 1 192 ? 9.934 25.988 25.761 1.00 30.34 192 LYS D C 1
ATOM 8365 O O . LYS D 1 192 ? 10.496 25.255 24.940 1.00 30.75 192 LYS D O 1
ATOM 8371 N N . GLY D 1 193 ? 9.607 27.248 25.498 1.00 27.37 193 GLY D N 1
ATOM 8372 C CA . GLY D 1 193 ? 9.936 27.925 24.251 1.00 26.30 193 GLY D CA 1
ATOM 8373 C C . GLY D 1 193 ? 9.129 27.523 23.035 1.00 28.50 193 GLY D C 1
ATOM 8374 O O . GLY D 1 193 ? 9.324 28.104 21.972 1.00 27.47 193 GLY D O 1
ATOM 8375 N N . ILE D 1 194 ? 8.185 26.581 23.166 1.00 25.22 194 ILE D N 1
ATOM 8376 C CA . ILE D 1 194 ? 7.388 26.155 22.023 1.00 26.00 194 ILE D CA 1
ATOM 8377 C C . ILE D 1 194 ? 6.089 26.948 21.998 1.00 30.29 194 ILE D C 1
ATOM 8378 O O . ILE D 1 194 ? 5.361 26.927 22.988 1.00 30.73 194 ILE D O 1
ATOM 8383 N N . HIS D 1 195 ? 5.779 27.618 20.877 1.00 27.02 195 HIS D N 1
ATOM 8384 C CA . HIS D 1 195 ? 4.517 28.376 20.775 1.00 26.25 195 HIS D CA 1
ATOM 8385 C C . HIS D 1 195 ? 3.357 27.474 21.135 1.00 29.42 195 HIS D C 1
ATOM 8386 O O . HIS D 1 195 ? 3.321 26.317 20.699 1.00 28.32 195 HIS D O 1
ATOM 8393 N N . ILE D 1 196 ? 2.469 27.969 22.020 1.00 26.55 196 ILE D N 1
ATOM 8394 C CA . ILE D 1 196 ? 1.352 27.214 22.598 1.00 26.78 196 ILE D CA 1
ATOM 8395 C C . ILE D 1 196 ? 0.507 26.446 21.537 1.00 31.59 196 ILE D C 1
ATOM 8396 O O . ILE D 1 196 ? 0.139 25.295 21.801 1.00 29.33 196 ILE D O 1
ATOM 8401 N N . ASP D 1 197 ? 0.241 27.044 20.353 1.00 29.84 197 ASP D N 1
ATOM 8402 C CA . ASP D 1 197 ? -0.522 26.359 19.303 1.00 30.95 197 ASP D CA 1
ATOM 8403 C C . ASP D 1 197 ? 0.212 25.100 18.826 1.00 36.40 197 ASP D C 1
ATOM 8404 O O . ASP D 1 197 ? -0.424 24.063 18.649 1.00 36.30 197 ASP D O 1
ATOM 8409 N N . GLN D 1 198 ? 1.552 25.183 18.657 1.00 33.67 198 GLN D N 1
ATOM 8410 C CA . GLN D 1 198 ? 2.375 24.055 18.218 1.00 33.31 198 GLN D CA 1
ATOM 8411 C C . GLN D 1 198 ? 2.433 22.955 19.289 1.00 37.00 198 GLN D C 1
ATOM 8412 O O . GLN D 1 198 ? 2.221 21.779 18.973 1.00 36.30 198 GLN D O 1
ATOM 8418 N N . TYR D 1 199 ? 2.695 23.344 20.551 1.00 33.25 199 TYR D N 1
ATOM 8419 C CA . TYR D 1 199 ? 2.750 22.435 21.702 1.00 33.07 199 TYR D CA 1
ATOM 8420 C C . TYR D 1 199 ? 1.486 21.557 21.806 1.00 38.02 199 TYR D C 1
ATOM 8421 O O . TYR D 1 199 ? 1.601 20.324 21.842 1.00 36.00 199 TYR D O 1
ATOM 8430 N N . ILE D 1 200 ? 0.296 22.201 21.800 1.00 37.14 200 ILE D N 1
ATOM 8431 C CA . ILE D 1 200 ? -1.046 21.595 21.896 1.00 38.22 200 ILE D CA 1
ATOM 8432 C C . ILE D 1 200 ? -1.313 20.587 20.763 1.00 43.18 200 ILE D C 1
ATOM 8433 O O . ILE D 1 200 ? -1.825 19.496 21.029 1.00 42.27 200 ILE D O 1
ATOM 8438 N N . LYS D 1 201 ? -0.934 20.949 19.519 1.00 41.13 201 LYS D N 1
ATOM 8439 C CA . LYS D 1 201 ? -1.105 20.147 18.305 1.00 42.36 201 LYS D CA 1
ATOM 8440 C C . LYS D 1 201 ? -0.259 18.870 18.338 1.00 50.56 201 LYS D C 1
ATOM 8441 O O . LYS D 1 201 ? -0.795 17.779 18.134 1.00 51.06 201 LYS D O 1
ATOM 8447 N N . GLU D 1 202 ? 1.060 19.020 18.592 1.00 48.97 202 GLU D N 1
ATOM 8448 C CA . GLU D 1 202 ? 2.063 17.954 18.649 1.00 49.37 202 GLU D CA 1
ATOM 8449 C C . GLU D 1 202 ? 1.732 16.854 19.643 1.00 54.32 202 GLU D C 1
ATOM 8450 O O . GLU D 1 202 ? 2.131 15.711 19.421 1.00 54.25 202 GLU D O 1
ATOM 8456 N N . ARG D 1 203 ? 1.009 17.203 20.731 1.00 51.66 203 ARG D N 1
ATOM 8457 C CA . ARG D 1 203 ? 0.593 16.304 21.816 1.00 51.88 203 ARG D CA 1
ATOM 8458 C C . ARG D 1 203 ? -0.906 15.950 21.803 1.00 56.43 203 ARG D C 1
ATOM 8459 O O . ARG D 1 203 ? -1.334 15.129 22.621 1.00 57.16 203 ARG D O 1
ATOM 8467 N N . ASN D 1 204 ? -1.692 16.541 20.873 1.00 52.86 204 ASN D N 1
ATOM 8468 C CA . ASN D 1 204 ? -3.136 16.305 20.718 1.00 52.96 204 ASN D CA 1
ATOM 8469 C C . ASN D 1 204 ? -3.926 16.673 21.997 1.00 55.02 204 ASN D C 1
ATOM 8470 O O . ASN D 1 204 ? -4.716 15.867 22.504 1.00 53.90 204 ASN D O 1
ATOM 8475 N N . ILE D 1 205 ? -3.689 17.885 22.530 1.00 49.13 205 ILE D N 1
ATOM 8476 C CA . ILE D 1 205 ? -4.384 18.333 23.740 1.00 47.82 205 ILE D CA 1
ATOM 8477 C C . ILE D 1 205 ? -5.719 18.982 23.335 1.00 50.84 205 ILE D C 1
ATOM 8478 O O . ILE D 1 205 ? -5.726 19.924 22.543 1.00 49.81 205 ILE D O 1
ATOM 8483 N N . ASN D 1 206 ? -6.850 18.439 23.836 1.00 46.40 206 ASN D N 1
ATOM 8484 C CA . ASN D 1 206 ? -8.188 18.946 23.530 1.00 45.52 206 ASN D CA 1
ATOM 8485 C C . ASN D 1 206 ? -8.475 20.154 24.441 1.00 48.52 206 ASN D C 1
ATOM 8486 O O . ASN D 1 206 ? -9.233 20.048 25.408 1.00 48.60 206 ASN D O 1
ATOM 8491 N N . ILE D 1 207 ? -7.793 21.289 24.170 1.00 43.49 207 ILE D N 1
ATOM 8492 C CA . ILE D 1 207 ? -7.933 22.546 24.924 1.00 42.45 207 ILE D CA 1
ATOM 8493 C C . ILE D 1 207 ? -7.874 23.731 23.968 1.00 44.67 207 ILE D C 1
ATOM 8494 O O . ILE D 1 207 ? -6.965 23.816 23.134 1.00 44.50 207 ILE D O 1
ATOM 8499 N N . SER D 1 208 ? -8.847 24.640 24.089 1.00 39.61 208 SER D N 1
ATOM 8500 C CA . SER D 1 208 ? -8.926 25.830 23.240 1.00 38.23 208 SER D CA 1
ATOM 8501 C C . SER D 1 208 ? -8.458 27.089 23.971 1.00 39.36 208 SER D C 1
ATOM 8502 O O . SER D 1 208 ? -8.450 27.122 25.203 1.00 38.62 208 SER D O 1
ATOM 8505 N N . ARG D 1 209 ? -8.139 28.148 23.205 1.00 34.81 209 ARG D N 1
ATOM 8506 C CA . ARG D 1 209 ? -7.764 29.461 23.728 1.00 33.60 209 ARG D CA 1
ATOM 8507 C C . ARG D 1 209 ? -8.930 29.998 24.570 1.00 35.67 209 ARG D C 1
ATOM 8508 O O . ARG D 1 209 ? -8.708 30.495 25.670 1.00 34.25 209 ARG D O 1
ATOM 8516 N N . GLU D 1 210 ? -10.175 29.822 24.074 1.00 31.47 210 GLU D N 1
ATOM 8517 C CA . GLU D 1 210 ? -11.402 30.244 24.736 1.00 31.56 210 GLU D CA 1
ATOM 8518 C C . GLU D 1 210 ? -11.562 29.573 26.125 1.00 34.28 210 GLU D C 1
ATOM 8519 O O . GLU D 1 210 ? -11.798 30.287 27.099 1.00 33.75 210 GLU D O 1
ATOM 8525 N N . GLN D 1 211 ? -11.387 28.228 26.221 1.00 30.67 211 GLN D N 1
ATOM 8526 C CA . GLN D 1 211 ? -11.449 27.500 27.493 1.00 30.68 211 GLN D CA 1
ATOM 8527 C C . GLN D 1 211 ? -10.413 28.035 28.491 1.00 32.46 211 GLN D C 1
ATOM 8528 O O . GLN D 1 211 ? -10.747 28.175 29.660 1.00 30.36 211 GLN D O 1
ATOM 8534 N N . ILE D 1 212 ? -9.178 28.357 28.027 1.00 28.58 212 ILE D N 1
ATOM 8535 C CA . ILE D 1 212 ? -8.134 28.929 28.881 1.00 28.87 212 ILE D CA 1
ATOM 8536 C C . ILE D 1 212 ? -8.578 30.301 29.424 1.00 31.47 212 ILE D C 1
ATOM 8537 O O . ILE D 1 212 ? -8.521 30.520 30.629 1.00 31.44 212 ILE D O 1
ATOM 8542 N N . GLU D 1 213 ? -9.035 31.204 28.548 1.00 27.48 213 GLU D N 1
ATOM 8543 C CA . GLU D 1 213 ? -9.475 32.541 28.965 1.00 27.56 213 GLU D CA 1
ATOM 8544 C C . GLU D 1 213 ? -10.627 32.507 29.964 1.00 31.99 213 GLU D C 1
ATOM 8545 O O . GLU D 1 213 ? -10.638 33.298 30.908 1.00 30.85 213 GLU D O 1
ATOM 8551 N N . LYS D 1 214 ? -11.566 31.566 29.779 1.00 30.17 214 LYS D N 1
ATOM 8552 C CA . LYS D 1 214 ? -12.714 31.386 30.684 1.00 30.37 214 LYS D CA 1
ATOM 8553 C C . LYS D 1 214 ? -12.216 30.846 32.032 1.00 34.52 214 LYS D C 1
ATOM 8554 O O . LYS D 1 214 ? -12.601 31.379 33.068 1.00 34.08 214 LYS D O 1
ATOM 8560 N N . TYR D 1 215 ? -11.305 29.853 32.018 1.00 32.47 215 TYR D N 1
ATOM 8561 C CA . TYR D 1 215 ? -10.711 29.298 33.242 1.00 32.11 215 TYR D CA 1
ATOM 8562 C C . TYR D 1 215 ? -10.089 30.402 34.115 1.00 32.15 215 TYR D C 1
ATOM 8563 O O . TYR D 1 215 ? -10.359 30.449 35.312 1.00 30.54 215 TYR D O 1
ATOM 8572 N N . VAL D 1 216 ? -9.346 31.326 33.491 1.00 27.66 216 VAL D N 1
ATOM 8573 C CA . VAL D 1 216 ? -8.687 32.470 34.139 1.00 27.51 216 VAL D CA 1
ATOM 8574 C C . VAL D 1 216 ? -9.724 33.302 34.899 1.00 31.37 216 VAL D C 1
ATOM 8575 O O . VAL D 1 216 ? -9.527 33.589 36.079 1.00 30.18 216 VAL D O 1
ATOM 8579 N N . LYS D 1 217 ? -10.831 33.654 34.222 1.00 28.97 217 LYS D N 1
ATOM 8580 C CA . LYS D 1 217 ? -11.931 34.446 34.774 1.00 29.34 217 LYS D CA 1
ATOM 8581 C C . LYS D 1 217 ? -12.650 33.736 35.918 1.00 34.19 217 LYS D C 1
ATOM 8582 O O . LYS D 1 217 ? -12.968 34.391 36.904 1.00 34.61 217 LYS D O 1
ATOM 8588 N N . ASP D 1 218 ? -12.902 32.413 35.794 1.00 30.67 218 ASP D N 1
ATOM 8589 C CA . ASP D 1 218 ? -13.596 31.638 36.829 1.00 30.29 218 ASP D CA 1
ATOM 8590 C C . ASP D 1 218 ? -12.750 31.558 38.094 1.00 31.66 218 ASP D C 1
ATOM 8591 O O . ASP D 1 218 ? -13.290 31.632 39.190 1.00 30.18 218 ASP D O 1
ATOM 8596 N N . VAL D 1 219 ? -11.424 31.419 37.938 1.00 27.91 219 VAL D N 1
ATOM 8597 C CA . VAL D 1 219 ? -10.473 31.333 39.053 1.00 27.82 219 VAL D CA 1
ATOM 8598 C C . VAL D 1 219 ? -10.474 32.646 39.834 1.00 32.73 219 VAL D C 1
ATOM 8599 O O . VAL D 1 219 ? -10.562 32.618 41.063 1.00 32.98 219 VAL D O 1
ATOM 8603 N N . ALA D 1 220 ? -10.384 33.786 39.121 1.00 30.60 220 ALA D N 1
ATOM 8604 C CA . ALA D 1 220 ? -10.356 35.121 39.739 1.00 31.26 220 ALA D CA 1
ATOM 8605 C C . ALA D 1 220 ? -11.654 35.410 40.497 1.00 37.06 220 ALA D C 1
ATOM 8606 O O . ALA D 1 220 ? -11.597 35.932 41.614 1.00 38.10 220 ALA D O 1
ATOM 8608 N N . ALA D 1 221 ? -12.807 35.000 39.931 1.00 33.20 221 ALA D N 1
ATOM 8609 C CA . ALA D 1 221 ? -14.132 35.144 40.550 1.00 33.22 221 ALA D CA 1
ATOM 8610 C C . ALA D 1 221 ? -14.198 34.305 41.835 1.00 35.40 221 ALA D C 1
ATOM 8611 O O . ALA D 1 221 ? -14.701 34.799 42.832 1.00 34.45 221 ALA D O 1
ATOM 8613 N N . SER D 1 222 ? -13.598 33.083 41.832 1.00 31.96 222 SER D N 1
ATOM 8614 C CA . SER D 1 222 ? -13.555 32.181 42.994 1.00 31.14 222 SER D CA 1
ATOM 8615 C C . SER D 1 222 ? -12.694 32.739 44.156 1.00 33.23 222 SER D C 1
ATOM 8616 O O . SER D 1 222 ? -13.003 32.471 45.316 1.00 32.90 222 SER D O 1
ATOM 8619 N N . ILE D 1 223 ? -11.636 33.507 43.840 1.00 28.10 223 ILE D N 1
ATOM 8620 C CA . ILE D 1 223 ? -10.762 34.147 44.832 1.00 28.50 223 ILE D CA 1
ATOM 8621 C C . ILE D 1 223 ? -11.561 35.260 45.559 1.00 35.14 223 ILE D C 1
ATOM 8622 O O . ILE D 1 223 ? -11.597 35.286 46.790 1.00 33.25 223 ILE D O 1
ATOM 8627 N N . ILE D 1 224 ? -12.238 36.135 44.776 1.00 34.61 224 ILE D N 1
ATOM 8628 C CA . ILE D 1 224 ? -13.091 37.215 45.277 1.00 34.98 224 ILE D CA 1
ATOM 8629 C C . ILE D 1 224 ? -14.193 36.619 46.158 1.00 40.09 224 ILE D C 1
ATOM 8630 O O . ILE D 1 224 ? -14.384 37.094 47.271 1.00 39.83 224 ILE D O 1
ATOM 8635 N N . ALA D 1 225 ? -14.881 35.561 45.686 1.00 37.51 225 ALA D N 1
ATOM 8636 C CA . ALA D 1 225 ? -15.964 34.917 46.446 1.00 37.76 225 ALA D CA 1
ATOM 8637 C C . ALA D 1 225 ? -15.523 34.353 47.813 1.00 40.86 225 ALA D C 1
ATOM 8638 O O . ALA D 1 225 ? -16.258 34.479 48.779 1.00 41.31 225 ALA D O 1
ATOM 8640 N N . SER D 1 226 ? -14.326 33.779 47.903 1.00 36.76 226 SER D N 1
ATOM 8641 C CA . SER D 1 226 ? -13.829 33.175 49.142 1.00 36.92 226 SER D CA 1
ATOM 8642 C C . SER D 1 226 ? -13.054 34.111 50.070 1.00 42.75 226 SER D C 1
ATOM 8643 O O . SER D 1 226 ? -13.285 34.101 51.280 1.00 43.01 226 SER D O 1
ATOM 8646 N N . GLN D 1 227 ? -12.122 34.883 49.515 1.00 40.11 227 GLN D N 1
ATOM 8647 C CA . GLN D 1 227 ? -11.239 35.780 50.262 1.00 39.51 227 GLN D CA 1
ATOM 8648 C C . GLN D 1 227 ? -11.739 37.206 50.360 1.00 43.62 227 GLN D C 1
ATOM 8649 O O . GLN D 1 227 ? -11.309 37.934 51.250 1.00 44.32 227 GLN D O 1
ATOM 8655 N N . GLY D 1 228 ? -12.600 37.618 49.435 1.00 40.33 228 GLY D N 1
ATOM 8656 C CA . GLY D 1 228 ? -13.106 38.986 49.398 1.00 40.49 228 GLY D CA 1
ATOM 8657 C C . GLY D 1 228 ? -12.304 39.860 48.452 1.00 45.01 228 GLY D C 1
ATOM 8658 O O . GLY D 1 228 ? -12.827 40.834 47.904 1.00 46.44 228 GLY D O 1
ATOM 8659 N N . ALA D 1 229 ? -11.013 39.515 48.262 1.00 38.89 229 ALA D N 1
ATOM 8660 C CA . ALA D 1 229 ? -10.074 40.212 47.382 1.00 37.46 229 ALA D CA 1
ATOM 8661 C C . ALA D 1 229 ? -8.883 39.319 47.035 1.00 37.46 229 ALA D C 1
ATOM 8662 O O . ALA D 1 229 ? -8.666 38.292 47.684 1.00 36.13 229 ALA D O 1
ATOM 8664 N N . THR D 1 230 ? -8.117 39.732 46.010 1.00 32.47 230 THR D N 1
ATOM 8665 C CA . THR D 1 230 ? -6.843 39.131 45.591 1.00 31.60 230 THR D CA 1
ATOM 8666 C C . THR D 1 230 ? -5.787 39.793 46.490 1.00 33.32 230 THR D C 1
ATOM 8667 O O . THR D 1 230 ? -5.837 41.020 46.686 1.00 33.20 230 THR D O 1
ATOM 8671 N N . ILE D 1 231 ? -4.937 38.987 47.158 1.00 27.12 231 ILE D N 1
ATOM 8672 C CA . ILE D 1 231 ? -3.950 39.512 48.126 1.00 25.84 231 ILE D CA 1
ATOM 8673 C C . ILE D 1 231 ? -2.524 39.023 47.833 1.00 28.93 231 ILE D C 1
ATOM 8674 O O . ILE D 1 231 ? -1.616 39.840 47.658 1.00 26.72 231 ILE D O 1
ATOM 8679 N N . TRP D 1 232 ? -2.339 37.690 47.847 1.00 25.36 232 TRP D N 1
ATOM 8680 C CA . TRP D 1 232 ? -1.046 37.027 47.702 1.00 26.83 232 TRP D CA 1
ATOM 8681 C C . TRP D 1 232 ? -0.384 37.275 46.330 1.00 27.39 232 TRP D C 1
ATOM 8682 O O . TRP D 1 232 ? 0.789 37.642 46.294 1.00 24.13 232 TRP D O 1
ATOM 8693 N N . GLY D 1 233 ? -1.144 37.110 45.236 1.00 25.16 233 GLY D N 1
ATOM 8694 C CA . GLY D 1 233 ? -0.685 37.389 43.872 1.00 23.91 233 GLY D CA 1
ATOM 8695 C C . GLY D 1 233 ? -0.271 38.847 43.705 1.00 25.70 233 GLY D C 1
ATOM 8696 O O . GLY D 1 233 ? 0.867 39.097 43.318 1.00 24.95 233 GLY D O 1
ATOM 8697 N N . PRO D 1 234 ? -1.133 39.845 44.056 1.00 24.37 234 PRO D N 1
ATOM 8698 C CA . PRO D 1 234 ? -0.703 41.269 43.982 1.00 24.18 234 PRO D CA 1
ATOM 8699 C C . PRO D 1 234 ? 0.548 41.622 44.803 1.00 27.86 234 PRO D C 1
ATOM 8700 O O . PRO D 1 234 ? 1.399 42.357 44.302 1.00 28.03 234 PRO D O 1
ATOM 8704 N N . ALA D 1 235 ? 0.653 41.137 46.067 1.00 22.05 235 ALA D N 1
ATOM 8705 C CA . ALA D 1 235 ? 1.803 41.429 46.942 1.00 20.13 235 ALA D CA 1
ATOM 8706 C C . ALA D 1 235 ? 3.104 40.920 46.307 1.00 23.16 235 ALA D C 1
ATOM 8707 O O . ALA D 1 235 ? 4.105 41.636 46.296 1.00 23.53 235 ALA D O 1
ATOM 8709 N N . ALA D 1 236 ? 3.074 39.689 45.764 1.00 18.83 236 ALA D N 1
ATOM 8710 C CA . ALA D 1 236 ? 4.205 39.081 45.077 1.00 17.33 236 ALA D CA 1
ATOM 8711 C C . ALA D 1 236 ? 4.589 39.928 43.857 1.00 22.22 236 ALA D C 1
ATOM 8712 O O . ALA D 1 236 ? 5.777 40.205 43.649 1.00 24.04 236 ALA D O 1
ATOM 8714 N N . THR D 1 237 ? 3.591 40.363 43.073 1.00 19.57 237 THR D N 1
ATOM 8715 C CA . THR D 1 237 ? 3.785 41.166 41.858 1.00 21.10 237 THR D CA 1
ATOM 8716 C C . THR D 1 237 ? 4.441 42.549 42.147 1.00 26.72 237 THR D C 1
ATOM 8717 O O . THR D 1 237 ? 5.352 42.955 41.423 1.00 26.52 237 THR D O 1
ATOM 8721 N N . PHE D 1 238 ? 3.968 43.272 43.166 1.00 24.15 238 PHE D N 1
ATOM 8722 C CA . PHE D 1 238 ? 4.538 44.588 43.523 1.00 24.43 238 PHE D CA 1
ATOM 8723 C C . PHE D 1 238 ? 6.009 44.420 43.864 1.00 26.01 238 PHE D C 1
ATOM 8724 O O . PHE D 1 238 ? 6.831 45.209 43.399 1.00 25.39 238 PHE D O 1
ATOM 8732 N N . GLN D 1 239 ? 6.336 43.370 44.651 1.00 21.83 239 GLN D N 1
ATOM 8733 C CA . GLN D 1 239 ? 7.695 43.035 45.062 1.00 22.94 239 GLN D CA 1
ATOM 8734 C C . GLN D 1 239 ? 8.556 42.751 43.836 1.00 23.76 239 GLN D C 1
ATOM 8735 O O . GLN D 1 239 ? 9.680 43.220 43.780 1.00 24.17 239 GLN D O 1
ATOM 8741 N N . GLU D 1 240 ? 8.045 41.970 42.871 1.00 20.68 240 GLU D N 1
ATOM 8742 C CA . GLU D 1 240 ? 8.779 41.622 41.657 1.00 19.11 240 GLU D CA 1
ATOM 8743 C C . GLU D 1 240 ? 9.094 42.850 40.841 1.00 21.80 240 GLU D C 1
ATOM 8744 O O . GLU D 1 240 ? 10.244 43.017 40.461 1.00 21.28 240 GLU D O 1
ATOM 8750 N N . ILE D 1 241 ? 8.107 43.765 40.674 1.00 18.71 241 ILE D N 1
ATOM 8751 C CA . ILE D 1 241 ? 8.287 45.014 39.916 1.00 19.63 241 ILE D CA 1
ATOM 8752 C C . ILE D 1 241 ? 9.307 45.962 40.596 1.00 22.94 241 ILE D C 1
ATOM 8753 O O . ILE D 1 241 ? 10.211 46.461 39.932 1.00 20.74 241 ILE D O 1
ATOM 8758 N N . VAL D 1 242 ? 9.114 46.242 41.891 1.00 20.78 242 VAL D N 1
ATOM 8759 C CA . VAL D 1 242 ? 9.959 47.170 42.679 1.00 21.54 242 VAL D CA 1
ATOM 8760 C C . VAL D 1 242 ? 11.437 46.688 42.695 1.00 25.26 242 VAL D C 1
ATOM 8761 O O . VAL D 1 242 ? 12.343 47.485 42.416 1.00 23.02 242 VAL D O 1
ATOM 8765 N N . VAL D 1 243 ? 11.655 45.400 43.018 1.00 21.21 243 VAL D N 1
ATOM 8766 C CA . VAL D 1 243 ? 13.002 44.799 43.083 1.00 23.47 243 VAL D CA 1
ATOM 8767 C C . VAL D 1 243 ? 13.703 44.829 41.711 1.00 27.92 243 VAL D C 1
ATOM 8768 O O . VAL D 1 243 ? 14.882 45.152 41.659 1.00 27.25 243 VAL D O 1
ATOM 8772 N N . SER D 1 244 ? 12.981 44.519 40.611 1.00 23.98 244 SER D N 1
ATOM 8773 C CA . SER D 1 244 ? 13.567 44.547 39.261 1.00 23.20 244 SER D CA 1
ATOM 8774 C C . SER D 1 244 ? 14.015 45.988 38.898 1.00 23.95 244 SER D C 1
ATOM 8775 O O . SER D 1 244 ? 15.047 46.185 38.233 1.00 23.18 244 SER D O 1
ATOM 8778 N N . HIS D 1 245 ? 13.230 46.989 39.324 1.00 20.67 245 HIS D N 1
ATOM 8779 C CA . HIS D 1 245 ? 13.598 48.377 39.068 1.00 20.50 245 HIS D CA 1
ATOM 8780 C C . HIS D 1 245 ? 14.815 48.778 39.902 1.00 23.68 245 HIS D C 1
ATOM 8781 O O . HIS D 1 245 ? 15.734 49.366 39.343 1.00 24.04 245 HIS D O 1
ATOM 8788 N N . LEU D 1 246 ? 14.797 48.496 41.226 1.00 19.42 246 LEU D N 1
ATOM 8789 C CA . LEU D 1 246 ? 15.854 48.928 42.161 1.00 20.81 246 LEU D CA 1
ATOM 8790 C C . LEU D 1 246 ? 17.149 48.163 42.077 1.00 26.50 246 LEU D C 1
ATOM 8791 O O . LEU D 1 246 ? 18.195 48.708 42.438 1.00 25.64 246 LEU D O 1
ATOM 8796 N N . ALA D 1 247 ? 17.082 46.889 41.666 1.00 25.80 247 ALA D N 1
ATOM 8797 C CA . ALA D 1 247 ? 18.259 46.047 41.549 1.00 25.24 247 ALA D CA 1
ATOM 8798 C C . ALA D 1 247 ? 18.716 45.909 40.083 1.00 28.65 247 ALA D C 1
ATOM 8799 O O . ALA D 1 247 ? 19.583 45.079 39.791 1.00 29.41 247 ALA D O 1
ATOM 8801 N N . ASN D 1 248 ? 18.130 46.726 39.157 1.00 22.92 248 ASN D N 1
ATOM 8802 C CA . ASN D 1 248 ? 18.416 46.750 37.703 1.00 21.58 248 ASN D CA 1
ATOM 8803 C C . ASN D 1 248 ? 18.464 45.348 37.077 1.00 25.87 248 ASN D C 1
ATOM 8804 O O . ASN D 1 248 ? 19.423 44.983 36.372 1.00 24.80 248 ASN D O 1
ATOM 8809 N N . GLU D 1 249 ? 17.426 44.566 37.366 1.00 22.02 249 GLU D N 1
ATOM 8810 C CA . GLU D 1 249 ? 17.308 43.170 36.929 1.00 21.28 249 GLU D CA 1
ATOM 8811 C C . GLU D 1 249 ? 16.921 43.011 35.454 1.00 25.27 249 GLU D C 1
ATOM 8812 O O . GLU D 1 249 ? 17.216 41.965 34.875 1.00 26.05 249 GLU D O 1
ATOM 8818 N N . SER D 1 250 ? 16.248 44.026 34.862 1.00 22.04 250 SER D N 1
ATOM 8819 C CA . SER D 1 250 ? 15.771 44.051 33.473 1.00 21.86 250 SER D CA 1
ATOM 8820 C C . SER D 1 250 ? 14.878 42.848 33.132 1.00 25.45 250 SER D C 1
ATOM 8821 O O . SER D 1 250 ? 15.087 42.160 32.134 1.00 25.58 250 SER D O 1
ATOM 8824 N N . LYS D 1 251 ? 13.902 42.566 34.003 1.00 20.24 251 LYS D N 1
ATOM 8825 C CA . LYS D 1 251 ? 12.954 41.509 33.743 1.00 19.64 251 LYS D CA 1
ATOM 8826 C C . LYS D 1 251 ? 11.867 42.141 32.879 1.00 23.97 251 LYS D C 1
ATOM 8827 O O . LYS D 1 251 ? 11.558 43.320 33.066 1.00 24.58 251 LYS D O 1
ATOM 8833 N N . ILE D 1 252 ? 11.254 41.357 31.978 1.00 19.54 252 ILE D N 1
ATOM 8834 C CA . ILE D 1 252 ? 10.138 41.832 31.161 1.00 18.12 252 ILE D CA 1
ATOM 8835 C C . ILE D 1 252 ? 8.870 41.573 31.953 1.00 22.91 252 ILE D C 1
ATOM 8836 O O . ILE D 1 252 ? 8.548 40.412 32.232 1.00 22.99 252 ILE D O 1
ATOM 8841 N N . ILE D 1 253 ? 8.129 42.640 32.276 1.00 19.91 253 ILE D N 1
ATOM 8842 C CA . ILE D 1 253 ? 6.839 42.543 32.977 1.00 20.03 253 ILE D CA 1
ATOM 8843 C C . ILE D 1 253 ? 5.899 43.590 32.362 1.00 22.61 253 ILE D C 1
ATOM 8844 O O . ILE D 1 253 ? 6.318 44.754 32.238 1.00 21.82 253 ILE D O 1
ATOM 8849 N N . PRO D 1 254 ? 4.650 43.226 31.946 1.00 20.96 254 PRO D N 1
ATOM 8850 C CA . PRO D 1 254 ? 3.739 44.257 31.433 1.00 21.94 254 PRO D CA 1
ATOM 8851 C C . PRO D 1 254 ? 3.272 45.102 32.607 1.00 25.98 254 PRO D C 1
ATOM 8852 O O . PRO D 1 254 ? 2.890 44.547 33.629 1.00 26.59 254 PRO D O 1
ATOM 8856 N N . ILE D 1 255 ? 3.416 46.423 32.504 1.00 21.05 255 ILE D N 1
ATOM 8857 C CA . ILE D 1 255 ? 3.047 47.397 33.535 1.00 19.49 255 ILE D CA 1
ATOM 8858 C C . ILE D 1 255 ? 2.404 48.578 32.820 1.00 21.86 255 ILE D C 1
ATOM 8859 O O . ILE D 1 255 ? 2.621 48.743 31.630 1.00 19.98 255 ILE D O 1
ATOM 8864 N N . SER D 1 256 ? 1.607 49.379 33.526 1.00 20.52 256 SER D N 1
ATOM 8865 C CA . SER D 1 256 ? 0.982 50.571 32.933 1.00 21.32 256 SER D CA 1
ATOM 8866 C C . SER D 1 256 ? 2.088 51.621 32.886 1.00 25.46 256 SER D C 1
ATOM 8867 O O . SER D 1 256 ? 2.619 51.984 33.932 1.00 25.27 256 SER D O 1
ATOM 8870 N N . LEU D 1 257 ? 2.501 52.030 31.673 1.00 23.68 257 LEU D N 1
ATOM 8871 C CA . LEU D 1 257 ? 3.602 52.985 31.499 1.00 22.57 257 LEU D CA 1
ATOM 8872 C C . LEU D 1 257 ? 3.244 54.115 30.550 1.00 25.55 257 LEU D C 1
ATOM 8873 O O . LEU D 1 257 ? 2.904 53.843 29.391 1.00 21.95 257 LEU D O 1
ATOM 8878 N N . PRO D 1 258 ? 3.357 55.395 30.995 1.00 25.74 258 PRO D N 1
ATOM 8879 C CA . PRO D 1 258 ? 3.087 56.515 30.075 1.00 25.85 258 PRO D CA 1
ATOM 8880 C C . PRO D 1 258 ? 4.143 56.485 28.975 1.00 29.45 258 PRO D C 1
ATOM 8881 O O . PRO D 1 258 ? 5.349 56.517 29.269 1.00 29.51 258 PRO D O 1
ATOM 8885 N N . GLN D 1 259 ? 3.679 56.280 27.725 1.00 24.62 259 GLN D N 1
ATOM 8886 C CA . GLN D 1 259 ? 4.511 56.140 26.532 1.00 24.04 259 GLN D CA 1
ATOM 8887 C C . GLN D 1 259 ? 3.798 56.725 25.290 1.00 25.98 259 GLN D C 1
ATOM 8888 O O . GLN D 1 259 ? 2.613 57.081 25.340 1.00 23.88 259 GLN D O 1
ATOM 8894 N N . ASN D 1 260 ? 4.505 56.766 24.173 1.00 23.23 260 ASN D N 1
ATOM 8895 C CA . ASN D 1 260 ? 3.951 57.250 22.908 1.00 24.40 260 ASN D CA 1
ATOM 8896 C C . ASN D 1 260 ? 3.403 56.076 22.089 1.00 29.98 260 ASN D C 1
ATOM 8897 O O . ASN D 1 260 ? 4.156 55.163 21.756 1.00 30.64 260 ASN D O 1
ATOM 8902 N N . ILE D 1 261 ? 2.090 56.076 21.805 1.00 25.25 261 ILE D N 1
ATOM 8903 C CA . ILE D 1 261 ? 1.470 55.020 20.993 1.00 25.44 261 ILE D CA 1
ATOM 8904 C C . ILE D 1 261 ? 1.123 55.624 19.628 1.00 30.12 261 ILE D C 1
ATOM 8905 O O . ILE D 1 261 ? 0.529 56.705 19.576 1.00 28.32 261 ILE D O 1
ATOM 8910 N N . GLU D 1 262 ? 1.538 54.954 18.533 1.00 28.88 262 GLU D N 1
ATOM 8911 C CA . GLU D 1 262 ? 1.307 55.424 17.162 1.00 30.62 262 GLU D CA 1
ATOM 8912 C C . GLU D 1 262 ? -0.178 55.661 16.886 1.00 31.55 262 GLU D C 1
ATOM 8913 O O . GLU D 1 262 ? -0.989 54.781 17.143 1.00 31.26 262 GLU D O 1
ATOM 8919 N N . GLY D 1 263 ? -0.510 56.867 16.430 1.00 26.76 263 GLY D N 1
ATOM 8920 C CA . GLY D 1 263 ? -1.874 57.285 16.124 1.00 25.37 263 GLY D CA 1
ATOM 8921 C C . GLY D 1 263 ? -2.659 57.758 17.333 1.00 27.43 263 GLY D C 1
ATOM 8922 O O . GLY D 1 263 ? -3.825 58.128 17.199 1.00 26.34 263 GLY D O 1
ATOM 8923 N N . VAL D 1 264 ? -2.031 57.756 18.527 1.00 24.33 264 VAL D N 1
ATOM 8924 C CA . VAL D 1 264 ? -2.674 58.116 19.805 1.00 24.50 264 VAL D CA 1
ATOM 8925 C C . VAL D 1 264 ? -1.916 59.225 20.549 1.00 27.80 264 VAL D C 1
ATOM 8926 O O . VAL D 1 264 ? -2.535 60.147 21.067 1.00 27.40 264 VAL D O 1
ATOM 8930 N N . GLY D 1 265 ? -0.598 59.085 20.634 1.00 25.40 265 GLY D N 1
ATOM 8931 C CA . GLY D 1 265 ? 0.253 59.977 21.405 1.00 26.04 265 GLY D CA 1
ATOM 8932 C C . GLY D 1 265 ? 0.443 59.450 22.820 1.00 30.17 265 GLY D C 1
ATOM 8933 O O . GLY D 1 265 ? 0.355 58.235 23.056 1.00 30.34 265 GLY D O 1
ATOM 8934 N N . ARG D 1 266 ? 0.668 60.362 23.785 1.00 26.38 266 ARG D N 1
ATOM 8935 C CA . ARG D 1 266 ? 0.903 60.015 25.197 1.00 24.55 266 ARG D CA 1
ATOM 8936 C C . ARG D 1 266 ? -0.272 59.289 25.860 1.00 27.80 266 ARG D C 1
ATOM 8937 O O . ARG D 1 266 ? -1.386 59.804 25.897 1.00 26.26 266 ARG D O 1
ATOM 8945 N N . VAL D 1 267 ? 0.018 58.104 26.431 1.00 25.10 267 VAL D N 1
ATOM 8946 C CA . VAL D 1 267 ? -0.945 57.229 27.098 1.00 25.40 267 VAL D CA 1
ATOM 8947 C C . VAL D 1 267 ? -0.212 56.166 27.947 1.00 26.81 267 VAL D C 1
ATOM 8948 O O . VAL D 1 267 ? 0.846 55.681 27.540 1.00 25.11 267 VAL D O 1
ATOM 8952 N N . ALA D 1 268 ? -0.768 55.825 29.120 1.00 24.61 268 ALA D N 1
ATOM 8953 C CA . ALA D 1 268 ? -0.250 54.732 29.947 1.00 25.55 268 ALA D CA 1
ATOM 8954 C C . ALA D 1 268 ? -1.097 53.539 29.546 1.00 30.95 268 ALA D C 1
ATOM 8955 O O . ALA D 1 268 ? -2.323 53.601 29.579 1.00 32.74 268 ALA D O 1
ATOM 8957 N N . VAL D 1 269 ? -0.438 52.516 29.026 1.00 25.55 269 VAL D N 1
ATOM 8958 C CA . VAL D 1 269 ? -1.043 51.285 28.530 1.00 23.73 269 VAL D CA 1
ATOM 8959 C C . VAL D 1 269 ? -0.085 50.165 28.907 1.00 24.02 269 VAL D C 1
ATOM 8960 O O . VAL D 1 269 ? 1.089 50.425 29.206 1.00 22.51 269 VAL D O 1
ATOM 8964 N N . SER D 1 270 ? -0.577 48.937 28.932 1.00 20.57 270 SER D N 1
ATOM 8965 C CA . SER D 1 270 ? 0.278 47.805 29.285 1.00 19.47 270 SER D CA 1
ATOM 8966 C C . SER D 1 270 ? 0.795 47.042 28.089 1.00 25.42 270 SER D C 1
ATOM 8967 O O . SER D 1 270 ? 0.028 46.481 27.311 1.00 26.38 270 SER D O 1
ATOM 8970 N N . VAL D 1 271 ? 2.104 47.026 27.941 1.00 22.55 271 VAL D N 1
ATOM 8971 C CA . VAL D 1 271 ? 2.812 46.227 26.939 1.00 21.72 271 VAL D CA 1
ATOM 8972 C C . VAL D 1 271 ? 3.973 45.507 27.688 1.00 24.85 271 VAL D C 1
ATOM 8973 O O . VAL D 1 271 ? 4.354 45.989 28.757 1.00 24.75 271 VAL D O 1
ATOM 8977 N N . PRO D 1 272 ? 4.582 44.411 27.169 1.00 23.99 272 PRO D N 1
ATOM 8978 C CA . PRO D 1 272 ? 5.736 43.816 27.875 1.00 24.04 272 PRO D CA 1
ATOM 8979 C C . PRO D 1 272 ? 6.839 44.882 27.930 1.00 26.15 272 PRO D C 1
ATOM 8980 O O . PRO D 1 272 ? 7.197 45.435 26.895 1.00 24.32 272 PRO D O 1
ATOM 8984 N N . THR D 1 273 ? 7.267 45.249 29.152 1.00 22.44 273 THR D N 1
ATOM 8985 C CA . THR D 1 273 ? 8.199 46.339 29.456 1.00 22.02 273 THR D CA 1
ATOM 8986 C C . THR D 1 273 ? 9.455 45.860 30.178 1.00 25.08 273 THR D C 1
ATOM 8987 O O . THR D 1 273 ? 9.354 45.001 31.060 1.00 22.05 273 THR D O 1
ATOM 8991 N N . ILE D 1 274 ? 10.633 46.439 29.830 1.00 21.45 274 ILE D N 1
ATOM 8992 C CA . ILE D 1 274 ? 11.912 46.127 30.516 1.00 20.22 274 ILE D CA 1
ATOM 8993 C C . ILE D 1 274 ? 11.903 46.906 31.833 1.00 23.03 274 ILE D C 1
ATOM 8994 O O . ILE D 1 274 ? 11.941 48.143 31.817 1.00 23.84 274 ILE D O 1
ATOM 8999 N N . ILE D 1 275 ? 11.913 46.195 32.951 1.00 19.36 275 ILE D N 1
ATOM 9000 C CA . ILE D 1 275 ? 11.912 46.794 34.284 1.00 19.87 275 ILE D CA 1
ATOM 9001 C C . ILE D 1 275 ? 13.330 46.875 34.815 1.00 25.30 275 ILE D C 1
ATOM 9002 O O . ILE D 1 275 ? 13.889 45.887 35.271 1.00 23.01 275 ILE D O 1
ATOM 9007 N N . SER D 1 276 ? 13.909 48.054 34.731 1.00 23.15 276 SER D N 1
ATOM 9008 C CA . SER D 1 276 ? 15.239 48.324 35.227 1.00 22.65 276 SER D CA 1
ATOM 9009 C C . SER D 1 276 ? 15.220 49.757 35.747 1.00 26.97 276 SER D C 1
ATOM 9010 O O . SER D 1 276 ? 14.125 50.295 35.977 1.00 27.58 276 SER D O 1
ATOM 9013 N N . GLY D 1 277 ? 16.402 50.326 35.991 1.00 23.56 277 GLY D N 1
ATOM 9014 C CA . GLY D 1 277 ? 16.574 51.722 36.388 1.00 24.68 277 GLY D CA 1
ATOM 9015 C C . GLY D 1 277 ? 15.732 52.609 35.488 1.00 29.16 277 GLY D C 1
ATOM 9016 O O . GLY D 1 277 ? 14.978 53.450 35.982 1.00 29.44 277 GLY D O 1
ATOM 9017 N N . ARG D 1 278 ? 15.824 52.381 34.156 1.00 26.29 278 ARG D N 1
ATOM 9018 C CA . ARG D 1 278 ? 14.944 52.989 33.156 1.00 26.55 278 ARG D CA 1
ATOM 9019 C C . ARG D 1 278 ? 13.936 51.916 32.755 1.00 28.53 278 ARG D C 1
ATOM 9020 O O . ARG D 1 278 ? 14.243 50.716 32.797 1.00 26.89 278 ARG D O 1
ATOM 9028 N N . LEU D 1 279 ? 12.738 52.346 32.380 1.00 25.15 279 LEU D N 1
ATOM 9029 C CA . LEU D 1 279 ? 11.649 51.462 31.966 1.00 25.28 279 LEU D CA 1
ATOM 9030 C C . LEU D 1 279 ? 11.456 51.555 30.467 1.00 27.17 279 LEU D C 1
ATOM 9031 O O . LEU D 1 279 ? 11.238 52.649 29.937 1.00 26.05 279 LEU D O 1
ATOM 9036 N N . LYS D 1 280 ? 11.621 50.422 29.773 1.00 23.26 280 LYS D N 1
ATOM 9037 C CA . LYS D 1 280 ? 11.539 50.399 28.315 1.00 24.48 280 LYS D CA 1
ATOM 9038 C C . LYS D 1 280 ? 10.352 49.587 27.822 1.00 28.42 280 LYS D C 1
ATOM 9039 O O . LYS D 1 280 ? 10.384 48.361 27.915 1.00 25.70 280 LYS D O 1
ATOM 9045 N N . PRO D 1 281 ? 9.314 50.230 27.247 1.00 27.02 281 PRO D N 1
ATOM 9046 C CA . PRO D 1 281 ? 8.177 49.442 26.753 1.00 25.54 281 PRO D CA 1
ATOM 9047 C C . PRO D 1 281 ? 8.542 48.766 25.432 1.00 25.97 281 PRO D C 1
ATOM 9048 O O . PRO D 1 281 ? 9.227 49.358 24.612 1.00 24.57 281 PRO D O 1
ATOM 9052 N N . LEU D 1 282 ? 8.150 47.503 25.259 1.00 21.49 282 LEU D N 1
ATOM 9053 C CA . LEU D 1 282 ? 8.475 46.772 24.036 1.00 21.11 282 LEU D CA 1
ATOM 9054 C C . LEU D 1 282 ? 7.223 46.402 23.227 1.00 24.84 282 LEU D C 1
ATOM 9055 O O . LEU D 1 282 ? 6.760 45.271 23.265 1.00 22.92 282 LEU D O 1
ATOM 9060 N N . VAL D 1 283 ? 6.718 47.338 22.454 1.00 25.66 283 VAL D N 1
ATOM 9061 C CA . VAL D 1 283 ? 5.535 47.116 21.612 1.00 27.06 283 VAL D CA 1
ATOM 9062 C C . VAL D 1 283 ? 5.811 46.082 20.493 1.00 29.02 283 VAL D C 1
ATOM 9063 O O . VAL D 1 283 ? 4.915 45.332 20.131 1.00 27.23 283 VAL D O 1
ATOM 9067 N N . GLN D 1 284 ? 7.048 46.009 19.989 1.00 28.32 284 GLN D N 1
ATOM 9068 C CA . GLN D 1 284 ? 7.398 45.100 18.888 1.00 28.93 284 GLN D CA 1
ATOM 9069 C C . GLN D 1 284 ? 7.358 43.605 19.256 1.00 34.47 284 GLN D C 1
ATOM 9070 O O . GLN D 1 284 ? 7.387 42.788 18.333 1.00 35.34 284 GLN D O 1
ATOM 9076 N N . LEU D 1 285 ? 7.212 43.240 20.565 1.00 30.70 285 LEU D N 1
ATOM 9077 C CA . LEU D 1 285 ? 7.025 41.841 20.979 1.00 31.00 285 LEU D CA 1
ATOM 9078 C C . LEU D 1 285 ? 5.639 41.354 20.545 1.00 31.67 285 LEU D C 1
ATOM 9079 O O . LEU D 1 285 ? 5.401 40.145 20.491 1.00 31.97 285 LEU D O 1
ATOM 9084 N N . LEU D 1 286 ? 4.717 42.302 20.257 1.00 26.18 286 LEU D N 1
ATOM 9085 C CA . LEU D 1 286 ? 3.361 42.006 19.808 1.00 25.09 286 LEU D CA 1
ATOM 9086 C C . LEU D 1 286 ? 3.341 41.925 18.295 1.00 26.36 286 LEU D C 1
ATOM 9087 O O . LEU D 1 286 ? 4.045 42.696 17.636 1.00 24.47 286 LEU D O 1
ATOM 9092 N N . ASN D 1 287 ? 2.509 41.035 17.730 1.00 23.50 287 ASN D N 1
ATOM 9093 C CA . ASN D 1 287 ? 2.371 40.966 16.273 1.00 23.45 287 ASN D CA 1
ATOM 9094 C C . ASN D 1 287 ? 1.472 42.143 15.816 1.00 27.46 287 ASN D C 1
ATOM 9095 O O . ASN D 1 287 ? 0.983 42.896 16.664 1.00 26.71 287 ASN D O 1
ATOM 9100 N N . GLU D 1 288 ? 1.262 42.307 14.495 1.00 24.77 288 GLU D N 1
ATOM 9101 C CA . GLU D 1 288 ? 0.464 43.413 13.945 1.00 24.87 288 GLU D CA 1
ATOM 9102 C C . GLU D 1 288 ? -0.960 43.490 14.427 1.00 28.47 288 GLU D C 1
ATOM 9103 O O . GLU D 1 288 ? -1.425 44.581 14.742 1.00 25.20 288 GLU D O 1
ATOM 9109 N N . GLU D 1 289 ? -1.653 42.342 14.502 1.00 26.93 289 GLU D N 1
ATOM 9110 C CA . GLU D 1 289 ? -3.041 42.302 14.955 1.00 27.27 289 GLU D CA 1
ATOM 9111 C C . GLU D 1 289 ? -3.148 42.730 16.419 1.00 28.13 289 GLU D C 1
ATOM 9112 O O . GLU D 1 289 ? -4.043 43.495 16.762 1.00 27.14 289 GLU D O 1
ATOM 9118 N N . GLU D 1 290 ? -2.203 42.277 17.268 1.00 24.66 290 GLU D N 1
ATOM 9119 C CA . GLU D 1 290 ? -2.148 42.593 18.704 1.00 22.98 290 GLU D CA 1
ATOM 9120 C C . GLU D 1 290 ? -1.842 44.073 18.886 1.00 27.12 290 GLU D C 1
ATOM 9121 O O . GLU D 1 290 ? -2.439 44.718 19.747 1.00 26.77 290 GLU D O 1
ATOM 9127 N N . GLN D 1 291 ? -0.957 44.632 18.027 1.00 24.91 291 GLN D N 1
ATOM 9128 C CA . GLN D 1 291 ? -0.643 46.056 18.074 1.00 25.00 291 GLN D CA 1
ATOM 9129 C C . GLN D 1 291 ? -1.862 46.893 17.686 1.00 30.17 291 GLN D C 1
ATOM 9130 O O . GLN D 1 291 ? -2.049 47.982 18.218 1.00 31.09 291 GLN D O 1
ATOM 9136 N N . GLU D 1 292 ? -2.708 46.361 16.806 1.00 26.26 292 GLU D N 1
ATOM 9137 C CA . GLU D 1 292 ? -3.936 47.048 16.394 1.00 26.71 292 GLU D CA 1
ATOM 9138 C C . GLU D 1 292 ? -4.998 46.982 17.502 1.00 29.25 292 GLU D C 1
ATOM 9139 O O . GLU D 1 292 ? -5.652 47.984 17.766 1.00 29.16 292 GLU D O 1
ATOM 9145 N N . ARG D 1 293 ? -5.074 45.859 18.240 1.00 25.51 293 ARG D N 1
ATOM 9146 C CA . ARG D 1 293 ? -5.979 45.808 19.394 1.00 24.68 293 ARG D CA 1
ATOM 9147 C C . ARG D 1 293 ? -5.450 46.697 20.497 1.00 24.32 293 ARG D C 1
ATOM 9148 O O . ARG D 1 293 ? -6.242 47.293 21.222 1.00 22.66 293 ARG D O 1
ATOM 9156 N N . LEU D 1 294 ? -4.118 46.762 20.634 1.00 21.46 294 LEU D N 1
ATOM 9157 C CA . LEU D 1 294 ? -3.447 47.604 21.626 1.00 21.98 294 LEU D CA 1
ATOM 9158 C C . LEU D 1 294 ? -3.757 49.079 21.330 1.00 23.10 294 LEU D C 1
ATOM 9159 O O . LEU D 1 294 ? -4.026 49.833 22.259 1.00 23.51 294 LEU D O 1
ATOM 9164 N N . LYS D 1 295 ? -3.709 49.484 20.052 1.00 19.36 295 LYS D N 1
ATOM 9165 C CA . LYS D 1 295 ? -4.029 50.865 19.644 1.00 18.43 295 LYS D CA 1
ATOM 9166 C C . LYS D 1 295 ? -5.464 51.231 20.108 1.00 25.63 295 LYS D C 1
ATOM 9167 O O . LYS D 1 295 ? -5.681 52.321 20.640 1.00 25.16 295 LYS D O 1
ATOM 9173 N N . ARG D 1 296 ? -6.423 50.301 19.944 1.00 25.61 296 ARG D N 1
ATOM 9174 C CA . ARG D 1 296 ? -7.820 50.492 20.377 1.00 26.01 296 ARG D CA 1
ATOM 9175 C C . ARG D 1 296 ? -7.910 50.657 21.910 1.00 28.76 296 ARG D C 1
ATOM 9176 O O . ARG D 1 296 ? -8.688 51.493 22.375 1.00 27.64 296 ARG D O 1
ATOM 9184 N N . ALA D 1 297 ? -7.078 49.903 22.681 1.00 24.88 297 ALA D N 1
ATOM 9185 C CA . ALA D 1 297 ? -7.002 49.986 24.153 1.00 23.11 297 ALA D CA 1
ATOM 9186 C C . ALA D 1 297 ? -6.505 51.389 24.578 1.00 24.95 297 ALA D C 1
ATOM 9187 O O . ALA D 1 297 ? -7.124 52.025 25.430 1.00 23.17 297 ALA D O 1
ATOM 9189 N N . ALA D 1 298 ? -5.412 51.874 23.945 1.00 23.01 298 ALA D N 1
ATOM 9190 C CA . ALA D 1 298 ? -4.816 53.205 24.145 1.00 22.56 298 ALA D CA 1
ATOM 9191 C C . ALA D 1 298 ? -5.808 54.357 23.846 1.00 26.11 298 ALA D C 1
ATOM 9192 O O . ALA D 1 298 ? -5.823 55.348 24.583 1.00 24.80 298 ALA D O 1
ATOM 9194 N N . LYS D 1 299 ? -6.633 54.227 22.779 1.00 22.29 299 LYS D N 1
ATOM 9195 C CA . LYS D 1 299 ? -7.632 55.239 22.409 1.00 23.14 299 LYS D CA 1
ATOM 9196 C C . LYS D 1 299 ? -8.746 55.311 23.447 1.00 28.00 299 LYS D C 1
ATOM 9197 O O . LYS D 1 299 ? -9.204 56.401 23.780 1.00 27.20 299 LYS D O 1
ATOM 9203 N N . ALA D 1 300 ? -9.147 54.153 23.988 1.00 25.24 300 ALA D N 1
ATOM 9204 C CA . ALA D 1 300 ? -10.170 54.068 25.025 1.00 24.22 300 ALA D CA 1
ATOM 9205 C C . ALA D 1 300 ? -9.636 54.696 26.320 1.00 28.34 300 ALA D C 1
ATOM 9206 O O . ALA D 1 300 ? -10.365 55.467 26.939 1.00 29.09 300 ALA D O 1
ATOM 9208 N N . ILE D 1 301 ? -8.358 54.409 26.703 1.00 24.19 301 ILE D N 1
ATOM 9209 C CA . ILE D 1 301 ? -7.713 54.982 27.900 1.00 23.22 301 ILE D CA 1
ATOM 9210 C C . ILE D 1 301 ? -7.634 56.521 27.745 1.00 25.31 301 ILE D C 1
ATOM 9211 O O . ILE D 1 301 ? -7.999 57.233 28.675 1.00 24.12 301 ILE D O 1
ATOM 9216 N N . ARG D 1 302 ? -7.137 57.012 26.592 1.00 23.70 302 ARG D N 1
ATOM 9217 C CA . ARG D 1 302 ? -7.042 58.449 26.274 1.00 25.77 302 ARG D CA 1
ATOM 9218 C C . ARG D 1 302 ? -8.438 59.123 26.359 1.00 28.13 302 ARG D C 1
ATOM 9219 O O . ARG D 1 302 ? -8.542 60.210 26.929 1.00 28.10 302 ARG D O 1
ATOM 9227 N N . ASN D 1 303 ? -9.505 58.462 25.853 1.00 24.69 303 ASN D N 1
ATOM 9228 C CA . ASN D 1 303 ? -10.878 59.010 25.950 1.00 25.80 303 ASN D CA 1
ATOM 9229 C C . ASN D 1 303 ? -11.219 59.288 27.430 1.00 29.79 303 ASN D C 1
ATOM 9230 O O . ASN D 1 303 ? -11.614 60.399 27.771 1.00 27.95 303 ASN D O 1
ATOM 9235 N N . VAL D 1 304 ? -11.004 58.289 28.302 1.00 30.03 304 VAL D N 1
ATOM 9236 C CA . VAL D 1 304 ? -11.223 58.406 29.750 1.00 29.42 304 VAL D CA 1
ATOM 9237 C C . VAL D 1 304 ? -10.302 59.496 30.361 1.00 32.60 304 VAL D C 1
ATOM 9238 O O . VAL D 1 304 ? -10.793 60.394 31.038 1.00 31.90 304 VAL D O 1
ATOM 9242 N N . TYR D 1 305 ? -9.000 59.459 30.073 1.00 29.47 305 TYR D N 1
ATOM 9243 C CA . TYR D 1 305 ? -8.061 60.476 30.567 1.00 29.93 305 TYR D CA 1
ATOM 9244 C C . TYR D 1 305 ? -8.512 61.930 30.224 1.00 35.13 305 TYR D C 1
ATOM 9245 O O . TYR D 1 305 ? -8.477 62.797 31.103 1.00 34.77 305 TYR D O 1
ATOM 9254 N N . GLU D 1 306 ? -8.903 62.171 28.956 1.00 31.94 306 GLU D N 1
ATOM 9255 C CA . GLU D 1 306 ? -9.327 63.487 28.449 1.00 32.77 306 GLU D CA 1
ATOM 9256 C C . GLU D 1 306 ? -10.606 64.022 29.120 1.00 39.44 306 GLU D C 1
ATOM 9257 O O . GLU D 1 306 ? -10.805 65.242 29.168 1.00 39.18 306 GLU D O 1
ATOM 9263 N N . SER D 1 307 ? -11.463 63.121 29.633 1.00 37.38 307 SER D N 1
ATOM 9264 C CA . SER D 1 307 ? -12.711 63.478 30.316 1.00 38.66 307 SER D CA 1
ATOM 9265 C C . SER D 1 307 ? -12.486 63.960 31.760 1.00 46.54 307 SER D C 1
ATOM 9266 O O . SER D 1 307 ? -13.407 64.509 32.367 1.00 46.56 307 SER D O 1
ATOM 9269 N N . ILE D 1 308 ? -11.278 63.748 32.310 1.00 45.35 308 ILE D N 1
ATOM 9270 C CA . ILE D 1 308 ? -10.947 64.158 33.671 1.00 47.17 308 ILE D CA 1
ATOM 9271 C C . ILE D 1 308 ? -9.764 65.157 33.698 1.00 53.62 308 ILE D C 1
ATOM 9272 O O . ILE D 1 308 ? -8.869 65.033 34.546 1.00 54.46 308 ILE D O 1
ATOM 9277 N N . LEU D 1 309 ? -9.780 66.155 32.775 1.00 50.19 309 LEU D N 1
ATOM 9278 C CA . LEU D 1 309 ? -8.772 67.217 32.605 1.00 86.48 309 LEU D CA 1
ATOM 9279 C C . LEU D 1 309 ? -7.398 66.642 32.231 1.00 108.68 309 LEU D C 1
ATOM 9280 O O . LEU D 1 309 ? -7.071 66.527 31.049 1.00 67.75 309 LEU D O 1
#

Secondary structure (DSSP, 8-state):
-B---EEEEE--SHHHHHHHHHHHHSSS--EEEEE-SSTTHHHHHHHHHHHHHHHHTB--EEEEES-GGG--S-SEEEE--S----HHHHHHHHHHHHHHHHHHHTTTSTTEEEEE-SSSHHHHHHHHHHHHGGGEEEEE-TTHHHHHHHHHHHHHHHT--GGGEEEEEEBSSSTT-EEEEEEEEETTEEHHHHHHHHT----HHHHHHHHHHHHHHHHHHHSS--HHHHHHHHHHHHHHHTT--EEEEEEEEEEETTTEEEEEEEEEEESSSEEE-GGGS-HHHHHHHHHHHHHHHHHHHT-/-EEEEEEEE--SHHHHHHHHHHHHSSSEEEEEEE-SSTTHHHHHHHHHHHHHHHHT---EEEEES-GGG--S-SEEEE--SPPPPSS--HHHHHHHHHHHHHHHHHHHTTT-TTEEEEE-SSSHHHHHHHHHHHHGGGEEEEE-TTHHHHHHHHHHHHHHHT--GGGEEEEEEBSSSTT-EEEEEEEEETTEEHHHHHHTTT----HHHHHHHHHHHHHHHHHHHSS--HHHHHHHHHHHHHHHTT--EEEEEEEEEEETTTEEEEEEEEEEESSSEEE-GGGS-HHHHHHHHHHHHHHHHHHTT--/-B---EEEEE--SHHHHHHHHHHHHSSS--EEEEE-SSTTHHHHHHHHHHHHHHHHTB--EEEEES-GGG--S-SEEEE--------HHHHHHHHHHHHHHHHHHHTTTSTTEEEEE-SSSHHHHHHHHHHHHGGGEEEEE-TTHHHHHHHHHHHHHHHT--GGGEEEEEEBSSSTT-EEEEEEEEETTEEHHHHHHHTT----HHHHHHHHHHHHHHHHHHHSS--HHHHHHHHHHHHHHHTT--EEEEEEEEEEETTTEEEEEEEEEEESSSEEE-GGGS-HHHHHHHHHHHHHHHHHHTT--/-EEEEEEEE--SHHHHHHHHHHHHTT-EEEEEEE-SSTTHHHHHHHHHHHHHHHTT---EEEEESSGGG--S-SEEEE---HHHHHHHHHHHHHHHHHHHTTTSTTEEEEE-SSSHHHHHHHHHHHHGGGEEEEE-TTHHHHHHHHHHHHHHHT--GGGEEEEEEBSSSTT-EEEEEEEEETTEEHHHHHHHHT----HHHHHHHHHHHHHHHHHHHSS--HHHHHHHHHHHHHHHTT--EEEEEEEEEEETTTEEEEEEEEEEESSSEEE-GGGS-HHHHHHHHHHHHHHHHHHHHT-

Sequence (1214 aa):
ARRIPYKVAVIGTGRVGATFAYTMAVVPGIARMTLVDVVPGLAKGVMEDIKHAAAVFRRSITVEAFEDVSKVENADAIVITAGKPMSRRDLANVNAQIIRDIGDKLRDRNPGALYVVVTNPVDVMTMVLDDDVIGSKGTVIGTGTSLDTFRFRAAVSELLNVPIVAVDGYVVGEHGEEAFVAWSTVTIKGIHIDQYIKERNINISREQIEKYVKDVAASIIASQGATIWGPAATFQEIVVSHLANESKIIPISLPQNIEGVGRVAVSVPTIISGRLKPLVQLLNEEEQERLKRAAKAIRNVYESIRIPYKVAVIGTGRVGATFAYTMMAVVPGIARMTLVDVVPGLAKGVMEDIKHAAAVFRRSITVEAFEDVSKVENADAIVITAGKPRKADMSRRDLANVNAQIIRDIGDKLRDRNPGALYVVVTNPVDVMTMVLDDVIGSKGTVIGTGTSLDTFRFRAAVSELLNVPIVAVDGYVVGEHGEEAFVAWSTVTIKGIHIDQYIKERNINISREQIEKYVKDVAASIIASQGATIWGPAATFQEIVVSHLANESKIIPISLPQNIEGVGRVAVSVPTIISGRLKPLVQLLNEEEQERLKRAAKAIRNVYESILARRIPYKVAVIGTGRRVGATFAYTMAVVPGIARMTLVDVVPGLAKGVMEDIKHAAAVFRRSITVEEAFEDVSKVENADAIVITAGKPRMSRRDLANVNAQIIRDIGDKLRDRNPGALYVVVTNPVDVMTMVLDDVIGSKGTVIGTGTSLDTFRFRAAVSELLNVPIVAVDGYVVGEHGEEAFVAWSTVTIKGIHIDQYIKERNINISREQIEKYVKDVAASIIASQGATIWGPAATFQEIVVSHLANESKIIPISLPQNIEGVGRVAVSVPTIISGRLKPLVQLLNEEEQERLKRAAKAIRNVYESILRIPYKVAVIGTGRVGATFAYTMAVVPGIARMTLVDVVPGLAKGVMEDIKHAAAVFRRRSITVEAFEDVSKVENADAIVITMSRRDLANVNAQIIRDIGDKLRDRNPGALYVVVTNPVDVMTMVLDDVIGSKGTVIGTGTSLDTFRFRAAVSELLNVPIVAVDGYVVGEHGEEAFVAWSTVTIKGIHIDQYIKERNINISREQIEKYVKDVAASIIASQGATIWGPAATFQEIVVSHLANESKIIPISLPQNIEGVGRVAVSVPTIISGRLKPLVQLLNEEEQERLKRAAKAIRNVYESIL

B-factor: mean 38.53, std 15.96, range [14.73, 258.96]

InterPro domains:
  IPR001236 Lactate/malate dehydrogenase, N-terminal [PF00056] (7-135)
  IPR001557 L-lactate/malate dehydrogenase [PIRSF000102] (6-307)
  IPR001557 L-lactate/malate dehydrogenase [PR00086] (7-31)
  IPR001557 L-lactate/malate dehydrogenase [PR00086] (32-56)
  IPR001557 L-lactate/malate dehydrogenase [PR00086] (120-140)
  IPR001557 L-lactate/malate dehydrogenase [PR00086] (143-161)
  IPR001557 L-lactate/malate dehydrogenase [PR00086] (173-186)
  IPR015955 Lactate dehydrogenase/glycoside hydrolase, family 4, C-terminal [G3DSA:3.90.110.10] (150-310)
  IPR015955 Lactate dehydrogenase/glycoside hydrolase, family 4, C-terminal [SSF56327] (146-308)
  IPR022383 Lactate/malate dehydrogenase, C-terminal [PF02866] (148-307)
  IPR036291 NAD(P)-binding domain superfamily [SSF51735] (7-138)

Solvent-accessible surface area: 43608 Å² total; per-residue (Å²): 39,30,1,55,26,23,0,0,0,6,9,3,37,129,37,0,5,1,0,0,0,0,0,0,6,12,65,1,0,8,95,1,0,0,5,18,125,80,104,28,34,3,104,0,2,20,20,0,0,33,5,0,1,2,1,28,15,10,24,12,88,19,61,20,53,96,71,21,35,103,0,65,105,2,28,0,0,0,0,34,26,37,103,153,162,61,84,153,78,25,0,61,69,0,0,94,65,0,84,58,15,0,96,88,0,72,94,98,0,93,39,0,0,0,0,0,31,6,59,14,2,4,3,0,0,23,4,0,24,111,27,0,34,120,83,12,51,4,0,0,15,4,0,0,23,8,0,4,41,2,10,16,4,0,17,94,55,10,139,15,49,19,0,2,2,12,0,9,10,0,0,9,52,35,146,112,24,25,12,0,17,35,12,0,2,2,58,20,55,44,1,63,90,30,22,172,110,109,114,45,122,33,39,88,122,77,1,63,129,69,23,129,87,12,25,59,30,0,99,96,28,27,51,39,31,8,13,0,13,0,0,2,2,6,15,1,0,15,0,5,3,0,2,18,1,28,6,5,1,0,0,15,13,12,123,8,144,82,24,31,138,1,0,0,0,0,0,0,8,0,1,5,114,25,93,22,1,53,84,33,4,68,153,93,3,51,85,72,4,49,130,10,0,81,35,0,67,81,24,72,119,42,67,75,7,65,23,22,0,0,0,4,13,2,40,127,31,1,5,2,0,0,0,0,2,1,8,13,88,14,5,36,90,3,0,0,2,15,127,80,106,30,35,2,102,0,4,15,10,0,0,37,5,0,2,4,1,43,23,34,37,32,83,11,75,27,56,96,60,22,27,115,1,92,108,3,18,0,0,0,0,35,26,27,118,108,124,146,113,145,37,49,56,142,64,5,0,50,67,0,3,123,44,0,108,65,16,0,86,94,0,74,106,104,0,92,48,0,0,0,0,0,33,9,66,4,4,3,0,0,0,16,3,0,21,73,18,0,35,115,79,17,54,5,0,0,13,4,0,0,23,9,0,3,37,1,9,9,5,0,10,87,46,10,139,13,39,13,0,1,1,14,0,10,10,0,0,12,50,40,145,116,27,10,12,0,23,35,12,0,2,0,99,18,54,48,1,63,87,19,24,128,107,111,140,44,135,39,54,95,148,94,0,56,129,67,20,123,69,14,22,59,41,0,93,92,28,27,50,31,28,9,15,0,13,0,0,1,2,12,14,1,0,16,0,15,4,4,3,27,2,24,4,5,1,0,0,15,15,16,124,11,117,85,18,29,129,0,0,0,0,0,0,0,9,0,2,10,117,29,69,41,2,40,122,32,2,66,156,101,7,28,90,99,5,43,140,12,0,102,36,0,66,96,18,61,121,35,50,189,41,31,1,51,24,22,0,0,0,12,24,3,42,96,34,1,4,0,0,0,0,0,0,0,4,9,66,1,0,8,93,1,0,0,2,14,127,79,104,31,33,2,92,1,2,30,13,0,0,42,3,0,2,2,0,25,18,7,26,8,88,24,63,26,54,94,72,27,37,121,1,87,101,2,26,0,0,0,1,16,61,62,184,130,129,148,65,154,158,90,65,1,37,83,33,0,118,100,0,60,72,31,0,73,104,0,55,107,111,0,88,60,0,0,0,0,0,32,16,74,33,2,4,3,0,0,0,0,0,33,75,25,2,35,121,108,13,55,4,0,0,17,4,0,0,27,11,0,4,37,2,10,3,4,0,12,61,52,13,140,17,47,18,0,3,3,14,0,8,8,0,0,18,62,43,169,111,24,18,9,0,14,30,10,0,2,3,63,17,64,44,0,58,79,29,27,140,112,125,136,46,140,35,41,90,126,88,0,52,126,64,20,131,67,12,23,61,32,0,95,92,27,34,52,43,34,5,0,0,14,0,0,2,1,7,16,1,1,15,0,18,12,0,3,21,3,26,2,5,0,0,0,15,26,26,110,11,141,81,24,25,83,0,0,0,0,0,0,0,7,0,2,8,71,23,74,46,10,59,77,29,4,70,146,87,4,44,94,65,1,90,128,13,0,102,41,1,52,96,27,44,115,45,24,186,54,1,53,19,22,0,0,0,12,21,4,40,103,37,0,3,0,0,0,0,0,0,1,0,36,20,4,3,22,96,1,0,0,2,18,127,79,106,21,38,3,107,0,2,28,20,0,0,39,7,0,2,3,0,30,29,65,34,8,85,18,90,25,47,75,58,20,34,96,0,82,108,1,22,0,0,0,5,64,185,56,109,167,70,47,0,77,77,21,1,94,87,1,59,68,29,0,91,92,0,87,77,92,0,79,42,0,0,0,0,0,39,26,53,10,2,3,1,0,0,0,2,0,31,79,31,5,38,124,79,14,51,4,0,0,15,3,0,0,24,12,0,3,41,1,8,9,5,0,14,86,53,11,140,18,48,16,0,3,2,12,0,8,10,0,0,34,52,36,166,120,25,11,15,0,22,34,11,0,2,3,46,11,76,44,1,68,84,27,29,162,127,160,139,44,149,40,39,92,128,100,0,67,135,65,21,130,70,11,27,62,33,2,94,91,32,18,52,36,43,5,10,0,10,0,0,1,4,8,12,0,0,9,0,9,4,0,2,19,2,24,4,5,1,0,0,11,30,22,118,6,138,67,30,26,80,0,0,0,0,0,0,0,9,0,2,7,109,24,87,22,5,36,137,37,4,70,146,109,9,36,92,93,2,42,150,11,0,114,44,0,66,107,26,23,109,68,13,185

Foldseek 3Di:
DAFPFEEEEAACDLFSLLLVLCQLQDHYAAHYEYEALPPPRRVVSVVVSVVVSVVNVHRHYYHYDNDLLPDAQHQEYEHPDADPPDQLVRLVRCLVVLLVSLQSHQPRHFAHEYEYARPPFQLSQVSSCVSNPNRYFTWYQFCQLVFLLLLVLCCVLQVHDSVQWWFGFWFGPDPLTHTLQVTTGGNNHRPVCVCVVVVSPDDPVNSVVSSVVVLVVCCVPPNHDHNSSSVSVVVQVRCASVQVQDWGFIFHQDQQPPQGTTGITAGWGRYVDIGHCLVSHDPVVSVSNSVSRNVSVVSSVSD/DFAFEEEEAACDLQRLLLLLCQLQPPDDAHYEYEALPPPRQVVSQVVSVVVSVVNVHHHYYHYDNDLLVDAQHQEYEYPDADDDDPPDDLLRRLQRVLVVLLVSLQSPQPRHAAHEYEYARPPFQLSQVSSCVSNPNRYFGWYQACQLVFLLLLVLCCVLLVHDSVQWWFGFWFRPDPLTHTLQLGIGGNNHRPVCSCVVVVRPADPVNSVVVSVVVQVVCCVPVNHDRNSSSVSVCVLSRCASVFVQAFGWIQHQDQQPPQGTTGITARWGRYVDIGHDLVSGDPVRSVSNSVRRNVSVVSSVSHD/DAFAAEEEQAACDLQSLLLLLCLLQDHFAAHYEYEALPPPPQVVSVVVSVVNNVVNVHHHHYHYYNDLLPDAQHQEYEHDEDDPPDDDLVQLQVVLVVLLVSLQSNQPRHFAHEYEAEYPQQFLSQVSSCVSNPNRYFGWYQFCQLVQLLLLVLCCVQVVAPSVQWWFGFWFGPDPLTHTLQLGTGGNNHRPVVVCVVVVRPDDPVNSVVVSVVVLVVCCVPVVDDHNSSSVSVVVLVSCASVQVQDWGFIFHFDQDPPQGTTGITAGWGRYVDIGHDLVSGDPVVSVSNSVSRNVSSVSSVSHD/DFAFEEEEAACDLQSLLLVLCCLQPPAYAEYEYEALPPPPQVVSVVVSVVVSVVNVGHHYYHYDNDLLPDAQGQEYEYDVPLLVQLLVVLVVLLVSLLSPQPRHFAHEYEYARPQQFLSQVSSCVSNPNRYFTWYQFCQLVQLLLLVLCCVLVVHDSVQWWFGFWFGPDPLTGTLQLGTGGNNHRPVRVCVVVVRPDDPVNSVVSSVVVLVVCCVPVVHDHNSSSVRVNVLVCCARVVVQDFGFIQHFDQQPPQGTTGITAGWGRYVDIGHDLVSHDPVVSVSNVVSRNVSVVSNVSND

Nearest PDB structures (foldseek):
  6qss-assembly1_D  TM=1.003E+00  e=9.338E-63  Ignicoccus islandicus DSM 13165
  6qss-assembly1_B  TM=9.975E-01  e=6.552E-58  Ignicoccus islandicus DSM 13165
  6qss-assembly1_C  TM=9.963E-01  e=2.936E-57  Ignicoccus islandicus DSM 13165
  6qss-assembly1_A  TM=9.965E-01  e=1.167E-56  Ignicoccus islandicus DSM 13165
  6ihd-assembly1_A-2  TM=9.284E-01  e=6.777E-28  Metallosphaera sedula

CATH classification: 3.40.50.720 (+1 more: 3.90.110.10)

Radius of gyration: 30.13 Å; Cα contacts (8 Å, |Δi|>4): 2861; chains: 4; bounding box: 80×72×86 Å

Organism: NCBI:txid940295